Protein AF-A0A9P5STB6-F1 (afdb_monomer_lite)

Structure (mmCIF, N/CA/C/O backbone):
data_AF-A0A9P5STB6-F1
#
_entry.id   AF-A0A9P5STB6-F1
#
loop_
_atom_site.group_PDB
_atom_site.id
_atom_site.type_symbol
_atom_site.label_atom_id
_atom_site.label_alt_id
_atom_site.label_comp_id
_atom_site.label_asym_id
_atom_site.label_entity_id
_atom_site.label_seq_id
_atom_site.pdbx_PDB_ins_code
_atom_site.Cartn_x
_atom_site.Cartn_y
_atom_site.Cartn_z
_atom_site.occupancy
_atom_site.B_iso_or_equiv
_atom_site.auth_seq_id
_atom_site.auth_comp_id
_atom_site.auth_asym_id
_atom_site.auth_atom_id
_atom_site.pdbx_PDB_model_num
ATOM 1 N N . MET A 1 1 ? 23.611 -0.522 36.009 1.00 39.12 1 MET A N 1
ATOM 2 C CA . MET A 1 1 ? 24.496 -1.555 36.595 1.00 39.12 1 MET A CA 1
ATOM 3 C C . MET A 1 1 ? 25.796 -1.040 37.232 1.00 39.12 1 MET A C 1
ATOM 5 O O . MET A 1 1 ? 26.289 -1.733 38.102 1.00 39.12 1 MET A O 1
ATOM 9 N N . LEU A 1 2 ? 26.333 0.151 36.915 1.00 30.17 2 LEU A N 1
ATOM 10 C CA . LEU A 1 2 ? 27.429 0.777 37.704 1.00 30.17 2 LEU A CA 1
ATOM 11 C C . LEU A 1 2 ? 26.967 1.921 38.633 1.00 30.17 2 LEU A C 1
ATOM 13 O O . LEU A 1 2 ? 27.762 2.477 39.376 1.00 30.17 2 LEU A O 1
ATOM 17 N N . LEU A 1 3 ? 25.667 2.228 38.637 1.00 33.66 3 LEU A N 1
ATOM 18 C CA . LEU A 1 3 ? 25.031 3.217 39.521 1.00 33.66 3 LEU A CA 1
ATOM 19 C C . LEU A 1 3 ? 24.281 2.587 40.712 1.00 33.66 3 LEU A C 1
ATOM 21 O O . LEU A 1 3 ? 23.682 3.304 41.502 1.00 33.66 3 LEU A O 1
ATOM 25 N N . GLU A 1 4 ? 24.345 1.261 40.873 1.00 33.81 4 GLU A N 1
ATOM 26 C CA . GLU A 1 4 ? 23.683 0.526 41.969 1.00 33.81 4 GLU A CA 1
ATOM 27 C C . GLU A 1 4 ? 24.646 0.013 43.054 1.00 33.81 4 GLU A C 1
ATOM 29 O O . GLU A 1 4 ? 24.219 -0.661 43.981 1.00 33.81 4 GLU A O 1
ATOM 34 N N . ILE A 1 5 ? 25.937 0.365 42.989 1.00 38.69 5 ILE A N 1
ATOM 35 C CA . ILE A 1 5 ? 26.944 -0.024 44.001 1.00 38.69 5 ILE A CA 1
ATOM 36 C C . ILE A 1 5 ? 27.297 1.140 44.953 1.00 38.69 5 ILE A C 1
ATOM 38 O O . ILE A 1 5 ? 28.026 0.954 45.916 1.00 38.69 5 ILE A O 1
ATOM 42 N N . TYR A 1 6 ? 26.736 2.339 44.757 1.00 38.53 6 TYR A N 1
ATOM 43 C CA . TYR A 1 6 ? 27.095 3.531 45.547 1.00 38.53 6 TYR A CA 1
ATOM 44 C C . TYR A 1 6 ? 25.994 4.050 46.483 1.00 38.53 6 TYR A C 1
ATOM 46 O O . TYR A 1 6 ? 25.894 5.244 46.760 1.00 38.53 6 TYR A O 1
ATOM 54 N N . LYS A 1 7 ? 25.175 3.135 47.002 1.00 36.78 7 LYS A N 1
ATOM 55 C CA . LYS A 1 7 ? 24.320 3.386 48.164 1.00 36.78 7 LYS A CA 1
ATOM 56 C C . LYS A 1 7 ? 24.524 2.280 49.190 1.00 36.78 7 LYS A C 1
ATOM 58 O O . LYS A 1 7 ? 23.654 1.437 49.337 1.00 36.78 7 LYS A O 1
ATOM 63 N N . ASP A 1 8 ? 25.660 2.298 49.880 1.00 29.45 8 ASP A N 1
ATOM 64 C CA . ASP A 1 8 ? 25.625 2.044 51.318 1.00 29.45 8 ASP A CA 1
ATOM 65 C C . ASP A 1 8 ? 26.893 2.508 52.046 1.00 29.45 8 ASP A C 1
ATOM 67 O O . ASP A 1 8 ? 28.005 2.426 51.534 1.00 29.45 8 ASP A O 1
ATOM 71 N N . GLU A 1 9 ? 26.646 2.989 53.260 1.00 30.41 9 GLU A N 1
ATOM 72 C CA . GLU A 1 9 ? 27.562 3.200 54.384 1.00 30.41 9 GLU A CA 1
ATOM 73 C C . GLU A 1 9 ? 28.594 4.348 54.363 1.00 30.41 9 GLU A C 1
ATOM 75 O O . GLU A 1 9 ? 29.730 4.295 53.898 1.00 30.41 9 GLU A O 1
ATOM 80 N N . SER A 1 10 ? 28.176 5.386 55.084 1.00 34.69 10 SER A N 1
ATOM 81 C CA . SER A 1 10 ? 28.976 6.263 55.930 1.00 34.69 10 SER A CA 1
ATOM 82 C C . SER A 1 10 ? 30.011 5.537 56.806 1.00 34.69 10 SER A C 1
ATOM 84 O O . SER A 1 10 ? 29.635 4.719 57.640 1.00 34.69 10 SER A O 1
ATOM 86 N N . SER A 1 11 ? 31.277 5.960 56.769 1.00 33.12 11 SER A N 1
ATOM 87 C CA . SER A 1 11 ? 32.033 6.352 57.975 1.00 33.12 11 SER A CA 1
ATOM 88 C C . SER A 1 11 ? 33.456 6.835 57.655 1.00 33.12 11 SER A C 1
ATOM 90 O O . SER A 1 11 ? 34.130 6.375 56.743 1.00 33.12 11 SER A O 1
ATOM 92 N N . SER A 1 12 ? 33.866 7.831 58.437 1.00 38.50 12 SER A N 1
ATOM 93 C CA . SER A 1 12 ? 35.209 8.367 58.681 1.00 38.50 12 SER A CA 1
ATOM 94 C C . SER A 1 12 ? 36.436 7.555 58.222 1.00 38.50 12 SER A C 1
ATOM 96 O O . SER A 1 12 ? 36.705 6.499 58.784 1.00 38.50 12 SER A O 1
ATOM 98 N N . ALA A 1 13 ? 37.295 8.157 57.391 1.00 30.41 13 ALA A N 1
ATOM 99 C CA . ALA A 1 13 ? 38.749 8.208 57.609 1.00 30.41 13 ALA A CA 1
ATOM 100 C C . ALA A 1 13 ? 39.429 9.152 56.601 1.00 30.41 13 ALA A C 1
ATOM 102 O O . ALA A 1 13 ? 39.012 9.303 55.458 1.00 30.41 13 ALA A O 1
ATOM 103 N N . SER A 1 14 ? 40.472 9.824 57.078 1.00 36.38 14 SER A N 1
ATOM 104 C CA . SER A 1 14 ? 41.217 10.917 56.459 1.00 36.38 14 SER A CA 1
ATOM 105 C C . SER A 1 14 ? 41.945 10.556 55.162 1.00 36.38 14 SER A C 1
ATOM 107 O O . SER A 1 14 ? 42.652 9.553 55.093 1.00 36.38 14 SER A O 1
ATOM 109 N N . GLY A 1 15 ? 41.887 11.463 54.184 1.00 41.72 15 GLY A N 1
ATOM 110 C CA . GLY A 1 15 ? 42.725 11.430 52.992 1.00 41.72 15 GLY A CA 1
ATOM 111 C C . GLY A 1 15 ? 44.203 11.619 53.331 1.00 41.72 15 GLY A C 1
ATOM 112 O O . GLY A 1 15 ? 44.613 12.713 53.705 1.00 41.72 15 GLY A O 1
ATOM 113 N N . ARG A 1 16 ? 44.975 10.537 53.206 1.00 36.62 16 ARG A N 1
ATOM 114 C CA . ARG A 1 16 ? 46.431 10.466 52.988 1.00 36.62 16 ARG A CA 1
ATOM 115 C C . ARG A 1 16 ? 46.806 8.979 52.925 1.00 36.62 16 ARG A C 1
ATOM 117 O O . ARG A 1 16 ? 47.318 8.468 53.902 1.00 36.62 16 ARG A O 1
ATOM 124 N N . ASP A 1 17 ? 46.477 8.284 51.831 1.00 41.56 17 ASP A N 1
ATOM 125 C CA . ASP A 1 17 ? 47.143 7.005 51.480 1.00 41.56 17 ASP A CA 1
ATOM 126 C C . ASP A 1 17 ? 46.797 6.453 50.081 1.00 41.56 17 ASP A C 1
ATOM 128 O O . ASP A 1 17 ? 46.692 5.252 49.862 1.00 41.56 17 ASP A O 1
ATOM 132 N N . VAL A 1 18 ? 46.647 7.325 49.075 1.00 34.81 18 VAL A N 1
ATOM 133 C CA . VAL A 1 18 ? 46.426 6.882 47.675 1.00 34.81 18 VAL A CA 1
ATOM 134 C C . VAL A 1 18 ? 47.604 7.234 46.749 1.00 34.81 18 VAL A C 1
ATOM 136 O O . VAL A 1 18 ? 47.651 6.813 45.600 1.00 34.81 18 VAL A O 1
ATOM 139 N N . LEU A 1 19 ? 48.636 7.923 47.251 1.00 35.00 19 LEU A N 1
ATOM 140 C CA . LEU A 1 19 ? 49.822 8.291 46.457 1.00 35.00 19 LEU A CA 1
ATOM 141 C C . LEU A 1 19 ? 50.975 7.267 46.513 1.00 35.00 19 LEU A C 1
ATOM 143 O O . LEU A 1 19 ? 52.005 7.486 45.885 1.00 35.00 19 LEU A O 1
ATOM 147 N N . GLY A 1 20 ? 50.810 6.143 47.218 1.00 38.03 20 GLY A N 1
ATOM 148 C CA . GLY A 1 20 ? 51.846 5.109 47.361 1.00 38.03 20 GLY A CA 1
ATOM 149 C C . GLY A 1 20 ? 51.815 3.972 46.331 1.00 38.03 20 GLY A C 1
ATOM 150 O O . GLY A 1 20 ? 52.761 3.198 46.276 1.00 38.03 20 GLY A O 1
ATOM 151 N N . LEU A 1 21 ? 50.768 3.851 45.507 1.00 32.44 21 LEU A N 1
ATOM 152 C CA . LEU A 1 21 ? 50.550 2.662 44.658 1.00 32.44 21 LEU A CA 1
ATOM 153 C C . LEU A 1 21 ? 50.898 2.834 43.167 1.00 32.44 21 LEU A C 1
ATOM 155 O O . LEU A 1 21 ? 50.672 1.919 42.385 1.00 32.44 21 LEU A O 1
ATOM 159 N N . PHE A 1 22 ? 51.487 3.965 42.761 1.00 33.41 22 PHE A N 1
ATOM 160 C CA . PHE A 1 22 ? 51.877 4.216 41.359 1.00 33.41 22 PHE A CA 1
ATOM 161 C C . PHE A 1 22 ? 53.390 4.210 41.095 1.00 33.41 22 PHE A C 1
ATOM 163 O O . PHE A 1 22 ? 53.825 4.510 39.984 1.00 33.41 22 PHE A O 1
ATOM 170 N N . ALA A 1 23 ? 54.202 3.839 42.083 1.00 38.72 23 ALA A N 1
ATOM 171 C CA . ALA A 1 23 ? 55.653 3.785 41.952 1.00 38.72 23 ALA A CA 1
ATOM 172 C C . ALA A 1 23 ? 56.175 2.342 41.935 1.00 38.72 23 ALA A C 1
ATOM 174 O O . ALA A 1 23 ? 57.000 2.004 42.765 1.00 38.72 23 ALA A O 1
ATOM 175 N N . GLU A 1 24 ? 55.711 1.495 41.009 1.00 35.66 24 GLU A N 1
ATOM 176 C CA . GLU A 1 24 ? 56.410 0.245 40.661 1.00 35.66 24 GLU A CA 1
ATOM 177 C C . GLU A 1 24 ? 55.847 -0.362 39.363 1.00 35.66 24 GLU A C 1
ATOM 179 O O . GLU A 1 24 ? 54.918 -1.162 39.371 1.00 35.66 24 GLU A O 1
ATOM 184 N N . ASN A 1 25 ? 56.376 0.090 38.220 1.00 29.28 25 ASN A N 1
ATOM 185 C CA . ASN A 1 25 ? 56.763 -0.754 37.079 1.00 29.28 25 ASN A CA 1
ATOM 186 C C . ASN A 1 25 ? 57.227 0.127 35.913 1.00 29.28 25 ASN A C 1
ATOM 188 O O . ASN A 1 25 ? 56.446 0.646 35.117 1.00 29.28 25 ASN A O 1
ATOM 192 N N . GLN A 1 26 ? 58.546 0.298 35.834 1.00 38.34 26 GLN A N 1
ATOM 193 C CA . GLN A 1 26 ? 59.240 0.808 34.661 1.00 38.34 26 GLN A CA 1
ATOM 194 C C . GLN A 1 26 ? 59.383 -0.324 33.641 1.00 38.34 26 GLN A C 1
ATOM 196 O O . GLN A 1 26 ? 60.112 -1.270 33.907 1.00 38.34 26 GLN A O 1
ATOM 201 N N . HIS A 1 27 ? 58.723 -0.206 32.489 1.00 35.31 27 HIS A N 1
ATOM 202 C CA . HIS A 1 27 ? 59.239 -0.578 31.164 1.00 35.31 27 HIS A CA 1
ATOM 203 C C . HIS A 1 27 ? 58.126 -0.389 30.126 1.00 35.31 27 HIS A C 1
ATOM 205 O O . HIS A 1 27 ? 57.246 -1.229 30.013 1.00 35.31 27 HIS A O 1
ATOM 211 N N . ASP A 1 28 ? 58.133 0.746 29.423 1.00 29.19 28 ASP A N 1
ATOM 212 C CA . ASP A 1 28 ? 58.277 0.829 27.958 1.00 29.19 28 ASP A CA 1
ATOM 213 C C . ASP A 1 28 ? 57.955 2.270 27.501 1.00 29.19 28 ASP A C 1
ATOM 215 O O . ASP A 1 28 ? 56.824 2.752 27.573 1.00 29.19 28 ASP A O 1
ATOM 219 N N . HIS A 1 29 ? 58.984 3.015 27.094 1.00 37.06 29 HIS A N 1
ATOM 220 C CA . HIS A 1 29 ? 58.877 4.414 26.678 1.00 37.06 29 HIS A CA 1
ATOM 221 C C . HIS A 1 29 ? 58.815 4.480 25.153 1.00 37.06 29 HIS A C 1
ATOM 223 O O . HIS A 1 29 ? 59.875 4.543 24.529 1.00 37.06 29 HIS A O 1
ATOM 229 N N . ARG A 1 30 ? 57.611 4.526 24.551 1.00 35.69 30 ARG A N 1
ATOM 230 C CA . ARG A 1 30 ? 57.417 5.093 23.194 1.00 35.69 30 ARG A CA 1
ATOM 231 C C . ARG A 1 30 ? 55.983 5.292 22.687 1.00 35.69 30 ARG A C 1
ATOM 233 O O . ARG A 1 30 ? 55.795 5.309 21.481 1.00 35.69 30 ARG A O 1
ATOM 240 N N . THR A 1 31 ? 54.987 5.568 23.532 1.00 34.34 31 THR A N 1
ATOM 241 C CA . THR A 1 31 ? 53.672 5.993 23.000 1.00 34.34 31 THR A CA 1
ATOM 242 C C . THR A 1 31 ? 52.892 6.867 23.977 1.00 34.34 31 THR A C 1
ATOM 244 O O . THR A 1 31 ? 51.923 6.393 24.540 1.00 34.34 31 THR A O 1
ATOM 247 N N . LEU A 1 32 ? 53.296 8.122 24.224 1.00 32.22 32 LEU A N 1
ATOM 248 C CA . LEU A 1 32 ? 52.437 9.122 24.900 1.00 32.22 32 LEU A CA 1
ATOM 249 C C . LEU A 1 32 ? 53.017 10.546 24.780 1.00 32.22 32 LEU A C 1
ATOM 251 O O . LEU A 1 32 ? 53.361 11.201 25.756 1.00 32.22 32 LEU A O 1
ATOM 255 N N . HIS A 1 33 ? 53.126 11.041 23.547 1.00 35.44 33 HIS A N 1
ATOM 256 C CA . HIS A 1 33 ? 53.354 12.465 23.273 1.00 35.44 33 HIS A CA 1
ATOM 257 C C . HIS A 1 33 ? 52.423 12.929 22.140 1.00 35.44 33 HIS A C 1
ATOM 259 O O . HIS A 1 33 ? 52.875 13.309 21.068 1.00 35.44 33 HIS A O 1
ATOM 265 N N . SER A 1 34 ? 51.102 12.855 22.351 1.00 36.22 34 SER A N 1
ATOM 266 C CA . SER A 1 34 ? 50.122 13.581 21.511 1.00 36.22 34 SER A CA 1
ATOM 267 C C . SER A 1 34 ? 48.706 13.732 22.095 1.00 36.22 34 SER A C 1
ATOM 269 O O . SER A 1 34 ? 47.817 14.200 21.389 1.00 36.22 34 SER A O 1
ATOM 271 N N . LEU A 1 35 ? 48.463 13.426 23.376 1.00 29.84 35 LEU A N 1
ATOM 272 C CA . LEU A 1 35 ? 47.201 13.798 24.029 1.00 29.84 35 LEU A CA 1
ATOM 273 C C . LEU A 1 35 ? 47.418 15.062 24.857 1.00 29.84 35 LEU A C 1
ATOM 275 O O . LEU A 1 35 ? 48.139 15.078 25.851 1.00 29.84 35 LEU A O 1
ATOM 279 N N . SER A 1 36 ? 46.855 16.151 24.347 1.00 36.03 36 SER A N 1
ATOM 280 C CA . SER A 1 36 ? 47.077 17.519 24.779 1.00 36.03 36 SER A CA 1
ATOM 281 C C . SER A 1 36 ? 46.530 17.807 26.180 1.00 36.03 36 SER A C 1
ATOM 283 O O . SER A 1 36 ? 45.406 17.466 26.551 1.00 36.03 36 SER A O 1
ATOM 285 N N . ILE A 1 37 ? 47.343 18.567 26.910 1.00 35.53 37 ILE A N 1
ATOM 286 C CA . ILE A 1 37 ? 47.133 19.217 28.213 1.00 35.53 37 ILE A CA 1
ATOM 287 C C . ILE A 1 37 ? 45.813 20.029 28.307 1.00 35.53 37 ILE A C 1
ATOM 289 O O . ILE A 1 37 ? 45.370 20.367 29.401 1.00 35.53 37 ILE A O 1
ATOM 293 N N . GLN A 1 38 ? 45.109 20.266 27.195 1.00 38.22 38 GLN A N 1
ATOM 294 C CA . GLN A 1 38 ? 43.818 20.967 27.159 1.00 38.22 38 GLN A CA 1
ATOM 295 C C . GLN A 1 38 ? 42.654 20.195 27.801 1.00 38.22 38 GLN A C 1
ATOM 297 O O . GLN A 1 38 ? 41.769 20.820 28.380 1.00 38.22 38 GLN A O 1
ATOM 302 N N . ARG A 1 39 ? 42.641 18.855 27.763 1.00 35.78 39 ARG A N 1
ATOM 303 C CA . ARG A 1 39 ? 41.542 18.081 28.379 1.00 35.78 39 ARG A CA 1
ATOM 304 C C . ARG A 1 39 ? 41.665 17.938 29.897 1.00 35.78 39 ARG A C 1
ATOM 306 O O . ARG A 1 39 ? 40.652 17.782 30.568 1.00 35.78 39 ARG A O 1
ATOM 313 N N . ILE A 1 40 ? 42.874 18.059 30.444 1.00 38.44 40 ILE A N 1
ATOM 314 C CA . ILE A 1 40 ? 43.101 18.016 31.897 1.00 38.44 40 ILE A CA 1
ATOM 315 C C . ILE A 1 40 ? 42.731 19.363 32.543 1.00 38.44 40 ILE A C 1
ATOM 317 O O . ILE A 1 40 ? 42.197 19.378 33.648 1.00 38.44 40 ILE A O 1
ATOM 321 N N . GLY A 1 41 ? 42.893 20.484 31.828 1.00 38.88 41 GLY A N 1
ATOM 322 C CA . GLY A 1 41 ? 42.404 21.793 32.282 1.00 38.88 41 GLY A CA 1
ATOM 323 C C . GLY A 1 41 ? 40.875 21.878 32.391 1.00 38.88 41 GLY A C 1
ATOM 324 O O . GLY A 1 41 ? 40.363 22.462 33.341 1.00 38.88 41 GLY A O 1
ATOM 325 N N . ALA A 1 42 ? 40.140 21.237 31.475 1.00 39.72 42 ALA A N 1
ATOM 326 C CA . ALA A 1 42 ? 38.673 21.223 31.491 1.00 39.72 42 ALA A CA 1
ATOM 327 C C . ALA A 1 42 ? 38.086 20.341 32.610 1.00 39.72 42 ALA A C 1
ATOM 329 O O . ALA A 1 42 ? 37.036 20.658 33.161 1.00 39.72 42 ALA A O 1
ATOM 330 N N . LEU A 1 43 ? 38.778 19.261 32.987 1.00 37.16 43 LEU A N 1
ATOM 331 C CA . LEU A 1 43 ? 38.340 18.355 34.056 1.00 37.16 43 LEU A CA 1
ATOM 332 C C . LEU A 1 43 ? 38.660 18.871 35.469 1.00 37.16 43 LEU A C 1
ATOM 334 O O . LEU A 1 43 ? 38.019 18.443 36.421 1.00 37.16 43 LEU A O 1
ATOM 338 N N . LEU A 1 44 ? 39.598 19.814 35.615 1.00 38.12 44 LEU A N 1
ATOM 339 C CA . LEU A 1 44 ? 39.962 20.418 36.907 1.00 38.12 44 LEU A CA 1
ATOM 340 C C . LEU A 1 44 ? 39.220 21.734 37.219 1.00 38.12 44 LEU A C 1
ATOM 342 O O . LEU A 1 44 ? 39.405 22.294 38.299 1.00 38.12 44 LEU A O 1
ATOM 346 N N . CYS A 1 45 ? 38.378 22.237 36.308 1.00 44.12 45 CYS A N 1
ATOM 347 C CA . CYS A 1 45 ? 37.604 23.469 36.518 1.00 44.12 45 CYS A CA 1
ATOM 348 C C . CYS A 1 45 ? 36.170 23.237 37.024 1.00 44.12 45 CYS A C 1
ATOM 350 O O . CYS A 1 45 ? 35.555 24.178 37.514 1.00 44.12 45 CYS A O 1
ATOM 352 N N . TYR A 1 46 ? 35.647 22.008 36.965 1.00 45.16 46 TYR A N 1
ATOM 353 C CA . TYR A 1 46 ? 34.243 21.742 37.309 1.00 45.16 46 TYR A CA 1
ATOM 354 C C . TYR A 1 46 ? 33.905 21.886 38.805 1.00 45.16 46 TYR A C 1
ATOM 356 O O . TYR A 1 46 ? 32.737 22.077 39.128 1.00 45.16 46 TYR A O 1
ATOM 364 N N . ASP A 1 47 ? 34.906 21.895 39.696 1.00 42.62 47 ASP A N 1
ATOM 365 C CA . ASP A 1 47 ? 34.716 22.129 41.140 1.00 42.62 47 ASP A CA 1
ATOM 366 C C . ASP A 1 47 ? 35.063 23.556 41.607 1.00 42.62 47 ASP A C 1
ATOM 368 O O . ASP A 1 47 ? 34.893 23.883 42.783 1.00 42.62 47 ASP A O 1
ATOM 372 N N . HIS A 1 48 ? 35.467 24.459 40.705 1.00 47.09 48 HIS A N 1
ATOM 373 C CA . HIS A 1 48 ? 35.398 25.894 40.995 1.00 47.09 48 HIS A CA 1
ATOM 374 C C . HIS A 1 48 ? 34.010 26.395 40.602 1.00 47.09 48 HIS A C 1
ATOM 376 O O . HIS A 1 48 ? 33.838 27.080 39.596 1.00 47.09 48 HIS A O 1
ATOM 382 N N . ALA A 1 49 ? 33.004 26.039 41.405 1.00 50.91 49 ALA A N 1
ATOM 383 C CA . ALA A 1 49 ? 31.712 26.707 41.360 1.00 50.91 49 ALA A CA 1
ATOM 384 C C . ALA A 1 49 ? 31.965 28.222 41.352 1.00 50.91 49 ALA A C 1
ATOM 386 O O . ALA A 1 49 ? 32.656 28.724 42.245 1.00 50.91 49 ALA A O 1
ATOM 387 N N . PHE A 1 50 ? 31.452 28.938 40.342 1.00 60.78 50 PHE A N 1
ATOM 388 C CA . PHE A 1 50 ? 31.363 30.397 40.377 1.00 60.78 50 PHE A CA 1
ATOM 389 C C . PHE A 1 50 ? 30.815 30.756 41.753 1.00 60.78 50 PHE A C 1
ATOM 391 O O . PHE A 1 50 ? 29.649 30.464 42.032 1.00 60.78 50 PHE A O 1
ATOM 398 N N . GLN A 1 51 ? 31.655 31.295 42.644 1.00 68.88 51 GLN A N 1
ATOM 399 C CA . GLN A 1 51 ? 31.177 31.684 43.960 1.00 68.88 51 GLN A CA 1
ATOM 400 C C . GLN A 1 51 ? 30.044 32.662 43.696 1.00 68.88 51 GLN A C 1
ATOM 402 O O . GLN A 1 51 ? 30.239 33.678 43.031 1.00 68.88 51 GLN A O 1
ATOM 407 N N . GLU A 1 52 ? 28.836 32.314 44.130 1.00 71.44 52 GLU A N 1
ATOM 408 C CA . GLU A 1 52 ? 27.629 33.041 43.741 1.00 71.44 52 GLU A CA 1
ATOM 409 C C . GLU A 1 52 ? 27.719 34.524 44.140 1.00 71.44 52 GLU A C 1
ATOM 411 O O . GLU A 1 52 ? 27.177 35.405 43.474 1.00 71.44 52 GLU A O 1
ATOM 416 N N . THR A 1 53 ? 28.521 34.803 45.169 1.00 76.50 53 THR A N 1
ATOM 417 C CA . THR A 1 53 ? 28.927 36.132 45.621 1.00 76.50 53 THR A CA 1
ATOM 418 C C . THR A 1 53 ? 29.758 36.916 44.602 1.00 76.50 53 THR A C 1
ATOM 420 O O . THR A 1 53 ? 29.578 38.125 44.501 1.00 76.50 53 THR A O 1
ATOM 423 N N . SER A 1 54 ? 30.631 36.265 43.830 1.00 78.19 54 SER A N 1
ATOM 424 C CA . SER A 1 54 ? 31.537 36.906 42.865 1.00 78.19 54 SER A CA 1
ATOM 425 C C . SER A 1 54 ? 30.819 37.358 41.593 1.00 78.19 54 SER A C 1
ATOM 427 O O . SER A 1 54 ? 31.148 38.400 41.038 1.00 78.19 54 SER A O 1
ATOM 429 N N . ILE A 1 55 ? 29.776 36.644 41.154 1.00 89.06 55 ILE A N 1
ATOM 430 C CA . ILE A 1 55 ? 28.984 37.027 39.966 1.00 89.06 55 ILE A CA 1
ATOM 431 C C . ILE A 1 55 ? 27.690 37.775 40.299 1.00 89.06 55 ILE A C 1
ATOM 433 O O . ILE A 1 55 ? 26.932 38.120 39.392 1.00 89.06 55 ILE A O 1
ATOM 437 N N . LYS A 1 56 ? 27.430 38.058 41.582 1.00 90.38 56 LYS A N 1
ATOM 438 C CA . LYS A 1 56 ? 26.196 38.707 42.044 1.00 90.38 56 LYS A CA 1
ATOM 439 C C . LYS A 1 56 ? 25.935 40.039 41.336 1.00 90.38 56 LYS A C 1
ATOM 441 O O . LYS A 1 56 ? 24.851 40.235 40.797 1.00 90.38 56 LYS A O 1
ATOM 446 N N . HIS A 1 57 ? 26.940 40.912 41.254 1.00 87.75 57 HIS A N 1
ATOM 447 C CA . HIS A 1 57 ? 26.796 42.208 40.580 1.00 87.75 57 HIS A CA 1
ATOM 448 C C . HIS A 1 57 ? 26.573 42.068 39.068 1.00 87.75 57 HIS A C 1
ATOM 450 O O . HIS A 1 57 ? 25.858 42.875 38.482 1.00 87.75 57 HIS A O 1
ATOM 456 N N . LEU A 1 58 ? 27.137 41.035 38.430 1.00 92.69 58 LEU A N 1
ATOM 457 C CA . LEU A 1 58 ? 26.923 40.779 37.004 1.00 92.69 58 LEU A CA 1
ATOM 458 C C . LEU A 1 58 ? 25.511 40.224 36.740 1.00 92.69 58 LEU A C 1
ATOM 460 O O . LEU A 1 58 ? 24.869 40.639 35.777 1.00 92.69 58 LEU A O 1
ATOM 464 N N . LYS A 1 59 ? 24.985 39.361 37.622 1.00 91.19 59 LYS A N 1
ATOM 465 C CA . LYS A 1 59 ? 23.587 38.886 37.586 1.00 91.19 59 LYS A CA 1
ATOM 466 C C . LYS A 1 59 ? 22.584 40.025 37.803 1.00 91.19 59 LYS A C 1
ATOM 468 O O . LYS A 1 59 ? 21.602 40.126 37.074 1.00 91.19 59 LYS A O 1
ATOM 473 N N . GLU A 1 60 ? 22.834 40.899 38.776 1.00 91.94 60 GLU A N 1
ATOM 474 C CA . GLU A 1 60 ? 21.990 42.076 39.031 1.00 91.94 60 GLU A CA 1
ATOM 475 C C . GLU A 1 60 ? 22.018 43.042 37.840 1.00 91.94 60 GLU A C 1
ATOM 477 O O . GLU A 1 60 ? 20.969 43.498 37.381 1.00 91.94 60 GLU A O 1
ATOM 482 N N . PHE A 1 61 ? 23.204 43.288 37.275 1.00 92.94 61 PHE A N 1
ATOM 483 C CA . PHE A 1 61 ? 23.363 44.132 36.095 1.00 92.94 61 PHE A CA 1
ATOM 484 C C . PHE A 1 61 ? 22.617 43.570 34.873 1.00 92.94 61 PHE A C 1
ATOM 486 O O . PHE A 1 61 ? 21.832 44.293 34.264 1.00 92.94 61 PHE A O 1
ATOM 493 N N . THR A 1 62 ? 22.784 42.281 34.565 1.00 91.12 62 THR A N 1
ATOM 494 C CA . THR A 1 62 ? 22.116 41.599 33.434 1.00 91.12 62 THR A CA 1
ATOM 495 C C . THR A 1 62 ? 20.618 41.406 33.625 1.00 91.12 62 THR A C 1
ATOM 497 O O . THR A 1 62 ? 19.883 41.355 32.653 1.00 91.12 62 THR A O 1
ATOM 500 N N . SER A 1 63 ? 20.126 41.363 34.862 1.00 88.56 63 SER A N 1
ATOM 501 C CA . SER A 1 63 ? 18.678 41.383 35.107 1.00 88.56 63 SER A CA 1
ATOM 502 C C . SER A 1 63 ? 18.089 42.784 34.897 1.00 88.56 63 SER A C 1
ATOM 504 O O . SER A 1 63 ? 16.925 42.922 34.532 1.00 88.56 63 SER A O 1
ATOM 506 N N . SER A 1 64 ? 18.886 43.836 35.130 1.00 88.44 64 SER A N 1
ATOM 507 C CA . SER A 1 64 ? 18.463 45.236 34.971 1.00 88.44 64 SER A CA 1
ATOM 508 C C . SER A 1 64 ? 18.557 45.762 33.533 1.00 88.44 64 SER A C 1
ATOM 510 O O . SER A 1 64 ? 17.875 46.725 33.189 1.00 88.44 64 SER A O 1
ATOM 512 N N . GLN A 1 65 ? 19.414 45.160 32.707 1.00 85.81 65 GLN A N 1
ATOM 513 C CA . GLN A 1 65 ? 19.610 45.481 31.292 1.00 85.81 65 GLN A CA 1
ATOM 514 C C . GLN A 1 65 ? 19.219 44.243 30.504 1.00 85.81 65 GLN A C 1
ATOM 516 O O . GLN A 1 65 ? 19.847 43.229 30.743 1.00 85.81 65 GLN A O 1
ATOM 521 N N . ALA A 1 66 ? 18.221 44.299 29.617 1.00 80.69 66 ALA A N 1
ATOM 522 C CA . ALA A 1 66 ? 17.683 43.138 28.892 1.00 80.69 66 ALA A CA 1
ATOM 523 C C . ALA A 1 66 ? 18.783 42.234 28.280 1.00 80.69 66 ALA A C 1
ATOM 525 O O . ALA A 1 66 ? 19.209 42.425 27.143 1.00 80.69 66 ALA A O 1
ATOM 526 N N . GLY A 1 67 ? 19.265 41.262 29.055 1.00 89.44 67 GLY A N 1
ATOM 527 C CA . GLY A 1 67 ? 20.457 40.481 28.759 1.00 89.44 67 GLY A CA 1
ATOM 528 C C . GLY A 1 67 ? 20.395 39.111 29.422 1.00 89.44 67 GLY A C 1
ATOM 529 O O . GLY A 1 67 ? 19.662 38.892 30.386 1.00 89.44 67 GLY A O 1
ATOM 530 N N . VAL A 1 68 ? 21.152 38.169 28.871 1.00 90.94 68 VAL A N 1
ATOM 531 C CA . VAL A 1 68 ? 21.156 36.759 29.264 1.00 90.94 68 VAL A CA 1
ATOM 532 C C . VAL A 1 68 ? 22.571 36.376 29.683 1.00 90.94 68 VAL A C 1
ATOM 534 O O . VAL A 1 68 ? 23.512 36.460 28.893 1.00 90.94 68 VAL A O 1
ATOM 537 N N . LEU A 1 69 ? 22.725 35.959 30.941 1.00 92.38 69 LEU A N 1
ATOM 538 C CA . LEU A 1 69 ? 23.973 35.420 31.480 1.00 92.38 69 LEU A CA 1
ATOM 539 C C . LEU A 1 69 ? 23.857 33.901 31.617 1.00 92.38 69 LEU A C 1
ATOM 541 O O . LEU A 1 69 ? 23.153 33.410 32.500 1.00 92.38 69 LEU A O 1
ATOM 545 N N . ASP A 1 70 ? 24.600 33.166 30.794 1.00 87.88 70 ASP A N 1
ATOM 546 C CA . ASP A 1 70 ? 24.800 31.729 30.954 1.00 87.88 70 ASP A CA 1
ATOM 547 C C . ASP A 1 70 ? 26.112 31.481 31.709 1.00 87.88 70 ASP A C 1
ATOM 549 O O . ASP A 1 70 ? 27.212 31.461 31.148 1.00 87.88 70 ASP A O 1
ATOM 553 N N . ALA A 1 71 ? 25.985 31.288 33.021 1.00 82.75 71 ALA A N 1
ATOM 554 C CA . ALA A 1 71 ? 27.118 30.999 33.889 1.00 82.75 71 ALA A CA 1
ATOM 555 C C . ALA A 1 71 ? 27.728 29.606 33.645 1.00 82.75 71 ALA A C 1
ATOM 557 O O . ALA A 1 71 ? 28.874 29.389 34.024 1.00 82.75 71 ALA A O 1
ATOM 558 N N . HIS A 1 72 ? 27.003 28.658 33.037 1.00 77.62 72 HIS A N 1
ATOM 559 C CA . HIS A 1 72 ? 27.534 27.318 32.755 1.00 77.62 72 HIS A CA 1
ATOM 560 C C . HIS A 1 72 ? 28.499 27.337 31.571 1.00 77.62 72 HIS A C 1
ATOM 562 O O . HIS A 1 72 ? 29.497 26.618 31.584 1.00 77.62 72 HIS A O 1
ATOM 568 N N . CYS A 1 73 ? 28.242 28.204 30.591 1.00 82.19 73 CYS A N 1
ATOM 569 C CA . CYS A 1 73 ? 29.087 28.360 29.408 1.00 82.19 73 CYS A CA 1
ATOM 570 C C . CYS A 1 73 ? 30.011 29.587 29.465 1.00 82.19 73 CYS A C 1
ATOM 572 O O . CYS A 1 73 ? 30.694 29.867 28.485 1.00 82.19 73 CYS A O 1
ATOM 574 N N . ALA A 1 74 ? 30.013 30.332 30.579 1.00 87.19 74 ALA A N 1
ATOM 575 C CA . ALA A 1 74 ? 30.676 31.631 30.706 1.00 87.19 74 ALA A CA 1
ATOM 576 C C . ALA A 1 74 ? 30.327 32.587 29.547 1.00 87.19 74 ALA A C 1
ATOM 578 O O . ALA A 1 74 ? 31.185 33.314 29.049 1.00 87.19 74 ALA A O 1
ATOM 579 N N . ARG A 1 75 ? 29.056 32.597 29.127 1.00 90.06 75 ARG A N 1
ATOM 580 C CA . ARG A 1 75 ? 28.573 33.395 27.996 1.00 90.06 75 ARG A CA 1
ATOM 581 C C . ARG A 1 75 ? 27.636 34.499 28.468 1.00 90.06 75 ARG A C 1
ATOM 583 O O . ARG A 1 75 ? 26.752 34.267 29.290 1.00 90.06 75 ARG A O 1
ATOM 590 N N . LEU A 1 76 ? 27.830 35.698 27.931 1.00 92.88 76 LEU A N 1
ATOM 591 C CA . LEU A 1 76 ? 27.032 36.877 28.241 1.00 92.88 76 LEU A CA 1
ATOM 592 C C . LEU A 1 76 ? 26.514 37.523 26.956 1.00 92.88 76 LEU A C 1
ATOM 594 O O . LEU A 1 76 ? 27.300 37.960 26.121 1.00 92.88 76 LEU A O 1
ATOM 598 N N . GLU A 1 77 ? 25.198 37.636 26.826 1.00 93.75 77 GLU A N 1
ATOM 599 C CA . GLU A 1 77 ? 24.548 38.368 25.738 1.00 93.75 77 GLU A CA 1
ATOM 600 C C . GLU A 1 77 ? 23.823 39.581 26.311 1.00 93.75 77 GLU A C 1
ATOM 602 O O . GLU A 1 77 ? 23.027 39.443 27.239 1.00 93.75 77 GLU A O 1
ATOM 607 N N . ILE A 1 78 ? 24.124 40.783 25.816 1.00 94.00 78 ILE A N 1
ATOM 608 C CA . ILE A 1 78 ? 23.589 42.005 26.419 1.00 94.00 78 ILE A CA 1
ATOM 609 C C . ILE A 1 78 ? 23.339 43.128 25.417 1.00 94.00 78 ILE A C 1
ATOM 611 O O . ILE A 1 78 ? 24.174 43.430 24.561 1.00 94.00 78 ILE A O 1
ATOM 615 N N . GLU A 1 79 ? 22.195 43.792 25.576 1.00 93.69 79 GLU A N 1
ATOM 616 C CA . GLU A 1 79 ? 21.872 45.029 24.873 1.00 93.69 79 GLU A CA 1
ATOM 617 C C . GLU A 1 79 ? 22.281 46.240 25.720 1.00 93.69 79 GLU A C 1
ATOM 619 O O . GLU A 1 79 ? 21.833 46.423 26.854 1.00 93.69 79 GLU A O 1
ATOM 624 N N . LEU A 1 80 ? 23.146 47.089 25.173 1.00 94.25 80 LEU A N 1
ATOM 625 C CA . LEU A 1 80 ? 23.564 48.329 25.812 1.00 94.25 80 LEU A CA 1
ATOM 626 C C . LEU A 1 80 ? 22.763 49.483 25.200 1.00 94.25 80 LEU A C 1
ATOM 628 O O . LEU A 1 80 ? 22.747 49.669 23.983 1.00 94.25 80 LEU A O 1
ATOM 632 N N . THR A 1 81 ? 22.132 50.296 26.047 1.00 93.75 81 THR A N 1
ATOM 633 C CA . THR A 1 81 ? 21.279 51.423 25.619 1.00 93.75 81 THR A CA 1
ATOM 634 C C . THR A 1 81 ? 21.957 52.788 25.709 1.00 93.75 81 THR A C 1
ATOM 636 O O . THR A 1 81 ? 21.484 53.751 25.111 1.00 93.75 81 THR A O 1
ATOM 639 N N . SER A 1 82 ? 23.068 52.898 26.443 1.00 94.81 82 SER A N 1
ATOM 640 C CA . SER A 1 82 ? 23.863 54.125 26.539 1.00 94.81 82 SER A CA 1
ATOM 641 C C . SER A 1 82 ? 25.299 53.848 26.992 1.00 94.81 82 SER A C 1
ATOM 643 O O . SER A 1 82 ? 25.597 52.801 27.574 1.00 94.81 82 SER A O 1
ATOM 645 N N . MET A 1 83 ? 26.183 54.834 26.823 1.00 94.12 83 MET A N 1
ATOM 646 C CA . MET A 1 83 ? 27.578 54.749 27.269 1.00 94.12 83 MET A CA 1
ATOM 647 C C . MET A 1 83 ? 27.716 54.562 28.792 1.00 94.12 83 MET A C 1
ATOM 649 O O . MET A 1 83 ? 28.597 53.844 29.264 1.00 94.12 83 MET A O 1
ATOM 653 N N . SER A 1 84 ? 26.800 55.138 29.581 1.00 94.81 84 SER A N 1
ATOM 654 C CA . SER A 1 84 ? 26.768 54.917 31.033 1.00 94.81 84 SER A CA 1
ATOM 655 C C . SER A 1 84 ? 26.495 53.453 31.382 1.00 94.81 84 SER A C 1
ATOM 657 O O . SER A 1 84 ? 27.078 52.929 32.329 1.00 94.81 84 SER A O 1
ATOM 659 N N . VAL A 1 85 ? 25.627 52.782 30.619 1.00 94.56 85 VAL A N 1
ATOM 660 C CA . VAL A 1 85 ? 25.330 51.355 30.808 1.00 94.56 85 VAL A CA 1
ATOM 661 C C . VAL A 1 85 ? 26.546 50.510 30.428 1.00 94.56 85 VAL A C 1
ATOM 663 O O . VAL A 1 85 ? 26.892 49.582 31.154 1.00 94.56 85 VAL A O 1
ATOM 666 N N . ALA A 1 86 ? 27.268 50.875 29.366 1.00 94.75 86 ALA A N 1
ATOM 667 C CA . ALA A 1 86 ? 28.503 50.191 28.984 1.00 94.75 86 ALA A CA 1
ATOM 668 C C . ALA A 1 86 ? 29.612 50.303 30.050 1.00 94.75 86 ALA A C 1
ATOM 670 O O . ALA A 1 86 ? 30.294 49.320 30.343 1.00 94.75 86 ALA A O 1
ATOM 671 N N . HIS A 1 87 ? 29.766 51.465 30.692 1.00 93.88 87 HIS A N 1
ATOM 672 C CA . HIS A 1 87 ? 30.693 51.618 31.820 1.00 93.88 87 HIS A CA 1
ATOM 673 C C . HIS A 1 87 ? 30.297 50.753 33.025 1.00 93.88 87 HIS A C 1
ATOM 675 O O . HIS A 1 87 ? 31.162 50.130 33.643 1.00 93.88 87 HIS A O 1
ATOM 681 N N . ASN A 1 88 ? 28.999 50.662 33.326 1.00 94.44 88 ASN A N 1
ATOM 682 C CA . ASN A 1 88 ? 28.495 49.804 34.398 1.00 94.44 88 ASN A CA 1
ATOM 683 C C . ASN A 1 88 ? 28.741 48.316 34.102 1.00 94.44 88 ASN A C 1
ATOM 685 O O . ASN A 1 88 ? 29.161 47.589 35.002 1.00 94.44 88 ASN A O 1
ATOM 689 N N . LEU A 1 89 ? 28.582 47.882 32.843 1.00 95.06 89 LEU A N 1
ATOM 690 C CA . LEU A 1 89 ? 28.959 46.532 32.410 1.00 95.06 89 LEU A CA 1
ATOM 691 C C . LEU A 1 89 ? 30.441 46.265 32.693 1.00 95.06 89 LEU A C 1
ATOM 693 O O . LEU A 1 89 ? 30.784 45.251 33.294 1.00 95.06 89 LEU A O 1
ATOM 697 N N . CYS A 1 90 ? 31.324 47.187 32.306 1.00 93.56 90 CYS A N 1
ATOM 698 C CA . CYS A 1 90 ? 32.763 47.029 32.519 1.00 93.56 90 CYS A CA 1
ATOM 699 C C . CYS A 1 90 ? 33.119 46.942 34.013 1.00 93.56 90 CYS A C 1
ATOM 701 O O . CYS A 1 90 ? 33.960 46.135 34.406 1.00 93.56 90 CYS A O 1
ATOM 703 N N . ALA A 1 91 ? 32.467 47.738 34.865 1.00 93.62 91 ALA A N 1
ATOM 704 C CA . ALA A 1 91 ? 32.641 47.664 36.315 1.00 93.62 91 ALA A CA 1
ATOM 705 C C . ALA A 1 91 ? 32.161 46.318 36.890 1.00 93.62 91 ALA A C 1
ATOM 707 O O . ALA A 1 91 ? 32.843 45.738 37.741 1.00 93.62 91 ALA A O 1
ATOM 708 N N . ALA A 1 92 ? 31.031 45.798 36.401 1.00 93.56 92 ALA A N 1
ATOM 709 C CA . ALA A 1 92 ? 30.500 44.498 36.800 1.00 93.56 92 ALA A CA 1
ATOM 710 C C . ALA A 1 92 ? 31.412 43.339 36.358 1.00 93.56 92 ALA A C 1
ATOM 712 O O . ALA A 1 92 ? 31.716 42.465 37.170 1.00 93.56 92 ALA A O 1
ATOM 713 N N . LEU A 1 93 ? 31.916 43.367 35.118 1.00 93.25 93 LEU A N 1
ATOM 714 C CA . LEU A 1 93 ? 32.868 42.377 34.601 1.00 93.25 93 LEU A CA 1
ATOM 715 C C . LEU A 1 93 ? 34.163 42.370 35.421 1.00 93.25 93 LEU A C 1
ATOM 717 O O . LEU A 1 93 ? 34.574 41.317 35.905 1.00 93.25 93 LEU A O 1
ATOM 721 N N . ASN A 1 94 ? 34.752 43.543 35.676 1.00 91.00 94 ASN A N 1
ATOM 722 C CA . ASN A 1 94 ? 35.969 43.663 36.488 1.00 91.00 94 ASN A CA 1
ATOM 723 C C . ASN A 1 94 ? 35.771 43.179 37.931 1.00 91.00 94 ASN A C 1
ATOM 725 O O . ASN A 1 94 ? 36.667 42.560 38.499 1.00 91.00 94 ASN A O 1
ATOM 729 N N . SER A 1 95 ? 34.601 43.438 38.522 1.00 89.62 95 SER A N 1
ATOM 730 C CA . SER A 1 95 ? 34.281 42.986 39.882 1.00 89.62 95 SER A CA 1
ATOM 731 C C . SER A 1 95 ? 34.094 41.472 39.968 1.00 89.62 95 SER A C 1
ATOM 733 O O . SER A 1 95 ? 34.293 40.900 41.036 1.00 89.62 95 SER A O 1
ATOM 735 N N . SER A 1 96 ? 33.715 40.829 38.859 1.00 90.88 96 SER A N 1
ATOM 736 C CA . SER A 1 96 ? 33.474 39.388 38.831 1.00 90.88 96 SER A CA 1
ATOM 737 C C . SER A 1 96 ? 34.756 38.558 38.884 1.00 90.88 96 SER A C 1
ATOM 739 O O . SER A 1 96 ? 34.740 37.458 39.425 1.00 90.88 96 SER A O 1
ATOM 741 N N . GLY A 1 97 ? 35.865 39.070 38.337 1.00 87.06 97 GLY A N 1
ATOM 742 C CA . GLY A 1 97 ? 37.138 38.345 38.254 1.00 87.06 97 GLY A CA 1
ATOM 743 C C . GLY A 1 97 ? 37.121 37.119 37.329 1.00 87.06 97 GLY A C 1
ATOM 744 O O . GLY A 1 97 ? 38.080 36.348 37.336 1.00 87.06 97 GLY A O 1
ATOM 745 N N . HIS A 1 98 ? 36.058 36.930 36.542 1.00 85.75 98 HIS A N 1
ATOM 746 C CA . HIS A 1 98 ? 35.889 35.802 35.629 1.00 85.75 98 HIS A CA 1
ATOM 747 C C . HIS A 1 98 ? 35.968 36.248 34.162 1.00 85.75 98 HIS A C 1
ATOM 749 O O . HIS A 1 98 ? 35.585 37.363 33.811 1.00 85.75 98 HIS A O 1
ATOM 755 N N . ILE A 1 99 ? 36.454 35.351 33.301 1.00 87.19 99 ILE A N 1
ATOM 756 C CA . ILE A 1 99 ? 36.533 35.559 31.852 1.00 87.19 99 ILE A CA 1
ATOM 757 C C . ILE A 1 99 ? 35.222 35.083 31.229 1.00 87.19 99 ILE A C 1
ATOM 759 O O . ILE A 1 99 ? 34.844 33.928 31.418 1.00 87.19 99 ILE A O 1
ATOM 763 N N . PHE A 1 100 ? 34.556 35.967 30.487 1.00 87.56 100 PHE A N 1
ATOM 764 C CA . PHE A 1 100 ? 33.321 35.664 29.765 1.00 87.56 100 PHE A CA 1
ATOM 765 C C . PHE A 1 100 ? 33.499 35.851 28.263 1.00 87.56 100 PHE A C 1
ATOM 767 O O . PHE A 1 100 ? 34.207 36.762 27.832 1.00 87.56 100 PHE A O 1
ATOM 774 N N . ASP A 1 101 ? 32.793 35.033 27.495 1.00 89.44 101 ASP A N 1
ATOM 775 C CA . ASP A 1 101 ? 32.538 35.226 26.076 1.00 89.44 101 ASP A CA 1
ATOM 776 C C . ASP A 1 101 ? 31.311 36.139 25.914 1.00 89.44 101 ASP A C 1
ATOM 778 O O . ASP A 1 101 ? 30.198 35.782 26.308 1.00 89.44 101 ASP A O 1
ATOM 782 N N . ILE A 1 102 ? 31.503 37.343 25.371 1.00 90.94 102 ILE A N 1
ATOM 783 C CA . ILE A 1 102 ? 30.487 38.403 25.365 1.00 90.94 102 ILE A CA 1
ATOM 784 C C . ILE A 1 102 ? 29.999 38.699 23.947 1.00 90.94 102 ILE A C 1
ATOM 786 O O . ILE A 1 102 ? 30.801 38.963 23.051 1.00 90.94 102 ILE A O 1
ATOM 790 N N . SER A 1 103 ? 28.677 38.722 23.771 1.00 91.12 103 SER A N 1
ATOM 791 C CA . SER A 1 103 ? 28.001 39.267 22.589 1.00 91.12 103 SER A CA 1
ATOM 792 C C . SER A 1 103 ? 27.243 40.539 22.971 1.00 91.12 103 SER A C 1
ATOM 794 O O . SER A 1 103 ? 26.418 40.526 23.886 1.00 91.12 103 SER A O 1
ATOM 796 N N . ILE A 1 104 ? 27.545 41.652 22.305 1.00 92.12 104 ILE A N 1
ATOM 797 C CA . ILE A 1 104 ? 27.037 42.984 22.660 1.00 92.12 104 ILE A CA 1
ATOM 798 C C . ILE A 1 104 ? 26.202 43.539 21.518 1.00 92.12 104 ILE A C 1
ATOM 800 O O . ILE A 1 104 ? 26.689 43.626 20.396 1.00 92.12 104 ILE A O 1
ATOM 804 N N . ARG A 1 105 ? 24.989 44.013 21.806 1.00 90.94 105 ARG A N 1
ATOM 805 C CA . ARG A 1 105 ? 24.214 44.834 20.868 1.00 90.94 105 ARG A CA 1
ATOM 806 C C . ARG A 1 105 ? 24.168 46.281 21.348 1.00 90.94 105 ARG A C 1
ATOM 808 O O . ARG A 1 105 ? 23.717 46.554 22.457 1.00 90.94 105 ARG A O 1
ATOM 815 N N . LEU A 1 106 ? 24.637 47.215 20.523 1.00 91.44 106 LEU A N 1
ATOM 816 C CA . LEU A 1 106 ? 24.592 48.648 20.817 1.00 91.44 106 LEU A CA 1
ATOM 817 C C . LEU A 1 106 ? 23.306 49.255 20.250 1.00 91.44 106 LEU A C 1
ATOM 819 O O . LEU A 1 106 ? 23.139 49.345 19.036 1.00 91.44 106 LEU A O 1
ATOM 823 N N . MET A 1 107 ? 22.423 49.729 21.129 1.00 89.75 107 MET A N 1
ATOM 824 C CA . MET A 1 107 ? 21.140 50.338 20.750 1.00 89.75 107 MET A CA 1
ATOM 825 C C . MET A 1 107 ? 21.247 51.844 20.454 1.00 89.75 107 MET A C 1
ATOM 827 O O . MET A 1 107 ? 20.231 52.522 20.302 1.00 89.75 107 MET A O 1
ATOM 831 N N . TRP A 1 108 ? 22.467 52.388 20.377 1.00 89.50 108 TRP A N 1
ATOM 832 C CA . TRP A 1 108 ? 22.729 53.778 20.000 1.00 89.50 108 TRP A CA 1
ATOM 833 C C . TRP A 1 108 ? 23.904 53.875 19.012 1.00 89.50 108 TRP A C 1
ATOM 835 O O . TRP A 1 108 ? 24.767 52.989 18.971 1.00 89.50 108 TRP A O 1
ATOM 845 N N . PRO A 1 109 ? 23.977 54.955 18.213 1.00 82.75 109 PRO A N 1
ATOM 846 C CA . PRO A 1 109 ? 25.080 55.17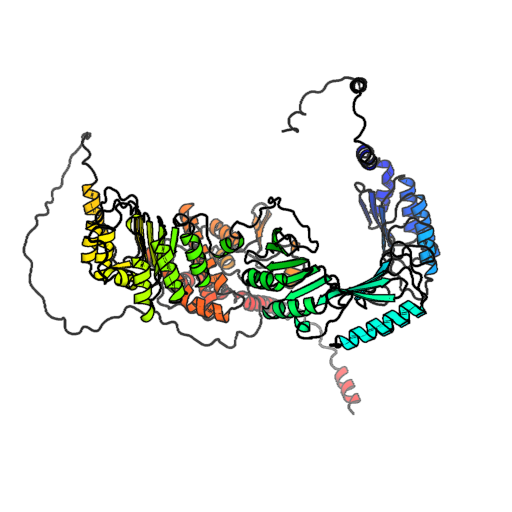8 17.287 1.00 82.75 109 PRO A CA 1
ATOM 847 C C . PRO A 1 109 ? 26.325 55.672 18.044 1.00 82.75 109 PRO A C 1
ATOM 849 O O . PRO A 1 109 ? 26.604 56.868 18.068 1.00 82.75 109 PRO A O 1
ATOM 852 N N . ALA A 1 110 ? 27.052 54.755 18.689 1.00 80.88 110 ALA A N 1
ATOM 853 C CA . ALA A 1 110 ? 28.277 55.074 19.423 1.00 80.88 110 ALA A CA 1
ATOM 854 C C . ALA A 1 110 ? 29.334 55.736 18.521 1.00 80.88 110 ALA A C 1
ATOM 856 O O . ALA A 1 110 ? 29.567 55.286 17.403 1.00 80.88 110 ALA A O 1
ATOM 857 N N . CYS A 1 111 ? 29.997 56.799 18.971 1.00 83.50 111 CYS A N 1
ATOM 858 C CA . CYS A 1 111 ? 31.091 57.380 18.188 1.00 83.50 111 CYS A CA 1
ATOM 859 C C . CYS A 1 111 ? 32.375 56.530 18.294 1.00 83.50 111 CYS A C 1
ATOM 861 O O . CYS A 1 111 ? 32.465 55.605 19.103 1.00 83.50 111 CYS A O 1
ATOM 863 N N . LYS A 1 112 ? 33.395 56.855 17.485 1.00 80.00 112 LYS A N 1
ATOM 864 C CA . LYS A 1 112 ? 34.717 56.202 17.521 1.00 80.00 112 LYS A CA 1
ATOM 865 C C . LYS A 1 112 ? 35.271 56.096 18.947 1.00 80.00 112 LYS A C 1
ATOM 867 O O . LYS A 1 112 ? 35.632 55.005 19.380 1.00 80.00 112 LYS A O 1
ATOM 872 N N . ASP A 1 113 ? 35.316 57.223 19.650 1.00 82.38 113 ASP A N 1
ATOM 873 C CA . ASP A 1 113 ? 35.949 57.317 20.967 1.00 82.38 113 ASP A CA 1
ATOM 874 C C . ASP A 1 113 ? 35.159 56.525 22.022 1.00 82.38 113 ASP A C 1
ATOM 876 O O . ASP A 1 113 ? 35.737 55.927 22.930 1.00 82.38 113 ASP A O 1
ATOM 880 N N . GLU A 1 114 ? 33.831 56.465 21.881 1.00 86.56 114 GLU A N 1
ATOM 881 C CA . GLU A 1 114 ? 32.973 55.647 22.737 1.00 86.56 114 GLU A CA 1
ATOM 882 C C . GLU A 1 114 ? 33.220 54.154 22.513 1.00 86.56 114 GLU A C 1
ATOM 884 O O . GLU A 1 114 ? 33.396 53.412 23.476 1.00 86.56 114 GLU A O 1
ATOM 889 N N . LEU A 1 115 ? 33.291 53.712 21.256 1.00 84.50 115 LEU A N 1
ATOM 890 C CA . LEU A 1 115 ? 33.497 52.305 20.912 1.00 84.50 115 LEU A CA 1
ATOM 891 C C . LEU A 1 115 ? 34.901 51.821 21.312 1.00 84.50 115 LEU A C 1
ATOM 893 O O . LEU A 1 115 ? 35.041 50.735 21.877 1.00 84.50 115 LEU A O 1
ATOM 897 N N . GLU A 1 116 ? 35.926 52.653 21.092 1.00 82.75 116 GLU A N 1
ATOM 898 C CA . GLU A 1 116 ? 37.289 52.419 21.583 1.00 82.75 116 GLU A CA 1
ATOM 899 C C . GLU A 1 116 ? 37.315 52.308 23.112 1.00 82.75 116 GLU A C 1
ATOM 901 O O . GLU A 1 116 ? 37.920 51.379 23.646 1.00 82.75 116 GLU A O 1
ATOM 906 N N . SER A 1 117 ? 36.608 53.192 23.822 1.00 86.44 117 SER A N 1
ATOM 907 C CA . SER A 1 117 ? 36.507 53.145 25.284 1.00 86.44 117 SER A CA 1
ATOM 908 C C . SER A 1 117 ? 35.801 51.877 25.787 1.00 86.44 117 SER A C 1
ATOM 910 O O . SER A 1 117 ? 36.283 51.240 26.725 1.00 86.44 117 SER A O 1
ATOM 912 N N . ILE A 1 118 ? 34.694 51.458 25.162 1.00 87.62 118 ILE A N 1
ATOM 913 C CA . ILE A 1 118 ? 33.970 50.226 25.527 1.00 87.62 118 ILE A CA 1
ATOM 914 C C . ILE A 1 118 ? 34.878 49.006 25.363 1.00 87.62 118 ILE A C 1
ATOM 916 O O . ILE A 1 118 ? 35.054 48.231 26.303 1.00 87.62 118 ILE A O 1
ATOM 920 N N . LEU A 1 119 ? 35.496 48.861 24.190 1.00 86.44 119 LEU A N 1
ATOM 921 C CA . LEU A 1 119 ? 36.362 47.726 23.877 1.00 86.44 119 LEU A CA 1
ATOM 922 C C . LEU A 1 119 ? 37.601 47.683 24.771 1.00 86.44 119 LEU A C 1
ATOM 924 O O . LEU A 1 119 ? 37.935 46.624 25.301 1.00 86.44 119 LEU A O 1
ATOM 928 N N . TRP A 1 120 ? 38.234 48.836 24.993 1.00 85.94 120 TRP A N 1
ATOM 929 C CA . TRP A 1 120 ? 39.372 48.969 25.896 1.00 85.94 120 TRP A CA 1
ATOM 930 C C . TRP A 1 120 ? 39.022 48.562 27.330 1.00 85.94 120 TRP A C 1
ATOM 932 O O . TRP A 1 120 ? 39.790 47.867 27.998 1.00 85.94 120 TRP A O 1
ATOM 942 N N . ASN A 1 121 ? 37.855 48.971 27.828 1.00 85.62 121 ASN A N 1
ATOM 943 C CA . ASN A 1 121 ? 37.438 48.639 29.187 1.00 85.62 121 ASN A CA 1
ATOM 944 C C . ASN A 1 121 ? 37.042 47.162 29.333 1.00 85.62 121 ASN A C 1
ATOM 946 O O . ASN A 1 121 ? 37.376 46.552 30.352 1.00 85.62 121 ASN A O 1
ATOM 950 N N . ILE A 1 122 ? 36.414 46.562 28.317 1.00 86.62 122 ILE A N 1
ATOM 951 C CA . ILE A 1 122 ? 36.103 45.125 28.306 1.00 86.62 122 ILE A CA 1
ATOM 952 C C . ILE A 1 122 ? 37.387 44.297 28.242 1.00 86.62 122 ILE A C 1
ATOM 954 O O . ILE A 1 122 ? 37.539 43.368 29.034 1.00 86.62 122 ILE A O 1
ATOM 958 N N . SER A 1 123 ? 38.356 44.656 27.394 1.00 83.00 123 SER A N 1
ATOM 959 C CA . SER A 1 123 ? 39.610 43.899 27.286 1.00 83.00 123 SER A CA 1
ATOM 960 C C . SER A 1 123 ? 40.405 43.887 28.595 1.00 83.00 123 SER A C 1
ATOM 962 O O . SER A 1 123 ? 41.100 42.917 28.888 1.00 83.00 123 SER A O 1
ATOM 964 N N . ARG A 1 124 ? 40.283 44.933 29.429 1.00 84.38 124 ARG A N 1
ATOM 965 C CA . ARG A 1 124 ? 40.909 44.969 30.765 1.00 84.38 124 ARG A CA 1
ATOM 966 C C . ARG A 1 124 ? 40.262 44.025 31.777 1.00 84.38 124 ARG A C 1
ATOM 968 O O . ARG A 1 124 ? 40.939 43.651 32.729 1.00 84.38 124 ARG A O 1
ATOM 975 N N . SER A 1 125 ? 39.012 43.618 31.555 1.00 83.19 125 SER A N 1
ATOM 976 C CA . SER A 1 125 ? 38.339 42.611 32.387 1.00 83.19 125 SER A CA 1
ATOM 977 C C . SER A 1 125 ? 38.767 41.175 32.072 1.00 83.19 125 SER A C 1
ATOM 979 O O . SER A 1 125 ? 38.430 40.258 32.813 1.00 83.19 125 SER A O 1
ATOM 981 N N . GLY A 1 126 ? 39.516 40.967 30.981 1.00 80.88 126 GLY A N 1
ATOM 982 C CA . GLY A 1 126 ? 39.896 39.642 30.490 1.00 80.88 126 GLY A CA 1
ATOM 983 C C . GLY A 1 126 ? 38.798 38.934 29.696 1.00 80.88 126 GLY A C 1
ATOM 984 O O . GLY A 1 126 ? 39.056 37.862 29.158 1.00 80.88 126 GLY A O 1
ATOM 985 N N . ALA A 1 127 ? 37.604 39.524 29.588 1.00 83.62 127 ALA A N 1
ATOM 986 C CA . ALA A 1 127 ? 36.523 39.001 28.768 1.00 83.62 127 ALA A CA 1
ATOM 987 C C . ALA A 1 127 ? 36.855 39.042 27.268 1.00 83.62 127 ALA A C 1
ATOM 989 O O . ALA A 1 127 ? 37.514 39.962 26.773 1.00 83.62 127 ALA A O 1
ATOM 990 N N . LYS A 1 128 ? 36.360 38.039 26.546 1.00 81.56 128 LYS A N 1
ATOM 991 C CA . LYS A 1 128 ? 36.531 37.873 25.110 1.00 81.56 128 LYS A CA 1
ATOM 992 C C . LYS A 1 128 ? 35.251 38.291 24.406 1.00 81.56 128 LYS A C 1
ATOM 994 O O . LYS A 1 128 ? 34.172 37.803 24.714 1.00 81.56 128 LYS A O 1
ATOM 999 N N . VAL A 1 129 ? 35.356 39.204 23.453 1.00 81.88 129 VAL A N 1
ATOM 1000 C CA . VAL A 1 129 ? 34.190 39.667 22.700 1.00 81.88 129 VAL A CA 1
ATOM 1001 C C . VAL A 1 129 ? 34.027 38.792 21.459 1.00 81.88 129 VAL A C 1
ATOM 1003 O O . VAL A 1 129 ? 34.923 38.740 20.615 1.00 81.88 129 VAL A O 1
ATOM 1006 N N . LEU A 1 130 ? 32.898 38.088 21.372 1.00 80.06 130 LEU A N 1
ATOM 1007 C CA . LEU A 1 130 ? 32.560 37.206 20.253 1.00 80.06 130 LEU A CA 1
ATOM 1008 C C . LEU A 1 130 ? 31.853 37.955 19.126 1.00 80.06 130 LEU A C 1
ATOM 1010 O O . LEU A 1 130 ? 32.128 37.713 17.953 1.00 80.06 130 LEU A O 1
ATOM 1014 N N . GLU A 1 131 ? 30.938 38.852 19.488 1.00 78.19 131 GLU A N 1
ATOM 1015 C CA . GLU A 1 131 ? 30.105 39.581 18.539 1.00 78.19 131 GLU A CA 1
ATOM 1016 C C . GLU A 1 131 ? 29.797 40.980 19.080 1.00 78.19 131 GLU A C 1
ATOM 1018 O O . GLU A 1 131 ? 29.471 41.151 20.256 1.00 78.19 131 GLU A O 1
ATOM 1023 N N . ILE A 1 132 ? 29.891 41.991 18.214 1.00 81.25 132 ILE A N 1
ATOM 1024 C CA . ILE A 1 132 ? 29.311 43.312 18.463 1.00 81.25 132 ILE A CA 1
ATOM 1025 C C . ILE A 1 132 ? 28.359 43.622 17.316 1.00 81.25 132 ILE A C 1
ATOM 1027 O O . ILE A 1 132 ? 28.801 43.835 16.188 1.00 81.25 132 ILE A O 1
ATOM 1031 N N . ASP A 1 133 ? 27.068 43.661 17.625 1.00 78.25 133 ASP A N 1
ATOM 1032 C CA . ASP A 1 133 ? 26.013 44.119 16.732 1.00 78.25 133 ASP A CA 1
ATOM 1033 C C . ASP A 1 133 ? 25.841 45.631 16.916 1.00 78.25 133 ASP A C 1
ATOM 1035 O O . ASP A 1 133 ? 25.431 46.120 17.974 1.00 78.25 133 ASP A O 1
ATOM 1039 N N . TRP A 1 134 ? 26.224 46.386 15.892 1.00 71.88 134 TRP A N 1
ATOM 1040 C CA . TRP A 1 134 ? 26.201 47.843 15.905 1.00 71.88 134 TRP A CA 1
ATOM 1041 C C . TRP A 1 134 ? 25.563 48.365 14.621 1.00 71.88 134 TRP A C 1
ATOM 1043 O O . TRP A 1 134 ? 26.073 48.146 13.521 1.00 71.88 134 TRP A O 1
ATOM 1053 N N . SER A 1 135 ? 24.442 49.078 14.756 1.00 56.81 135 SER A N 1
ATOM 1054 C CA . SER A 1 135 ? 23.731 49.675 13.626 1.00 56.81 135 SER A CA 1
ATOM 1055 C C . SER A 1 135 ? 24.079 51.160 13.477 1.00 56.81 135 SER A C 1
ATOM 1057 O O . SER A 1 135 ? 23.660 51.978 14.298 1.00 56.81 135 SER A O 1
ATOM 1059 N N . VAL A 1 136 ? 24.791 51.536 12.408 1.00 52.16 136 VAL A N 1
ATOM 1060 C CA . VAL A 1 136 ? 24.981 52.943 12.006 1.00 52.16 136 VAL A CA 1
ATOM 1061 C C . VAL A 1 136 ? 24.760 53.124 10.510 1.00 52.16 136 VAL A C 1
ATOM 1063 O O . VAL A 1 136 ? 25.284 52.379 9.687 1.00 52.16 136 VAL A O 1
ATOM 1066 N N . THR A 1 137 ? 24.049 54.191 10.147 1.00 48.88 137 THR A N 1
ATOM 1067 C CA . THR A 1 137 ? 24.102 54.803 8.813 1.00 48.88 137 THR A CA 1
ATOM 1068 C C . THR A 1 137 ? 25.465 55.466 8.609 1.00 48.88 137 THR A C 1
ATOM 1070 O O . THR A 1 137 ? 25.714 56.578 9.071 1.00 48.88 137 THR A O 1
ATOM 1073 N N . LEU A 1 138 ? 26.375 54.756 7.941 1.00 46.22 138 LEU A N 1
ATOM 1074 C CA . LEU A 1 138 ? 27.759 55.167 7.693 1.00 46.22 138 LEU A CA 1
ATOM 1075 C C . LEU A 1 138 ? 27.866 56.232 6.590 1.00 46.22 138 LEU A C 1
ATOM 1077 O O . LEU A 1 138 ? 28.350 55.970 5.492 1.00 46.22 138 LEU A O 1
ATOM 1081 N N . ALA A 1 139 ? 27.463 57.464 6.887 1.00 38.53 139 ALA A N 1
ATOM 1082 C CA . ALA A 1 139 ? 27.909 58.621 6.120 1.00 38.53 139 ALA A CA 1
ATOM 1083 C C . ALA A 1 139 ? 29.217 59.152 6.738 1.00 38.53 139 ALA A C 1
ATOM 1085 O O . ALA A 1 139 ? 29.197 60.079 7.541 1.00 38.53 139 ALA A O 1
ATOM 1086 N N . GLY A 1 140 ? 30.355 58.538 6.382 1.00 47.59 140 GLY A N 1
ATOM 1087 C CA . GLY A 1 140 ? 31.682 59.134 6.610 1.00 47.59 140 GLY A CA 1
ATOM 1088 C C . GLY A 1 140 ? 32.609 58.509 7.661 1.00 47.59 140 GLY A C 1
ATOM 1089 O O . GLY A 1 140 ? 33.546 59.192 8.069 1.00 47.59 140 GLY A O 1
ATOM 1090 N N . ALA A 1 141 ? 32.428 57.255 8.098 1.00 48.44 141 ALA A N 1
ATOM 1091 C CA . ALA A 1 141 ? 33.444 56.632 8.961 1.00 48.44 141 ALA A CA 1
ATOM 1092 C C . ALA A 1 141 ? 34.652 56.111 8.162 1.00 48.44 141 ALA A C 1
ATOM 1094 O O . ALA A 1 141 ? 34.510 55.506 7.098 1.00 48.44 141 ALA A O 1
ATOM 1095 N N . ASP A 1 142 ? 35.841 56.339 8.714 1.00 51.84 142 ASP A N 1
ATOM 1096 C CA . ASP A 1 142 ? 37.134 55.948 8.158 1.00 51.84 142 ASP A CA 1
ATOM 1097 C C . ASP A 1 142 ? 37.425 54.458 8.426 1.00 51.84 142 ASP A C 1
ATOM 1099 O O . ASP A 1 142 ? 37.448 54.015 9.573 1.00 51.84 142 ASP A O 1
ATOM 1103 N N . VAL A 1 143 ? 37.683 53.676 7.370 1.00 52.38 143 VAL A N 1
ATOM 1104 C CA . VAL A 1 143 ? 38.026 52.239 7.448 1.00 52.38 143 VAL A CA 1
ATOM 1105 C C . VAL A 1 143 ? 39.317 52.001 8.252 1.00 52.38 143 VAL A C 1
ATOM 1107 O O . VAL A 1 143 ? 39.507 50.920 8.814 1.00 52.38 143 VAL A O 1
ATOM 1110 N N . SER A 1 144 ? 40.177 53.018 8.393 1.00 50.19 144 SER A N 1
ATOM 1111 C CA . SER A 1 144 ? 41.367 52.964 9.250 1.00 50.19 144 SER A CA 1
ATOM 1112 C C . SER A 1 144 ? 41.032 52.695 10.728 1.00 50.19 144 SER A C 1
ATOM 1114 O O . SER A 1 144 ? 41.819 52.053 11.429 1.00 50.19 144 SER A O 1
ATOM 1116 N N . LEU A 1 145 ? 39.832 53.090 11.175 1.00 52.94 145 LEU A N 1
ATOM 1117 C CA . LEU A 1 145 ? 39.300 52.823 12.510 1.00 52.94 145 LEU A CA 1
ATOM 1118 C C . LEU A 1 145 ? 39.169 51.320 12.789 1.00 52.94 145 LEU A C 1
ATOM 1120 O O . LEU A 1 145 ? 39.601 50.838 13.834 1.00 52.94 145 LEU A O 1
ATOM 1124 N N . PHE A 1 146 ? 38.634 50.568 11.826 1.00 55.16 146 PHE A N 1
ATOM 1125 C CA . PHE A 1 146 ? 38.431 49.122 11.947 1.00 55.16 146 PHE A CA 1
ATOM 1126 C C . PHE A 1 146 ? 39.760 48.369 12.042 1.00 55.16 146 PHE A C 1
ATOM 1128 O O . PHE A 1 146 ? 39.904 47.437 12.830 1.00 55.16 146 PHE A O 1
ATOM 1135 N N . VAL A 1 147 ? 40.765 48.816 11.287 1.00 51.78 147 VAL A N 1
ATOM 1136 C CA . VAL A 1 147 ? 42.114 48.235 11.313 1.00 51.78 147 VAL A CA 1
ATOM 1137 C C . VAL A 1 147 ? 42.829 48.536 12.634 1.00 51.78 147 VAL A C 1
ATOM 1139 O O . VAL A 1 147 ? 43.625 47.715 13.093 1.00 51.78 147 VAL A O 1
ATOM 1142 N N . HIS A 1 148 ? 42.561 49.688 13.258 1.00 51.06 148 HIS A N 1
ATOM 1143 C CA . HIS A 1 148 ? 43.115 50.021 14.571 1.00 51.06 148 HIS A CA 1
ATOM 1144 C C . HIS A 1 148 ? 42.463 49.198 15.693 1.00 51.06 148 HIS A C 1
ATOM 1146 O O . HIS A 1 148 ? 43.181 48.635 16.513 1.00 51.06 148 HIS A O 1
ATOM 1152 N N . LEU A 1 149 ? 41.134 49.042 15.669 1.00 53.38 149 LEU A N 1
ATOM 1153 C CA . LEU A 1 149 ? 40.349 48.291 16.661 1.00 53.38 149 LEU A CA 1
ATOM 1154 C C . LEU A 1 149 ? 40.667 46.786 16.690 1.00 53.38 149 LEU A C 1
ATOM 1156 O O . LEU A 1 149 ? 40.832 46.213 17.763 1.00 53.38 149 LEU A O 1
ATOM 1160 N N . VAL A 1 150 ? 40.843 46.157 15.522 1.00 55.19 150 VAL A N 1
ATOM 1161 C CA . VAL A 1 150 ? 41.270 44.744 15.413 1.00 55.19 150 VAL A CA 1
ATOM 1162 C C . VAL A 1 150 ? 42.716 44.547 15.893 1.00 55.19 150 VAL A C 1
ATOM 1164 O O . VAL A 1 150 ? 43.100 43.457 16.309 1.00 55.19 150 VAL A O 1
ATOM 1167 N N . ARG A 1 151 ? 43.544 45.601 15.852 1.00 47.22 151 ARG A N 1
ATOM 1168 C CA . ARG A 1 151 ? 44.934 45.561 16.330 1.00 47.22 151 ARG A CA 1
ATOM 1169 C C . ARG A 1 151 ? 45.069 45.723 17.846 1.00 47.22 151 ARG A C 1
ATOM 1171 O O . ARG A 1 151 ? 46.087 45.286 18.377 1.00 47.22 151 ARG A O 1
ATOM 1178 N N . SER A 1 152 ? 44.120 46.372 18.525 1.00 50.84 152 SER A N 1
ATOM 1179 C CA . SER A 1 152 ? 44.257 46.778 19.934 1.00 50.84 152 SER A CA 1
ATOM 1180 C C . SER A 1 152 ? 43.439 45.953 20.936 1.00 50.84 152 SER A C 1
ATOM 1182 O O . SER A 1 152 ? 43.829 45.900 22.101 1.00 50.84 152 SER A O 1
ATOM 1184 N N . GLY A 1 153 ? 42.370 45.269 20.519 1.00 50.56 153 GLY A N 1
ATOM 1185 C CA . GLY A 1 153 ? 41.576 44.383 21.380 1.00 50.56 153 GLY A CA 1
ATOM 1186 C C . GLY A 1 153 ? 41.361 43.034 20.706 1.00 50.56 153 GLY A C 1
ATOM 1187 O O . GLY A 1 153 ? 40.928 43.007 19.561 1.00 50.56 153 GLY A O 1
ATOM 1188 N N . GLY A 1 154 ? 41.692 41.930 21.387 1.00 52.47 154 GLY A N 1
ATOM 1189 C CA . GLY A 1 154 ? 41.627 40.552 20.873 1.00 52.47 154 GLY A CA 1
ATOM 1190 C C . GLY A 1 154 ? 40.219 40.096 20.474 1.00 52.47 154 GLY A C 1
ATOM 1191 O O . GLY A 1 154 ? 39.590 39.319 21.185 1.00 52.47 154 GLY A O 1
ATOM 1192 N N . LEU A 1 155 ? 39.735 40.611 19.347 1.00 56.06 155 LEU A N 1
ATOM 1193 C CA . LEU A 1 155 ? 38.449 40.329 18.728 1.00 56.06 155 LEU A CA 1
ATOM 1194 C C . LEU A 1 155 ? 38.621 39.201 17.712 1.00 56.06 155 LEU A C 1
ATOM 1196 O O . LEU A 1 155 ? 39.409 39.328 16.775 1.00 56.06 155 LEU A O 1
ATOM 1200 N N . ASP A 1 156 ? 37.850 38.126 17.872 1.00 48.53 156 ASP A N 1
ATOM 1201 C CA . ASP A 1 156 ? 37.869 36.994 16.938 1.00 48.53 156 ASP A CA 1
ATOM 1202 C C . ASP A 1 156 ? 36.957 37.229 15.727 1.00 48.53 156 ASP A C 1
ATOM 1204 O O . ASP A 1 156 ? 37.219 36.713 14.641 1.00 48.53 156 ASP A O 1
ATOM 1208 N N . THR A 1 157 ? 35.860 37.980 15.880 1.00 47.59 157 THR A N 1
ATOM 1209 C CA . THR A 1 157 ? 34.890 38.228 14.800 1.00 47.59 157 THR A CA 1
ATOM 1210 C C . THR A 1 157 ? 34.128 39.538 15.031 1.00 47.59 157 THR A C 1
ATOM 1212 O O . THR A 1 157 ? 33.705 39.839 16.142 1.00 47.59 157 THR A O 1
ATOM 1215 N N . ILE A 1 158 ? 33.945 40.335 13.972 1.00 52.84 158 ILE A N 1
ATOM 1216 C CA . ILE A 1 158 ? 33.069 41.519 13.967 1.00 52.84 158 ILE A CA 1
ATOM 1217 C C . ILE A 1 158 ? 32.017 41.300 12.879 1.00 52.84 158 ILE A C 1
ATOM 1219 O O . ILE A 1 158 ? 32.373 41.074 11.721 1.00 52.84 158 ILE A O 1
ATOM 1223 N N . ILE A 1 159 ? 30.733 41.378 13.235 1.00 49.84 159 ILE A N 1
ATOM 1224 C CA . ILE A 1 159 ? 29.614 41.220 12.300 1.00 49.84 159 ILE A CA 1
ATOM 1225 C C . ILE A 1 159 ? 28.945 42.583 12.115 1.00 49.84 159 ILE A C 1
ATOM 1227 O O . ILE A 1 159 ? 28.279 43.086 13.010 1.00 49.84 159 ILE A O 1
ATOM 1231 N N . LEU A 1 160 ? 29.111 43.186 10.936 1.00 45.03 160 LEU A N 1
ATOM 1232 C CA . LEU A 1 160 ? 28.457 44.450 10.589 1.00 45.03 160 LEU A CA 1
ATOM 1233 C C . LEU A 1 160 ? 27.172 44.176 9.804 1.00 45.03 160 LEU A C 1
ATOM 1235 O O . LEU A 1 160 ? 27.207 43.514 8.764 1.00 45.03 160 LEU A O 1
ATOM 1239 N N . ARG A 1 161 ? 26.039 44.711 10.268 1.00 42.88 161 ARG A N 1
ATOM 1240 C CA . ARG A 1 161 ? 24.746 44.636 9.568 1.00 42.88 161 ARG A CA 1
ATOM 1241 C C . ARG A 1 161 ? 24.323 46.037 9.096 1.00 42.88 161 ARG A C 1
ATOM 1243 O O . ARG A 1 161 ? 24.573 47.019 9.783 1.00 42.88 161 ARG A O 1
ATOM 1250 N N . ASN A 1 162 ? 23.686 46.120 7.919 1.00 42.47 162 ASN A N 1
ATOM 1251 C CA . ASN A 1 162 ? 23.218 47.346 7.230 1.00 42.47 162 ASN A CA 1
ATOM 1252 C C . ASN A 1 162 ? 24.281 48.234 6.544 1.00 42.47 162 ASN A C 1
ATOM 1254 O O . ASN A 1 162 ? 24.308 49.450 6.723 1.00 42.47 162 ASN A O 1
ATOM 1258 N N . TYR A 1 163 ? 25.101 47.653 5.661 1.00 37.25 163 TYR A N 1
ATOM 1259 C CA . TYR A 1 163 ? 25.837 48.426 4.648 1.00 37.25 163 TYR A CA 1
ATOM 1260 C C . TYR A 1 163 ? 24.930 48.700 3.433 1.00 37.25 163 TYR A C 1
ATOM 1262 O O . TYR A 1 163 ? 24.190 47.816 3.010 1.00 37.25 163 TYR A O 1
ATOM 1270 N N . ALA A 1 164 ? 24.982 49.900 2.844 1.00 36.16 164 ALA A N 1
ATOM 1271 C CA . ALA A 1 164 ? 24.025 50.386 1.832 1.00 36.16 164 ALA A CA 1
ATOM 1272 C C . ALA A 1 164 ? 24.088 49.706 0.436 1.00 36.16 164 ALA A C 1
ATOM 1274 O O . ALA A 1 164 ? 23.665 50.283 -0.561 1.00 36.16 164 ALA A O 1
ATOM 1275 N N . THR A 1 165 ? 24.586 48.471 0.340 1.00 33.53 165 THR A N 1
ATOM 1276 C CA . THR A 1 165 ? 24.423 47.601 -0.837 1.00 33.53 165 THR A CA 1
ATOM 1277 C C . THR A 1 165 ? 23.983 46.212 -0.362 1.00 33.53 165 THR A C 1
ATOM 1279 O O . THR A 1 165 ? 24.711 45.565 0.394 1.00 33.53 165 THR A O 1
ATOM 1282 N N . PRO A 1 166 ? 22.787 45.730 -0.742 1.00 34.50 166 PRO A N 1
ATOM 1283 C CA . PRO A 1 166 ? 22.192 44.557 -0.115 1.00 34.50 166 PRO A CA 1
ATOM 1284 C C . PRO A 1 166 ? 22.706 43.270 -0.775 1.00 34.50 166 PRO A C 1
ATOM 1286 O O . PRO A 1 166 ? 21.945 42.624 -1.480 1.00 34.50 166 PRO A O 1
ATOM 1289 N N . ALA A 1 167 ? 23.995 42.928 -0.616 1.00 35.28 167 ALA A N 1
ATOM 1290 C CA . ALA A 1 167 ? 24.536 41.579 -0.893 1.00 35.28 167 ALA A CA 1
ATOM 1291 C C . ALA A 1 167 ? 26.038 41.394 -0.552 1.00 35.28 167 ALA A C 1
ATOM 1293 O O . ALA A 1 167 ? 26.716 40.619 -1.227 1.00 35.28 167 ALA A O 1
ATOM 1294 N N . VAL A 1 168 ? 26.602 42.069 0.459 1.00 34.28 168 VAL A N 1
ATOM 1295 C CA . VAL A 1 168 ? 28.010 41.825 0.843 1.00 34.28 168 VAL A CA 1
ATOM 1296 C C . VAL A 1 168 ? 28.169 41.692 2.358 1.00 34.28 168 VAL A C 1
ATOM 1298 O O . VAL A 1 168 ? 27.880 42.624 3.101 1.00 34.28 168 VAL A O 1
ATOM 1301 N N . GLN A 1 169 ? 28.665 40.535 2.806 1.00 30.48 169 GLN A N 1
ATOM 1302 C CA . GLN A 1 169 ? 29.303 40.368 4.114 1.00 30.48 169 GLN A CA 1
ATOM 1303 C C . GLN A 1 169 ? 30.808 40.579 3.929 1.00 30.48 169 GLN A C 1
ATOM 1305 O O . GLN A 1 169 ? 31.426 39.905 3.105 1.00 30.48 169 GLN A O 1
ATOM 1310 N N . TYR A 1 170 ? 31.403 41.503 4.681 1.00 35.31 170 TYR A N 1
ATOM 1311 C CA . TYR A 1 170 ? 32.856 41.645 4.755 1.00 35.31 170 TYR A CA 1
ATOM 1312 C C . TYR A 1 170 ? 33.361 40.937 6.014 1.00 35.31 170 TYR A C 1
ATOM 1314 O O . TYR A 1 170 ? 32.874 41.212 7.106 1.00 35.31 170 TYR A O 1
ATOM 1322 N N . VAL A 1 171 ? 34.359 40.065 5.867 1.00 30.78 171 VAL A N 1
ATOM 1323 C CA . VAL A 1 171 ? 35.177 39.561 6.980 1.00 30.78 171 VAL A CA 1
ATOM 1324 C C . VAL A 1 171 ? 36.573 40.145 6.788 1.00 30.78 171 VAL A C 1
ATOM 1326 O O . VAL A 1 171 ? 37.222 39.871 5.780 1.00 30.78 171 VAL A O 1
ATOM 1329 N N . ILE A 1 172 ? 37.010 41.000 7.714 1.00 36.12 172 ILE A N 1
ATOM 1330 C CA . ILE A 1 172 ? 38.322 41.662 7.683 1.00 36.12 172 ILE A CA 1
ATOM 1331 C C . ILE A 1 172 ? 39.165 41.096 8.832 1.00 36.12 172 ILE A C 1
ATOM 1333 O O . ILE A 1 172 ? 38.739 41.158 9.981 1.00 36.12 172 ILE A O 1
ATOM 1337 N N . ILE A 1 173 ? 40.363 40.580 8.535 1.00 30.39 173 ILE A N 1
ATOM 1338 C CA . ILE A 1 173 ? 41.366 40.137 9.525 1.00 30.39 173 ILE A CA 1
ATOM 1339 C C . ILE A 1 173 ? 42.702 40.854 9.200 1.00 30.39 173 ILE A C 1
ATOM 1341 O O . ILE A 1 173 ? 43.020 41.045 8.030 1.00 30.39 173 ILE A O 1
ATOM 1345 N N . GLY A 1 174 ? 43.421 41.360 10.215 1.00 29.50 174 GLY A N 1
ATOM 1346 C CA . GLY A 1 174 ? 44.277 42.569 10.141 1.00 29.50 174 GLY A CA 1
ATOM 1347 C C . GLY A 1 174 ? 45.687 42.549 9.485 1.00 29.50 174 GLY A C 1
ATOM 1348 O O . GLY A 1 174 ? 46.293 41.506 9.272 1.00 29.50 174 GLY A O 1
ATOM 1349 N N . ALA A 1 175 ? 46.228 43.783 9.320 1.00 30.72 175 ALA A N 1
ATOM 1350 C CA . ALA A 1 175 ? 47.558 44.264 8.833 1.00 30.72 175 ALA A CA 1
ATOM 1351 C C . ALA A 1 175 ? 47.729 44.485 7.292 1.00 30.72 175 ALA A C 1
ATOM 1353 O O . ALA A 1 175 ? 46.920 43.979 6.531 1.00 30.72 175 ALA A O 1
ATOM 1354 N N . PRO A 1 176 ? 48.680 45.333 6.796 1.00 35.22 176 PRO A N 1
ATOM 1355 C CA . PRO A 1 176 ? 48.475 46.245 5.646 1.00 35.22 176 PRO A CA 1
ATOM 1356 C C . PRO A 1 176 ? 48.594 45.604 4.249 1.00 35.22 176 PRO A C 1
ATOM 1358 O O . PRO A 1 176 ? 48.712 46.307 3.249 1.00 35.22 176 PRO A O 1
ATOM 1361 N N . TYR A 1 177 ? 48.559 44.280 4.180 1.00 34.19 177 TYR A N 1
ATOM 1362 C CA . TYR A 1 177 ? 48.594 43.494 2.955 1.00 34.19 177 TYR A CA 1
ATOM 1363 C C . TYR A 1 177 ? 47.390 42.554 2.977 1.00 34.19 177 TYR A C 1
ATOM 1365 O O . TYR A 1 177 ? 47.014 42.063 4.038 1.00 34.19 177 TYR A O 1
ATOM 1373 N N . ILE A 1 178 ? 46.787 42.281 1.822 1.00 35.78 178 ILE A N 1
ATOM 1374 C CA . ILE A 1 178 ? 45.741 41.258 1.732 1.00 35.78 178 ILE A CA 1
ATOM 1375 C C . ILE A 1 178 ? 46.446 39.899 1.788 1.00 35.78 178 ILE A C 1
ATOM 1377 O O . ILE A 1 178 ? 47.094 39.487 0.830 1.00 35.78 178 ILE A O 1
ATOM 1381 N N . TRP A 1 179 ? 46.369 39.231 2.937 1.00 32.75 179 TRP A N 1
ATOM 1382 C CA . TRP A 1 179 ? 46.891 37.880 3.131 1.00 32.75 179 TRP A CA 1
ATOM 1383 C C . TRP A 1 179 ? 45.791 36.869 2.830 1.00 32.75 179 TRP A C 1
ATOM 1385 O O . TRP A 1 179 ? 44.795 36.811 3.549 1.00 32.75 179 TRP A O 1
ATOM 1395 N N . GLN A 1 180 ? 45.962 36.048 1.791 1.00 37.06 180 GLN A N 1
ATOM 1396 C CA . GLN A 1 180 ? 45.061 34.920 1.566 1.00 37.06 180 GLN A CA 1
ATOM 1397 C C . GLN A 1 180 ? 45.727 33.803 0.755 1.00 37.06 180 GLN A C 1
ATOM 1399 O O . GLN A 1 180 ? 46.079 33.982 -0.408 1.00 37.06 180 GLN A O 1
ATOM 1404 N N . GLN A 1 181 ? 45.857 32.620 1.359 1.00 32.50 181 GLN A N 1
ATOM 1405 C CA . GLN A 1 181 ? 46.003 31.376 0.602 1.00 32.50 181 GLN A CA 1
ATOM 1406 C C . GLN A 1 181 ? 44.684 31.107 -0.135 1.00 32.50 181 GLN A C 1
ATOM 1408 O O . GLN A 1 181 ? 43.632 31.082 0.500 1.00 32.50 181 GLN A O 1
ATOM 1413 N N . ASN A 1 182 ? 44.756 30.832 -1.441 1.00 37.94 182 ASN A N 1
ATOM 1414 C CA . ASN A 1 182 ? 43.620 30.603 -2.346 1.00 37.94 182 ASN A CA 1
ATOM 1415 C C . ASN A 1 182 ? 42.745 31.843 -2.591 1.00 37.94 182 ASN A C 1
ATOM 1417 O O . ASN A 1 182 ? 41.718 32.044 -1.942 1.00 37.94 182 ASN A O 1
ATOM 1421 N N . THR A 1 183 ? 43.096 32.628 -3.607 1.00 42.81 183 THR A N 1
ATOM 1422 C CA . THR A 1 183 ? 42.202 33.641 -4.177 1.00 42.81 183 THR A CA 1
ATOM 1423 C C . THR A 1 183 ? 41.018 32.957 -4.861 1.00 42.81 183 THR A C 1
ATOM 1425 O O . THR A 1 183 ? 41.193 32.169 -5.790 1.00 42.81 183 THR A O 1
ATOM 1428 N N . ASN A 1 184 ? 39.805 33.258 -4.393 1.00 41.81 184 ASN A N 1
ATOM 1429 C CA . ASN A 1 184 ? 38.546 32.847 -5.011 1.00 41.81 184 ASN A CA 1
ATOM 1430 C C . ASN A 1 184 ? 37.907 34.084 -5.651 1.00 41.81 184 ASN A C 1
ATOM 1432 O O . ASN A 1 184 ? 37.637 35.060 -4.952 1.00 41.81 184 ASN A O 1
ATOM 1436 N N . PHE A 1 185 ? 37.628 34.037 -6.956 1.00 46.47 185 PHE A N 1
ATOM 1437 C CA . PHE A 1 185 ? 36.921 35.100 -7.681 1.00 46.47 185 PHE A CA 1
ATOM 1438 C C . PHE A 1 185 ? 35.492 34.637 -8.020 1.00 46.47 185 PHE A C 1
ATOM 1440 O O . PHE A 1 185 ? 35.225 34.220 -9.152 1.00 46.47 185 PHE A O 1
ATOM 1447 N N . PRO A 1 186 ? 34.545 34.669 -7.060 1.00 40.47 186 PRO A N 1
ATOM 1448 C CA . PRO A 1 186 ? 33.247 34.000 -7.188 1.00 40.47 186 PRO A CA 1
ATOM 1449 C C . PRO A 1 186 ? 32.351 34.549 -8.310 1.00 40.47 186 PRO A C 1
ATOM 1451 O O . PRO A 1 186 ? 31.495 33.823 -8.802 1.00 40.47 186 PRO A O 1
ATOM 1454 N N . VAL A 1 187 ? 32.557 35.790 -8.765 1.00 40.53 187 VAL A N 1
ATOM 1455 C CA . VAL A 1 187 ? 31.792 36.396 -9.879 1.00 40.53 187 VAL A CA 1
ATOM 1456 C C . VAL A 1 187 ? 32.258 35.896 -11.261 1.00 40.53 187 VAL A C 1
ATOM 1458 O O . VAL A 1 187 ? 31.513 35.992 -12.245 1.00 40.53 187 VAL A O 1
ATOM 1461 N N . HIS A 1 188 ? 33.471 35.333 -11.334 1.00 43.31 188 HIS A N 1
ATOM 1462 C CA . HIS A 1 188 ? 34.148 34.942 -12.579 1.00 43.31 188 HIS A CA 1
ATOM 1463 C C . HIS A 1 188 ? 34.532 33.456 -12.642 1.00 43.31 188 HIS A C 1
ATOM 1465 O O . HIS A 1 188 ? 35.015 33.007 -13.675 1.00 43.31 188 HIS A O 1
ATOM 1471 N N . GLY A 1 189 ? 34.293 32.686 -11.574 1.00 49.41 189 GLY A N 1
ATOM 1472 C CA . GLY A 1 189 ? 34.470 31.234 -11.579 1.00 49.41 189 GLY A CA 1
ATOM 1473 C C . GLY A 1 189 ? 35.928 30.773 -11.632 1.00 49.41 189 GLY A C 1
ATOM 1474 O O . GLY A 1 189 ? 36.201 29.765 -12.261 1.00 49.41 189 GLY A O 1
ATOM 1475 N N . LEU A 1 190 ? 36.880 31.468 -10.999 1.00 43.75 190 LEU A N 1
ATOM 1476 C CA . LEU A 1 190 ? 38.285 31.029 -10.963 1.00 43.75 190 LEU A CA 1
ATOM 1477 C C . LEU A 1 190 ? 38.846 30.910 -9.546 1.00 43.75 190 LEU A C 1
ATOM 1479 O O . LEU A 1 190 ? 38.494 31.700 -8.662 1.00 43.75 190 LEU A O 1
ATOM 1483 N N . ARG A 1 191 ? 39.788 29.972 -9.382 1.00 48.97 191 ARG A N 1
ATOM 1484 C CA . ARG A 1 191 ? 40.628 29.822 -8.186 1.00 48.97 191 ARG A CA 1
ATOM 1485 C C . ARG A 1 191 ? 42.098 29.646 -8.575 1.00 48.97 191 ARG A C 1
ATOM 1487 O O . ARG A 1 191 ? 42.428 28.770 -9.373 1.00 48.97 191 ARG A O 1
ATOM 1494 N N . CYS A 1 192 ? 42.981 30.454 -7.994 1.00 53.53 192 CYS A N 1
ATOM 1495 C CA . CYS A 1 192 ? 44.428 30.380 -8.225 1.00 53.53 192 CYS A CA 1
ATOM 1496 C C . CYS A 1 192 ? 45.127 29.694 -7.042 1.00 53.53 192 CYS A C 1
ATOM 1498 O O . CYS A 1 192 ? 44.767 29.936 -5.887 1.00 53.53 192 CYS A O 1
ATOM 1500 N N . SER A 1 193 ? 46.138 28.865 -7.315 1.00 49.84 193 SER A N 1
ATOM 1501 C CA . SER A 1 193 ? 46.961 28.225 -6.277 1.00 49.84 193 SER A CA 1
ATOM 1502 C C . SER A 1 193 ? 48.453 28.389 -6.573 1.00 49.84 193 SER A C 1
ATOM 1504 O O . SER A 1 193 ? 48.876 28.133 -7.703 1.00 49.84 193 SER A O 1
ATOM 1506 N N . ASP A 1 194 ? 49.237 28.775 -5.563 1.00 49.78 194 ASP A N 1
ATOM 1507 C CA . ASP A 1 194 ? 50.705 28.809 -5.617 1.00 49.78 194 ASP A CA 1
ATOM 1508 C C . ASP A 1 194 ? 51.332 27.551 -4.980 1.00 49.78 194 ASP A C 1
ATOM 1510 O O . ASP A 1 194 ? 50.674 26.804 -4.251 1.00 49.78 194 ASP A O 1
ATOM 1514 N N . ASN A 1 195 ? 52.617 27.309 -5.262 1.00 43.16 195 ASN A N 1
ATOM 1515 C CA . ASN A 1 195 ? 53.411 26.230 -4.655 1.00 43.16 195 ASN A CA 1
ATOM 1516 C C . ASN A 1 195 ? 54.104 26.673 -3.344 1.00 43.16 195 ASN A C 1
ATOM 1518 O O . ASN A 1 195 ? 55.291 26.421 -3.146 1.00 43.16 195 ASN A O 1
ATOM 1522 N N . GLY A 1 196 ? 53.379 27.327 -2.435 1.00 44.19 196 GLY A N 1
ATOM 1523 C CA . GLY A 1 196 ? 53.865 27.686 -1.098 1.00 44.19 196 GLY A CA 1
ATOM 1524 C C . GLY A 1 196 ? 54.615 29.019 -1.009 1.00 44.19 196 GLY A C 1
ATOM 1525 O O . GLY A 1 196 ? 55.450 29.180 -0.121 1.00 44.19 196 GLY A O 1
ATOM 1526 N N . GLY A 1 197 ? 54.325 29.976 -1.893 1.00 40.03 197 GLY A N 1
ATOM 1527 C CA . GLY A 1 197 ? 54.950 31.302 -1.898 1.00 40.03 197 GLY A CA 1
ATOM 1528 C C . GLY A 1 197 ? 54.063 32.357 -2.558 1.00 40.03 197 GLY A C 1
ATOM 1529 O O . GLY A 1 197 ? 53.832 32.297 -3.766 1.00 40.03 197 GLY A O 1
ATOM 1530 N N . ALA A 1 198 ? 53.611 33.329 -1.758 1.00 37.78 198 ALA A N 1
ATOM 1531 C CA . ALA A 1 198 ? 52.612 34.328 -2.134 1.00 37.78 198 ALA A CA 1
ATOM 1532 C C . ALA A 1 198 ? 53.023 35.148 -3.371 1.00 37.78 198 ALA A C 1
ATOM 1534 O O . ALA A 1 198 ? 54.056 35.819 -3.373 1.00 37.78 198 ALA A O 1
ATOM 1535 N N . ALA A 1 199 ? 52.186 35.128 -4.411 1.00 39.12 199 ALA A N 1
ATOM 1536 C CA . ALA A 1 199 ? 52.286 36.052 -5.539 1.00 39.12 199 ALA A CA 1
ATOM 1537 C C . ALA A 1 199 ? 51.660 37.411 -5.179 1.00 39.12 199 ALA A C 1
ATOM 1539 O O . ALA A 1 199 ? 50.545 37.468 -4.657 1.00 39.12 199 ALA A O 1
ATOM 1540 N N . VAL A 1 200 ? 52.361 38.505 -5.482 1.00 39.28 200 VAL A N 1
ATOM 1541 C CA . VAL A 1 200 ? 51.865 39.883 -5.343 1.00 39.28 200 VAL A CA 1
ATOM 1542 C C . VAL A 1 200 ? 51.380 40.347 -6.717 1.00 39.28 200 VAL A C 1
ATOM 1544 O O . VAL A 1 200 ? 52.142 40.265 -7.674 1.00 39.28 200 VAL A O 1
ATOM 1547 N N . PHE A 1 201 ? 50.139 40.827 -6.819 1.00 40.94 201 PHE A N 1
ATOM 1548 C CA . PHE A 1 201 ? 49.590 41.416 -8.048 1.00 40.94 201 PHE A CA 1
ATOM 1549 C C . PHE A 1 201 ? 49.366 42.916 -7.850 1.00 40.94 201 PHE A C 1
ATOM 1551 O O . PHE A 1 201 ? 48.839 43.322 -6.809 1.00 40.94 201 PHE A O 1
ATOM 1558 N N . GLU A 1 202 ? 49.716 43.743 -8.836 1.00 43.34 202 GLU A N 1
ATOM 1559 C CA . GLU A 1 202 ? 49.314 45.146 -8.832 1.00 43.34 202 GLU A CA 1
ATOM 1560 C C . GLU A 1 202 ? 47.857 45.286 -9.306 1.00 43.34 202 GLU A C 1
ATOM 1562 O O . GLU A 1 202 ? 47.310 44.446 -10.023 1.00 43.34 202 GLU A O 1
ATOM 1567 N N . ARG A 1 203 ? 47.189 46.379 -8.908 1.00 37.19 203 ARG A N 1
ATOM 1568 C CA . ARG A 1 203 ? 45.773 46.652 -9.234 1.00 37.19 203 ARG A CA 1
ATOM 1569 C C . ARG A 1 203 ? 45.472 46.562 -10.740 1.00 37.19 203 ARG A C 1
ATOM 1571 O O . ARG A 1 203 ? 44.356 46.205 -11.105 1.00 37.19 203 ARG A O 1
ATOM 1578 N N . MET A 1 204 ? 46.445 46.893 -11.591 1.00 41.34 204 MET A N 1
ATOM 1579 C CA . MET A 1 204 ? 46.312 46.861 -13.052 1.00 41.34 204 MET A CA 1
ATOM 1580 C C . MET A 1 204 ? 46.325 45.433 -13.622 1.00 41.34 204 MET A C 1
ATOM 1582 O O . MET A 1 204 ? 45.621 45.168 -14.594 1.00 41.34 204 MET A O 1
ATOM 1586 N N . ASP A 1 205 ? 47.032 44.499 -12.982 1.00 54.41 205 ASP A N 1
ATOM 1587 C CA . ASP A 1 205 ? 47.167 43.112 -13.451 1.00 54.41 205 ASP A CA 1
ATOM 1588 C C . ASP A 1 205 ? 45.863 42.334 -13.280 1.00 54.41 205 ASP A C 1
ATOM 1590 O O . ASP A 1 205 ? 45.458 41.552 -14.139 1.00 54.41 205 ASP A O 1
ATOM 1594 N N . ILE A 1 206 ? 45.158 42.606 -12.180 1.00 50.50 206 ILE A N 1
ATOM 1595 C CA . ILE A 1 206 ? 43.855 42.006 -11.891 1.00 50.50 206 ILE A CA 1
ATOM 1596 C C . ILE A 1 206 ? 42.815 42.475 -12.916 1.00 50.50 206 ILE A C 1
ATOM 1598 O O . ILE A 1 206 ? 41.992 41.677 -13.348 1.00 50.50 206 ILE A O 1
ATOM 1602 N N . ILE A 1 207 ? 42.865 43.737 -13.352 1.00 50.22 207 ILE A N 1
ATOM 1603 C CA . ILE A 1 207 ? 41.911 44.283 -14.329 1.00 50.22 207 ILE A CA 1
ATOM 1604 C C . ILE A 1 207 ? 42.113 43.639 -15.707 1.00 50.22 207 ILE A C 1
ATOM 1606 O O . ILE A 1 207 ? 41.143 43.143 -16.273 1.00 50.22 207 ILE A O 1
ATOM 1610 N N . ALA A 1 208 ? 43.352 43.546 -16.202 1.00 58.34 208 ALA A N 1
ATOM 1611 C CA . ALA A 1 208 ? 43.643 42.925 -17.500 1.00 58.34 208 ALA A CA 1
ATOM 1612 C C . ALA A 1 208 ? 43.269 41.430 -17.538 1.00 58.34 208 ALA A C 1
ATOM 1614 O O . ALA A 1 208 ? 42.713 40.937 -18.519 1.00 58.34 208 ALA A O 1
ATOM 1615 N N . ILE A 1 209 ? 43.517 40.708 -16.438 1.00 58.06 209 ILE A N 1
ATOM 1616 C CA . ILE A 1 209 ? 43.089 39.312 -16.286 1.00 58.06 209 ILE A CA 1
ATOM 1617 C C . ILE A 1 209 ? 41.553 39.224 -16.287 1.00 58.06 209 ILE A C 1
ATOM 1619 O O . ILE A 1 209 ? 40.986 38.386 -16.985 1.00 58.06 209 ILE A O 1
ATOM 1623 N N . LEU A 1 210 ? 40.858 40.097 -15.551 1.00 49.97 210 LEU A N 1
ATOM 1624 C CA . LEU A 1 210 ? 39.393 40.104 -15.485 1.00 49.97 210 LEU A CA 1
ATOM 1625 C C . LEU A 1 210 ? 38.719 40.502 -16.809 1.00 49.97 210 LEU A C 1
ATOM 1627 O O . LEU A 1 210 ? 37.611 40.031 -17.063 1.00 49.97 210 LEU A O 1
ATOM 1631 N N . GLU A 1 211 ? 39.359 41.309 -17.657 1.00 60.47 211 GLU A N 1
ATOM 1632 C CA . GLU A 1 211 ? 38.849 41.684 -18.986 1.00 60.47 211 GLU A CA 1
ATOM 1633 C C . GLU A 1 211 ? 38.838 40.488 -19.951 1.00 60.47 211 GLU A C 1
ATOM 1635 O O . GLU A 1 211 ? 37.777 40.137 -20.471 1.00 60.47 211 GLU A O 1
ATOM 1640 N N . VAL A 1 212 ? 39.964 39.775 -20.091 1.00 61.47 212 VAL A N 1
ATOM 1641 C CA . VAL A 1 212 ? 40.055 38.552 -20.922 1.00 61.47 212 VAL A CA 1
ATOM 1642 C C . VAL A 1 212 ? 39.069 37.477 -20.446 1.00 61.47 212 VAL A C 1
ATOM 1644 O O . VAL A 1 212 ? 38.432 36.781 -21.240 1.00 61.47 212 VAL A O 1
ATOM 1647 N N . LEU A 1 213 ? 38.884 37.361 -19.129 1.00 55.16 213 LEU A N 1
ATOM 1648 C CA . LEU A 1 213 ? 37.957 36.401 -18.525 1.00 55.16 213 LEU A CA 1
ATOM 1649 C C . LEU A 1 213 ? 36.488 36.835 -18.606 1.00 55.16 213 LEU A C 1
ATOM 1651 O O . LEU A 1 213 ? 35.595 35.990 -18.688 1.00 55.16 213 LEU A O 1
ATOM 1655 N N . GLY A 1 214 ? 36.216 38.139 -18.594 1.00 52.53 214 GLY A N 1
ATOM 1656 C CA . GLY A 1 214 ? 34.886 38.702 -18.806 1.00 52.53 214 GLY A CA 1
ATOM 1657 C C . GLY A 1 214 ? 34.350 38.374 -20.197 1.00 52.53 214 GLY A C 1
ATOM 1658 O O . GLY A 1 214 ? 33.171 38.047 -20.341 1.00 52.53 214 GLY A O 1
ATOM 1659 N N . GLU A 1 215 ? 35.221 38.351 -21.207 1.00 57.25 215 GLU A N 1
ATOM 1660 C CA . GLU A 1 215 ? 34.843 37.979 -22.568 1.00 57.25 215 GLU A CA 1
ATOM 1661 C C . GLU A 1 215 ? 34.533 36.484 -22.734 1.00 57.25 215 GLU A C 1
ATOM 1663 O O . GLU A 1 215 ? 33.696 36.123 -23.567 1.00 57.25 215 GLU A O 1
ATOM 1668 N N . LEU A 1 216 ? 35.125 35.597 -21.929 1.00 54.00 216 LEU A N 1
ATOM 1669 C CA . LEU A 1 216 ? 34.798 34.162 -21.920 1.00 54.00 216 LEU A CA 1
ATOM 1670 C C . LEU A 1 216 ? 33.354 33.872 -21.456 1.00 54.00 216 LEU A C 1
ATOM 1672 O O . LEU A 1 216 ? 32.834 32.791 -21.722 1.00 54.00 216 LEU A O 1
ATOM 1676 N N . LYS A 1 217 ? 32.684 34.840 -20.814 1.00 46.22 217 LYS A N 1
ATOM 1677 C CA . LYS A 1 217 ? 31.329 34.719 -20.242 1.00 46.22 217 LYS A CA 1
ATOM 1678 C C . LYS A 1 217 ? 30.195 34.752 -21.284 1.00 46.22 217 LYS A C 1
ATOM 1680 O O . LYS A 1 217 ? 29.058 34.427 -20.945 1.00 46.22 217 LYS A O 1
ATOM 1685 N N . ALA A 1 218 ? 30.470 35.148 -22.530 1.00 45.97 218 ALA A N 1
ATOM 1686 C CA . ALA A 1 218 ? 29.462 35.204 -23.594 1.00 45.97 218 ALA A CA 1
ATOM 1687 C C . ALA A 1 218 ? 29.129 33.794 -24.138 1.00 45.97 218 ALA A C 1
ATOM 1689 O O . ALA A 1 218 ? 30.028 33.014 -24.448 1.00 45.97 218 ALA A O 1
ATOM 1690 N N . GLU A 1 219 ? 27.836 33.458 -24.227 1.00 45.75 219 GLU A N 1
ATOM 1691 C CA . GLU A 1 219 ? 27.352 32.088 -24.469 1.00 45.75 219 GLU A CA 1
ATOM 1692 C C . GLU A 1 219 ? 27.824 31.458 -25.799 1.00 45.75 219 GLU A C 1
ATOM 1694 O O . GLU A 1 219 ? 27.874 32.106 -26.843 1.00 45.75 219 GLU A O 1
ATOM 1699 N N . ARG A 1 220 ? 28.123 30.146 -25.731 1.00 46.66 220 ARG A N 1
ATOM 1700 C CA . ARG A 1 220 ? 28.522 29.225 -26.821 1.00 46.66 220 ARG A CA 1
ATOM 1701 C C . ARG A 1 220 ? 29.680 29.714 -27.700 1.00 46.66 220 ARG A C 1
ATOM 1703 O O . ARG A 1 220 ? 29.565 29.810 -28.921 1.00 46.66 220 ARG A O 1
ATOM 1710 N N . LYS A 1 221 ? 30.843 29.922 -27.085 1.00 52.28 221 LYS A N 1
ATOM 1711 C CA . LYS A 1 221 ? 32.106 30.093 -27.816 1.00 52.28 221 LYS A CA 1
ATOM 1712 C C . LYS A 1 221 ? 32.693 28.732 -28.210 1.00 52.28 221 LYS A C 1
ATOM 1714 O O . LYS A 1 221 ? 32.669 27.785 -27.428 1.00 52.28 221 LYS A O 1
ATOM 1719 N N . SER A 1 222 ? 33.187 28.621 -29.445 1.00 51.34 222 SER A N 1
ATOM 1720 C CA . SER A 1 222 ? 33.835 27.397 -29.929 1.00 51.34 222 SER A CA 1
ATOM 1721 C C . SER A 1 222 ? 35.147 27.138 -29.176 1.00 51.34 222 SER A C 1
ATOM 1723 O O . SER A 1 222 ? 35.768 28.058 -28.647 1.00 51.34 222 SER A O 1
ATOM 1725 N N . ILE A 1 223 ? 35.609 25.887 -29.158 1.00 51.06 223 ILE A N 1
ATOM 1726 C CA . ILE A 1 223 ? 36.887 25.501 -28.532 1.00 51.06 223 ILE A CA 1
ATOM 1727 C C . ILE A 1 223 ? 38.070 26.306 -29.095 1.00 51.06 223 ILE A C 1
ATOM 1729 O O . ILE A 1 223 ? 38.976 26.659 -28.347 1.00 51.06 223 ILE A O 1
ATOM 1733 N N . ALA A 1 224 ? 38.036 26.671 -30.381 1.00 49.47 224 ALA A N 1
ATOM 1734 C CA . ALA A 1 224 ? 39.053 27.526 -30.997 1.00 49.47 224 ALA A CA 1
ATOM 1735 C C . ALA A 1 224 ? 39.108 28.922 -30.351 1.00 49.47 224 ALA A C 1
ATOM 1737 O O . ALA A 1 224 ? 40.185 29.478 -30.152 1.00 49.47 224 ALA A O 1
ATOM 1738 N N . VAL A 1 225 ? 37.949 29.461 -29.968 1.00 57.00 225 VAL A N 1
ATOM 1739 C CA . VAL A 1 225 ? 37.844 30.749 -29.277 1.00 57.00 225 VAL A CA 1
ATOM 1740 C C . VAL A 1 225 ? 38.353 30.629 -27.839 1.00 57.00 225 VAL A C 1
ATOM 1742 O O . VAL A 1 225 ? 39.113 31.482 -27.395 1.00 57.00 225 VAL A O 1
ATOM 1745 N N . VAL A 1 226 ? 38.023 29.543 -27.130 1.00 58.97 226 VAL A N 1
ATOM 1746 C CA . VAL A 1 226 ? 38.583 29.274 -25.791 1.00 58.97 226 VAL A CA 1
ATOM 1747 C C . VAL A 1 226 ? 40.107 29.142 -25.859 1.00 58.97 226 VAL A C 1
ATOM 1749 O O . VAL A 1 226 ? 40.806 29.739 -25.048 1.00 58.97 226 VAL A O 1
ATOM 1752 N N . SER A 1 227 ? 40.636 28.431 -26.858 1.00 56.00 227 SER A N 1
ATOM 1753 C CA . SER A 1 227 ? 42.080 28.300 -27.071 1.00 56.00 227 SER A CA 1
ATOM 1754 C C . SER A 1 227 ? 42.756 29.653 -27.304 1.00 56.00 227 SER A C 1
ATOM 1756 O O . SER A 1 227 ? 43.807 29.896 -26.719 1.00 56.00 227 SER A O 1
ATOM 1758 N N . ALA A 1 228 ? 42.159 30.540 -28.108 1.00 63.53 228 ALA A N 1
ATOM 1759 C CA . ALA A 1 228 ? 42.700 31.876 -28.360 1.00 63.53 228 ALA A CA 1
ATOM 1760 C C . ALA A 1 228 ? 42.782 32.721 -27.075 1.00 63.53 228 ALA A C 1
ATOM 1762 O O . ALA A 1 228 ? 43.824 33.313 -26.799 1.00 63.53 228 ALA A O 1
ATOM 1763 N N . TYR A 1 229 ? 41.739 32.695 -26.238 1.00 64.06 229 TYR A N 1
ATOM 1764 C CA . TYR A 1 229 ? 41.740 33.398 -24.950 1.00 64.06 229 TYR A CA 1
ATOM 1765 C C . TYR A 1 229 ? 42.717 32.797 -23.936 1.00 64.06 229 TYR A C 1
ATOM 1767 O O . TYR A 1 229 ? 43.329 33.527 -23.161 1.00 64.06 229 TYR A O 1
ATOM 1775 N N . LEU A 1 230 ? 42.914 31.476 -23.947 1.00 62.53 230 LEU A N 1
ATOM 1776 C CA . LEU A 1 230 ? 43.940 30.831 -23.124 1.00 62.53 230 LEU A CA 1
ATOM 1777 C C . LEU A 1 230 ? 45.355 31.221 -23.568 1.00 62.53 230 LEU A C 1
ATOM 1779 O O . LEU A 1 230 ? 46.230 31.410 -22.723 1.00 62.53 230 LEU A O 1
ATOM 1783 N N . THR A 1 231 ? 45.582 31.382 -24.874 1.00 64.19 231 THR A N 1
ATOM 1784 C CA . THR A 1 231 ? 46.841 31.916 -25.410 1.00 64.19 231 THR A CA 1
ATOM 1785 C C . THR A 1 231 ? 47.053 33.372 -24.992 1.00 64.19 231 THR A C 1
ATOM 1787 O O . THR A 1 231 ? 48.153 33.733 -24.581 1.00 64.19 231 THR A O 1
ATOM 1790 N N . GLU A 1 232 ? 46.013 34.202 -25.029 1.00 72.44 232 GLU A N 1
ATOM 1791 C CA . GLU A 1 232 ? 46.084 35.597 -24.587 1.00 72.44 232 GLU A CA 1
ATOM 1792 C C . GLU A 1 232 ? 46.347 35.720 -23.080 1.00 72.44 232 GLU A C 1
ATOM 1794 O O . GLU A 1 232 ? 47.260 36.438 -22.671 1.00 72.44 232 GLU A O 1
ATOM 1799 N N . LEU A 1 233 ? 45.653 34.929 -22.258 1.00 68.44 233 LEU A N 1
ATOM 1800 C CA . LEU A 1 233 ? 45.919 34.821 -20.824 1.00 68.44 233 LEU A CA 1
ATOM 1801 C C . LEU A 1 233 ? 47.358 34.359 -20.555 1.00 68.44 233 LEU A C 1
ATOM 1803 O O . LEU A 1 233 ? 48.024 34.908 -19.680 1.00 68.44 233 LEU A O 1
ATOM 1807 N N . SER A 1 234 ? 47.871 33.398 -21.333 1.00 64.50 234 SER A N 1
ATOM 1808 C CA . SER A 1 234 ? 49.274 32.984 -21.242 1.00 64.50 234 SER A CA 1
ATOM 1809 C C . SER A 1 234 ? 50.227 34.132 -21.539 1.00 64.50 234 SER A C 1
ATOM 1811 O O . SER A 1 234 ? 51.201 34.309 -20.816 1.00 64.50 234 SER A O 1
ATOM 1813 N N . ASN A 1 235 ? 49.952 34.925 -22.575 1.00 67.81 235 ASN A N 1
ATOM 1814 C CA . ASN A 1 235 ? 50.794 36.060 -22.941 1.00 67.81 235 ASN A CA 1
ATOM 1815 C C . ASN A 1 235 ? 50.818 37.120 -21.834 1.00 67.81 235 ASN A C 1
ATOM 1817 O O . ASN A 1 235 ? 51.893 37.620 -21.505 1.00 67.81 235 ASN A O 1
ATOM 1821 N N . ILE A 1 236 ? 49.668 37.409 -21.217 1.00 71.12 236 ILE A N 1
ATOM 1822 C CA . ILE A 1 236 ? 49.567 38.325 -20.072 1.00 71.12 236 ILE A CA 1
ATOM 1823 C C . ILE A 1 236 ? 50.396 37.794 -18.896 1.00 71.12 236 ILE A C 1
ATOM 1825 O O . ILE A 1 236 ? 51.246 38.505 -18.366 1.00 71.12 236 ILE A O 1
ATOM 1829 N N . LEU A 1 237 ? 50.223 36.524 -18.525 1.00 66.00 237 LEU A N 1
ATOM 1830 C CA . LEU A 1 237 ? 50.946 35.916 -17.402 1.00 66.00 237 LEU A CA 1
ATOM 1831 C C . LEU A 1 237 ? 52.464 35.840 -17.643 1.00 66.00 237 LEU A C 1
ATOM 1833 O O . LEU A 1 237 ? 53.250 36.073 -16.722 1.00 66.00 237 LEU A O 1
ATOM 1837 N N . SER A 1 238 ? 52.880 35.586 -18.887 1.00 64.44 238 SER A N 1
ATOM 1838 C CA . SER A 1 238 ? 54.290 35.556 -19.289 1.00 64.44 238 SER A CA 1
ATOM 1839 C C . SER A 1 238 ? 54.930 36.946 -19.267 1.00 64.44 238 SER A C 1
ATOM 1841 O O . SER A 1 238 ? 56.085 37.082 -18.860 1.00 64.44 238 SER A O 1
ATOM 1843 N N . GLN A 1 239 ? 54.192 37.990 -19.656 1.00 70.88 239 GLN A N 1
ATOM 1844 C CA . GLN A 1 239 ? 54.668 39.376 -19.587 1.00 70.88 239 GLN A CA 1
ATOM 1845 C C . GLN A 1 239 ? 54.837 39.855 -18.143 1.00 70.88 239 GLN A C 1
ATOM 1847 O O . GLN A 1 239 ? 55.821 40.530 -17.841 1.00 70.88 239 GLN A O 1
ATOM 1852 N N . GLN A 1 240 ? 53.931 39.452 -17.249 1.00 68.50 240 GLN A N 1
ATOM 1853 C CA . GLN A 1 240 ? 53.947 39.872 -15.846 1.00 68.50 240 GLN A CA 1
ATOM 1854 C C . GLN A 1 240 ? 54.945 39.105 -14.969 1.00 68.50 240 GLN A C 1
ATOM 1856 O O . GLN A 1 240 ? 55.138 39.470 -13.814 1.00 68.50 240 GLN A O 1
ATOM 1861 N N . LYS A 1 241 ? 55.610 38.066 -15.505 1.00 59.53 241 LYS A N 1
ATOM 1862 C CA . LYS A 1 241 ? 56.596 37.236 -14.790 1.00 59.53 241 LYS A CA 1
ATOM 1863 C C . LYS A 1 241 ? 56.110 36.869 -13.387 1.00 59.53 241 LYS A C 1
ATOM 1865 O O . LYS A 1 241 ? 56.708 37.276 -12.393 1.00 59.53 241 LYS A O 1
ATOM 1870 N N . VAL A 1 242 ? 55.039 36.080 -13.316 1.00 64.56 242 VAL A N 1
ATOM 1871 C CA . VAL A 1 242 ? 54.512 35.545 -12.050 1.00 64.56 242 VAL A CA 1
ATOM 1872 C C . VAL A 1 242 ? 55.013 34.101 -11.869 1.00 64.56 242 VAL A C 1
ATOM 1874 O O . VAL A 1 242 ? 54.260 33.160 -12.117 1.00 64.56 242 VAL A O 1
ATOM 1877 N N . PRO A 1 243 ? 56.290 33.873 -11.488 1.00 58.62 243 PRO A N 1
ATOM 1878 C CA . PRO A 1 243 ? 56.911 32.544 -11.501 1.00 58.62 243 PRO A CA 1
ATOM 1879 C C . PRO A 1 243 ? 56.315 31.580 -10.469 1.00 58.62 243 PRO A C 1
ATOM 1881 O O . PRO A 1 243 ? 56.540 30.378 -10.550 1.00 58.62 243 PRO A O 1
ATOM 1884 N N . THR A 1 244 ? 55.572 32.088 -9.485 1.00 67.06 244 THR A N 1
ATOM 1885 C CA . THR A 1 244 ? 55.008 31.282 -8.394 1.00 67.06 244 THR A CA 1
ATOM 1886 C C . THR A 1 244 ? 53.632 30.700 -8.712 1.00 67.06 244 THR A C 1
ATOM 1888 O O . THR A 1 244 ? 53.193 29.777 -8.020 1.00 67.06 244 THR A O 1
ATOM 1891 N N . LEU A 1 245 ? 52.951 31.195 -9.752 1.00 67.94 245 LEU A N 1
ATOM 1892 C CA . LEU A 1 245 ? 51.643 30.686 -10.149 1.00 67.94 245 LEU A CA 1
ATOM 1893 C C . LEU A 1 245 ? 51.821 29.404 -10.960 1.00 67.94 245 LEU A C 1
ATOM 1895 O O . LEU A 1 245 ? 52.361 29.432 -12.061 1.00 67.94 245 LEU A O 1
ATOM 1899 N N . THR A 1 246 ? 51.345 28.283 -10.423 1.00 73.06 246 THR A N 1
ATOM 1900 C CA . THR A 1 246 ? 51.544 26.973 -11.057 1.00 73.06 246 THR A CA 1
ATOM 1901 C C . THR A 1 246 ? 50.275 26.397 -11.665 1.00 73.06 246 THR A C 1
ATOM 1903 O O . THR A 1 246 ? 50.347 25.552 -12.562 1.00 73.06 246 THR A O 1
ATOM 1906 N N . LYS A 1 247 ? 49.097 26.834 -11.198 1.00 79.56 247 LYS A N 1
ATOM 1907 C CA . LYS A 1 247 ? 47.795 26.313 -11.634 1.00 79.56 247 LYS A CA 1
ATOM 1908 C C . LYS A 1 247 ? 46.693 27.369 -11.566 1.00 79.56 247 LYS A C 1
ATOM 1910 O O . LYS A 1 247 ? 46.668 28.190 -10.649 1.00 79.56 247 LYS A O 1
ATOM 1915 N N . ILE A 1 248 ? 45.744 27.276 -12.497 1.00 78.38 248 ILE A N 1
ATOM 1916 C CA . ILE A 1 248 ? 44.472 28.015 -12.467 1.00 78.38 248 ILE A CA 1
ATOM 1917 C C . ILE A 1 248 ? 43.332 27.006 -12.595 1.00 78.38 248 ILE A C 1
ATOM 1919 O O . ILE A 1 248 ? 43.253 26.295 -13.597 1.00 78.38 248 ILE A O 1
ATOM 1923 N N . ASP A 1 249 ? 42.458 26.950 -11.590 1.00 75.06 249 ASP A N 1
ATOM 1924 C CA . ASP A 1 249 ? 41.221 26.171 -11.618 1.00 75.06 249 ASP A CA 1
ATOM 1925 C C . ASP A 1 249 ? 40.066 27.010 -12.177 1.00 75.06 249 ASP A C 1
ATOM 1927 O O . ASP A 1 249 ? 39.853 28.152 -11.765 1.00 75.06 249 ASP A O 1
ATOM 1931 N N . ILE A 1 250 ? 39.307 26.409 -13.089 1.00 74.69 250 ILE A N 1
ATOM 1932 C CA . ILE A 1 250 ? 38.160 26.991 -13.785 1.00 74.69 250 ILE A CA 1
ATOM 1933 C C . ILE A 1 250 ? 36.881 26.377 -13.217 1.00 74.69 250 ILE A C 1
ATOM 1935 O O . ILE A 1 250 ? 36.800 25.161 -13.061 1.00 74.69 250 ILE A O 1
ATOM 1939 N N . PHE A 1 251 ? 35.873 27.195 -12.935 1.00 65.94 251 PHE A N 1
ATOM 1940 C CA . PHE A 1 251 ? 34.565 26.826 -12.399 1.00 65.94 251 PHE A CA 1
ATOM 1941 C C . PHE A 1 251 ? 33.446 27.463 -13.227 1.00 65.94 251 PHE A C 1
ATOM 1943 O O . PHE A 1 251 ? 33.574 28.575 -13.738 1.00 65.94 251 PHE A O 1
ATOM 1950 N N . ASP A 1 252 ? 32.311 26.778 -13.314 1.00 64.12 252 ASP A N 1
ATOM 1951 C CA . ASP A 1 252 ? 31.086 27.328 -13.878 1.00 64.12 252 ASP A CA 1
ATOM 1952 C C . ASP A 1 252 ? 30.504 28.374 -12.906 1.00 64.12 252 ASP A C 1
ATOM 1954 O O . ASP A 1 252 ? 30.270 28.062 -11.736 1.00 64.12 252 ASP A O 1
ATOM 1958 N N . PRO A 1 253 ? 30.250 29.617 -13.345 1.00 48.84 253 PRO A N 1
ATOM 1959 C CA . PRO A 1 253 ? 29.835 30.692 -12.448 1.00 48.84 253 PRO A CA 1
ATOM 1960 C C . PRO A 1 253 ? 28.393 30.556 -11.930 1.00 48.84 253 PRO A C 1
ATOM 1962 O O . PRO A 1 253 ? 28.080 31.127 -10.887 1.00 48.84 253 PRO A O 1
ATOM 1965 N N . LYS A 1 254 ? 27.506 29.825 -12.625 1.00 57.81 254 LYS A N 1
ATOM 1966 C CA . LYS A 1 254 ? 26.103 29.629 -12.213 1.00 57.81 254 LYS A CA 1
ATOM 1967 C C . LYS A 1 254 ? 25.973 28.466 -11.230 1.00 57.81 254 LYS A C 1
ATOM 1969 O O . LYS A 1 254 ? 25.302 28.598 -10.213 1.00 57.81 254 LYS A O 1
ATOM 1974 N N . SER A 1 255 ? 26.620 27.343 -11.529 1.00 63.28 255 SER A N 1
ATOM 1975 C CA . SER A 1 255 ? 26.546 26.117 -10.722 1.00 63.28 255 SER A CA 1
ATOM 1976 C C . SER A 1 255 ? 27.655 25.999 -9.675 1.00 63.28 255 SER A C 1
ATOM 1978 O O . SER A 1 255 ? 27.569 25.145 -8.799 1.00 63.28 255 SER A O 1
ATOM 1980 N N . ARG A 1 256 ? 28.702 26.833 -9.758 1.00 63.59 256 ARG A N 1
ATOM 1981 C CA . ARG A 1 256 ? 29.928 26.756 -8.939 1.00 63.59 256 ARG A CA 1
ATOM 1982 C C . ARG A 1 256 ? 30.665 25.416 -9.049 1.00 63.59 256 ARG A C 1
ATOM 1984 O O . ARG A 1 256 ? 31.459 25.067 -8.179 1.00 63.59 256 ARG A O 1
ATOM 1991 N N . THR A 1 257 ? 30.434 24.661 -10.122 1.00 65.19 257 THR A N 1
ATOM 1992 C CA . THR A 1 257 ? 31.075 23.358 -10.342 1.00 65.19 257 THR A CA 1
ATOM 1993 C C . THR A 1 257 ? 32.427 23.519 -11.033 1.00 65.19 257 THR A C 1
ATOM 1995 O O . THR A 1 257 ? 32.566 24.335 -11.938 1.00 65.19 257 THR A O 1
ATOM 1998 N N . TRP A 1 258 ? 33.442 22.758 -10.615 1.00 72.94 258 TRP A N 1
ATOM 1999 C CA . TRP A 1 258 ? 34.779 22.773 -11.231 1.00 72.94 258 TRP A CA 1
ATOM 2000 C C . TRP A 1 258 ? 34.721 22.232 -12.668 1.00 72.94 258 TRP A C 1
ATOM 2002 O O . TRP A 1 258 ? 34.140 21.178 -12.898 1.00 72.94 258 TRP A O 1
ATOM 2012 N N . GLN A 1 259 ? 35.322 22.942 -13.620 1.00 73.62 259 GLN A N 1
ATOM 2013 C CA . GLN A 1 259 ? 35.269 22.680 -15.064 1.00 73.62 259 GLN A CA 1
ATOM 2014 C C . GLN A 1 259 ? 36.632 22.304 -15.660 1.00 73.62 259 GLN A C 1
ATOM 2016 O O . GLN A 1 259 ? 36.685 21.661 -16.704 1.00 73.62 259 GLN A O 1
ATOM 2021 N N . GLY A 1 260 ? 37.747 22.661 -15.024 1.00 75.19 260 GLY A N 1
ATOM 2022 C CA . GLY A 1 260 ? 39.069 22.285 -15.518 1.00 75.19 260 GLY A CA 1
ATOM 2023 C C . GLY A 1 260 ? 40.212 23.003 -14.819 1.00 75.19 260 GLY A C 1
ATOM 2024 O O . GLY A 1 260 ? 39.994 23.843 -13.951 1.00 75.19 260 GLY A O 1
ATOM 2025 N N . ARG A 1 261 ? 41.443 22.662 -15.196 1.00 80.94 261 ARG A N 1
ATOM 2026 C CA . ARG A 1 261 ? 42.675 23.189 -14.609 1.00 80.94 261 ARG A CA 1
ATOM 2027 C C . ARG A 1 261 ? 43.731 23.430 -15.675 1.00 80.94 261 ARG A C 1
ATOM 2029 O O . ARG A 1 261 ? 44.091 22.509 -16.407 1.00 80.94 261 ARG A O 1
ATOM 2036 N N . LEU A 1 262 ? 44.273 24.640 -15.711 1.00 77.88 262 LEU A N 1
ATOM 2037 C CA . LEU A 1 262 ? 45.431 24.999 -16.527 1.00 77.88 262 LEU A CA 1
ATOM 2038 C C . LEU A 1 262 ? 46.712 24.792 -15.723 1.00 77.88 262 LEU A C 1
ATOM 2040 O O . LEU A 1 262 ? 46.755 25.149 -14.543 1.00 77.88 262 LEU A O 1
ATOM 2044 N N . ARG A 1 263 ? 47.757 24.266 -16.364 1.00 79.50 263 ARG A N 1
ATOM 2045 C CA . ARG A 1 263 ? 49.104 24.200 -15.784 1.00 79.50 263 ARG A CA 1
ATOM 2046 C C . ARG A 1 263 ? 49.936 25.374 -16.267 1.00 79.50 263 ARG A C 1
ATOM 2048 O O . ARG A 1 263 ? 49.941 25.684 -17.456 1.00 79.50 263 ARG A O 1
ATOM 2055 N N . ILE A 1 264 ? 50.660 25.979 -15.340 1.00 77.19 264 ILE A N 1
ATOM 2056 C CA . ILE A 1 264 ? 51.565 27.094 -15.581 1.00 77.19 264 ILE A CA 1
ATOM 2057 C C . ILE A 1 264 ? 52.937 26.693 -15.049 1.00 77.19 264 ILE A C 1
ATOM 2059 O O . ILE A 1 264 ? 53.049 26.180 -13.937 1.00 77.19 264 ILE A O 1
ATOM 2063 N N . GLU A 1 265 ? 53.976 26.894 -15.850 1.00 76.81 265 GLU A N 1
ATOM 2064 C CA . GLU A 1 265 ? 55.365 26.756 -15.412 1.00 76.81 265 GLU A CA 1
ATOM 2065 C C . GLU A 1 265 ? 56.133 27.999 -15.828 1.00 76.81 265 GLU A C 1
ATOM 2067 O O . GLU A 1 265 ? 56.034 28.437 -16.972 1.00 76.81 265 GLU A O 1
ATOM 2072 N N . ASP A 1 266 ? 56.844 28.595 -14.871 1.00 73.50 266 ASP A N 1
ATOM 2073 C CA . ASP A 1 266 ? 57.672 29.785 -15.081 1.00 73.50 266 ASP A CA 1
ATOM 2074 C C . ASP A 1 266 ? 56.927 30.950 -15.770 1.00 73.50 266 ASP A C 1
ATOM 2076 O O . ASP A 1 266 ? 57.486 31.689 -16.578 1.00 73.50 266 ASP A O 1
ATOM 2080 N N . GLY A 1 267 ? 55.637 31.120 -15.450 1.00 65.44 267 GLY A N 1
ATOM 2081 C CA . GLY A 1 267 ? 54.776 32.159 -16.029 1.00 65.44 267 GLY A CA 1
ATOM 2082 C C . GLY A 1 267 ? 54.215 31.839 -17.422 1.00 65.44 267 GLY A C 1
ATOM 2083 O O . GLY A 1 267 ? 53.545 32.684 -18.015 1.00 65.44 267 GLY A O 1
ATOM 2084 N N . VAL A 1 268 ? 54.442 30.633 -17.951 1.00 67.25 268 VAL A N 1
ATOM 2085 C CA . VAL A 1 268 ? 53.921 30.174 -19.247 1.00 67.25 268 VAL A CA 1
ATOM 2086 C C . VAL A 1 268 ? 52.812 29.148 -19.031 1.00 67.25 268 VAL A C 1
ATOM 2088 O O . VAL A 1 268 ? 53.009 28.146 -18.342 1.00 67.25 268 VAL A O 1
ATOM 2091 N N . VAL A 1 269 ? 51.639 29.361 -19.633 1.00 72.19 269 VAL A N 1
ATOM 2092 C CA . VAL A 1 269 ? 50.549 28.377 -19.597 1.00 72.19 269 VAL A CA 1
ATOM 2093 C C . VAL A 1 269 ? 50.919 27.222 -20.527 1.00 72.19 269 VAL A C 1
ATOM 2095 O O . VAL A 1 269 ? 50.929 27.358 -21.746 1.00 72.19 269 VAL A O 1
ATOM 2098 N N . LEU A 1 270 ? 51.193 26.054 -19.950 1.00 70.69 270 LEU A N 1
ATOM 2099 C CA . LEU A 1 270 ? 51.519 24.831 -20.692 1.00 70.69 270 LEU A CA 1
ATOM 2100 C C . LEU A 1 270 ? 50.279 24.151 -21.297 1.00 70.69 270 LEU A C 1
ATOM 2102 O O . LEU A 1 270 ? 50.394 23.158 -22.018 1.00 70.69 270 LEU A O 1
ATOM 2106 N N . GLY A 1 271 ? 49.088 24.668 -20.992 1.00 74.00 271 GLY A N 1
ATOM 2107 C CA . GLY A 1 271 ? 47.794 24.212 -21.493 1.00 74.00 271 GLY A CA 1
ATOM 2108 C C . GLY A 1 271 ? 46.916 23.564 -20.421 1.00 74.00 271 GLY A C 1
ATOM 2109 O O . GLY A 1 271 ? 47.157 23.692 -19.217 1.00 74.00 271 GLY A O 1
ATOM 2110 N N . LEU A 1 272 ? 45.848 22.909 -20.876 1.00 75.19 272 LEU A N 1
ATOM 2111 C CA . LEU A 1 272 ? 44.812 22.324 -20.028 1.00 75.19 272 LEU A CA 1
ATOM 2112 C C . LEU A 1 272 ? 45.289 20.980 -19.475 1.00 75.19 272 LEU A C 1
ATOM 2114 O O . LEU A 1 272 ? 45.419 20.018 -20.218 1.00 75.19 272 LEU A O 1
ATOM 2118 N N . GLU A 1 273 ? 45.562 20.913 -18.174 1.00 80.56 273 GLU A N 1
ATOM 2119 C CA . GLU A 1 273 ? 46.016 19.693 -17.502 1.00 80.56 273 GLU A CA 1
ATOM 2120 C C . GLU A 1 273 ? 44.843 18.762 -17.175 1.00 80.56 273 GLU A C 1
ATOM 2122 O O . GLU A 1 273 ? 44.966 17.536 -17.297 1.00 80.56 273 GLU A O 1
ATOM 2127 N N . GLU A 1 274 ? 43.707 19.344 -16.774 1.00 80.00 274 GLU A N 1
ATOM 2128 C CA . GLU A 1 274 ? 42.484 18.613 -16.454 1.00 80.00 274 GLU A CA 1
ATOM 2129 C C . GLU A 1 274 ? 41.226 19.311 -16.980 1.00 80.00 274 GLU A C 1
ATOM 2131 O O . GLU A 1 274 ? 41.167 20.538 -16.973 1.00 80.00 274 GLU A O 1
ATOM 2136 N N . ALA A 1 275 ? 40.199 18.556 -17.378 1.00 80.56 275 ALA A N 1
ATOM 2137 C CA . ALA A 1 275 ? 38.933 19.133 -17.847 1.00 80.56 275 ALA A CA 1
ATOM 2138 C C . ALA A 1 275 ? 37.704 18.287 -17.484 1.00 80.56 275 ALA A C 1
ATOM 2140 O O . ALA A 1 275 ? 37.786 17.054 -17.448 1.00 80.56 275 ALA A O 1
ATOM 2141 N N . ILE A 1 276 ? 36.560 18.949 -17.279 1.00 77.00 276 ILE A N 1
ATOM 2142 C CA . ILE A 1 276 ? 35.223 18.356 -17.371 1.00 77.00 276 ILE A CA 1
ATOM 2143 C C . ILE A 1 276 ? 34.620 18.756 -18.717 1.00 77.00 276 ILE A C 1
ATOM 2145 O O . ILE A 1 276 ? 34.443 19.940 -18.987 1.00 77.00 276 ILE A O 1
ATOM 2149 N N . ILE A 1 277 ? 34.295 17.782 -19.565 1.00 73.06 277 ILE A N 1
ATOM 2150 C CA . ILE A 1 277 ? 33.605 18.049 -20.834 1.00 73.06 277 ILE A CA 1
ATOM 2151 C C . ILE A 1 277 ? 32.098 17.885 -20.602 1.00 73.06 277 ILE A C 1
ATOM 2153 O O . ILE A 1 277 ? 31.692 16.810 -20.168 1.00 73.06 277 ILE A O 1
ATOM 2157 N N . PRO A 1 278 ? 31.252 18.891 -20.885 1.00 62.81 278 PRO A N 1
ATOM 2158 C CA . PRO A 1 278 ? 29.801 18.719 -20.897 1.00 62.81 278 PRO A CA 1
ATOM 2159 C C . PRO A 1 278 ? 29.386 17.671 -21.938 1.00 62.81 278 PRO A C 1
ATOM 2161 O O . PRO A 1 278 ? 29.970 17.624 -23.020 1.00 62.81 278 PRO A O 1
ATOM 2164 N N . SER A 1 279 ? 28.336 16.891 -21.675 1.00 55.25 279 SER A N 1
ATOM 2165 C CA . SER A 1 279 ? 27.841 15.843 -22.593 1.00 55.25 279 SER A CA 1
ATOM 2166 C C . SER A 1 279 ? 27.582 16.342 -24.029 1.00 55.25 279 SER A C 1
ATOM 2168 O O . SER A 1 279 ? 27.708 15.583 -24.988 1.00 55.25 279 SER A O 1
ATOM 2170 N N . THR A 1 280 ? 27.312 17.642 -24.190 1.00 49.28 280 THR A N 1
ATOM 2171 C CA . THR A 1 280 ? 27.027 18.334 -25.458 1.00 49.28 280 THR A CA 1
ATOM 2172 C C . THR A 1 280 ? 28.254 18.738 -26.288 1.00 49.28 280 THR A C 1
ATOM 2174 O O . THR A 1 280 ? 28.101 19.099 -27.452 1.00 49.28 280 THR A O 1
ATOM 2177 N N . VAL A 1 281 ? 29.473 18.693 -25.734 1.00 51.78 281 VAL A N 1
ATOM 2178 C CA . VAL A 1 281 ? 30.721 19.102 -26.430 1.00 51.78 281 VAL A CA 1
ATOM 2179 C C . VAL A 1 281 ? 31.387 17.922 -27.165 1.00 51.78 281 VAL A C 1
ATOM 2181 O O . VAL A 1 281 ? 32.358 18.084 -27.904 1.00 51.78 281 VAL A O 1
ATOM 2184 N N . SER A 1 282 ? 30.805 16.732 -27.033 1.00 50.12 282 SER A N 1
ATOM 2185 C CA . SER A 1 282 ? 31.266 15.449 -27.576 1.00 50.12 282 SER A CA 1
ATOM 2186 C C . SER A 1 282 ? 31.297 15.361 -29.115 1.00 50.12 282 SER A C 1
ATOM 2188 O O . SER A 1 282 ? 31.920 14.463 -29.674 1.00 50.12 282 SER A O 1
ATOM 2190 N N . HIS A 1 283 ? 30.704 16.327 -29.825 1.00 47.88 283 HIS A N 1
ATOM 2191 C CA . HIS A 1 283 ? 30.677 16.370 -31.294 1.00 47.88 283 HIS A CA 1
ATOM 2192 C C . HIS A 1 283 ? 31.811 17.178 -31.943 1.00 47.88 283 HIS A C 1
ATOM 2194 O O . HIS A 1 283 ? 31.830 17.306 -33.165 1.00 47.88 283 HIS A O 1
ATOM 2200 N N . SER A 1 284 ? 32.749 17.743 -31.173 1.00 51.62 284 SER A N 1
ATOM 2201 C CA . SER A 1 284 ? 33.867 18.501 -31.750 1.00 51.62 284 SER A CA 1
ATOM 2202 C C . SER A 1 284 ? 35.057 17.578 -32.065 1.00 51.62 284 SER A C 1
ATOM 2204 O O . SER A 1 284 ? 35.689 17.083 -31.133 1.00 51.62 284 SER A O 1
ATOM 2206 N N . PRO A 1 285 ? 35.422 17.365 -33.345 1.00 45.78 285 PRO A N 1
ATOM 2207 C CA . PRO A 1 285 ? 36.465 16.412 -33.741 1.00 45.78 285 PRO A CA 1
ATOM 2208 C C . PRO A 1 285 ? 37.904 16.852 -33.412 1.00 45.78 285 PRO A C 1
ATOM 2210 O O . PRO A 1 285 ? 38.845 16.152 -33.770 1.00 45.78 285 PRO A O 1
ATOM 2213 N N . ILE A 1 286 ? 38.109 18.001 -32.760 1.00 51.47 286 ILE A N 1
ATOM 2214 C CA . ILE A 1 286 ? 39.441 18.579 -32.539 1.00 51.47 286 ILE A CA 1
ATOM 2215 C C . ILE A 1 286 ? 39.522 19.128 -31.113 1.00 51.47 286 ILE A C 1
ATOM 2217 O O . ILE A 1 286 ? 39.232 20.293 -30.847 1.00 51.47 286 ILE A O 1
ATOM 2221 N N . LEU A 1 287 ? 39.899 18.261 -30.180 1.00 56.25 287 LEU A N 1
ATOM 2222 C CA . LEU A 1 287 ? 40.442 18.652 -28.882 1.00 56.25 287 LEU A CA 1
ATOM 2223 C C . LEU A 1 287 ? 41.868 18.103 -28.837 1.00 56.25 287 LEU A C 1
ATOM 2225 O O . LEU A 1 287 ? 42.106 17.031 -28.293 1.00 56.25 287 LEU A O 1
ATOM 2229 N N . GLU A 1 288 ? 42.796 18.801 -29.491 1.00 60.78 288 GLU A N 1
ATOM 2230 C CA . GLU A 1 288 ? 44.233 18.531 -29.408 1.00 60.78 288 GLU A CA 1
ATOM 2231 C C . GLU A 1 288 ? 44.814 19.336 -28.250 1.00 60.78 288 GLU A C 1
ATOM 2233 O O . GLU A 1 288 ? 45.261 20.471 -28.405 1.00 60.78 288 GLU A O 1
ATOM 2238 N N . PHE A 1 289 ? 44.798 18.751 -27.059 1.00 67.88 289 PHE A N 1
ATOM 2239 C CA . PHE A 1 289 ? 45.501 19.306 -25.917 1.00 67.88 289 PHE A CA 1
ATOM 2240 C C . PHE A 1 289 ? 46.686 18.400 -25.616 1.00 67.88 289 PHE A C 1
ATOM 2242 O O . PHE A 1 289 ? 46.599 17.470 -24.817 1.00 67.88 289 PHE A O 1
ATOM 2249 N N . GLY A 1 290 ? 47.831 18.696 -26.237 1.00 67.56 290 GLY A N 1
ATOM 2250 C CA . GLY A 1 290 ? 49.068 17.929 -26.038 1.00 67.56 290 GLY A CA 1
ATOM 2251 C C . GLY A 1 290 ? 49.513 17.808 -24.571 1.00 67.56 290 GLY A C 1
ATOM 2252 O O . GLY A 1 290 ? 50.325 16.943 -24.246 1.00 67.56 290 GLY A O 1
ATOM 2253 N N . SER A 1 291 ? 48.966 18.632 -23.672 1.00 74.31 291 SER A N 1
ATOM 2254 C CA . SER A 1 291 ? 49.224 18.628 -22.231 1.00 74.31 291 SER A CA 1
ATOM 2255 C C . SER A 1 291 ? 48.085 18.073 -21.359 1.00 74.31 291 SER A C 1
ATOM 2257 O O . SER A 1 291 ? 48.268 17.985 -20.141 1.00 74.31 291 SER A O 1
ATOM 2259 N N . LEU A 1 292 ? 46.961 17.627 -21.940 1.00 79.25 292 LEU A N 1
ATOM 2260 C CA . LEU A 1 292 ? 45.827 17.074 -21.193 1.00 79.25 292 LEU A CA 1
ATOM 2261 C C . LEU A 1 292 ? 46.173 15.719 -20.590 1.00 79.25 292 LEU A C 1
ATOM 2263 O O . LEU A 1 292 ? 46.448 14.747 -21.291 1.00 79.25 292 LEU A O 1
ATOM 2267 N N . ARG A 1 293 ? 46.149 15.655 -19.257 1.00 81.25 293 ARG A N 1
ATOM 2268 C CA . ARG A 1 293 ? 46.507 14.453 -18.492 1.00 81.25 293 ARG A CA 1
ATOM 2269 C C . ARG A 1 293 ? 45.294 13.760 -17.902 1.00 81.25 293 ARG A C 1
ATOM 2271 O O . ARG A 1 293 ? 45.327 12.534 -17.763 1.00 81.25 293 ARG A O 1
ATOM 2278 N N . ARG A 1 294 ? 44.258 14.520 -17.532 1.00 80.75 294 ARG A N 1
ATOM 2279 C CA . ARG A 1 294 ? 43.062 13.997 -16.862 1.00 80.75 294 ARG A CA 1
ATOM 2280 C C . ARG A 1 294 ? 41.796 14.555 -17.495 1.00 80.75 294 ARG A C 1
ATOM 2282 O O . ARG A 1 294 ? 41.687 15.752 -17.723 1.00 80.75 294 ARG A O 1
ATOM 2289 N N . LEU A 1 295 ? 40.826 13.694 -17.759 1.00 83.06 295 LEU A N 1
ATOM 2290 C CA . LEU A 1 295 ? 39.582 14.108 -18.399 1.00 83.06 295 LEU A CA 1
ATOM 2291 C C . LEU A 1 295 ? 38.389 13.435 -17.729 1.00 83.06 295 LEU A C 1
ATOM 2293 O O . LEU A 1 295 ? 38.409 12.225 -17.505 1.00 83.06 295 LEU A O 1
ATOM 2297 N N . LYS A 1 296 ? 37.367 14.223 -17.387 1.00 81.06 296 LYS A N 1
ATOM 2298 C CA . LYS A 1 296 ? 36.123 13.756 -16.773 1.00 81.06 296 LYS A CA 1
ATOM 2299 C C . LYS A 1 296 ? 34.945 14.078 -17.692 1.00 81.06 296 LYS A C 1
ATOM 2301 O O . LYS A 1 296 ? 34.796 15.219 -18.111 1.00 81.06 296 LYS A O 1
ATOM 2306 N N . ALA A 1 297 ? 34.105 13.096 -17.999 1.00 80.12 297 ALA A N 1
ATOM 2307 C CA . ALA A 1 297 ? 32.949 13.288 -18.874 1.00 80.12 297 ALA A CA 1
ATOM 2308 C C . ALA A 1 297 ? 31.698 12.637 -18.256 1.00 80.12 297 ALA A C 1
ATOM 2310 O O . ALA A 1 297 ? 31.754 11.454 -17.916 1.00 80.12 297 ALA A O 1
ATOM 2311 N N . PRO A 1 298 ? 30.588 13.372 -18.071 1.00 73.31 298 PRO A N 1
ATOM 2312 C CA . PRO A 1 298 ? 29.267 12.780 -17.941 1.00 73.31 298 PRO A CA 1
ATOM 2313 C C . PRO A 1 298 ? 28.783 12.333 -19.331 1.00 73.31 298 PRO A C 1
ATOM 2315 O O . PRO A 1 298 ? 28.879 13.097 -20.292 1.00 73.31 298 PRO A O 1
ATOM 2318 N N . SER A 1 299 ? 28.299 11.103 -19.459 1.00 71.56 299 SER A N 1
ATOM 2319 C CA . SER A 1 299 ? 27.829 10.553 -20.732 1.00 71.56 299 SER A CA 1
ATOM 2320 C C . SER A 1 299 ? 26.623 9.654 -20.527 1.00 71.56 299 SER A C 1
ATOM 2322 O O . SER A 1 299 ? 26.627 8.817 -19.633 1.00 71.56 299 SER A O 1
ATOM 2324 N N . ASP A 1 300 ? 25.638 9.790 -21.406 1.00 61.59 300 ASP A N 1
ATOM 2325 C CA . ASP A 1 300 ? 24.399 9.019 -21.350 1.00 61.59 300 ASP A CA 1
ATOM 2326 C C . ASP A 1 300 ? 24.269 8.048 -22.548 1.00 61.59 300 ASP A C 1
ATOM 2328 O O . ASP A 1 300 ? 23.246 7.392 -22.682 1.00 61.59 300 ASP A O 1
ATOM 2332 N N . LEU A 1 301 ? 25.276 7.930 -23.444 1.00 60.00 301 LEU A N 1
ATOM 2333 C CA . LEU A 1 301 ? 25.125 7.215 -24.730 1.00 60.00 301 LEU A CA 1
ATOM 2334 C C . LEU A 1 301 ? 26.361 6.400 -25.198 1.00 60.00 301 LEU A C 1
ATOM 2336 O O . LEU A 1 301 ? 27.499 6.857 -25.051 1.00 60.00 301 LEU A O 1
ATOM 2340 N N . PRO A 1 302 ? 26.162 5.250 -25.890 1.00 60.88 302 PRO A N 1
ATOM 2341 C CA . PRO A 1 302 ? 27.226 4.438 -26.509 1.00 60.88 302 PRO A CA 1
ATOM 2342 C C . PRO A 1 302 ? 28.133 5.191 -27.499 1.00 60.88 302 PRO A C 1
ATOM 2344 O O . PRO A 1 302 ? 29.321 4.889 -27.615 1.00 60.88 302 PRO A O 1
ATOM 2347 N N . GLU A 1 303 ? 27.609 6.208 -28.190 1.00 64.56 303 GLU A N 1
ATOM 2348 C CA . GLU A 1 303 ? 28.364 7.022 -29.157 1.00 64.56 303 GLU A CA 1
ATOM 2349 C C . GLU A 1 303 ? 29.537 7.778 -28.511 1.00 64.56 303 GLU A C 1
ATOM 2351 O O . GLU A 1 303 ? 30.585 7.972 -29.136 1.00 64.56 303 GLU A O 1
ATOM 2356 N N . THR A 1 304 ? 29.413 8.132 -27.227 1.00 68.50 304 THR A N 1
ATOM 2357 C CA . THR A 1 304 ? 30.482 8.803 -26.478 1.00 68.50 304 THR A CA 1
ATOM 2358 C C . THR A 1 304 ? 31.690 7.892 -26.253 1.00 68.50 304 THR A C 1
ATOM 2360 O O . THR A 1 304 ? 32.812 8.384 -26.151 1.00 68.50 304 THR A O 1
ATOM 2363 N N . ILE A 1 305 ? 31.500 6.567 -26.231 1.00 70.81 305 ILE A N 1
ATOM 2364 C CA . ILE A 1 305 ? 32.602 5.606 -26.090 1.00 70.81 305 ILE A CA 1
ATOM 2365 C C . ILE A 1 305 ? 33.468 5.602 -27.358 1.00 70.81 305 ILE A C 1
ATOM 2367 O O . ILE A 1 305 ? 34.693 5.636 -27.269 1.00 70.81 305 ILE A O 1
ATOM 2371 N N . SER A 1 306 ? 32.858 5.635 -28.547 1.00 70.38 306 SER A N 1
ATOM 2372 C CA . SER A 1 306 ? 33.614 5.724 -29.806 1.00 70.38 306 SER A CA 1
ATOM 2373 C C . SER A 1 306 ? 34.369 7.052 -29.919 1.00 70.38 306 SER A C 1
ATOM 2375 O O . SER A 1 306 ? 35.535 7.075 -30.309 1.00 70.38 306 SER A O 1
ATOM 2377 N N . GLN A 1 307 ? 33.726 8.161 -29.543 1.00 72.88 307 GLN A N 1
ATOM 2378 C CA . GLN A 1 307 ? 34.354 9.488 -29.530 1.00 72.88 307 GLN A CA 1
ATOM 2379 C C . GLN A 1 307 ? 35.489 9.571 -28.501 1.00 72.88 307 GLN A C 1
ATOM 2381 O O . GLN A 1 307 ? 36.513 10.207 -28.751 1.00 72.88 307 GLN A O 1
ATOM 2386 N N . PHE A 1 308 ? 35.355 8.876 -27.369 1.00 75.75 308 PHE A N 1
ATOM 2387 C CA . PHE A 1 308 ? 36.418 8.732 -26.382 1.00 75.75 308 PHE A CA 1
ATOM 2388 C C . PHE A 1 308 ? 37.675 8.096 -26.986 1.00 75.75 308 PHE A C 1
ATOM 2390 O O . PHE A 1 308 ? 38.772 8.625 -26.803 1.00 75.75 308 PHE A O 1
ATOM 2397 N N . PHE A 1 309 ? 37.540 7.016 -27.756 1.00 76.38 309 PHE A N 1
ATOM 2398 C CA . PHE A 1 309 ? 38.695 6.391 -28.401 1.00 76.38 309 PHE A CA 1
ATOM 2399 C C . PHE A 1 309 ? 39.342 7.292 -29.457 1.00 76.38 309 PHE A C 1
ATOM 2401 O O . PHE A 1 309 ? 40.569 7.328 -29.564 1.00 76.38 309 PHE A O 1
ATOM 2408 N N . SER A 1 310 ? 38.552 8.100 -30.169 1.00 76.81 310 SER A N 1
ATOM 2409 C CA . SER A 1 310 ? 39.095 9.153 -31.033 1.00 76.81 310 SER A CA 1
ATOM 2410 C C . SER A 1 310 ? 39.899 10.189 -30.235 1.00 76.81 310 SER A C 1
ATOM 2412 O O . SER A 1 310 ? 41.010 10.531 -30.636 1.00 76.81 310 SER A O 1
ATOM 2414 N N . LEU A 1 311 ? 39.405 10.626 -29.071 1.00 75.25 311 LEU A N 1
ATOM 2415 C CA . LEU A 1 311 ? 40.119 11.563 -28.194 1.00 75.25 311 LEU A CA 1
ATOM 2416 C C . LEU A 1 311 ? 41.423 10.982 -27.637 1.00 75.25 311 LEU A C 1
ATOM 2418 O O . LEU A 1 311 ? 42.407 11.716 -27.534 1.00 75.25 311 LEU A O 1
ATOM 2422 N N . LEU A 1 312 ? 41.464 9.685 -27.314 1.00 74.56 312 LEU A N 1
ATOM 2423 C CA . LEU A 1 312 ? 42.689 9.013 -26.865 1.00 74.56 312 LEU A CA 1
ATOM 2424 C C . LEU A 1 312 ? 43.775 8.991 -27.936 1.00 74.56 312 LEU A C 1
ATOM 2426 O O . LEU A 1 312 ? 44.944 9.218 -27.626 1.00 74.56 312 LEU A O 1
ATOM 2430 N N . ASN A 1 313 ? 43.390 8.746 -29.187 1.00 75.81 313 ASN A N 1
ATOM 2431 C CA . ASN A 1 313 ? 44.334 8.713 -30.301 1.00 75.81 313 ASN A CA 1
ATOM 2432 C C . ASN A 1 313 ? 44.956 10.087 -30.568 1.00 75.81 313 ASN A C 1
ATOM 2434 O O . ASN A 1 313 ? 46.113 10.174 -30.974 1.00 75.81 313 ASN A O 1
ATOM 2438 N N . VAL A 1 314 ? 44.197 11.152 -30.312 1.00 77.56 314 VAL A N 1
ATOM 2439 C CA . VAL A 1 314 ? 44.615 12.536 -30.560 1.00 77.56 314 VAL A CA 1
ATOM 2440 C C . VAL A 1 314 ? 45.355 13.143 -29.350 1.00 77.56 314 VAL A C 1
ATOM 2442 O O . VAL A 1 314 ? 46.140 14.074 -29.509 1.00 77.56 314 VAL A O 1
ATOM 2445 N N . ASN A 1 315 ? 45.189 12.585 -28.141 1.00 79.88 315 ASN A N 1
ATOM 2446 C CA . ASN A 1 315 ? 45.814 13.077 -26.904 1.00 79.88 315 ASN A CA 1
ATOM 2447 C C . ASN A 1 315 ? 46.694 12.004 -26.229 1.00 79.88 315 ASN A C 1
ATOM 2449 O O . ASN A 1 315 ? 46.330 11.469 -25.177 1.00 79.88 315 ASN A O 1
ATOM 2453 N N . PRO A 1 316 ? 47.901 11.719 -26.759 1.00 79.12 316 PRO A N 1
ATOM 2454 C CA . PRO A 1 316 ? 48.781 10.665 -26.237 1.00 79.12 316 PRO A CA 1
ATOM 2455 C C . PRO A 1 316 ? 49.314 10.937 -24.817 1.00 79.12 316 PRO A C 1
ATOM 2457 O O . PRO A 1 316 ? 49.882 10.048 -24.178 1.00 79.12 316 PRO A O 1
ATOM 2460 N N . ALA A 1 317 ? 49.160 12.165 -24.311 1.00 80.38 317 ALA A N 1
ATOM 2461 C CA . ALA A 1 317 ? 49.529 12.545 -22.951 1.00 80.38 317 ALA A CA 1
ATOM 2462 C C . ALA A 1 317 ? 48.463 12.187 -21.900 1.00 80.38 317 ALA A C 1
ATOM 2464 O O . ALA A 1 317 ? 48.768 12.261 -20.703 1.00 80.38 317 ALA A O 1
ATOM 2465 N N . LEU A 1 318 ? 47.256 11.774 -22.312 1.00 82.44 318 LEU A N 1
ATOM 2466 C CA . LEU A 1 318 ? 46.172 11.458 -21.390 1.00 82.44 318 LEU A CA 1
ATOM 2467 C C . LEU A 1 318 ? 46.541 10.231 -20.549 1.00 82.44 318 LEU A C 1
ATOM 2469 O O . LEU A 1 318 ? 46.818 9.152 -21.066 1.00 82.44 318 LEU A O 1
ATOM 2473 N N . ARG A 1 319 ? 46.570 10.398 -19.224 1.00 80.50 319 ARG A N 1
ATOM 2474 C CA . ARG A 1 319 ? 46.945 9.341 -18.270 1.00 80.50 319 ARG A CA 1
ATOM 2475 C C . ARG A 1 319 ? 45.759 8.795 -17.499 1.00 80.50 319 ARG A C 1
ATOM 2477 O O . ARG A 1 319 ? 45.816 7.653 -17.052 1.00 80.50 319 ARG A O 1
ATOM 2484 N N . GLN A 1 320 ? 44.705 9.587 -17.336 1.00 79.62 320 GLN A N 1
ATOM 2485 C CA . GLN A 1 320 ? 43.526 9.200 -16.574 1.00 79.62 320 GLN A CA 1
ATOM 2486 C C . GLN A 1 320 ? 42.256 9.722 -17.240 1.00 79.62 320 GLN A C 1
ATOM 2488 O O . GLN A 1 320 ? 42.168 10.891 -17.612 1.00 79.62 320 GLN A O 1
ATOM 2493 N N . PHE A 1 321 ? 41.250 8.862 -17.333 1.00 80.25 321 PHE A N 1
ATOM 2494 C CA . PHE A 1 321 ? 39.940 9.205 -17.861 1.00 80.25 321 PHE A CA 1
ATOM 2495 C C . PHE A 1 321 ? 38.856 8.746 -16.892 1.00 80.25 321 PHE A C 1
ATOM 2497 O O . PHE A 1 321 ? 38.877 7.607 -16.433 1.00 80.25 321 PHE A O 1
ATOM 2504 N N . LYS A 1 322 ? 37.921 9.632 -16.558 1.00 80.56 322 LYS A N 1
ATOM 2505 C CA . LYS A 1 322 ? 36.830 9.367 -15.623 1.00 80.56 322 LYS A CA 1
ATOM 2506 C C . LYS A 1 322 ? 35.490 9.545 -16.336 1.00 80.56 322 LYS A C 1
ATOM 2508 O O . LYS A 1 322 ? 35.074 10.677 -16.569 1.00 80.56 322 LYS A O 1
ATOM 2513 N N . LEU A 1 323 ? 34.812 8.446 -16.651 1.00 79.62 323 LEU A N 1
ATOM 2514 C CA . LEU A 1 323 ? 33.508 8.461 -17.313 1.00 79.62 323 LEU A CA 1
ATOM 2515 C C . LEU A 1 323 ? 32.402 8.249 -16.280 1.00 79.62 323 LEU A C 1
ATOM 2517 O O . LEU A 1 323 ? 32.430 7.262 -15.549 1.00 79.62 323 LEU A O 1
ATOM 2521 N N . MET A 1 324 ? 31.452 9.175 -16.205 1.00 75.62 324 MET A N 1
ATOM 2522 C CA . MET A 1 324 ? 30.266 9.045 -15.358 1.00 75.62 324 MET A CA 1
ATOM 2523 C C . MET A 1 324 ? 29.058 8.775 -16.240 1.00 75.62 324 MET A C 1
ATOM 2525 O O . MET A 1 324 ? 28.720 9.629 -17.053 1.00 75.62 324 MET A O 1
ATOM 2529 N N . VAL A 1 325 ? 28.421 7.620 -16.074 1.00 71.75 325 VAL A N 1
ATOM 2530 C CA . VAL A 1 325 ? 27.271 7.212 -16.881 1.00 71.75 325 VAL A CA 1
ATOM 2531 C C . VAL A 1 325 ? 26.021 7.166 -16.026 1.00 71.75 325 VAL A C 1
ATOM 2533 O O . VAL A 1 325 ? 26.023 6.594 -14.934 1.00 71.75 325 VAL A O 1
ATOM 2536 N N . GLN A 1 326 ? 24.971 7.836 -16.500 1.00 62.38 326 GLN A N 1
ATOM 2537 C CA . GLN A 1 326 ? 23.726 7.971 -15.746 1.00 62.38 326 GLN A CA 1
ATOM 2538 C C . GLN A 1 326 ? 22.773 6.786 -15.929 1.00 62.38 326 GLN A C 1
ATOM 2540 O O . GLN A 1 326 ? 21.933 6.570 -15.055 1.00 62.38 326 GLN A O 1
ATOM 2545 N N . GLU A 1 327 ? 22.912 6.018 -17.012 1.00 63.25 327 GLU A N 1
ATOM 2546 C CA . GLU A 1 327 ? 22.016 4.909 -17.357 1.00 63.25 327 GLU A CA 1
ATOM 2547 C C . GLU A 1 327 ? 22.672 3.528 -17.223 1.00 63.25 327 GLU A C 1
ATOM 2549 O O . GLU A 1 327 ? 23.883 3.367 -17.381 1.00 63.25 327 GLU A O 1
ATOM 2554 N N . ASN A 1 328 ? 21.836 2.522 -16.944 1.00 59.84 328 ASN A N 1
ATOM 2555 C CA . ASN A 1 328 ? 22.252 1.127 -16.840 1.00 59.84 328 ASN A CA 1
ATOM 2556 C C . ASN A 1 328 ? 22.619 0.566 -18.220 1.00 59.84 328 ASN A C 1
ATOM 2558 O O . ASN A 1 328 ? 21.801 0.622 -19.138 1.00 59.84 328 ASN A O 1
ATOM 2562 N N . GLY A 1 329 ? 23.797 -0.042 -18.354 1.00 61.66 329 GLY A N 1
ATOM 2563 C CA . GLY A 1 329 ? 24.200 -0.736 -19.585 1.00 61.66 329 GLY A CA 1
ATOM 2564 C C . GLY A 1 329 ? 25.644 -0.514 -20.026 1.00 61.66 329 GLY A C 1
ATOM 2565 O O . GLY A 1 329 ? 26.041 -1.001 -21.091 1.00 61.66 329 GLY A O 1
ATOM 2566 N N . MET A 1 330 ? 26.464 0.186 -19.237 1.00 67.75 330 MET A N 1
ATOM 2567 C CA . MET A 1 330 ? 27.865 0.393 -19.600 1.00 67.75 330 MET A CA 1
ATOM 2568 C C . MET A 1 330 ? 28.668 -0.909 -19.503 1.00 67.75 330 MET A C 1
ATOM 2570 O O . MET A 1 330 ? 29.547 -1.154 -20.332 1.00 67.75 330 MET A O 1
ATOM 2574 N N . PHE A 1 331 ? 28.310 -1.787 -18.559 1.00 68.62 331 PHE A N 1
ATOM 2575 C CA . PHE A 1 331 ? 28.920 -3.115 -18.420 1.00 68.62 331 PHE A CA 1
ATOM 2576 C C . PHE A 1 331 ? 28.783 -3.981 -19.676 1.00 68.62 331 PHE A C 1
ATOM 2578 O O . PHE A 1 331 ? 29.719 -4.703 -20.021 1.00 68.62 331 PHE A O 1
ATOM 2585 N N . ASN A 1 332 ? 27.695 -3.822 -20.438 1.00 66.56 332 ASN A N 1
ATOM 2586 C CA . ASN A 1 332 ? 27.490 -4.529 -21.709 1.00 66.56 332 ASN A CA 1
ATOM 2587 C C . ASN A 1 332 ? 28.532 -4.145 -22.775 1.00 66.56 332 ASN A C 1
ATOM 2589 O O . ASN A 1 332 ? 28.739 -4.875 -23.740 1.00 66.56 332 ASN A O 1
ATOM 2593 N N . HIS A 1 333 ? 29.221 -3.016 -22.591 1.00 71.62 333 HIS A N 1
ATOM 2594 C CA . HIS A 1 333 ? 30.218 -2.483 -23.515 1.00 71.62 333 HIS A CA 1
ATOM 2595 C C . HIS A 1 333 ? 31.662 -2.692 -23.033 1.00 71.62 333 HIS A C 1
ATOM 2597 O O . HIS A 1 333 ? 32.598 -2.272 -23.716 1.00 71.62 333 HIS A O 1
ATOM 2603 N N . ILE A 1 334 ? 31.887 -3.355 -21.891 1.00 75.12 334 ILE A N 1
ATOM 2604 C CA . ILE A 1 334 ? 33.235 -3.543 -21.327 1.00 75.12 334 ILE A CA 1
ATOM 2605 C C . ILE A 1 334 ? 34.157 -4.291 -22.276 1.00 75.12 334 ILE A C 1
ATOM 2607 O O . ILE A 1 334 ? 35.310 -3.892 -22.432 1.00 75.12 334 ILE A O 1
ATOM 2611 N N . GLU A 1 335 ? 33.675 -5.343 -22.937 1.00 70.75 335 GLU A N 1
ATOM 2612 C CA . GLU A 1 335 ? 34.535 -6.107 -23.843 1.00 70.75 335 GLU A CA 1
ATOM 2613 C C . GLU A 1 335 ? 34.890 -5.289 -25.093 1.00 70.75 335 GLU A C 1
ATOM 2615 O O . GLU A 1 335 ? 36.027 -5.342 -25.558 1.00 70.75 335 GLU A O 1
ATOM 2620 N N . MET A 1 336 ? 33.979 -4.435 -25.573 1.00 77.12 336 MET A N 1
ATOM 2621 C CA . MET A 1 336 ? 34.270 -3.475 -26.641 1.00 77.12 336 MET A CA 1
ATOM 2622 C C . MET A 1 336 ? 35.343 -2.466 -26.200 1.00 77.12 336 MET A C 1
ATOM 2624 O O . MET A 1 336 ? 36.321 -2.255 -26.920 1.00 77.12 336 MET A O 1
ATOM 2628 N N . ILE A 1 337 ? 35.207 -1.885 -25.000 1.00 75.75 337 ILE A N 1
ATOM 2629 C CA . ILE A 1 337 ? 36.199 -0.958 -24.429 1.00 75.75 337 ILE A CA 1
ATOM 2630 C C . ILE A 1 337 ? 37.556 -1.661 -24.289 1.00 75.75 337 ILE A C 1
ATOM 2632 O O . ILE A 1 337 ? 38.588 -1.122 -24.690 1.00 75.75 337 ILE A O 1
ATOM 2636 N N . ARG A 1 338 ? 37.560 -2.898 -23.782 1.00 75.25 338 ARG A N 1
ATOM 2637 C CA . ARG A 1 338 ? 38.761 -3.722 -23.626 1.00 75.25 338 ARG A CA 1
ATOM 2638 C C . ARG A 1 338 ? 39.440 -3.969 -24.967 1.00 75.25 338 ARG A C 1
ATOM 2640 O O . ARG A 1 338 ? 40.653 -3.801 -25.056 1.00 75.25 338 ARG A O 1
ATOM 2647 N N . GLN A 1 339 ? 38.689 -4.357 -25.997 1.00 76.75 339 GLN A N 1
ATOM 2648 C CA . GLN A 1 339 ? 39.223 -4.612 -27.337 1.00 76.75 339 GLN A CA 1
ATOM 2649 C C . GLN A 1 339 ? 39.851 -3.359 -27.947 1.00 76.75 339 GLN A C 1
ATOM 2651 O O . GLN A 1 339 ? 40.971 -3.431 -28.449 1.00 76.75 339 GLN A O 1
ATOM 2656 N N . GLN A 1 340 ? 39.197 -2.202 -27.837 1.00 76.44 340 GLN A N 1
ATOM 2657 C CA . GLN A 1 340 ? 39.741 -0.954 -28.377 1.00 76.44 340 GLN A CA 1
ATOM 2658 C C . GLN A 1 340 ? 40.972 -0.451 -27.602 1.00 76.44 340 GLN A C 1
ATOM 2660 O O . GLN A 1 340 ? 41.911 0.065 -28.208 1.00 76.44 340 GLN A O 1
ATOM 2665 N N . CYS A 1 341 ? 41.050 -0.686 -26.287 1.00 75.75 341 CYS A N 1
ATOM 2666 C CA . CYS A 1 341 ? 42.236 -0.356 -25.490 1.00 75.75 341 CYS A CA 1
ATOM 2667 C C . CYS A 1 341 ? 43.475 -1.216 -25.813 1.00 75.75 341 CYS A C 1
ATOM 2669 O O . CYS A 1 341 ? 44.588 -0.762 -25.547 1.00 75.75 341 CYS A O 1
ATOM 2671 N N . ARG A 1 342 ? 43.331 -2.424 -26.390 1.00 76.25 342 ARG A N 1
ATOM 2672 C CA . ARG A 1 342 ? 44.469 -3.339 -26.666 1.00 76.25 342 ARG A CA 1
ATOM 2673 C C . ARG A 1 342 ? 45.501 -2.765 -27.640 1.00 76.25 342 ARG A C 1
ATOM 2675 O O . ARG A 1 342 ? 46.652 -3.187 -27.612 1.00 76.25 342 ARG A O 1
ATOM 2682 N N . HIS A 1 343 ? 45.102 -1.826 -28.495 1.00 74.81 343 HIS A N 1
ATOM 2683 C CA . HIS A 1 343 ? 45.976 -1.239 -29.515 1.00 74.81 343 HIS A CA 1
ATOM 2684 C C . HIS A 1 343 ? 46.710 0.025 -29.045 1.00 74.81 343 HIS A C 1
ATOM 2686 O O . HIS A 1 343 ? 47.550 0.556 -29.771 1.00 74.81 343 HIS A O 1
ATOM 2692 N N . ILE A 1 344 ? 46.427 0.506 -27.831 1.00 76.50 344 ILE A N 1
ATOM 2693 C CA . ILE A 1 344 ? 47.035 1.716 -27.281 1.00 76.50 344 ILE A CA 1
ATOM 2694 C C . ILE A 1 344 ? 48.301 1.316 -26.524 1.00 76.50 344 ILE A C 1
ATOM 2696 O O . ILE A 1 344 ? 48.242 0.604 -25.527 1.00 76.50 344 ILE A O 1
ATOM 2700 N N . SER A 1 345 ? 49.462 1.798 -26.973 1.00 72.62 345 SER A N 1
ATOM 2701 C CA . SER A 1 345 ? 50.774 1.438 -26.405 1.00 72.62 345 SER A CA 1
ATOM 2702 C C . SER A 1 345 ? 50.934 1.800 -24.922 1.00 72.62 345 SER A C 1
ATOM 2704 O O . SER A 1 345 ? 51.758 1.215 -24.220 1.00 72.62 345 SER A O 1
ATOM 2706 N N . ARG A 1 346 ? 50.151 2.769 -24.433 1.00 76.12 346 ARG A N 1
ATOM 2707 C CA . ARG A 1 346 ? 50.055 3.170 -23.024 1.00 76.12 346 ARG A CA 1
ATOM 2708 C C . ARG A 1 346 ? 48.595 3.493 -22.689 1.00 76.12 346 ARG A C 1
ATOM 2710 O O . ARG A 1 346 ? 48.218 4.661 -22.787 1.00 76.12 346 ARG A O 1
ATOM 2717 N N . PRO A 1 347 ? 47.763 2.496 -22.342 1.00 72.44 347 PRO A N 1
ATOM 2718 C CA . PRO A 1 347 ? 46.353 2.743 -22.085 1.00 72.44 347 PRO A CA 1
ATOM 2719 C C . PRO A 1 347 ? 46.202 3.664 -20.860 1.00 72.44 347 PRO A C 1
ATOM 2721 O O . PRO A 1 347 ? 46.876 3.452 -19.845 1.00 72.44 347 PRO A O 1
ATOM 2724 N N . PRO A 1 348 ? 45.363 4.708 -20.937 1.00 75.94 348 PRO A N 1
ATOM 2725 C CA . PRO A 1 348 ? 45.081 5.556 -19.790 1.00 75.94 348 PRO A CA 1
ATOM 2726 C C . PRO A 1 348 ? 44.299 4.775 -18.739 1.00 75.94 348 PRO A C 1
ATOM 2728 O O . PRO A 1 348 ? 43.524 3.876 -19.060 1.00 75.94 348 PRO A O 1
ATOM 2731 N N . ARG A 1 349 ? 44.439 5.183 -17.476 1.00 77.88 349 ARG A N 1
ATOM 2732 C CA . ARG A 1 349 ? 43.606 4.678 -16.388 1.00 77.88 349 ARG A CA 1
ATOM 2733 C C . ARG A 1 349 ? 42.166 5.135 -16.609 1.00 77.88 349 ARG A C 1
ATOM 2735 O O . ARG A 1 349 ? 41.822 6.266 -16.263 1.00 77.88 349 ARG A O 1
ATOM 2742 N N . VAL A 1 350 ? 41.336 4.268 -17.175 1.00 79.00 350 VAL A N 1
ATOM 2743 C CA . VAL A 1 350 ? 39.892 4.502 -17.312 1.00 79.00 350 VAL A CA 1
ATOM 2744 C C . VAL A 1 350 ? 39.229 4.179 -15.982 1.00 79.00 350 VAL A C 1
ATOM 2746 O O . VAL A 1 350 ? 39.557 3.167 -15.379 1.00 79.00 350 VAL A O 1
ATOM 2749 N N . THR A 1 351 ? 38.361 5.059 -15.490 1.00 78.44 351 THR A N 1
ATOM 2750 C CA . THR A 1 351 ? 37.498 4.815 -14.331 1.00 78.44 351 THR A CA 1
ATOM 2751 C C . THR A 1 351 ? 36.057 5.070 -14.727 1.00 78.44 351 THR A C 1
ATOM 2753 O O . THR A 1 351 ? 35.702 6.201 -15.061 1.00 78.44 351 THR A O 1
ATOM 2756 N N . LEU A 1 352 ? 35.254 4.016 -14.686 1.00 77.12 352 LEU A N 1
ATOM 2757 C CA . LEU A 1 352 ? 33.836 4.043 -15.023 1.00 77.12 352 LEU A CA 1
ATOM 2758 C C . LEU A 1 352 ? 32.998 4.217 -13.751 1.00 77.12 352 LEU A C 1
ATOM 2760 O O . LEU A 1 352 ? 33.412 3.778 -12.683 1.00 77.12 352 LEU A O 1
ATOM 2764 N N . PHE A 1 353 ? 31.864 4.902 -13.862 1.00 73.44 353 PHE A N 1
ATOM 2765 C CA . PHE A 1 353 ? 30.871 5.066 -12.800 1.00 73.44 353 PHE A CA 1
ATOM 2766 C C . PHE A 1 353 ? 29.499 4.819 -13.422 1.00 73.44 353 PHE A C 1
ATOM 2768 O O . PHE A 1 353 ? 29.178 5.474 -14.409 1.00 73.44 353 PHE A O 1
ATOM 2775 N N . GLU A 1 354 ? 28.713 3.904 -12.861 1.00 72.38 354 GLU A N 1
ATOM 2776 C CA . GLU A 1 354 ? 27.354 3.579 -13.317 1.00 72.38 354 GLU A CA 1
ATOM 2777 C C . GLU A 1 354 ? 26.374 3.722 -12.152 1.00 72.38 354 GLU A C 1
ATOM 2779 O O . GLU A 1 354 ? 26.738 3.496 -10.997 1.00 72.38 354 GLU A O 1
ATOM 2784 N N . ARG A 1 355 ? 25.138 4.134 -12.440 1.00 64.12 355 ARG A N 1
ATOM 2785 C CA . ARG A 1 355 ? 24.099 4.351 -11.432 1.00 64.12 355 ARG A CA 1
ATOM 2786 C C . ARG A 1 355 ? 23.168 3.138 -11.343 1.00 64.12 355 ARG A C 1
ATOM 2788 O O . ARG A 1 355 ? 22.236 3.039 -12.125 1.00 64.12 355 ARG A O 1
ATOM 2795 N N . GLY A 1 356 ? 23.374 2.262 -10.358 1.00 55.44 356 GLY A N 1
ATOM 2796 C CA . GLY A 1 356 ? 22.526 1.077 -10.150 1.00 55.44 356 GLY A CA 1
ATOM 2797 C C . GLY A 1 356 ? 21.053 1.378 -9.806 1.00 55.44 356 GLY A C 1
ATOM 2798 O O . GLY A 1 356 ? 20.719 2.425 -9.244 1.00 55.44 356 GLY A O 1
ATOM 2799 N N . ARG A 1 357 ? 20.152 0.430 -10.116 1.00 45.03 357 ARG A N 1
ATOM 2800 C CA . ARG A 1 357 ? 18.726 0.466 -9.728 1.00 45.03 357 ARG A CA 1
ATOM 2801 C C . ARG A 1 357 ? 18.548 -0.066 -8.300 1.00 45.03 357 ARG A C 1
ATOM 2803 O O . ARG A 1 357 ? 18.489 -1.269 -8.092 1.00 45.03 357 ARG A O 1
ATOM 2810 N N . GLY A 1 358 ? 18.399 0.828 -7.325 1.00 42.69 358 GLY A N 1
ATOM 2811 C CA . GLY A 1 358 ? 18.006 0.467 -5.959 1.00 42.69 358 GLY A CA 1
ATOM 2812 C C . GLY A 1 358 ? 17.870 1.689 -5.051 1.00 42.69 358 GLY A C 1
ATOM 2813 O O . GLY A 1 358 ? 18.793 2.489 -4.972 1.00 42.69 358 GLY A O 1
ATOM 2814 N N . LYS A 1 359 ? 16.689 1.865 -4.435 1.00 37.19 359 LYS A N 1
ATOM 2815 C CA . LYS A 1 359 ? 16.325 2.766 -3.308 1.00 37.19 359 LYS A CA 1
ATOM 2816 C C . LYS A 1 359 ? 17.082 4.106 -3.125 1.00 37.19 359 LYS A C 1
ATOM 2818 O O . LYS A 1 359 ? 17.186 4.614 -2.016 1.00 37.19 359 LYS A O 1
ATOM 2823 N N . GLY A 1 360 ? 17.534 4.747 -4.202 1.00 45.84 360 GLY A N 1
ATOM 2824 C CA . GLY A 1 360 ? 18.133 6.082 -4.151 1.00 45.84 360 GLY A CA 1
ATOM 2825 C C . GLY A 1 360 ? 19.590 6.151 -3.672 1.00 45.84 360 GLY A C 1
ATOM 2826 O O . GLY A 1 360 ? 20.018 7.254 -3.320 1.00 45.84 360 GLY A O 1
ATOM 2827 N N . GLU A 1 361 ? 20.341 5.045 -3.697 1.00 49.06 361 GLU A N 1
ATOM 2828 C CA . GLU A 1 361 ? 21.778 4.997 -3.372 1.00 49.06 361 GLU A CA 1
ATOM 2829 C C . GLU A 1 361 ? 22.634 4.727 -4.623 1.00 49.06 361 GLU A C 1
ATOM 2831 O O . GLU A 1 361 ? 22.218 4.027 -5.546 1.00 49.06 361 GLU A O 1
ATOM 2836 N N . TRP A 1 362 ? 23.831 5.320 -4.687 1.00 51.16 362 TRP A N 1
ATOM 2837 C CA . TRP A 1 362 ? 24.769 5.112 -5.794 1.00 51.16 362 TRP A CA 1
ATOM 2838 C C . TRP A 1 362 ? 25.641 3.890 -5.495 1.00 51.16 362 TRP A C 1
ATOM 2840 O O . TRP A 1 362 ? 26.523 3.953 -4.638 1.00 51.16 362 TRP A O 1
ATOM 2850 N N . VAL A 1 363 ? 25.442 2.794 -6.228 1.00 50.62 363 VAL A N 1
ATOM 2851 C CA . VAL A 1 363 ? 26.407 1.686 -6.236 1.00 50.62 363 VAL A CA 1
ATOM 2852 C C . VAL A 1 363 ? 27.549 2.066 -7.169 1.00 50.62 363 VAL A C 1
ATOM 2854 O O . VAL A 1 363 ? 27.385 2.115 -8.385 1.00 50.62 363 VAL A O 1
ATOM 2857 N N . LEU A 1 364 ? 28.712 2.377 -6.602 1.00 56.34 364 LEU A N 1
ATOM 2858 C CA . LEU A 1 364 ? 29.904 2.723 -7.361 1.00 56.34 364 LEU A CA 1
ATOM 2859 C C . LEU A 1 364 ? 30.607 1.429 -7.772 1.00 56.34 364 LEU A C 1
ATOM 2861 O O . LEU A 1 364 ? 30.963 0.611 -6.928 1.00 56.34 364 LEU A O 1
ATOM 2865 N N . THR A 1 365 ? 30.893 1.265 -9.054 1.00 59.03 365 THR A N 1
ATOM 2866 C CA . THR A 1 365 ? 31.843 0.241 -9.493 1.00 59.03 365 THR A CA 1
ATOM 2867 C C . THR A 1 365 ? 32.978 0.921 -10.218 1.00 59.03 365 THR A C 1
ATOM 2869 O O . THR A 1 365 ? 32.808 1.401 -11.332 1.00 59.03 365 THR A O 1
ATOM 2872 N N . GLN A 1 366 ? 34.146 0.959 -9.588 1.00 64.81 366 GLN A N 1
ATOM 2873 C CA . GLN A 1 366 ? 35.374 1.411 -10.213 1.00 64.81 366 GLN A CA 1
ATOM 2874 C C . GLN A 1 366 ? 35.989 0.255 -11.007 1.00 64.81 366 GLN A C 1
ATOM 2876 O O . GLN A 1 366 ? 36.633 -0.634 -10.457 1.00 64.81 366 GLN A O 1
ATOM 2881 N N . LEU A 1 367 ? 35.852 0.320 -12.327 1.00 63.41 367 LEU A N 1
ATOM 2882 C CA . LEU A 1 367 ? 36.695 -0.441 -13.246 1.00 63.41 367 LEU A CA 1
ATOM 2883 C C . LEU A 1 367 ? 37.958 0.349 -13.542 1.00 63.41 367 LEU A C 1
ATOM 2885 O O . LEU A 1 367 ? 37.863 1.492 -13.976 1.00 63.41 367 LEU A O 1
ATOM 2889 N N . VAL A 1 368 ? 39.122 -0.252 -13.310 1.00 69.38 368 VAL A N 1
ATOM 2890 C CA . VAL A 1 368 ? 40.426 0.298 -13.677 1.00 69.38 368 VAL A CA 1
ATOM 2891 C C . VAL A 1 368 ? 41.027 -0.562 -14.777 1.00 69.38 368 VAL A C 1
ATOM 2893 O O . VAL A 1 368 ? 41.420 -1.703 -14.544 1.00 69.38 368 VAL A O 1
ATOM 2896 N N . LEU A 1 369 ? 41.115 0.012 -15.977 1.00 66.12 369 LEU A N 1
ATOM 2897 C CA . LEU A 1 369 ? 41.847 -0.565 -17.103 1.00 66.12 369 LEU A CA 1
ATOM 2898 C C . LEU A 1 369 ? 43.279 -0.021 -17.076 1.00 66.12 369 LEU A C 1
ATOM 2900 O O . LEU A 1 369 ? 43.485 1.182 -17.243 1.00 66.12 369 LEU A O 1
ATOM 2904 N N . GLY A 1 370 ? 44.253 -0.890 -16.810 1.00 68.12 370 GLY A N 1
ATOM 2905 C CA . GLY A 1 370 ? 45.677 -0.555 -16.785 1.00 68.12 370 GLY A CA 1
ATOM 2906 C C . GLY A 1 370 ? 46.513 -1.524 -17.621 1.00 68.12 370 GLY A C 1
ATOM 2907 O O . GLY A 1 370 ? 46.011 -2.516 -18.142 1.00 68.12 370 GLY A O 1
ATOM 2908 N N . HIS A 1 371 ? 47.815 -1.247 -17.733 1.00 62.12 371 HIS A N 1
ATOM 2909 C CA . HIS A 1 371 ? 48.761 -2.122 -18.445 1.00 62.12 371 HIS A CA 1
ATOM 2910 C C . HIS A 1 371 ? 48.879 -3.520 -17.798 1.00 62.12 371 HIS A C 1
ATOM 2912 O O . HIS A 1 371 ? 49.263 -4.478 -18.460 1.00 62.12 371 HIS A O 1
ATOM 2918 N N . GLU A 1 372 ? 48.530 -3.645 -16.516 1.00 62.81 372 GLU A N 1
ATOM 2919 C CA . GLU A 1 372 ? 48.587 -4.893 -15.740 1.00 62.81 372 GLU A CA 1
ATOM 2920 C C . GLU A 1 372 ? 47.284 -5.710 -15.797 1.00 62.81 372 GLU A C 1
ATOM 2922 O O . GLU A 1 372 ? 47.205 -6.786 -15.216 1.00 62.81 372 GLU A O 1
ATOM 2927 N N . GLY A 1 373 ? 46.265 -5.229 -16.518 1.00 66.94 373 GLY A N 1
ATOM 2928 C CA . GLY A 1 373 ? 44.966 -5.888 -16.632 1.00 66.94 373 GLY A CA 1
ATOM 2929 C C . GLY A 1 373 ? 43.802 -5.017 -16.165 1.00 66.94 373 GLY A C 1
ATOM 2930 O O . GLY A 1 373 ? 43.922 -3.801 -15.991 1.00 66.94 373 GLY A O 1
ATOM 2931 N N . MET A 1 374 ? 42.641 -5.651 -16.018 1.00 67.81 374 MET A N 1
ATOM 2932 C CA . MET A 1 374 ? 41.408 -5.016 -15.560 1.00 67.81 374 MET A CA 1
ATOM 2933 C C . MET A 1 374 ? 41.199 -5.353 -14.086 1.00 67.81 374 MET A C 1
ATOM 2935 O O . MET A 1 374 ? 41.173 -6.526 -13.733 1.00 67.81 374 MET A O 1
ATOM 2939 N N . THR A 1 375 ? 41.026 -4.341 -13.238 1.00 71.12 375 THR A N 1
ATOM 2940 C CA . THR A 1 375 ? 40.616 -4.541 -11.840 1.00 71.12 375 THR A CA 1
ATOM 2941 C C . THR A 1 375 ? 39.247 -3.912 -11.618 1.00 71.12 375 THR A C 1
ATOM 2943 O O . THR A 1 375 ? 38.983 -2.802 -12.085 1.00 71.12 375 THR A O 1
ATOM 2946 N N . CYS A 1 376 ? 38.356 -4.637 -10.945 1.00 60.62 376 CYS A N 1
ATOM 2947 C CA . CYS A 1 376 ? 37.017 -4.178 -10.593 1.00 60.62 376 CYS A CA 1
ATOM 2948 C C . CYS A 1 376 ? 36.953 -3.987 -9.077 1.00 60.62 376 CYS A C 1
ATOM 2950 O O . CYS A 1 376 ? 37.270 -4.910 -8.333 1.00 60.62 376 CYS A O 1
ATOM 2952 N N . LYS A 1 377 ? 36.574 -2.792 -8.620 1.00 67.94 377 LYS A N 1
ATOM 2953 C CA . LYS A 1 377 ? 36.388 -2.471 -7.201 1.00 67.94 377 LYS A CA 1
ATOM 2954 C C . LYS A 1 377 ? 34.978 -1.940 -6.982 1.00 67.94 377 LYS A C 1
ATOM 2956 O O . LYS A 1 377 ? 34.588 -0.963 -7.619 1.00 67.94 377 LYS A O 1
ATOM 2961 N N . GLN A 1 378 ? 34.228 -2.564 -6.082 1.00 53.34 378 GLN A N 1
ATOM 2962 C CA . GLN A 1 378 ? 32.924 -2.063 -5.656 1.00 53.34 378 GLN A CA 1
ATOM 2963 C C . GLN A 1 378 ? 33.125 -1.032 -4.541 1.00 53.34 378 GLN A C 1
ATOM 2965 O O . GLN A 1 378 ? 33.933 -1.237 -3.636 1.00 53.34 378 GLN A O 1
ATOM 2970 N N . CYS A 1 379 ? 32.427 0.099 -4.606 1.00 53.16 379 CYS A N 1
ATOM 2971 C CA . CYS A 1 379 ? 32.421 1.094 -3.539 1.00 53.16 379 CYS A CA 1
ATOM 2972 C C . CYS A 1 379 ? 30.986 1.569 -3.276 1.00 53.16 379 CYS A C 1
ATOM 2974 O O . CYS A 1 379 ? 30.166 1.655 -4.189 1.00 53.16 379 CYS A O 1
ATOM 2976 N N . MET A 1 380 ? 30.682 1.914 -2.028 1.00 43.59 380 MET A N 1
ATOM 2977 C CA . MET A 1 380 ? 29.419 2.565 -1.666 1.00 43.59 380 MET A CA 1
ATOM 2978 C C . MET A 1 380 ? 29.624 4.076 -1.544 1.00 43.59 380 MET A C 1
ATOM 2980 O O . MET A 1 380 ? 30.706 4.522 -1.156 1.00 43.59 380 MET A O 1
ATOM 2984 N N . VAL A 1 381 ? 28.601 4.861 -1.884 1.00 48.09 381 VAL A N 1
ATOM 2985 C CA . VAL A 1 381 ? 28.607 6.323 -1.719 1.00 48.09 381 VAL A CA 1
ATOM 2986 C C . VAL A 1 381 ? 27.518 6.722 -0.732 1.00 48.09 381 VAL A C 1
ATOM 2988 O O . VAL A 1 381 ? 26.340 6.503 -1.006 1.00 48.09 381 VAL A O 1
ATOM 2991 N N . GLU A 1 382 ? 27.901 7.359 0.374 1.00 40.16 382 GLU A N 1
ATOM 2992 C CA . GLU A 1 382 ? 26.958 8.083 1.235 1.00 40.16 382 GLU A CA 1
ATOM 2993 C C . GLU A 1 382 ? 26.569 9.423 0.592 1.00 40.16 382 GLU A C 1
ATOM 2995 O O . GLU A 1 382 ? 27.392 10.109 -0.024 1.00 40.16 382 GLU A O 1
ATOM 3000 N N . LYS A 1 383 ? 25.293 9.799 0.723 1.00 42.16 383 LYS A N 1
ATOM 3001 C CA . LYS A 1 383 ? 24.791 11.115 0.315 1.00 42.16 383 LYS A CA 1
ATOM 3002 C C . LYS A 1 383 ? 25.347 12.185 1.259 1.00 42.16 383 LYS A C 1
ATOM 3004 O O . LYS A 1 383 ? 24.885 12.266 2.386 1.00 42.16 383 LYS A O 1
ATOM 3009 N N . ASP A 1 384 ? 26.354 12.925 0.795 1.00 33.38 384 ASP A N 1
ATOM 3010 C CA . ASP A 1 384 ? 26.522 14.389 0.923 1.00 33.38 384 ASP A CA 1
ATOM 3011 C C . ASP A 1 384 ? 27.971 14.787 0.584 1.00 33.38 384 ASP A C 1
ATOM 3013 O O . ASP A 1 384 ? 28.900 14.325 1.238 1.00 33.38 384 ASP A O 1
ATOM 3017 N N . ASP A 1 385 ? 28.145 15.603 -0.469 1.00 34.84 385 ASP A N 1
ATOM 3018 C CA . ASP A 1 385 ? 29.272 16.461 -0.926 1.00 34.84 385 ASP A CA 1
ATOM 3019 C C . ASP A 1 385 ? 30.757 16.152 -0.589 1.00 34.84 385 ASP A C 1
ATOM 3021 O O . ASP A 1 385 ? 31.652 16.953 -0.870 1.00 34.84 385 ASP A O 1
ATOM 3025 N N . GLY A 1 386 ? 31.087 14.956 -0.112 1.00 38.34 386 GLY A N 1
ATOM 3026 C CA . GLY A 1 386 ? 32.438 14.501 0.181 1.00 38.34 386 GLY A CA 1
ATOM 3027 C C . GLY A 1 386 ? 32.569 13.014 -0.112 1.00 38.34 386 GLY A C 1
ATOM 3028 O O . GLY A 1 386 ? 32.060 12.173 0.619 1.00 38.34 386 GLY A O 1
ATOM 3029 N N . VAL A 1 387 ? 33.280 12.665 -1.188 1.00 38.28 387 VAL A N 1
ATOM 3030 C CA . VAL A 1 387 ? 33.551 11.263 -1.535 1.00 38.28 387 VAL A CA 1
ATOM 3031 C C . VAL A 1 387 ? 34.437 10.643 -0.452 1.00 38.28 387 VAL A C 1
ATOM 3033 O O . VAL A 1 387 ? 35.655 10.821 -0.469 1.00 38.28 387 VAL A O 1
ATOM 3036 N N . LYS A 1 388 ? 33.843 9.886 0.473 1.00 37.78 388 LYS A N 1
ATOM 3037 C CA . LYS A 1 388 ? 34.579 9.011 1.387 1.00 37.78 388 LYS A CA 1
ATOM 3038 C C . LYS A 1 388 ? 34.569 7.599 0.805 1.00 37.78 388 LYS A C 1
ATOM 3040 O O . LYS A 1 388 ? 33.552 6.918 0.806 1.00 37.78 388 LYS A O 1
ATOM 3045 N N . ILE A 1 389 ? 35.702 7.185 0.240 1.00 41.69 389 ILE A N 1
ATOM 3046 C CA . ILE A 1 389 ? 35.883 5.831 -0.293 1.00 41.69 389 ILE A CA 1
ATOM 3047 C C . ILE A 1 389 ? 36.051 4.896 0.905 1.00 41.69 389 ILE A C 1
ATOM 3049 O O . ILE A 1 389 ? 37.097 4.916 1.553 1.00 41.69 389 ILE A O 1
ATOM 3053 N N . MET A 1 390 ? 35.039 4.088 1.212 1.00 34.38 390 MET A N 1
ATOM 3054 C CA . MET A 1 390 ? 35.236 2.921 2.067 1.00 34.38 390 MET A CA 1
ATOM 3055 C C . MET A 1 390 ? 35.793 1.796 1.193 1.00 34.38 390 MET A C 1
ATOM 3057 O O . MET A 1 390 ? 35.106 1.309 0.296 1.00 34.38 390 MET A O 1
ATOM 3061 N N . ASN A 1 391 ? 37.059 1.429 1.413 1.00 40.44 391 ASN A N 1
ATOM 3062 C CA . ASN A 1 391 ? 37.606 0.194 0.858 1.00 40.44 391 ASN A CA 1
ATOM 3063 C C . ASN A 1 391 ? 36.864 -0.963 1.523 1.00 40.44 391 ASN A C 1
ATOM 3065 O O . ASN A 1 391 ? 36.958 -1.145 2.734 1.00 40.44 391 ASN A O 1
ATOM 3069 N N . ILE A 1 392 ? 36.125 -1.728 0.730 1.00 38.22 392 ILE A N 1
ATOM 3070 C CA . ILE A 1 392 ? 35.745 -3.079 1.117 1.00 38.22 392 ILE A CA 1
ATOM 3071 C C . ILE A 1 392 ? 36.953 -3.930 0.728 1.00 38.22 392 ILE A C 1
ATOM 3073 O O . ILE A 1 392 ? 37.307 -3.976 -0.452 1.00 38.22 392 ILE A O 1
ATOM 3077 N N . ASP A 1 393 ? 37.636 -4.520 1.707 1.00 32.75 393 ASP A N 1
ATOM 3078 C CA . ASP A 1 393 ? 38.752 -5.433 1.456 1.00 32.75 393 ASP A CA 1
ATOM 3079 C C . ASP A 1 393 ? 38.215 -6.703 0.780 1.00 32.75 393 ASP A C 1
ATOM 3081 O O . ASP A 1 393 ? 37.847 -7.677 1.430 1.00 32.75 393 ASP A O 1
ATOM 3085 N N . SER A 1 394 ? 38.128 -6.681 -0.549 1.00 36.69 394 SER A N 1
ATOM 3086 C CA . SER A 1 394 ? 38.048 -7.885 -1.369 1.00 36.69 394 SER A CA 1
ATOM 3087 C C . SER A 1 394 ? 39.435 -8.142 -1.947 1.00 36.69 394 SER A C 1
ATOM 3089 O O . SER A 1 394 ? 39.966 -7.287 -2.663 1.00 36.69 394 SER A O 1
ATOM 3091 N N . GLU A 1 395 ? 40.021 -9.291 -1.611 1.00 35.91 395 GLU A N 1
ATOM 3092 C CA . GLU A 1 395 ? 41.323 -9.740 -2.108 1.00 35.91 395 GLU A CA 1
ATOM 3093 C C . GLU A 1 395 ? 41.424 -9.615 -3.639 1.00 35.91 395 GLU A C 1
ATOM 3095 O O . GLU A 1 395 ? 40.460 -9.839 -4.374 1.00 35.91 395 GLU A O 1
ATOM 3100 N N . GLU A 1 396 ? 42.608 -9.233 -4.125 1.00 36.88 396 GLU A N 1
ATOM 3101 C CA . GLU A 1 396 ? 42.930 -9.145 -5.550 1.00 36.88 396 GLU A CA 1
ATOM 3102 C C . GLU A 1 396 ? 42.815 -10.532 -6.206 1.00 36.88 396 GLU A C 1
ATOM 3104 O O . GLU A 1 396 ? 43.743 -11.336 -6.163 1.00 36.88 396 GLU A O 1
ATOM 3109 N N . ALA A 1 397 ? 41.669 -10.834 -6.819 1.00 34.69 397 ALA A N 1
ATOM 3110 C CA . ALA A 1 397 ? 41.478 -12.074 -7.565 1.00 34.69 397 ALA A CA 1
ATOM 3111 C C . ALA A 1 397 ? 41.931 -11.911 -9.037 1.00 34.69 397 ALA A C 1
ATOM 3113 O O . ALA A 1 397 ? 41.435 -11.017 -9.733 1.00 34.69 397 ALA A O 1
ATOM 3114 N N . PRO A 1 398 ? 42.826 -12.775 -9.562 1.00 37.34 398 PRO A N 1
ATOM 3115 C CA . PRO A 1 398 ? 43.093 -12.854 -10.994 1.00 37.34 398 PRO A CA 1
ATOM 3116 C C . PRO A 1 398 ? 41.833 -13.312 -11.746 1.00 37.34 398 PRO A C 1
ATOM 3118 O O . PRO A 1 398 ? 41.190 -14.295 -11.381 1.00 37.34 398 PRO A O 1
ATOM 3121 N N . CYS A 1 399 ? 41.468 -12.582 -12.802 1.00 42.22 399 CYS A N 1
ATOM 3122 C CA . CYS A 1 399 ? 40.230 -12.776 -13.565 1.00 42.22 399 CYS A CA 1
ATOM 3123 C C . CYS A 1 399 ? 40.286 -13.958 -14.554 1.00 42.22 399 CYS A C 1
ATOM 3125 O O . CYS A 1 399 ? 40.160 -13.750 -15.760 1.00 42.22 399 CYS A O 1
ATOM 3127 N N . ASP A 1 400 ? 40.402 -15.181 -14.033 1.00 38.66 400 ASP A N 1
ATOM 3128 C CA . ASP A 1 400 ? 39.911 -16.391 -14.718 1.00 38.66 400 ASP A CA 1
ATOM 3129 C C . ASP A 1 400 ? 38.492 -16.791 -14.239 1.00 38.66 400 ASP A C 1
ATOM 3131 O O . ASP A 1 400 ? 37.899 -17.738 -14.753 1.00 38.66 400 ASP A O 1
ATOM 3135 N N . CYS A 1 401 ? 37.903 -16.046 -13.293 1.00 36.53 401 CYS A N 1
ATOM 3136 C CA . CYS A 1 401 ? 36.507 -16.203 -12.871 1.00 36.53 401 CYS A CA 1
ATOM 3137 C C . CYS A 1 401 ? 35.532 -15.413 -13.769 1.00 36.53 401 CYS A C 1
ATOM 3139 O O . CYS A 1 401 ? 35.822 -14.264 -14.122 1.00 36.53 401 CYS A O 1
ATOM 3141 N N . PRO A 1 402 ? 34.341 -15.962 -14.086 1.00 43.56 402 PRO A N 1
ATOM 3142 C CA . PRO A 1 402 ? 33.276 -15.202 -14.729 1.00 43.56 402 PRO A CA 1
ATOM 3143 C C . PRO A 1 402 ? 32.809 -14.073 -13.792 1.00 43.56 402 PRO A C 1
ATOM 3145 O O . PRO A 1 402 ? 32.578 -14.279 -12.603 1.00 43.56 402 PRO A O 1
ATOM 3148 N N . LEU A 1 403 ? 32.749 -12.857 -14.338 1.00 42.16 403 LEU A N 1
ATOM 3149 C CA . LEU A 1 403 ? 32.507 -11.594 -13.634 1.00 42.16 403 LEU A CA 1
ATOM 3150 C C . LEU A 1 403 ? 31.271 -11.634 -12.700 1.00 42.16 403 LEU A C 1
ATOM 3152 O O . LEU A 1 403 ? 30.179 -11.951 -13.174 1.00 42.16 403 LEU A O 1
ATOM 3156 N N . PRO A 1 404 ? 31.386 -11.193 -11.429 1.00 42.16 404 PRO A N 1
ATOM 3157 C CA . PRO A 1 404 ? 30.273 -11.176 -10.470 1.00 42.16 404 PRO A CA 1
ATOM 3158 C C . PRO A 1 404 ? 29.091 -10.260 -10.830 1.00 42.16 404 PRO A C 1
ATOM 3160 O O . PRO A 1 404 ? 28.007 -10.420 -10.285 1.00 42.16 404 PRO A O 1
ATOM 3163 N N . GLN A 1 405 ? 29.259 -9.306 -11.750 1.00 44.47 405 GLN A N 1
ATOM 3164 C CA . GLN A 1 405 ? 28.251 -8.266 -12.009 1.00 44.47 405 GLN A CA 1
ATOM 3165 C C . GLN A 1 405 ? 27.167 -8.614 -13.031 1.00 44.47 405 GLN A C 1
ATOM 3167 O O . GLN A 1 405 ? 26.167 -7.906 -13.099 1.00 44.47 405 GLN A O 1
ATOM 3172 N N . ALA A 1 406 ? 27.299 -9.711 -13.779 1.00 42.78 406 ALA A N 1
ATOM 3173 C CA . ALA A 1 406 ? 26.181 -10.219 -14.579 1.00 42.78 406 ALA A CA 1
ATOM 3174 C C . ALA A 1 406 ? 25.122 -10.939 -13.716 1.00 42.78 406 ALA A C 1
ATOM 3176 O O . ALA A 1 406 ? 24.012 -11.176 -14.181 1.00 42.78 406 ALA A O 1
ATOM 3177 N N . MET A 1 407 ? 25.452 -11.285 -12.463 1.00 45.41 407 MET A N 1
ATOM 3178 C CA . MET A 1 407 ? 24.614 -12.156 -11.631 1.00 45.41 407 MET A CA 1
ATOM 3179 C C . MET A 1 407 ? 23.476 -11.423 -10.901 1.00 45.41 407 MET A C 1
ATOM 3181 O O . MET A 1 407 ? 22.395 -11.990 -10.775 1.00 45.41 407 MET A O 1
ATOM 3185 N N . ASP A 1 408 ? 23.646 -10.149 -10.521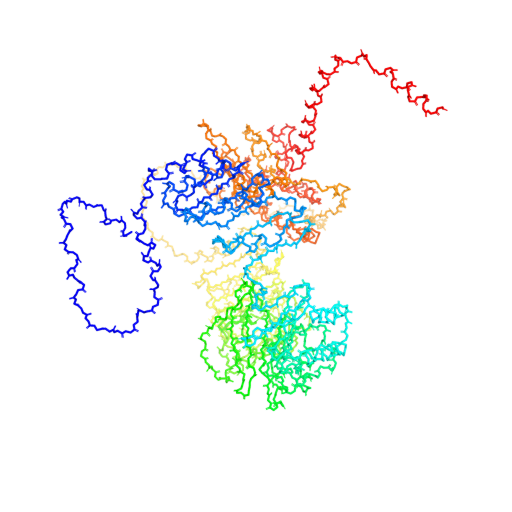 1.00 47.94 408 ASP A N 1
ATOM 3186 C CA . ASP A 1 408 ? 22.574 -9.365 -9.868 1.00 47.94 408 ASP A CA 1
ATOM 3187 C C . ASP A 1 408 ? 21.441 -8.953 -10.834 1.00 47.94 408 ASP A C 1
ATOM 3189 O O . ASP A 1 408 ? 20.326 -8.662 -10.402 1.00 47.94 408 ASP A O 1
ATOM 3193 N N . VAL A 1 409 ? 21.692 -8.942 -12.151 1.00 52.66 409 VAL A N 1
ATOM 3194 C CA . VAL A 1 409 ? 20.692 -8.551 -13.169 1.00 52.66 409 VAL A CA 1
ATOM 3195 C C . VAL A 1 409 ? 19.597 -9.614 -13.329 1.00 52.66 409 VAL A C 1
ATOM 3197 O O . VAL A 1 409 ? 18.452 -9.280 -13.623 1.00 52.66 409 VAL A O 1
ATOM 3200 N N . LEU A 1 410 ? 19.925 -10.883 -13.078 1.00 58.59 410 LEU A N 1
ATOM 3201 C CA . LEU A 1 410 ? 19.064 -12.035 -13.364 1.00 58.59 410 LEU A CA 1
ATOM 3202 C C . LEU A 1 410 ? 18.150 -12.445 -12.200 1.00 58.59 410 LEU A C 1
ATOM 3204 O O . LEU A 1 410 ? 17.539 -13.506 -12.268 1.00 58.59 410 LEU A O 1
ATOM 3208 N N . GLN A 1 411 ? 18.111 -11.661 -11.110 1.00 73.50 411 GLN A N 1
ATOM 3209 C CA . GLN A 1 411 ? 17.615 -12.116 -9.798 1.00 73.50 411 GLN A CA 1
ATOM 3210 C C . GLN A 1 411 ? 18.101 -13.546 -9.486 1.00 73.50 411 GLN A C 1
ATOM 3212 O O . GLN A 1 411 ? 17.336 -14.410 -9.049 1.00 73.50 411 GLN A O 1
ATOM 3217 N N . TRP A 1 412 ? 19.371 -13.821 -9.798 1.00 83.38 412 TRP A N 1
ATOM 3218 C CA . TRP A 1 412 ? 19.955 -15.134 -9.595 1.00 83.38 412 TRP A CA 1
ATOM 3219 C C . TRP A 1 412 ? 20.372 -15.255 -8.129 1.00 83.38 412 TRP A C 1
ATOM 3221 O O . TRP A 1 412 ? 21.476 -14.875 -7.746 1.00 83.38 412 TRP A O 1
ATOM 3231 N N . ASP A 1 413 ? 19.477 -15.782 -7.298 1.00 77.81 413 ASP A N 1
ATOM 3232 C CA . ASP A 1 413 ? 19.758 -16.074 -5.895 1.00 77.81 413 ASP A CA 1
ATOM 3233 C C . ASP A 1 413 ? 20.244 -17.522 -5.756 1.00 77.81 413 ASP A C 1
ATOM 3235 O O . ASP A 1 413 ? 19.471 -18.476 -5.882 1.00 77.81 413 ASP A O 1
ATOM 3239 N N . ARG A 1 414 ? 21.552 -17.680 -5.512 1.00 83.19 414 ARG A N 1
ATOM 3240 C CA . ARG A 1 414 ? 22.269 -18.961 -5.370 1.00 83.19 414 ARG A CA 1
ATOM 3241 C C . ARG A 1 414 ? 22.155 -19.852 -6.607 1.00 83.19 414 ARG A C 1
ATOM 3243 O O . ARG A 1 414 ? 22.962 -19.763 -7.523 1.00 83.19 414 ARG A O 1
ATOM 3250 N N . ASP A 1 415 ? 21.175 -20.736 -6.612 1.00 84.94 415 ASP A N 1
ATOM 3251 C CA . ASP A 1 415 ? 20.901 -21.751 -7.619 1.00 84.94 415 ASP A CA 1
ATOM 3252 C C . ASP A 1 415 ? 19.506 -21.569 -8.237 1.00 84.94 415 ASP A C 1
ATOM 3254 O O . ASP A 1 415 ? 19.004 -22.461 -8.925 1.00 84.94 415 ASP A O 1
ATOM 3258 N N . ARG A 1 416 ? 18.873 -20.410 -8.005 1.00 89.38 416 ARG A N 1
ATOM 3259 C CA . ARG A 1 416 ? 17.546 -20.068 -8.516 1.00 89.38 416 ARG A CA 1
ATOM 3260 C C . ARG A 1 416 ? 17.580 -18.792 -9.338 1.00 89.38 416 ARG A C 1
ATOM 3262 O O . ARG A 1 416 ? 18.134 -17.792 -8.902 1.00 89.38 416 ARG A O 1
ATOM 3269 N N . VAL A 1 417 ? 16.927 -18.816 -10.494 1.00 92.25 417 VAL A N 1
ATOM 3270 C CA . VAL A 1 417 ? 16.687 -17.627 -11.320 1.00 92.25 417 VAL A CA 1
ATOM 3271 C C . VAL A 1 417 ? 15.201 -17.304 -11.267 1.00 92.25 417 VAL A C 1
ATOM 3273 O O . VAL A 1 417 ? 14.378 -18.112 -11.709 1.00 92.25 417 VAL A O 1
ATOM 3276 N N . SER A 1 418 ? 14.862 -16.142 -10.707 1.00 87.31 418 SER A N 1
ATOM 3277 C CA . SER A 1 418 ? 13.489 -15.642 -10.645 1.00 87.31 418 SER A CA 1
ATOM 3278 C C . SER A 1 418 ? 13.281 -14.439 -11.569 1.00 87.31 418 SER A C 1
ATOM 3280 O O . SER A 1 418 ? 14.168 -13.624 -11.773 1.00 87.31 418 SER A O 1
ATOM 3282 N N . GLY A 1 419 ? 12.079 -14.301 -12.121 1.00 86.62 419 GLY A N 1
ATOM 3283 C CA . GLY A 1 419 ? 11.700 -13.134 -12.922 1.00 86.62 419 GLY A CA 1
ATOM 3284 C C . GLY A 1 419 ? 11.831 -13.316 -14.441 1.00 86.62 419 GLY A C 1
ATOM 3285 O O . GLY A 1 419 ? 12.290 -14.355 -14.915 1.00 86.62 419 GLY A O 1
ATOM 3286 N N . PRO A 1 420 ? 11.346 -12.325 -15.209 1.00 86.00 420 PRO A N 1
ATOM 3287 C CA . PRO A 1 420 ? 11.317 -12.386 -16.663 1.00 86.00 420 PRO A CA 1
ATOM 3288 C C . PRO A 1 420 ? 12.725 -12.235 -17.248 1.00 86.00 420 PRO A C 1
ATOM 3290 O O . PRO A 1 420 ? 13.486 -11.363 -16.829 1.00 86.00 420 PRO A O 1
ATOM 3293 N N . LEU A 1 421 ? 13.048 -13.060 -18.244 1.00 90.81 421 LEU A N 1
ATOM 3294 C CA . LEU A 1 421 ? 14.348 -13.059 -18.916 1.00 90.81 421 LEU A CA 1
ATOM 3295 C C . LEU A 1 421 ? 14.263 -12.364 -20.276 1.00 90.81 421 LEU A C 1
ATOM 3297 O O . LEU A 1 421 ? 13.265 -12.478 -20.988 1.00 90.81 421 LEU A O 1
ATOM 3301 N N . THR A 1 422 ? 15.338 -11.683 -20.661 1.00 92.50 422 THR A N 1
ATOM 3302 C CA . THR A 1 422 ? 15.567 -11.214 -22.034 1.00 92.50 422 THR A CA 1
ATOM 3303 C C . THR A 1 422 ? 16.374 -12.236 -22.850 1.00 92.50 422 THR A C 1
ATOM 3305 O O . THR A 1 422 ? 16.962 -13.179 -22.317 1.00 92.50 422 THR A O 1
ATOM 3308 N N . ASP A 1 423 ? 16.474 -12.047 -24.167 1.00 91.25 423 ASP A N 1
ATOM 3309 C CA . ASP A 1 423 ? 17.317 -12.898 -25.024 1.00 91.25 423 ASP A CA 1
ATOM 3310 C C . ASP A 1 423 ? 18.794 -12.918 -24.582 1.00 91.25 423 ASP A C 1
ATOM 3312 O O . ASP A 1 423 ? 19.454 -13.956 -24.637 1.00 91.25 423 ASP A O 1
ATOM 3316 N N . ASN A 1 424 ? 19.318 -11.789 -24.096 1.00 88.06 424 ASN A N 1
ATOM 3317 C CA . ASN A 1 424 ? 20.698 -11.714 -23.608 1.00 88.06 424 ASN A CA 1
ATOM 3318 C C . ASN A 1 424 ? 20.878 -12.510 -22.310 1.00 88.06 424 ASN A C 1
ATOM 3320 O O . ASN A 1 424 ? 21.871 -13.225 -22.155 1.00 88.06 424 ASN A O 1
ATOM 3324 N N . ASP A 1 425 ? 19.894 -12.420 -21.417 1.00 92.00 425 ASP A N 1
ATOM 3325 C CA . ASP A 1 425 ? 19.857 -13.151 -20.152 1.00 92.00 425 ASP A CA 1
ATOM 3326 C C . ASP A 1 425 ? 19.857 -14.664 -20.393 1.00 92.00 425 ASP A C 1
ATOM 3328 O O . ASP A 1 425 ? 20.654 -15.406 -19.816 1.00 92.00 425 ASP A O 1
ATOM 3332 N N . THR A 1 426 ? 19.015 -15.123 -21.322 1.00 93.31 426 THR A N 1
ATOM 3333 C CA . THR A 1 426 ? 18.934 -16.543 -21.693 1.00 93.31 426 THR A CA 1
ATOM 3334 C C . THR A 1 426 ? 20.205 -17.038 -22.384 1.00 93.31 426 THR A C 1
ATOM 3336 O O . THR A 1 426 ? 20.651 -18.148 -22.103 1.00 93.31 426 THR A O 1
ATOM 3339 N N . HIS A 1 427 ? 20.861 -16.231 -23.222 1.00 92.31 427 HIS A N 1
ATOM 3340 C CA . HIS A 1 427 ? 22.142 -16.612 -23.827 1.00 92.31 427 HIS A CA 1
ATOM 3341 C C . HIS A 1 427 ? 23.269 -16.732 -22.784 1.00 92.31 427 HIS A C 1
ATOM 3343 O O . HIS A 1 427 ? 24.103 -17.648 -22.840 1.00 92.31 427 HIS A O 1
ATOM 3349 N N . PHE A 1 428 ? 23.305 -15.816 -21.812 1.00 91.50 428 PHE A N 1
ATOM 3350 C CA . PHE A 1 428 ? 24.246 -15.885 -20.697 1.00 91.50 428 PHE A CA 1
ATOM 3351 C C . PHE A 1 428 ? 24.015 -17.148 -19.855 1.00 91.50 428 PHE A C 1
ATOM 3353 O O . PHE A 1 428 ? 24.957 -17.909 -19.620 1.00 91.50 428 PHE A O 1
ATOM 3360 N N . LEU A 1 429 ? 22.762 -17.423 -19.482 1.00 92.44 429 LEU A N 1
ATOM 3361 C CA . LEU A 1 429 ? 22.385 -18.618 -18.725 1.00 92.44 429 LEU A CA 1
ATOM 3362 C C . LEU A 1 429 ? 22.660 -19.918 -19.493 1.00 92.44 429 LEU A C 1
ATOM 3364 O O . LEU A 1 429 ? 23.137 -20.883 -18.895 1.00 92.44 429 LEU A O 1
ATOM 3368 N N . ASP A 1 430 ? 22.445 -19.960 -20.811 1.00 95.62 430 ASP A N 1
ATOM 3369 C CA . ASP A 1 430 ? 22.811 -21.120 -21.638 1.00 95.62 430 ASP A CA 1
ATOM 3370 C C . ASP A 1 430 ? 24.324 -21.366 -21.595 1.00 95.62 430 ASP A C 1
ATOM 3372 O O . ASP A 1 430 ? 24.780 -22.502 -21.455 1.00 95.62 430 ASP A O 1
ATOM 3376 N N . THR A 1 431 ? 25.126 -20.302 -21.645 1.00 92.12 431 THR A N 1
ATOM 3377 C CA . THR A 1 431 ? 26.587 -20.411 -21.536 1.00 92.12 431 THR A CA 1
ATOM 3378 C C . THR A 1 431 ? 27.009 -20.917 -20.153 1.00 92.12 431 THR A C 1
ATOM 3380 O O . THR A 1 431 ? 27.833 -21.830 -20.064 1.00 92.12 431 THR A O 1
ATOM 3383 N N . ALA A 1 432 ? 26.413 -20.385 -19.083 1.00 89.44 432 ALA A N 1
ATOM 3384 C CA . ALA A 1 432 ? 26.707 -20.792 -17.711 1.00 89.44 432 ALA A CA 1
ATOM 3385 C C . ALA A 1 432 ? 26.316 -22.257 -17.447 1.00 89.44 432 ALA A C 1
ATOM 3387 O O . ALA A 1 432 ? 27.132 -23.044 -16.968 1.00 89.44 432 ALA A O 1
ATOM 3388 N N . THR A 1 433 ? 25.106 -22.663 -17.837 1.00 92.38 433 THR A N 1
ATOM 3389 C CA . THR A 1 433 ? 24.619 -24.046 -17.675 1.00 92.38 433 THR A CA 1
ATOM 3390 C C . THR A 1 433 ? 25.341 -25.042 -18.580 1.00 92.38 433 THR A C 1
ATOM 3392 O O . THR A 1 433 ? 25.449 -26.219 -18.239 1.00 92.38 433 THR A O 1
ATOM 3395 N N . ARG A 1 434 ? 25.915 -24.599 -19.708 1.00 93.06 434 ARG A N 1
ATOM 3396 C CA . ARG A 1 434 ? 26.822 -25.425 -20.523 1.00 93.06 434 ARG A CA 1
ATOM 3397 C C . ARG A 1 434 ? 28.093 -25.804 -19.770 1.00 93.06 434 ARG A C 1
ATOM 3399 O O . ARG A 1 434 ? 28.570 -26.923 -19.925 1.00 93.06 434 ARG A O 1
ATOM 3406 N N . GLN A 1 435 ? 28.649 -24.872 -19.000 1.00 91.44 435 GLN A N 1
ATOM 3407 C CA . GLN A 1 435 ? 29.866 -25.096 -18.218 1.00 91.44 435 GLN A CA 1
ATOM 3408 C C . GLN A 1 435 ? 29.562 -25.819 -16.901 1.00 91.44 435 GLN A C 1
ATOM 3410 O O . GLN A 1 435 ? 30.316 -26.701 -16.493 1.00 91.44 435 GLN A O 1
ATOM 3415 N N . HIS A 1 436 ? 28.428 -25.496 -16.275 1.00 89.81 436 HIS A N 1
ATOM 3416 C CA . HIS A 1 436 ? 28.012 -26.032 -14.982 1.00 89.81 436 HIS A CA 1
ATOM 3417 C C . HIS A 1 436 ? 26.531 -26.460 -15.005 1.00 89.81 436 HIS A C 1
ATOM 3419 O O . HIS A 1 436 ? 25.671 -25.730 -14.519 1.00 89.81 436 HIS A O 1
ATOM 3425 N N . PRO A 1 437 ? 26.198 -27.660 -15.520 1.00 87.88 437 PRO A N 1
ATOM 3426 C CA . PRO A 1 437 ? 24.803 -28.101 -15.663 1.00 87.88 437 PRO A CA 1
ATOM 3427 C C . PRO A 1 437 ? 24.011 -28.170 -14.346 1.00 87.88 437 PRO A C 1
ATOM 3429 O O . PRO A 1 437 ? 22.795 -28.020 -14.340 1.00 87.88 437 PRO A O 1
ATOM 3432 N N . SER A 1 438 ? 24.687 -28.376 -13.213 1.00 85.62 438 SER A N 1
ATOM 3433 C CA . SER A 1 438 ? 24.071 -28.458 -11.881 1.00 85.62 438 SER A CA 1
ATOM 3434 C C . SER A 1 438 ? 23.929 -27.113 -11.165 1.00 85.62 438 SER A C 1
ATOM 3436 O O . SER A 1 438 ? 23.546 -27.103 -10.002 1.00 85.62 438 SER A O 1
ATOM 3438 N N . ILE A 1 439 ? 24.285 -25.995 -11.807 1.00 89.19 439 ILE A N 1
ATOM 3439 C CA . ILE A 1 439 ? 24.279 -24.673 -11.159 1.00 89.19 439 ILE A CA 1
ATOM 3440 C C . ILE A 1 439 ? 22.864 -24.149 -10.877 1.00 89.19 439 ILE A C 1
ATOM 3442 O O . ILE A 1 439 ? 22.695 -23.249 -10.064 1.00 89.19 439 ILE A O 1
ATOM 3446 N N . LEU A 1 440 ? 21.855 -24.707 -11.550 1.00 92.44 440 LEU A N 1
ATOM 3447 C CA . LEU A 1 440 ? 20.479 -24.239 -11.498 1.00 92.44 440 LEU A CA 1
ATOM 3448 C C . LEU A 1 440 ? 19.575 -25.350 -10.954 1.00 92.44 440 LEU A C 1
ATOM 3450 O O . LEU A 1 440 ? 19.422 -26.393 -11.594 1.00 92.44 440 LEU A O 1
ATOM 3454 N N . THR A 1 441 ? 18.982 -25.118 -9.784 1.00 94.38 441 THR A N 1
ATOM 3455 C CA . THR A 1 441 ? 17.960 -25.981 -9.172 1.00 94.38 441 THR A CA 1
ATOM 3456 C C . THR A 1 441 ? 16.571 -25.347 -9.229 1.00 94.38 441 THR A C 1
ATOM 3458 O O . THR A 1 441 ? 15.586 -26.078 -9.161 1.00 94.38 441 THR A O 1
ATOM 3461 N N . GLY A 1 442 ? 16.466 -24.020 -9.387 1.00 94.62 442 GLY A N 1
ATOM 3462 C CA . GLY A 1 442 ? 15.195 -23.306 -9.522 1.00 94.62 442 GLY A CA 1
ATOM 3463 C C . GLY A 1 442 ? 15.137 -22.395 -10.744 1.00 94.62 442 GLY A C 1
ATOM 3464 O O . GLY A 1 442 ? 16.081 -21.655 -11.010 1.00 94.62 442 GLY A O 1
ATOM 3465 N N . PHE A 1 443 ? 14.026 -22.413 -11.478 1.00 95.88 443 PHE A N 1
ATOM 3466 C CA . PHE A 1 443 ? 13.871 -21.585 -12.675 1.00 95.88 443 PHE A CA 1
ATOM 3467 C C . PHE A 1 443 ? 12.441 -21.074 -12.846 1.00 95.88 443 PHE A C 1
ATOM 3469 O O . PHE A 1 443 ? 11.496 -21.862 -12.791 1.00 95.88 443 PHE A O 1
ATOM 3476 N N . THR A 1 444 ? 12.290 -19.772 -13.096 1.00 94.94 444 THR A N 1
ATOM 3477 C CA . THR A 1 444 ? 11.028 -19.181 -13.557 1.00 94.94 444 THR A CA 1
ATOM 3478 C C . THR A 1 444 ? 11.052 -19.015 -15.074 1.00 94.94 444 THR A C 1
ATOM 3480 O O . THR A 1 444 ? 11.769 -18.177 -15.611 1.00 94.94 444 THR A O 1
ATOM 3483 N N . LEU A 1 445 ? 10.250 -19.816 -15.769 1.00 93.31 445 LEU A N 1
ATOM 3484 C CA . LEU A 1 445 ? 10.038 -19.756 -17.205 1.00 93.31 445 LEU A CA 1
ATOM 3485 C C . LEU A 1 445 ? 8.975 -18.702 -17.540 1.00 93.31 445 LEU A C 1
ATOM 3487 O O . LEU A 1 445 ? 7.787 -18.921 -17.315 1.00 93.31 445 LEU A O 1
ATOM 3491 N N . ASP A 1 446 ? 9.408 -17.593 -18.134 1.00 92.38 446 ASP A N 1
ATOM 3492 C CA . ASP A 1 446 ? 8.546 -16.613 -18.797 1.00 92.38 446 ASP A CA 1
ATOM 3493 C C . ASP A 1 446 ? 9.088 -16.364 -20.209 1.00 92.38 446 ASP A C 1
ATOM 3495 O O . ASP A 1 446 ? 10.170 -15.800 -20.380 1.00 92.38 446 ASP A O 1
ATOM 3499 N N . ILE A 1 447 ? 8.360 -16.829 -21.227 1.00 90.44 447 ILE A N 1
ATOM 3500 C CA . ILE A 1 447 ? 8.784 -16.701 -22.631 1.00 90.44 447 ILE A CA 1
ATOM 3501 C C . ILE A 1 447 ? 8.157 -15.501 -23.342 1.00 90.44 447 ILE A C 1
ATOM 3503 O O . ILE A 1 447 ? 8.404 -15.303 -24.529 1.00 90.44 447 ILE A O 1
ATOM 3507 N N . THR A 1 448 ? 7.334 -14.704 -22.656 1.00 86.19 448 THR A N 1
ATOM 3508 C CA . THR A 1 448 ? 6.562 -13.621 -23.292 1.00 86.19 448 THR A CA 1
ATOM 3509 C C . THR A 1 448 ? 7.439 -12.553 -23.938 1.00 86.19 448 THR A C 1
ATOM 3511 O O . THR A 1 448 ? 7.043 -11.945 -24.937 1.00 86.19 448 THR A O 1
ATOM 3514 N N . LEU A 1 449 ? 8.631 -12.343 -23.376 1.00 88.31 449 LEU A N 1
ATOM 3515 C CA . LEU A 1 449 ? 9.606 -11.346 -23.810 1.00 88.31 449 LEU A CA 1
ATOM 3516 C C . LEU A 1 449 ? 10.729 -11.928 -24.681 1.00 88.31 449 LEU A C 1
ATOM 3518 O O . LEU A 1 449 ? 11.608 -11.177 -25.101 1.00 88.31 449 LEU A O 1
ATOM 3522 N N . LEU A 1 450 ? 10.711 -13.236 -24.956 1.00 91.62 450 LEU A N 1
ATOM 3523 C CA . LEU A 1 450 ? 11.775 -13.914 -25.694 1.00 91.62 450 LEU A CA 1
ATOM 3524 C C . LEU A 1 450 ? 11.479 -13.971 -27.193 1.00 91.62 450 LEU A C 1
ATOM 3526 O O . LEU A 1 450 ? 10.337 -14.150 -27.620 1.00 91.62 450 LEU A O 1
ATOM 3530 N N . THR A 1 451 ? 12.531 -13.868 -28.001 1.00 93.44 451 THR A N 1
ATOM 3531 C CA . THR A 1 451 ? 12.473 -14.244 -29.420 1.00 93.44 451 THR A CA 1
ATOM 3532 C C . THR A 1 451 ? 12.686 -15.752 -29.585 1.00 93.44 451 THR A C 1
ATOM 3534 O O . THR A 1 451 ? 13.015 -16.459 -28.630 1.00 93.44 451 THR A O 1
ATOM 3537 N N . ASP A 1 452 ? 12.573 -16.273 -30.812 1.00 91.25 452 ASP A N 1
ATOM 3538 C CA . ASP A 1 452 ? 12.898 -17.678 -31.111 1.00 91.25 452 ASP A CA 1
ATOM 3539 C C . ASP A 1 452 ? 14.328 -18.064 -30.683 1.00 91.25 452 ASP A C 1
ATOM 3541 O O . ASP A 1 452 ? 14.577 -19.205 -30.289 1.00 91.25 452 ASP A O 1
ATOM 3545 N N . GLN A 1 453 ? 15.275 -17.117 -30.716 1.00 93.25 453 GLN A N 1
ATOM 3546 C CA . GLN A 1 453 ? 16.647 -17.347 -30.259 1.00 93.25 453 GLN A CA 1
ATOM 3547 C C . GLN A 1 453 ? 16.729 -17.445 -28.729 1.00 93.25 453 GLN A C 1
ATOM 3549 O O . GLN A 1 453 ? 17.433 -18.317 -28.205 1.00 93.25 453 GLN A O 1
ATOM 3554 N N . GLY A 1 454 ? 15.998 -16.584 -28.015 1.00 94.62 454 GLY A N 1
ATOM 3555 C CA . GLY A 1 454 ? 15.869 -16.666 -26.562 1.00 94.62 454 GLY A CA 1
ATOM 3556 C C . GLY A 1 454 ? 15.245 -17.994 -26.137 1.00 94.62 454 GLY A C 1
ATOM 3557 O O . GLY A 1 454 ? 15.780 -18.688 -25.273 1.00 94.62 454 GLY A O 1
ATOM 3558 N N . ILE A 1 455 ? 14.190 -18.432 -26.830 1.00 94.19 455 ILE A N 1
ATOM 3559 C CA . ILE A 1 455 ? 13.547 -19.724 -26.561 1.00 94.19 455 ILE A CA 1
ATOM 3560 C C . ILE A 1 455 ? 14.479 -20.903 -26.852 1.00 94.19 455 ILE A C 1
ATOM 3562 O O . ILE A 1 455 ? 14.547 -21.831 -26.049 1.00 94.19 455 ILE A O 1
ATOM 3566 N N . ALA A 1 456 ? 15.248 -20.873 -27.943 1.00 94.62 456 ALA A N 1
ATOM 3567 C CA . ALA A 1 456 ? 16.244 -21.912 -28.216 1.00 94.62 456 ALA A CA 1
ATOM 3568 C C . ALA A 1 456 ? 17.307 -22.000 -27.103 1.00 94.62 456 ALA A C 1
ATOM 3570 O O . ALA A 1 456 ? 17.775 -23.088 -26.760 1.00 94.62 456 ALA A O 1
ATOM 3571 N N . SER A 1 457 ? 17.663 -20.861 -26.503 1.00 96.12 457 SER A N 1
ATOM 3572 C CA . SER A 1 457 ? 18.582 -20.802 -25.361 1.00 96.12 457 SER A CA 1
ATOM 3573 C C . SER A 1 457 ? 17.940 -21.393 -24.103 1.00 96.12 457 SER A C 1
ATOM 3575 O O . SER A 1 457 ? 18.549 -22.237 -23.448 1.00 96.12 457 SER A O 1
ATOM 3577 N N . VAL A 1 458 ? 16.677 -21.055 -23.820 1.00 96.00 458 VAL A N 1
ATOM 3578 C CA . VAL A 1 458 ? 15.883 -21.669 -22.740 1.00 96.00 458 VAL A CA 1
ATOM 3579 C C . VAL A 1 458 ? 15.759 -23.180 -22.914 1.00 96.00 458 VAL A C 1
ATOM 3581 O O . VAL A 1 458 ? 15.954 -23.919 -21.955 1.00 96.00 458 VAL A O 1
ATOM 3584 N N . GLN A 1 459 ? 15.516 -23.662 -24.132 1.00 96.06 459 GLN A N 1
ATOM 3585 C CA . GLN A 1 459 ? 15.466 -25.092 -24.426 1.00 96.06 459 GLN A CA 1
ATOM 3586 C C . GLN A 1 459 ? 16.779 -25.792 -24.031 1.00 96.06 459 GLN A C 1
ATOM 3588 O O . GLN A 1 459 ? 16.760 -26.850 -23.403 1.00 96.06 459 GLN A O 1
ATOM 3593 N N . ASN A 1 460 ? 17.929 -25.191 -24.347 1.00 96.19 460 ASN A N 1
ATOM 3594 C CA . ASN A 1 460 ? 19.230 -25.739 -23.961 1.00 96.19 460 ASN A CA 1
ATOM 3595 C C . ASN A 1 460 ? 19.467 -25.703 -22.444 1.00 96.19 460 ASN A C 1
ATOM 3597 O O . ASN A 1 460 ? 20.030 -26.659 -21.907 1.00 96.19 460 ASN A O 1
ATOM 3601 N N . ILE A 1 461 ? 19.040 -24.630 -21.768 1.00 96.06 461 ILE A N 1
ATOM 3602 C CA . ILE A 1 461 ? 19.103 -24.493 -20.305 1.00 96.06 461 ILE A CA 1
ATOM 3603 C C . ILE A 1 461 ? 18.305 -25.626 -19.655 1.00 96.06 461 ILE A C 1
ATOM 3605 O O . ILE A 1 461 ? 18.872 -26.433 -18.920 1.00 96.06 461 ILE A O 1
ATOM 3609 N N . LEU A 1 462 ? 17.019 -25.749 -19.996 1.00 95.25 462 LEU A N 1
ATOM 3610 C CA . LEU A 1 462 ? 16.112 -26.755 -19.432 1.00 95.25 462 LEU A CA 1
ATOM 3611 C C . LEU A 1 462 ? 16.604 -28.187 -19.694 1.00 95.25 462 LEU A C 1
ATOM 3613 O O . LEU A 1 462 ? 16.545 -29.026 -18.798 1.00 95.25 462 LEU A O 1
ATOM 3617 N N . GLY A 1 463 ? 17.166 -28.444 -20.881 1.00 95.38 463 GLY A N 1
ATOM 3618 C CA . GLY A 1 463 ? 17.716 -29.749 -21.257 1.00 95.38 463 GLY A CA 1
ATOM 3619 C C . GLY A 1 463 ? 18.991 -30.153 -20.517 1.00 95.38 463 GLY A C 1
ATOM 3620 O O . GLY A 1 463 ? 19.289 -31.346 -20.430 1.00 95.38 463 GLY A O 1
ATOM 3621 N N . ARG A 1 464 ? 19.758 -29.194 -19.984 1.00 95.12 464 ARG A N 1
ATOM 3622 C CA . ARG A 1 464 ? 21.016 -29.452 -19.257 1.00 95.12 464 ARG A CA 1
ATOM 3623 C C . ARG A 1 464 ? 20.847 -29.382 -17.743 1.00 95.12 464 ARG A C 1
ATOM 3625 O O . ARG A 1 464 ? 21.573 -30.077 -17.032 1.00 95.12 464 ARG A O 1
ATOM 3632 N N . SER A 1 465 ? 19.925 -28.556 -17.262 1.00 94.62 465 SER A N 1
ATOM 3633 C CA . SER A 1 465 ? 19.706 -28.326 -15.839 1.00 94.62 465 SER A CA 1
ATOM 3634 C C . SER A 1 465 ? 18.964 -29.478 -15.162 1.00 94.62 465 SER A C 1
ATOM 3636 O O . SER A 1 465 ? 18.044 -30.069 -15.719 1.00 94.62 465 SER A O 1
ATOM 3638 N N . LYS A 1 466 ? 19.349 -29.770 -13.916 1.00 94.00 466 LYS A N 1
ATOM 3639 C CA . LYS A 1 466 ? 18.647 -30.710 -13.026 1.00 94.00 466 LYS A CA 1
ATOM 3640 C C . LYS A 1 466 ? 17.729 -29.937 -12.085 1.00 94.00 466 LYS A C 1
ATOM 3642 O O . LYS A 1 466 ? 17.980 -29.871 -10.884 1.00 94.00 466 LYS A O 1
ATOM 3647 N N . LEU A 1 467 ? 16.720 -29.288 -12.656 1.00 95.56 467 LEU A N 1
ATOM 3648 C CA . LEU A 1 467 ? 15.811 -28.434 -11.897 1.00 95.56 467 LEU A CA 1
ATOM 3649 C C . LEU A 1 467 ? 15.033 -29.257 -10.870 1.00 95.56 467 LEU A C 1
ATOM 3651 O O . LEU A 1 467 ? 14.476 -30.300 -11.203 1.00 95.56 467 LEU A O 1
ATOM 3655 N N . GLU A 1 468 ? 14.973 -28.762 -9.640 1.00 96.38 468 GLU A N 1
ATOM 3656 C CA . GLU A 1 468 ? 14.093 -29.269 -8.587 1.00 96.38 468 GLU A CA 1
ATOM 3657 C C . GLU A 1 468 ? 12.824 -28.410 -8.460 1.00 96.38 468 GLU A C 1
ATOM 3659 O O . GLU A 1 468 ? 11.771 -28.922 -8.080 1.00 96.38 468 GLU A O 1
ATOM 3664 N N . TYR A 1 469 ? 12.907 -27.122 -8.813 1.00 96.88 469 TYR A N 1
ATOM 3665 C CA . TYR A 1 469 ? 11.821 -26.147 -8.719 1.00 96.88 469 TYR A CA 1
ATOM 3666 C C . TYR A 1 469 ? 11.608 -25.478 -10.081 1.00 96.88 469 TYR A C 1
ATOM 3668 O O . TYR A 1 469 ? 12.516 -24.841 -10.615 1.00 96.88 469 TYR A O 1
ATOM 3676 N N . LEU A 1 470 ? 10.408 -25.596 -10.645 1.00 96.44 470 LEU A N 1
ATOM 3677 C CA . LEU A 1 470 ? 10.058 -24.956 -11.913 1.00 96.44 470 LEU A CA 1
ATOM 3678 C C . LEU A 1 470 ? 8.790 -24.127 -11.745 1.00 96.44 470 LEU A C 1
ATOM 3680 O O . LEU A 1 470 ? 7.746 -24.636 -11.343 1.00 96.44 470 LEU A O 1
ATOM 3684 N N . HIS A 1 471 ? 8.892 -22.838 -12.042 1.00 96.38 471 HIS A N 1
ATOM 3685 C CA . HIS A 1 471 ? 7.771 -21.909 -12.067 1.00 96.38 471 HIS A CA 1
ATOM 3686 C C . HIS A 1 471 ? 7.513 -21.521 -13.525 1.00 96.38 471 HIS A C 1
ATOM 3688 O O . HIS A 1 471 ? 8.449 -21.152 -14.219 1.00 96.38 471 HIS A O 1
ATOM 3694 N N . ILE A 1 472 ? 6.278 -21.595 -14.010 1.00 95.38 472 ILE A N 1
ATOM 3695 C CA . ILE A 1 472 ? 5.915 -21.274 -15.395 1.00 95.38 472 ILE A CA 1
ATOM 3696 C C . ILE A 1 472 ? 4.891 -20.144 -15.376 1.00 95.38 472 ILE A C 1
ATOM 3698 O O . ILE A 1 472 ? 3.787 -20.319 -14.854 1.00 95.38 472 ILE A O 1
ATOM 3702 N N . HIS A 1 473 ? 5.261 -19.004 -15.958 1.00 95.44 473 HIS A N 1
ATOM 3703 C CA . HIS A 1 473 ? 4.388 -17.848 -16.110 1.00 95.44 473 HIS A CA 1
ATOM 3704 C C . HIS A 1 473 ? 3.585 -17.955 -17.418 1.00 95.44 473 HIS A C 1
ATOM 3706 O O . HIS A 1 473 ? 4.129 -17.865 -18.518 1.00 95.44 473 HIS A O 1
ATOM 3712 N N . CYS A 1 474 ? 2.283 -18.194 -17.289 1.00 93.88 474 CYS A N 1
ATOM 3713 C CA . CYS A 1 474 ? 1.373 -18.574 -18.365 1.00 93.88 474 CYS A CA 1
ATOM 3714 C C . CYS A 1 474 ? 0.568 -17.381 -18.886 1.00 93.88 474 CYS A C 1
ATOM 3716 O O . CYS A 1 474 ? -0.633 -17.273 -18.636 1.00 93.88 474 CYS A O 1
ATOM 3718 N N . GLU A 1 475 ? 1.221 -16.476 -19.602 1.00 94.19 475 GLU A N 1
ATOM 3719 C CA . GLU A 1 475 ? 0.542 -15.405 -20.342 1.00 94.19 475 GLU A CA 1
ATOM 3720 C C . GLU A 1 475 ? 0.105 -15.875 -21.743 1.00 94.19 475 GLU A C 1
ATOM 3722 O O . GLU A 1 475 ? 0.650 -16.865 -22.249 1.00 94.19 475 GLU A O 1
ATOM 3727 N N . PRO A 1 476 ? -0.844 -15.176 -22.401 1.00 93.38 476 PRO A N 1
ATOM 3728 C CA . PRO A 1 476 ? -1.363 -15.572 -23.700 1.00 93.38 476 PRO A CA 1
ATOM 3729 C C . PRO A 1 476 ? -0.262 -15.762 -24.741 1.00 93.38 476 PRO A C 1
ATOM 3731 O O . PRO A 1 476 ? 0.469 -14.828 -25.094 1.00 93.38 476 PRO A O 1
ATOM 3734 N N . LEU A 1 477 ? -0.164 -16.982 -25.269 1.00 86.75 477 LEU A N 1
ATOM 3735 C CA . LEU A 1 477 ? 0.795 -17.305 -26.318 1.00 86.75 477 LEU A CA 1
ATOM 3736 C C . LEU A 1 477 ? 0.346 -16.688 -27.640 1.00 86.75 477 LEU A C 1
ATOM 3738 O O . LEU A 1 477 ? -0.795 -16.829 -28.081 1.00 86.75 477 LEU A O 1
ATOM 3742 N N . LYS A 1 478 ? 1.276 -16.024 -28.328 1.00 89.06 478 LYS A N 1
ATOM 3743 C CA . LYS A 1 478 ? 1.070 -15.696 -29.741 1.00 89.06 478 LYS A CA 1
ATOM 3744 C C . LYS A 1 478 ? 1.104 -17.010 -30.523 1.00 89.06 478 LYS A C 1
ATOM 3746 O O . LYS A 1 478 ? 1.990 -17.822 -30.291 1.00 89.06 478 LYS A O 1
ATOM 3751 N N . SER A 1 479 ? 0.218 -17.186 -31.498 1.00 88.44 479 SER A N 1
ATOM 3752 C CA . SER A 1 479 ? 0.084 -18.445 -32.254 1.00 88.44 479 SER A CA 1
ATOM 3753 C C . SER A 1 479 ? 1.383 -18.963 -32.893 1.00 88.44 479 SER A C 1
ATOM 3755 O O . SER A 1 479 ? 1.575 -20.165 -33.017 1.00 88.44 479 SER A O 1
ATOM 3757 N N . HIS A 1 480 ? 2.311 -18.080 -33.280 1.00 89.06 480 HIS A N 1
ATOM 3758 C CA . HIS A 1 480 ? 3.617 -18.490 -33.819 1.00 89.06 480 HIS A CA 1
ATOM 3759 C C . HIS A 1 480 ? 4.597 -19.009 -32.752 1.00 89.06 480 HIS A C 1
ATOM 3761 O O . HIS A 1 480 ? 5.562 -19.678 -33.102 1.00 89.06 480 HIS A O 1
ATOM 3767 N N . MET A 1 481 ? 4.356 -18.711 -31.473 1.00 87.75 481 MET A N 1
ATOM 3768 C CA . MET A 1 481 ? 5.214 -19.090 -30.347 1.00 87.75 481 MET A CA 1
ATOM 3769 C C . MET A 1 481 ? 4.845 -20.449 -29.754 1.00 87.75 481 MET A C 1
ATOM 3771 O O . MET A 1 481 ? 5.666 -21.020 -29.047 1.00 87.75 481 MET A O 1
ATOM 3775 N N . GLU A 1 482 ? 3.654 -20.986 -30.040 1.00 90.50 482 GLU A N 1
ATOM 3776 C CA . GLU A 1 482 ? 3.176 -22.264 -29.483 1.00 90.50 482 GLU A CA 1
ATOM 3777 C C . GLU A 1 482 ? 4.164 -23.412 -29.747 1.00 90.50 482 GLU A C 1
ATOM 3779 O O . GLU A 1 482 ? 4.507 -24.161 -28.836 1.00 90.50 482 GLU A O 1
ATOM 3784 N N . HIS A 1 483 ? 4.711 -23.490 -30.965 1.00 90.25 483 HIS A N 1
ATOM 3785 C CA . HIS A 1 483 ? 5.710 -24.500 -31.342 1.00 90.25 483 HIS A CA 1
ATOM 3786 C C . HIS A 1 483 ? 7.054 -24.325 -30.621 1.00 90.25 483 HIS A C 1
ATOM 3788 O O . HIS A 1 483 ? 7.734 -25.298 -30.296 1.00 90.25 483 HIS A O 1
ATOM 3794 N N . SER A 1 484 ? 7.467 -23.081 -30.382 1.00 89.12 484 SER A N 1
ATOM 3795 C CA . SER A 1 484 ? 8.712 -22.776 -29.671 1.00 89.12 484 SER A CA 1
ATOM 3796 C C . SER A 1 484 ? 8.555 -23.049 -28.166 1.00 89.12 484 SER A C 1
ATOM 3798 O O . SER A 1 484 ? 9.448 -23.637 -27.554 1.00 89.12 484 SER A O 1
ATOM 3800 N N . ALA A 1 485 ? 7.401 -22.703 -27.586 1.00 88.75 485 ALA A N 1
ATOM 3801 C CA . ALA A 1 485 ? 7.037 -23.007 -26.203 1.00 88.75 485 ALA A CA 1
ATOM 3802 C C . ALA A 1 485 ? 7.019 -24.521 -25.945 1.00 88.75 485 ALA A C 1
ATOM 3804 O O . ALA A 1 485 ? 7.634 -24.990 -24.989 1.00 88.75 485 ALA A O 1
ATOM 3805 N N . ASP A 1 486 ? 6.393 -25.282 -26.844 1.00 90.25 486 ASP A N 1
ATOM 3806 C CA . ASP A 1 486 ? 6.373 -26.746 -26.813 1.00 90.25 486 ASP A CA 1
ATOM 3807 C C . ASP A 1 486 ? 7.793 -27.331 -26.776 1.00 90.25 486 ASP A C 1
ATOM 3809 O O . ASP A 1 486 ? 8.148 -28.074 -25.861 1.00 90.25 486 ASP A O 1
ATOM 3813 N N . LYS A 1 487 ? 8.667 -26.913 -27.700 1.00 89.38 487 LYS A N 1
ATOM 3814 C CA . LYS A 1 487 ? 10.069 -27.362 -27.721 1.00 89.38 487 LYS A CA 1
ATOM 3815 C C . LYS A 1 487 ? 10.821 -27.072 -26.425 1.00 89.38 487 LYS A C 1
ATOM 3817 O O . LYS A 1 487 ? 11.636 -27.895 -26.006 1.00 89.38 487 LYS A O 1
ATOM 3822 N N . ALA A 1 488 ? 10.585 -25.913 -25.810 1.00 91.56 488 ALA A N 1
ATOM 3823 C CA . ALA A 1 488 ? 11.202 -25.568 -24.535 1.00 91.56 488 ALA A CA 1
ATOM 3824 C C . ALA A 1 488 ? 10.706 -26.489 -23.408 1.00 91.56 488 ALA A C 1
ATOM 3826 O O . ALA A 1 488 ? 11.521 -27.026 -22.660 1.00 91.56 488 ALA A O 1
ATOM 3827 N N . LEU A 1 489 ? 9.396 -26.741 -23.330 1.00 90.44 489 LEU A N 1
ATOM 3828 C CA . LEU A 1 489 ? 8.799 -27.631 -22.326 1.00 90.44 489 LEU A CA 1
ATOM 3829 C C . LEU A 1 489 ? 9.224 -29.097 -22.505 1.00 90.44 489 LEU A C 1
ATOM 3831 O O . LEU A 1 489 ? 9.449 -29.798 -21.518 1.00 90.44 489 LEU A O 1
ATOM 3835 N N . GLN A 1 490 ? 9.412 -29.555 -23.746 1.00 90.06 490 GLN A N 1
ATOM 3836 C CA . GLN A 1 490 ? 9.936 -30.894 -24.046 1.00 90.06 490 GLN A CA 1
ATOM 3837 C C . GLN A 1 490 ? 11.380 -31.100 -23.574 1.00 90.06 490 GLN A C 1
ATOM 3839 O O . GLN A 1 490 ? 11.797 -32.237 -23.358 1.00 90.06 490 GLN A O 1
ATOM 3844 N N . ALA A 1 491 ? 12.153 -30.024 -23.404 1.00 93.25 491 ALA A N 1
ATOM 3845 C CA . ALA A 1 491 ? 13.515 -30.114 -22.894 1.00 93.25 491 ALA A CA 1
ATOM 3846 C C . ALA A 1 491 ? 13.589 -30.238 -21.364 1.00 93.25 491 ALA A C 1
ATOM 3848 O O . ALA A 1 491 ? 14.655 -30.555 -20.845 1.00 93.25 491 ALA A O 1
ATOM 3849 N N . VAL A 1 492 ? 12.493 -30.023 -20.628 1.00 92.56 492 VAL A N 1
ATOM 3850 C CA . VAL A 1 492 ? 12.490 -30.147 -19.163 1.00 92.56 492 VAL A CA 1
ATOM 3851 C C . VAL A 1 492 ? 12.762 -31.597 -18.748 1.00 92.56 492 VAL A C 1
ATOM 3853 O O . VAL A 1 492 ? 12.061 -32.528 -19.150 1.00 92.56 492 VAL A O 1
ATOM 3856 N N . GLN A 1 493 ? 13.752 -31.796 -17.875 1.00 91.88 493 GLN A N 1
ATOM 3857 C CA . GLN A 1 493 ? 14.022 -33.093 -17.250 1.00 91.88 493 GLN A CA 1
ATOM 3858 C C . GLN A 1 493 ? 13.011 -33.386 -16.131 1.00 91.88 493 GLN A C 1
ATOM 3860 O O . GLN A 1 493 ? 13.324 -33.295 -14.947 1.00 91.88 493 GLN A O 1
ATOM 3865 N N . TRP A 1 494 ? 11.783 -33.766 -16.497 1.00 89.88 494 TRP A N 1
ATOM 3866 C CA . TRP A 1 494 ? 10.670 -33.947 -15.553 1.00 89.88 494 TRP A CA 1
ATOM 3867 C C . TRP A 1 494 ? 10.985 -34.850 -14.361 1.00 89.88 494 TRP A C 1
ATOM 3869 O O . TRP A 1 494 ? 10.480 -34.586 -13.277 1.00 89.88 494 TRP A O 1
ATOM 3879 N N . SER A 1 495 ? 11.863 -35.847 -14.527 1.00 90.44 495 SER A N 1
ATOM 3880 C CA . SER A 1 495 ? 12.309 -36.762 -13.468 1.00 90.44 495 SER A CA 1
ATOM 3881 C C . SER A 1 495 ? 12.981 -36.078 -12.266 1.00 90.44 495 SER A C 1
ATOM 3883 O O . SER A 1 495 ? 13.085 -36.707 -11.217 1.00 90.44 495 SER A O 1
ATOM 3885 N N . THR A 1 496 ? 13.458 -34.835 -12.387 1.00 93.12 496 THR A N 1
ATOM 3886 C CA . THR A 1 496 ? 14.131 -34.116 -11.286 1.00 93.12 496 THR A CA 1
ATOM 3887 C C . THR A 1 496 ? 13.229 -33.120 -10.556 1.00 93.12 496 THR A C 1
ATOM 3889 O O . THR A 1 496 ? 13.602 -32.636 -9.490 1.00 93.12 496 THR A O 1
ATOM 3892 N N . ILE A 1 497 ? 12.051 -32.813 -11.106 1.00 95.06 497 ILE A N 1
ATOM 3893 C CA . ILE A 1 497 ? 11.171 -31.760 -10.594 1.00 95.06 497 ILE A CA 1
ATOM 3894 C C . ILE A 1 497 ? 10.471 -32.237 -9.316 1.00 95.06 497 ILE A C 1
ATOM 3896 O O . ILE A 1 497 ? 9.737 -33.224 -9.336 1.00 95.06 497 ILE A O 1
ATOM 3900 N N . LYS A 1 498 ? 10.672 -31.501 -8.218 1.00 96.06 498 LYS A N 1
ATOM 3901 C CA . LYS A 1 498 ? 10.010 -31.715 -6.921 1.00 96.06 498 LYS A CA 1
ATOM 3902 C C . LYS A 1 498 ? 8.850 -30.754 -6.692 1.00 96.06 498 LYS A C 1
ATOM 3904 O O . LYS A 1 498 ? 7.874 -31.119 -6.044 1.00 96.06 498 LYS A O 1
ATOM 3909 N N . SER A 1 499 ? 8.941 -29.536 -7.222 1.00 96.56 499 SER A N 1
ATOM 3910 C CA . SER A 1 499 ? 7.882 -28.531 -7.127 1.00 96.56 499 SER A CA 1
ATOM 3911 C C . SER A 1 499 ? 7.635 -27.873 -8.480 1.00 96.56 499 SER A C 1
ATOM 3913 O O . SER A 1 499 ? 8.569 -27.374 -9.115 1.00 96.56 499 SER A O 1
ATOM 3915 N N . LEU A 1 500 ? 6.372 -27.876 -8.907 1.00 96.38 500 LEU A N 1
ATOM 3916 C CA . LEU A 1 500 ? 5.905 -27.250 -10.138 1.00 96.38 500 LEU A CA 1
ATOM 3917 C C . LEU A 1 500 ? 4.837 -26.204 -9.810 1.00 96.38 500 LEU A C 1
ATOM 3919 O O . LEU A 1 500 ? 3.797 -26.523 -9.232 1.00 96.38 500 LEU A O 1
ATOM 3923 N N . VAL A 1 501 ? 5.079 -24.959 -10.216 1.00 96.88 501 VAL A N 1
ATOM 3924 C CA . VAL A 1 501 ? 4.117 -23.858 -10.092 1.00 96.88 501 VAL A CA 1
ATOM 3925 C C . VAL A 1 501 ? 3.764 -23.356 -11.483 1.00 96.88 501 VAL A C 1
ATOM 3927 O O . VAL A 1 501 ? 4.621 -22.861 -12.203 1.00 96.88 501 VAL A O 1
ATOM 3930 N N . ILE A 1 502 ? 2.497 -23.453 -11.858 1.00 96.25 502 ILE A N 1
ATOM 3931 C CA . ILE A 1 502 ? 1.939 -22.947 -13.110 1.00 96.25 502 ILE A CA 1
ATOM 3932 C C . ILE A 1 502 ? 1.028 -21.784 -12.735 1.00 96.25 502 ILE A C 1
ATOM 3934 O O . ILE A 1 502 ? 0.028 -21.985 -12.047 1.00 96.25 502 ILE A O 1
ATOM 3938 N N . PHE A 1 503 ? 1.365 -20.564 -13.140 1.00 97.00 503 PHE A N 1
ATOM 3939 C CA . PHE A 1 503 ? 0.560 -19.394 -12.796 1.00 97.00 503 PHE A CA 1
ATOM 3940 C C . PHE A 1 503 ? 0.472 -18.420 -13.962 1.00 97.00 503 PHE A C 1
ATOM 3942 O O . PHE A 1 503 ? 1.450 -18.247 -14.674 1.00 97.00 503 PHE A O 1
ATOM 3949 N N . GLY A 1 504 ? -0.676 -17.790 -14.190 1.00 96.25 504 GLY A N 1
ATOM 3950 C CA . GLY A 1 504 ? -0.822 -16.850 -15.304 1.00 96.25 504 GLY A CA 1
ATOM 3951 C C . GLY A 1 504 ? -2.266 -16.585 -15.718 1.00 96.25 504 GLY A C 1
ATOM 3952 O O . GLY A 1 504 ? -3.207 -17.180 -15.183 1.00 96.25 504 GLY A O 1
ATOM 3953 N N . SER A 1 505 ? -2.442 -15.686 -16.684 1.00 94.75 505 SER A N 1
ATOM 3954 C CA . SER A 1 505 ? -3.754 -15.299 -17.207 1.00 94.75 505 SER A CA 1
ATOM 3955 C C . SER A 1 505 ? -4.286 -16.229 -18.317 1.00 94.75 505 SER A C 1
ATOM 3957 O O . SER A 1 505 ? -5.446 -16.097 -18.707 1.00 94.75 505 SER A O 1
ATOM 3959 N N . ASP A 1 506 ? -3.486 -17.195 -18.791 1.00 95.44 506 ASP A N 1
ATOM 3960 C CA . ASP A 1 506 ? -3.837 -18.162 -19.847 1.00 95.44 506 ASP A CA 1
ATOM 3961 C C . ASP A 1 506 ? -3.317 -19.589 -19.556 1.00 95.44 506 ASP A C 1
ATOM 3963 O O . ASP A 1 506 ? -2.717 -20.270 -20.392 1.00 95.44 506 ASP A O 1
ATOM 3967 N N . VAL A 1 507 ? -3.542 -20.059 -18.326 1.00 95.75 507 VAL A N 1
ATOM 3968 C CA . VAL A 1 507 ? -3.088 -21.380 -17.844 1.00 95.75 507 VAL A CA 1
ATOM 3969 C C . VAL A 1 507 ? -3.581 -22.537 -18.729 1.00 95.75 507 VAL A C 1
ATOM 3971 O O . VAL A 1 507 ? -2.821 -23.462 -19.009 1.00 95.75 507 VAL A O 1
ATOM 3974 N N . ASP A 1 508 ? -4.831 -22.499 -19.207 1.00 95.19 508 ASP A N 1
ATOM 3975 C CA . ASP A 1 508 ? -5.404 -23.584 -20.024 1.00 95.19 508 ASP A CA 1
ATOM 3976 C C . ASP A 1 508 ? -4.669 -23.767 -21.359 1.00 95.19 508 ASP A C 1
ATOM 3978 O O . ASP A 1 508 ? -4.495 -24.892 -21.818 1.00 95.19 508 ASP A O 1
ATOM 3982 N N . SER A 1 509 ? -4.231 -22.688 -22.012 1.00 93.06 509 SER A N 1
ATOM 3983 C CA . SER A 1 509 ? -3.515 -22.791 -23.290 1.00 93.06 509 SER A CA 1
ATOM 3984 C C . SER A 1 509 ? -2.133 -23.409 -23.113 1.00 93.06 509 SER A C 1
ATOM 3986 O O . SER A 1 509 ? -1.754 -24.280 -23.891 1.00 93.06 509 SER A O 1
ATOM 3988 N N . TRP A 1 510 ? -1.426 -23.047 -22.045 1.00 93.31 510 TRP A N 1
ATOM 3989 C CA . TRP A 1 510 ? -0.128 -23.633 -21.715 1.00 93.31 510 TRP A CA 1
ATOM 3990 C C . TRP A 1 510 ? -0.220 -25.120 -21.370 1.00 93.31 510 TRP A C 1
ATOM 3992 O O . TRP A 1 510 ? 0.559 -25.921 -21.888 1.00 93.31 510 TRP A O 1
ATOM 4002 N N . ILE A 1 511 ? -1.206 -25.517 -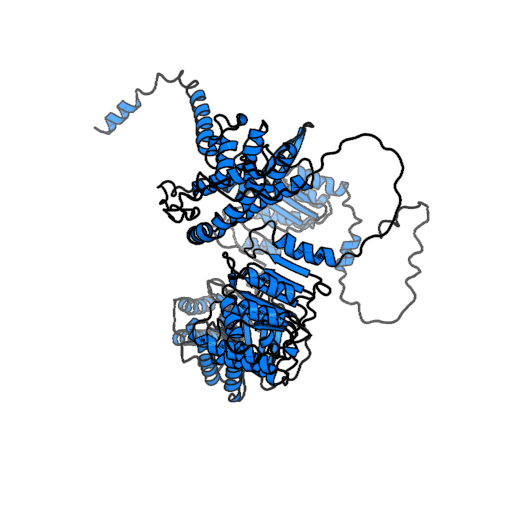20.557 1.00 92.94 511 ILE A N 1
ATOM 4003 C CA . ILE A 1 511 ? -1.416 -26.937 -20.244 1.00 92.94 511 ILE A CA 1
ATOM 4004 C C . ILE A 1 511 ? -1.848 -27.711 -21.505 1.00 92.94 511 ILE A C 1
ATOM 4006 O O . ILE A 1 511 ? -1.418 -28.846 -21.693 1.00 92.94 511 ILE A O 1
ATOM 4010 N N . ARG A 1 512 ? -2.628 -27.116 -22.419 1.00 91.00 512 ARG A N 1
ATOM 4011 C CA . ARG A 1 512 ? -2.991 -27.758 -23.699 1.00 91.00 512 ARG A CA 1
ATOM 4012 C C . ARG A 1 512 ? -1.815 -27.958 -24.641 1.00 91.00 512 ARG A C 1
ATOM 4014 O O . ARG A 1 512 ? -1.679 -29.057 -25.169 1.00 91.00 512 ARG A O 1
ATOM 4021 N N . VAL A 1 513 ? -0.956 -26.947 -24.812 1.00 88.81 513 VAL A N 1
ATOM 4022 C CA . VAL A 1 513 ? 0.289 -27.080 -25.596 1.00 88.81 513 VAL A CA 1
ATOM 4023 C C . VAL A 1 513 ? 1.091 -28.283 -25.098 1.00 88.81 513 VAL A C 1
ATOM 4025 O O . VAL A 1 513 ? 1.635 -29.047 -25.890 1.00 88.81 513 VAL A O 1
ATOM 4028 N N . TRP A 1 514 ? 1.072 -28.514 -23.787 1.00 84.62 514 TRP A N 1
ATOM 4029 C CA . TRP A 1 514 ? 1.712 -29.665 -23.171 1.00 84.62 514 TRP A CA 1
ATOM 4030 C C . TRP A 1 514 ? 0.951 -30.992 -23.358 1.00 84.62 514 TRP A C 1
ATOM 4032 O O . TRP A 1 514 ? 1.569 -32.046 -23.520 1.00 84.62 514 TRP A O 1
ATOM 4042 N N . ALA A 1 515 ? -0.383 -30.963 -23.332 1.00 84.12 515 ALA A N 1
ATOM 4043 C CA . ALA A 1 515 ? -1.236 -32.141 -23.481 1.00 84.12 515 ALA A CA 1
ATOM 4044 C C . ALA A 1 515 ? -1.230 -32.706 -24.915 1.00 84.12 515 ALA A C 1
ATOM 4046 O O . ALA A 1 515 ? -1.173 -33.925 -25.100 1.00 84.12 515 ALA A O 1
ATOM 4047 N N . ASP A 1 516 ? -1.273 -31.831 -25.924 1.00 81.12 516 ASP A N 1
ATOM 4048 C CA . ASP A 1 516 ? -1.553 -32.195 -27.319 1.00 81.12 516 ASP A CA 1
ATOM 4049 C C . ASP A 1 516 ? -0.416 -32.969 -28.008 1.00 81.12 516 ASP A C 1
ATOM 4051 O O . ASP A 1 516 ? -0.664 -33.702 -28.965 1.00 81.12 516 ASP A O 1
ATOM 4055 N N . GLN A 1 517 ? 0.824 -32.877 -27.520 1.00 67.88 517 GLN A N 1
ATOM 4056 C CA . GLN A 1 517 ? 1.981 -33.545 -28.139 1.00 67.88 517 GLN A CA 1
ATOM 4057 C C . GLN A 1 517 ? 2.273 -34.943 -27.579 1.00 67.88 517 GLN A C 1
ATOM 4059 O O . GLN A 1 517 ? 3.325 -35.522 -27.846 1.00 67.88 517 GLN A O 1
ATOM 4064 N N . GLY A 1 518 ? 1.327 -35.522 -26.833 1.00 59.56 518 GLY A N 1
ATOM 4065 C CA . GLY A 1 518 ? 1.532 -36.804 -26.173 1.00 59.56 518 GLY A CA 1
ATOM 4066 C C . GLY A 1 518 ? 2.434 -36.591 -24.974 1.00 59.56 518 GLY A C 1
ATOM 4067 O O . GLY A 1 518 ? 3.634 -36.856 -25.014 1.00 59.56 518 GLY A O 1
ATOM 4068 N N . CYS A 1 519 ? 1.841 -36.064 -23.909 1.00 55.59 519 CYS A N 1
ATOM 4069 C CA . CYS A 1 519 ? 2.543 -35.853 -22.661 1.00 55.59 519 CYS A CA 1
ATOM 4070 C C . CYS A 1 519 ? 3.350 -37.123 -22.303 1.00 55.59 519 CYS A C 1
ATOM 4072 O O . CYS A 1 519 ? 2.782 -38.221 -22.324 1.00 55.59 519 CYS A O 1
ATOM 4074 N N . PRO A 1 520 ? 4.647 -37.029 -21.959 1.00 52.06 520 PRO A N 1
ATOM 4075 C CA . PRO A 1 520 ? 5.483 -38.201 -21.667 1.00 52.06 520 PRO A CA 1
ATOM 4076 C C . PRO A 1 520 ? 5.046 -38.971 -20.389 1.00 52.06 520 PRO A C 1
ATOM 4078 O O . PRO A 1 520 ? 5.688 -39.932 -19.962 1.00 52.06 520 PRO A O 1
ATOM 4081 N N . LEU A 1 521 ? 3.888 -38.607 -19.821 1.00 53.12 521 LEU A N 1
ATOM 4082 C CA . LEU A 1 521 ? 3.156 -39.200 -18.694 1.00 53.12 521 LEU A CA 1
ATOM 4083 C C . LEU A 1 521 ? 2.914 -40.712 -18.813 1.00 53.12 521 LEU A C 1
ATOM 4085 O O . LEU A 1 521 ? 2.588 -41.342 -17.816 1.00 53.12 521 LEU A O 1
ATOM 4089 N N . GLY A 1 522 ? 3.104 -41.318 -19.990 1.00 51.41 522 GLY A N 1
ATOM 4090 C CA . GLY A 1 522 ? 3.039 -42.772 -20.149 1.00 51.41 522 GLY A CA 1
ATOM 4091 C C . GLY A 1 522 ? 4.039 -43.550 -19.279 1.00 51.41 522 GLY A C 1
ATOM 4092 O O . GLY A 1 522 ? 3.801 -44.728 -19.024 1.00 51.41 522 GLY A O 1
ATOM 4093 N N . SER A 1 523 ? 5.125 -42.924 -18.795 1.00 52.19 523 SER A N 1
ATOM 4094 C CA . SER A 1 523 ? 6.023 -43.555 -17.807 1.00 52.19 523 SER A CA 1
ATOM 4095 C C . SER A 1 523 ? 7.031 -42.636 -17.091 1.00 52.19 523 SER A C 1
ATOM 4097 O O . SER A 1 523 ? 7.852 -43.160 -16.342 1.00 52.19 523 SER A O 1
ATOM 4099 N N . THR A 1 524 ? 7.076 -41.317 -17.340 1.00 55.69 524 THR A N 1
ATOM 4100 C CA . THR A 1 524 ? 8.246 -40.503 -16.922 1.00 55.69 524 THR A CA 1
ATOM 4101 C C . THR A 1 524 ? 7.964 -39.257 -16.090 1.00 55.69 524 THR A C 1
ATOM 4103 O O . THR A 1 524 ? 8.901 -38.485 -15.867 1.00 55.69 524 THR A O 1
ATOM 4106 N N . VAL A 1 525 ? 6.738 -39.017 -15.612 1.00 64.56 525 VAL A N 1
ATOM 4107 C CA . VAL A 1 525 ? 6.605 -38.001 -14.557 1.00 64.56 525 VAL A CA 1
ATOM 4108 C C . VAL A 1 525 ? 7.279 -38.502 -13.303 1.00 64.56 525 VAL A C 1
ATOM 4110 O O . VAL A 1 525 ? 7.173 -39.671 -12.935 1.00 64.56 525 VAL A O 1
ATOM 4113 N N . SER A 1 526 ? 8.062 -37.611 -12.702 1.00 65.12 526 SER A N 1
ATOM 4114 C CA . SER A 1 526 ? 8.844 -37.968 -11.544 1.00 65.12 526 SER A CA 1
ATOM 4115 C C . SER A 1 526 ? 7.939 -38.379 -10.402 1.00 65.12 526 SER A C 1
ATOM 4117 O O . SER A 1 526 ? 7.182 -37.559 -9.895 1.00 65.12 526 SER A O 1
ATOM 4119 N N . HIS A 1 527 ? 8.157 -39.583 -9.880 1.00 82.56 527 HIS A N 1
ATOM 4120 C CA . HIS A 1 527 ? 7.728 -39.936 -8.528 1.00 82.56 527 HIS A CA 1
ATOM 4121 C C . HIS A 1 527 ? 8.265 -38.957 -7.457 1.00 82.56 527 HIS A C 1
ATOM 4123 O O . HIS A 1 527 ? 7.875 -39.057 -6.298 1.00 82.56 527 HIS A O 1
ATOM 4129 N N . GLN A 1 528 ? 9.171 -38.033 -7.814 1.00 89.56 528 GLN A N 1
ATOM 4130 C CA . GLN A 1 528 ? 9.678 -36.977 -6.940 1.00 89.56 528 GLN A CA 1
ATOM 4131 C C . GLN A 1 528 ? 8.802 -35.721 -6.888 1.00 89.56 528 GLN A C 1
ATOM 4133 O O . GLN A 1 528 ? 9.101 -34.866 -6.056 1.00 89.56 528 GLN A O 1
ATOM 4138 N N . LEU A 1 529 ? 7.762 -35.571 -7.724 1.00 94.44 529 LEU A N 1
ATOM 4139 C CA . LEU A 1 529 ? 6.892 -34.395 -7.644 1.00 94.44 529 LEU A CA 1
ATOM 4140 C C . LEU A 1 529 ? 6.121 -34.416 -6.314 1.00 94.44 529 LEU A C 1
ATOM 4142 O O . LEU A 1 529 ? 5.271 -35.273 -6.088 1.00 94.44 529 LEU A O 1
ATOM 4146 N N . GLN A 1 530 ? 6.441 -33.463 -5.441 1.00 95.88 530 GLN A N 1
ATOM 4147 C CA . GLN A 1 530 ? 5.886 -33.315 -4.093 1.00 95.88 530 GLN A CA 1
ATOM 4148 C C . GLN A 1 530 ? 4.916 -32.136 -3.993 1.00 95.88 530 GLN A C 1
ATOM 4150 O O . GLN A 1 530 ? 3.993 -32.176 -3.189 1.00 95.88 530 GLN A O 1
ATOM 4155 N N . SER A 1 531 ? 5.087 -31.096 -4.815 1.00 96.88 531 SER A N 1
ATOM 4156 C CA . SER A 1 531 ? 4.233 -29.904 -4.791 1.00 96.88 531 SER A CA 1
ATOM 4157 C C . SER A 1 531 ? 3.789 -29.507 -6.198 1.00 96.88 531 SER A C 1
ATOM 4159 O O . SER A 1 531 ? 4.623 -29.332 -7.089 1.00 96.88 531 SER A O 1
ATOM 4161 N N . LEU A 1 532 ? 2.478 -29.343 -6.388 1.00 96.56 532 LEU A N 1
ATOM 4162 C CA . LEU A 1 532 ? 1.865 -28.875 -7.629 1.00 96.56 532 LEU A CA 1
ATOM 4163 C C . LEU A 1 532 ? 0.927 -27.707 -7.330 1.00 96.56 532 LEU A C 1
ATOM 4165 O O . LEU A 1 532 ? -0.040 -27.845 -6.579 1.00 96.56 532 LEU A O 1
ATOM 4169 N N . LYS A 1 533 ? 1.184 -26.559 -7.960 1.00 97.44 533 LYS A N 1
ATOM 4170 C CA . LYS A 1 533 ? 0.338 -25.367 -7.844 1.00 97.44 533 LYS A CA 1
ATOM 4171 C C . LYS A 1 533 ? -0.098 -24.891 -9.216 1.00 97.44 533 LYS A C 1
ATOM 4173 O O . LYS A 1 533 ? 0.743 -24.666 -10.077 1.00 97.44 533 LYS A O 1
ATOM 4178 N N . VAL A 1 534 ? -1.398 -24.701 -9.396 1.00 96.81 534 VAL A N 1
ATOM 4179 C CA . VAL A 1 534 ? -2.004 -24.151 -10.609 1.00 96.81 534 VAL A CA 1
ATOM 4180 C C . VAL A 1 534 ? -2.840 -22.941 -10.204 1.00 96.81 534 VAL A C 1
ATOM 4182 O O . VAL A 1 534 ? -3.822 -23.087 -9.478 1.00 96.81 534 VAL A O 1
ATOM 4185 N N . ILE A 1 535 ? -2.420 -21.746 -10.622 1.00 97.38 535 ILE A N 1
ATOM 4186 C CA . ILE A 1 535 ? -2.951 -20.470 -10.123 1.00 97.38 535 ILE A CA 1
ATOM 4187 C C . ILE A 1 535 ? -3.353 -19.569 -11.297 1.00 97.38 535 ILE A C 1
ATOM 4189 O O . ILE A 1 535 ? -2.507 -19.053 -12.025 1.00 97.38 535 ILE A O 1
ATOM 4193 N N . GLY A 1 536 ? -4.650 -19.328 -11.474 1.00 95.88 536 GLY A N 1
ATOM 4194 C CA . GLY A 1 536 ? -5.133 -18.353 -12.452 1.00 95.88 536 GLY A CA 1
ATOM 4195 C C . GLY A 1 536 ? -4.907 -16.915 -11.974 1.00 95.88 536 GLY A C 1
ATOM 4196 O O . GLY A 1 536 ? -5.507 -16.495 -10.985 1.00 95.88 536 GLY A O 1
ATOM 4197 N N . THR A 1 537 ? -4.104 -16.118 -12.682 1.00 91.19 537 THR A N 1
ATOM 4198 C CA . THR A 1 537 ? -3.921 -14.685 -12.393 1.00 91.19 537 THR A CA 1
ATOM 4199 C C . THR A 1 537 ? -4.864 -13.865 -13.275 1.00 91.19 537 THR A C 1
ATOM 4201 O O . THR A 1 537 ? -4.577 -13.509 -14.412 1.00 91.19 537 THR A O 1
ATOM 4204 N N . GLY A 1 538 ? -6.065 -13.601 -12.770 1.00 87.44 538 GLY A N 1
ATOM 4205 C CA . GLY A 1 538 ? -7.071 -12.825 -13.488 1.00 87.44 538 GLY A CA 1
ATOM 4206 C C . GLY A 1 538 ? -8.321 -12.610 -12.649 1.00 87.44 538 GLY A C 1
ATOM 4207 O O . GLY A 1 538 ? -8.595 -13.368 -11.723 1.00 87.44 538 GLY A O 1
ATOM 4208 N N . SER A 1 539 ? -9.100 -11.581 -12.982 1.00 84.94 539 SER A N 1
ATOM 4209 C CA . SER A 1 539 ? -10.389 -11.320 -12.324 1.00 84.94 539 SER A CA 1
ATOM 4210 C C . SER A 1 539 ? -11.447 -12.383 -12.638 1.00 84.94 539 SER A C 1
ATOM 4212 O O . SER A 1 539 ? -12.449 -12.481 -11.934 1.00 84.94 539 SER A O 1
ATOM 4214 N N . VAL A 1 540 ? -11.226 -13.180 -13.688 1.00 89.00 540 VAL A N 1
ATOM 4215 C CA . VAL A 1 540 ? -12.101 -14.272 -14.113 1.00 89.00 540 VAL A CA 1
ATOM 4216 C C . VAL A 1 540 ? -11.406 -15.605 -13.858 1.00 89.00 540 VAL A C 1
ATOM 4218 O O . VAL A 1 540 ? -10.247 -15.788 -14.229 1.00 89.00 540 VAL A O 1
ATOM 4221 N N . CYS A 1 541 ? -12.151 -16.536 -13.264 1.00 92.50 541 CYS A N 1
ATOM 4222 C CA . CYS A 1 541 ? -11.720 -17.911 -13.048 1.00 92.50 541 CYS A CA 1
ATOM 4223 C C . CYS A 1 541 ? -11.343 -18.590 -14.375 1.00 92.50 541 CYS A C 1
ATOM 4225 O O . CYS A 1 541 ? -12.118 -18.586 -15.338 1.00 92.50 541 CYS A O 1
ATOM 4227 N N . GLN A 1 542 ? -10.147 -19.175 -14.423 1.00 94.00 542 GLN A N 1
ATOM 4228 C CA . GLN A 1 542 ? -9.571 -19.777 -15.622 1.00 94.00 542 GLN A CA 1
ATOM 4229 C C . GLN A 1 542 ? -10.205 -21.138 -15.906 1.00 94.00 542 GLN A C 1
ATOM 4231 O O . GLN A 1 542 ? -10.104 -22.062 -15.102 1.00 94.00 542 GLN A O 1
ATOM 4236 N N . ARG A 1 543 ? -10.861 -21.283 -17.062 1.00 94.69 543 ARG A N 1
ATOM 4237 C CA . ARG A 1 543 ? -11.583 -22.514 -17.412 1.00 94.69 543 ARG A CA 1
ATOM 4238 C C . ARG A 1 543 ? -10.693 -23.552 -18.088 1.00 94.69 543 ARG A C 1
ATOM 4240 O O . ARG A 1 543 ? -10.534 -23.509 -19.310 1.00 94.69 543 ARG A O 1
ATOM 4247 N N . LEU A 1 544 ? -10.217 -24.526 -17.319 1.00 95.50 544 LEU A N 1
ATOM 4248 C CA . LEU A 1 544 ? -9.417 -25.645 -17.808 1.00 95.50 544 LEU A CA 1
ATOM 4249 C C . LEU A 1 544 ? -10.261 -26.597 -18.662 1.00 95.50 544 LEU A C 1
ATOM 4251 O O . LEU A 1 544 ? -11.333 -27.058 -18.266 1.00 95.50 544 LEU A O 1
ATOM 4255 N N . SER A 1 545 ? -9.776 -26.876 -19.864 1.00 95.19 545 SER A N 1
ATOM 4256 C CA . SER A 1 545 ? -10.336 -27.858 -20.783 1.00 95.19 545 SER A CA 1
ATOM 4257 C C . SER A 1 545 ? -10.163 -29.289 -20.269 1.00 95.19 545 SER A C 1
ATOM 4259 O O . SER A 1 545 ? -9.339 -29.558 -19.397 1.00 95.19 545 SER A O 1
ATOM 4261 N N . HIS A 1 546 ? -10.912 -30.225 -20.855 1.00 93.56 546 HIS A N 1
ATOM 4262 C CA . HIS A 1 546 ? -10.768 -31.647 -20.544 1.00 93.56 546 HIS A CA 1
ATOM 4263 C C . HIS A 1 546 ? -9.340 -32.153 -20.813 1.00 93.56 546 HIS A C 1
ATOM 4265 O O . HIS A 1 546 ? -8.773 -32.859 -19.988 1.00 93.56 546 HIS A O 1
ATOM 4271 N N . SER A 1 547 ? -8.706 -31.719 -21.911 1.00 92.00 547 SER A N 1
ATOM 4272 C CA . SER A 1 547 ? -7.301 -32.044 -22.201 1.00 92.00 547 SER A CA 1
ATOM 4273 C C . SER A 1 547 ? -6.359 -31.566 -21.093 1.00 92.00 547 SER A C 1
ATOM 4275 O O . SER A 1 547 ? -5.468 -32.305 -20.681 1.00 92.00 547 SER A O 1
ATOM 4277 N N . SER A 1 548 ? -6.593 -30.363 -20.560 1.00 94.06 548 SER A N 1
ATOM 4278 C CA . SER A 1 548 ? -5.820 -29.835 -19.433 1.00 94.06 548 SER A CA 1
ATOM 4279 C C . SER A 1 548 ? -6.049 -30.629 -18.149 1.00 94.06 548 SER A C 1
ATOM 4281 O O . SER A 1 548 ? -5.099 -30.891 -17.415 1.00 94.06 548 SER A O 1
ATOM 4283 N N . ALA A 1 549 ? -7.282 -31.069 -17.892 1.00 93.69 549 ALA A N 1
ATOM 4284 C CA . ALA A 1 549 ? -7.584 -31.928 -16.753 1.00 93.69 549 ALA A CA 1
ATOM 4285 C C . ALA A 1 549 ? -6.909 -33.307 -16.859 1.00 93.69 549 ALA A C 1
ATOM 4287 O O . ALA A 1 549 ? -6.363 -33.794 -15.871 1.00 93.69 549 ALA A O 1
ATOM 4288 N N . LEU A 1 550 ? -6.880 -33.909 -18.054 1.00 91.19 550 LEU A N 1
ATOM 4289 C CA . LEU A 1 550 ? -6.163 -35.164 -18.304 1.00 91.19 550 LEU A CA 1
ATOM 4290 C C . LEU A 1 550 ? -4.648 -35.013 -18.091 1.00 91.19 550 LEU A C 1
ATOM 4292 O O . LEU A 1 550 ? -4.017 -35.900 -17.515 1.00 91.19 550 LEU A O 1
ATOM 4296 N N . ALA A 1 551 ? -4.068 -33.889 -18.521 1.00 90.81 551 ALA A N 1
ATOM 4297 C CA . ALA A 1 551 ? -2.659 -33.590 -18.283 1.00 90.81 551 ALA A CA 1
ATOM 4298 C C . ALA A 1 551 ? -2.362 -33.431 -16.783 1.00 90.81 551 ALA A C 1
ATOM 4300 O O . ALA A 1 551 ? -1.433 -34.057 -16.276 1.00 90.81 551 ALA A O 1
ATOM 4301 N N . LEU A 1 552 ? -3.194 -32.672 -16.055 1.00 92.38 552 LEU A N 1
ATOM 4302 C CA . LEU A 1 552 ? -3.086 -32.538 -14.599 1.00 92.38 552 LEU A CA 1
ATOM 4303 C C . LEU A 1 552 ? -3.199 -33.882 -13.885 1.00 92.38 552 LEU A C 1
ATOM 4305 O O . LEU A 1 552 ? -2.375 -34.181 -13.027 1.00 92.38 552 LEU A O 1
ATOM 4309 N N . HIS A 1 553 ? -4.155 -34.723 -14.276 1.00 92.12 553 HIS A N 1
ATOM 4310 C CA . HIS A 1 553 ? -4.277 -36.068 -13.726 1.00 92.12 553 HIS A CA 1
ATOM 4311 C C . HIS A 1 553 ? -2.982 -36.865 -13.877 1.00 92.12 553 HIS A C 1
ATOM 4313 O O . HIS A 1 553 ? -2.566 -37.514 -12.925 1.00 92.12 553 HIS A O 1
ATOM 4319 N N . GLY A 1 554 ? -2.312 -36.828 -15.031 1.00 88.38 554 GLY A N 1
ATOM 4320 C CA . GLY A 1 554 ? -1.062 -37.575 -15.166 1.00 88.38 554 GLY A CA 1
ATOM 4321 C C . GLY A 1 554 ? 0.117 -36.986 -14.380 1.00 88.38 554 GLY A C 1
ATOM 4322 O O . GLY A 1 554 ? 1.050 -37.733 -14.110 1.00 88.38 554 GLY A O 1
ATOM 4323 N N . PHE A 1 555 ? 0.084 -35.710 -13.959 1.00 87.44 555 PHE A N 1
ATOM 4324 C CA . PHE A 1 555 ? 1.042 -35.206 -12.955 1.00 87.44 555 PHE A CA 1
ATOM 4325 C C . PHE A 1 555 ? 0.772 -35.756 -11.566 1.00 87.44 555 PHE A C 1
ATOM 4327 O O . PHE A 1 555 ? 1.701 -35.904 -10.782 1.00 87.44 555 PHE A O 1
ATOM 4334 N N . LEU A 1 556 ? -0.492 -36.006 -11.248 1.00 90.69 556 LEU A N 1
ATOM 4335 C CA . LEU A 1 556 ? -0.911 -36.469 -9.931 1.00 90.69 556 LEU A CA 1
ATOM 4336 C C . LEU A 1 556 ? -0.761 -37.985 -9.802 1.00 90.69 556 LEU A C 1
ATOM 4338 O O . LEU A 1 556 ? -0.348 -38.487 -8.760 1.00 90.69 556 LEU A O 1
ATOM 4342 N N . TYR A 1 557 ? -1.046 -38.710 -10.881 1.00 89.62 557 TYR A N 1
ATOM 4343 C CA . TYR A 1 557 ? -1.085 -40.161 -10.883 1.00 89.62 557 TYR A CA 1
ATOM 4344 C C . TYR A 1 557 ? 0.291 -40.768 -10.574 1.00 89.62 557 TYR A C 1
ATOM 4346 O O . TYR A 1 557 ? 1.218 -40.709 -11.381 1.00 89.62 557 TYR A O 1
ATOM 4354 N N . GLY A 1 558 ? 0.407 -41.406 -9.407 1.00 82.81 558 GLY A N 1
ATOM 4355 C CA . GLY A 1 558 ? 1.628 -42.088 -8.966 1.00 82.81 558 GLY A CA 1
ATOM 4356 C C . GLY A 1 558 ? 2.690 -41.180 -8.334 1.00 82.81 558 GLY A C 1
ATOM 4357 O O . GLY A 1 558 ? 3.801 -41.654 -8.072 1.00 82.81 558 GLY A O 1
ATOM 4358 N N . CYS A 1 559 ? 2.369 -39.911 -8.073 1.00 89.56 559 CYS A N 1
ATOM 4359 C CA . CYS A 1 559 ? 3.238 -38.977 -7.360 1.00 89.56 559 CYS A CA 1
ATOM 4360 C C . CYS A 1 559 ? 2.924 -38.957 -5.860 1.00 89.56 559 CYS A C 1
ATOM 4362 O O . CYS A 1 559 ? 1.764 -38.970 -5.453 1.00 89.56 559 CYS A O 1
ATOM 4364 N N . ALA A 1 560 ? 3.967 -38.889 -5.029 1.00 90.88 560 ALA A N 1
ATOM 4365 C CA . ALA A 1 560 ? 3.850 -38.738 -3.578 1.00 90.88 560 ALA A CA 1
ATOM 4366 C C . ALA A 1 560 ? 3.641 -37.259 -3.209 1.00 90.88 560 ALA A C 1
ATOM 4368 O O . ALA A 1 560 ? 4.501 -36.627 -2.591 1.00 90.88 560 ALA A O 1
ATOM 4369 N N . LEU A 1 561 ? 2.528 -36.691 -3.673 1.00 94.56 561 LEU A N 1
ATOM 4370 C CA . LEU A 1 561 ? 2.250 -35.267 -3.553 1.00 94.56 561 LEU A CA 1
ATOM 4371 C C . LEU A 1 561 ? 1.891 -34.898 -2.106 1.00 94.56 561 LEU A C 1
ATOM 4373 O O . LEU A 1 561 ? 0.929 -35.425 -1.553 1.00 94.56 561 LEU A O 1
ATOM 4377 N N . THR A 1 562 ? 2.634 -33.962 -1.519 1.00 94.88 562 THR A N 1
ATOM 4378 C CA . THR A 1 562 ? 2.362 -33.405 -0.187 1.00 94.88 562 THR A CA 1
ATOM 4379 C C . THR A 1 562 ? 1.597 -32.084 -0.253 1.00 94.88 562 THR A C 1
ATOM 4381 O O . THR A 1 562 ? 0.885 -31.750 0.691 1.00 94.88 562 THR A O 1
ATOM 4384 N N . ASP A 1 563 ? 1.688 -31.347 -1.364 1.00 95.62 563 ASP A N 1
ATOM 4385 C CA . ASP A 1 563 ? 1.057 -30.033 -1.527 1.00 95.62 563 ASP A CA 1
ATOM 4386 C C . ASP A 1 563 ? 0.359 -29.895 -2.890 1.00 95.62 563 ASP A C 1
ATOM 4388 O O . ASP A 1 563 ? 1.003 -29.937 -3.942 1.00 95.62 563 ASP A O 1
ATOM 4392 N N . LEU A 1 564 ? -0.962 -29.689 -2.870 1.00 96.00 564 LEU A N 1
ATOM 4393 C CA . LEU A 1 564 ? -1.783 -29.429 -4.054 1.00 96.00 564 LEU A CA 1
ATOM 4394 C C . LEU A 1 564 ? -2.524 -28.100 -3.915 1.00 96.00 564 LEU A C 1
ATOM 4396 O O . LEU A 1 564 ? -3.376 -27.933 -3.042 1.00 96.00 564 LEU A O 1
ATOM 4400 N N . THR A 1 565 ? -2.264 -27.160 -4.821 1.00 96.31 565 THR A N 1
ATOM 4401 C CA . THR A 1 565 ? -3.012 -25.897 -4.895 1.00 96.31 565 THR A CA 1
ATOM 4402 C C . THR A 1 565 ? -3.639 -25.724 -6.272 1.00 96.31 565 THR A C 1
ATOM 4404 O O . THR A 1 565 ? -2.936 -25.704 -7.277 1.00 96.31 565 THR A O 1
ATOM 4407 N N . LEU A 1 566 ? -4.957 -25.554 -6.310 1.00 95.56 566 LEU A N 1
ATOM 4408 C CA . LEU A 1 566 ? -5.737 -25.190 -7.490 1.00 95.56 566 LEU A CA 1
ATOM 4409 C C . LEU A 1 566 ? -6.511 -23.916 -7.142 1.00 95.56 566 LEU A C 1
ATOM 4411 O O . LEU A 1 566 ? -7.548 -23.971 -6.481 1.00 95.56 566 LEU A O 1
ATOM 4415 N N . ASP A 1 567 ? -5.975 -22.763 -7.533 1.00 95.31 567 ASP A N 1
ATOM 4416 C CA . ASP A 1 567 ? -6.540 -21.454 -7.197 1.00 95.31 567 ASP A CA 1
ATOM 4417 C C . ASP A 1 567 ? -7.003 -20.721 -8.456 1.00 95.31 567 ASP A C 1
ATOM 4419 O O . ASP A 1 567 ? -6.281 -20.624 -9.449 1.00 95.31 567 ASP A O 1
ATOM 4423 N N . ASN A 1 568 ? -8.230 -20.205 -8.411 1.00 94.94 568 ASN A N 1
ATOM 4424 C CA . ASN A 1 568 ? -8.860 -19.453 -9.491 1.00 94.94 568 ASN A CA 1
ATOM 4425 C C . ASN A 1 568 ? -8.908 -20.221 -10.831 1.00 94.94 568 ASN A C 1
ATOM 4427 O O . ASN A 1 568 ? -8.777 -19.635 -11.909 1.00 94.94 568 ASN A O 1
ATOM 4431 N N . VAL A 1 569 ? -9.104 -21.543 -10.758 1.00 94.31 569 VAL A N 1
ATOM 4432 C CA . VAL A 1 569 ? -9.245 -22.451 -11.909 1.00 94.31 569 VAL A CA 1
ATOM 4433 C C . VAL A 1 569 ? -10.535 -23.271 -11.827 1.00 94.31 569 VAL A C 1
ATOM 4435 O O . VAL A 1 569 ? -10.826 -23.885 -10.807 1.00 94.31 569 VAL A O 1
ATOM 4438 N N . GLN A 1 570 ? -11.302 -23.328 -12.913 1.00 93.56 570 GLN A N 1
ATOM 4439 C CA . GLN A 1 570 ? -12.551 -24.085 -13.025 1.00 93.56 570 GLN A CA 1
ATOM 4440 C C . GLN A 1 570 ? -12.416 -25.141 -14.121 1.00 93.56 570 GLN A C 1
ATOM 4442 O O . GLN A 1 570 ? -12.053 -24.820 -15.248 1.00 93.56 570 GLN A O 1
ATOM 4447 N N . LEU A 1 571 ? -12.751 -26.399 -13.843 1.00 92.50 571 LEU A N 1
ATOM 4448 C CA . LEU A 1 571 ? -12.811 -27.422 -14.893 1.00 92.50 571 LEU A CA 1
ATOM 4449 C C . LEU A 1 571 ? -14.056 -27.213 -15.762 1.00 92.50 571 LEU A C 1
ATOM 4451 O O . LEU A 1 571 ? -15.147 -26.956 -15.250 1.00 92.50 571 LEU A O 1
ATOM 4455 N N . ARG A 1 572 ? -13.911 -27.322 -17.087 1.00 91.31 572 ARG A N 1
ATOM 4456 C CA . ARG A 1 572 ? -15.042 -27.199 -18.024 1.00 91.31 572 ARG A CA 1
ATOM 4457 C C . ARG A 1 572 ? -16.038 -28.347 -17.899 1.00 91.31 572 ARG A C 1
ATOM 4459 O O . ARG A 1 572 ? -17.226 -28.127 -18.125 1.00 91.31 572 ARG A O 1
ATOM 4466 N N . VAL A 1 573 ? -15.562 -29.552 -17.594 1.00 91.81 573 VAL A N 1
ATOM 4467 C CA . VAL A 1 573 ? -16.396 -30.736 -17.368 1.00 91.81 573 VAL A CA 1
ATOM 4468 C C . VAL A 1 573 ? -16.352 -31.049 -15.880 1.00 91.81 573 VAL A C 1
ATOM 4470 O O . VAL A 1 573 ? -15.287 -31.271 -15.320 1.00 91.81 573 VAL A O 1
ATOM 4473 N N . GLU A 1 574 ? -17.511 -31.061 -15.226 1.00 85.88 574 GLU A N 1
ATOM 4474 C CA . GLU A 1 574 ? -17.585 -31.222 -13.768 1.00 85.88 574 GLU A CA 1
ATOM 4475 C C . GLU A 1 574 ? -16.994 -32.561 -13.292 1.00 85.88 574 GLU A C 1
ATOM 4477 O O . GLU A 1 574 ? -16.315 -32.606 -12.271 1.00 85.88 574 GLU A O 1
ATOM 4482 N N . ASN A 1 575 ? -17.171 -33.629 -14.076 1.00 89.69 575 ASN A N 1
ATOM 4483 C CA . ASN A 1 575 ? -16.643 -34.962 -13.768 1.00 89.69 575 ASN A CA 1
ATOM 4484 C C . ASN A 1 575 ? -15.108 -35.043 -13.833 1.00 89.69 575 ASN A C 1
ATOM 4486 O O . ASN A 1 575 ? -14.529 -35.986 -13.299 1.00 89.69 575 ASN A O 1
ATOM 4490 N N . ASP A 1 576 ? -14.430 -34.062 -14.436 1.00 92.94 576 ASP A N 1
ATOM 4491 C CA . ASP A 1 576 ? -12.965 -34.029 -14.443 1.00 92.94 576 ASP A CA 1
ATOM 4492 C C . ASP A 1 576 ? -12.403 -33.812 -13.028 1.00 92.94 576 ASP A C 1
ATOM 4494 O O . ASP A 1 576 ? -11.257 -34.168 -12.755 1.00 92.94 576 ASP A O 1
ATOM 4498 N N . TRP A 1 577 ? -13.210 -33.279 -12.099 1.00 90.19 577 TRP A N 1
ATOM 4499 C CA . TRP A 1 577 ? -12.812 -33.151 -10.699 1.00 90.19 577 TRP A CA 1
ATOM 4500 C C . TRP A 1 577 ? -12.639 -34.511 -10.042 1.00 90.19 577 TRP A C 1
ATOM 4502 O O . TRP A 1 577 ? -11.647 -34.716 -9.355 1.00 90.19 577 TRP A O 1
ATOM 4512 N N . GLU A 1 578 ? -13.565 -35.441 -10.282 1.00 89.19 578 GLU A N 1
ATOM 4513 C CA . GLU A 1 578 ? -13.475 -36.812 -9.768 1.00 89.19 578 GLU A CA 1
ATOM 4514 C C . GLU A 1 578 ? -12.228 -37.512 -10.317 1.00 89.19 578 GLU A C 1
ATOM 4516 O O . GLU A 1 578 ? -11.572 -38.262 -9.599 1.00 89.19 578 GLU A O 1
ATOM 4521 N N . PHE A 1 579 ? -11.848 -37.199 -11.559 1.00 88.44 579 PHE A N 1
ATOM 4522 C CA . PHE A 1 579 ? -10.626 -37.705 -12.171 1.00 88.44 579 PHE A CA 1
ATOM 4523 C C . PHE A 1 579 ? -9.373 -37.158 -11.471 1.00 88.44 579 PHE A C 1
ATOM 4525 O O . PHE A 1 579 ? -8.554 -37.932 -10.985 1.00 88.44 579 PHE A O 1
ATOM 4532 N N . ILE A 1 580 ? -9.243 -35.833 -11.349 1.00 91.06 580 ILE A N 1
ATOM 4533 C CA . ILE A 1 580 ? -8.096 -35.184 -10.689 1.00 91.06 580 ILE A CA 1
ATOM 4534 C C . ILE A 1 580 ? -7.980 -35.622 -9.223 1.00 91.06 580 ILE A C 1
ATOM 4536 O O . ILE A 1 580 ? -6.897 -35.992 -8.783 1.00 91.06 580 ILE A O 1
ATOM 4540 N N . ILE A 1 581 ? -9.090 -35.616 -8.483 1.00 90.38 581 ILE A N 1
ATOM 4541 C CA . ILE A 1 581 ? -9.151 -36.023 -7.072 1.00 90.38 581 ILE A CA 1
ATOM 4542 C C . ILE A 1 581 ? -8.812 -37.510 -6.927 1.00 90.38 581 ILE A C 1
ATOM 4544 O O . ILE A 1 581 ? -8.049 -37.872 -6.039 1.00 90.38 581 ILE A O 1
ATOM 4548 N N . GLY A 1 582 ? -9.312 -38.369 -7.818 1.00 90.69 582 GLY A N 1
ATOM 4549 C CA . GLY A 1 582 ? -9.036 -39.806 -7.784 1.00 90.69 582 GLY A CA 1
ATOM 4550 C C . GLY A 1 582 ? -7.568 -40.178 -8.030 1.00 90.69 582 GLY A C 1
ATOM 4551 O O . GLY A 1 582 ? -7.155 -41.271 -7.651 1.00 90.69 582 GLY A O 1
ATOM 4552 N N . ALA A 1 583 ? -6.773 -39.288 -8.633 1.00 90.56 583 ALA A N 1
ATOM 4553 C CA . ALA A 1 583 ? -5.338 -39.491 -8.844 1.00 90.56 583 ALA A CA 1
ATOM 4554 C C . ALA A 1 583 ? -4.473 -39.130 -7.630 1.00 90.56 583 ALA A C 1
ATOM 4556 O O . ALA A 1 583 ? -3.285 -39.450 -7.610 1.00 90.56 583 ALA A O 1
ATOM 4557 N N . VAL A 1 584 ? -5.047 -38.444 -6.643 1.00 91.81 584 VAL A N 1
ATOM 4558 C CA . VAL A 1 584 ? -4.336 -37.939 -5.473 1.00 91.81 584 VAL A CA 1
ATOM 4559 C C . VAL A 1 584 ? -4.352 -38.977 -4.357 1.00 91.81 584 VAL A C 1
ATOM 4561 O O . VAL A 1 584 ? -5.412 -39.393 -3.889 1.00 91.81 584 VAL A O 1
ATOM 4564 N N . ASP A 1 585 ? -3.169 -39.349 -3.870 1.00 91.25 585 ASP A N 1
ATOM 4565 C CA . ASP A 1 585 ? -3.053 -40.117 -2.633 1.00 91.25 585 ASP A CA 1
ATOM 4566 C C . ASP A 1 585 ? -3.237 -39.194 -1.419 1.00 91.25 585 ASP A C 1
ATOM 4568 O O . ASP A 1 585 ? -2.300 -38.570 -0.917 1.00 91.25 585 ASP A O 1
ATOM 4572 N N . PHE A 1 586 ? -4.475 -39.111 -0.930 1.00 90.06 586 PHE A N 1
ATOM 4573 C CA . PHE A 1 586 ? -4.832 -38.293 0.232 1.00 90.06 586 PHE A CA 1
ATOM 4574 C C . PHE A 1 586 ? -4.133 -38.708 1.533 1.00 90.06 586 PHE A C 1
ATOM 4576 O O . PHE A 1 586 ? -4.173 -37.946 2.495 1.00 90.06 586 PHE A O 1
ATOM 4583 N N . THR A 1 587 ? -3.484 -39.877 1.589 1.00 89.12 587 THR A N 1
ATOM 4584 C CA . THR A 1 587 ? -2.695 -40.268 2.768 1.00 89.12 587 THR A CA 1
ATOM 4585 C C . THR A 1 587 ? -1.365 -39.519 2.867 1.00 89.12 587 THR A C 1
ATOM 4587 O O . THR A 1 587 ? -0.786 -39.459 3.951 1.00 89.12 587 THR A O 1
ATOM 4590 N N . LEU A 1 588 ? -0.897 -38.933 1.758 1.00 89.62 588 LEU A N 1
ATOM 4591 C CA . LEU A 1 588 ? 0.377 -38.217 1.666 1.00 89.62 588 LEU A CA 1
ATOM 4592 C C . LEU A 1 588 ? 0.214 -36.692 1.628 1.00 89.62 588 LEU A C 1
ATOM 4594 O O . LEU A 1 588 ? 1.183 -35.979 1.883 1.00 89.62 588 LEU A O 1
ATOM 4598 N N . ILE A 1 589 ? -0.989 -36.187 1.336 1.00 91.31 589 ILE A N 1
ATOM 4599 C CA . ILE A 1 589 ? -1.255 -34.747 1.283 1.00 91.31 589 ILE A CA 1
ATOM 4600 C C . ILE A 1 589 ? -1.189 -34.122 2.680 1.00 91.31 589 ILE A C 1
ATOM 4602 O O . ILE A 1 589 ? -1.954 -34.467 3.579 1.00 91.31 589 ILE A O 1
ATOM 4606 N N . GLU A 1 590 ? -0.319 -33.123 2.823 1.00 89.00 590 GLU A N 1
ATOM 4607 C CA . GLU A 1 590 ? -0.250 -32.231 3.981 1.00 89.00 590 GLU A CA 1
ATOM 4608 C C . GLU A 1 590 ? -1.129 -30.993 3.768 1.00 89.00 590 GLU A C 1
ATOM 4610 O O . GLU A 1 590 ? -1.823 -30.549 4.686 1.00 89.00 590 GLU A O 1
ATOM 4615 N N . THR A 1 591 ? -1.133 -30.442 2.548 1.00 86.12 591 THR A N 1
ATOM 4616 C CA . THR A 1 591 ? -1.890 -29.235 2.198 1.00 86.12 591 THR A CA 1
ATOM 4617 C C . THR A 1 591 ? -2.673 -29.406 0.900 1.00 86.12 591 THR A C 1
ATOM 4619 O O . THR A 1 591 ? -2.118 -29.697 -0.158 1.00 86.12 591 THR A O 1
ATOM 4622 N N . ILE A 1 592 ? -3.988 -29.169 0.970 1.00 88.44 592 ILE A N 1
ATOM 4623 C CA . ILE A 1 592 ? -4.854 -29.033 -0.204 1.00 88.44 592 ILE A CA 1
ATOM 4624 C C . ILE A 1 592 ? -5.581 -27.691 -0.155 1.00 88.44 592 ILE A C 1
ATOM 4626 O O . ILE A 1 592 ? -6.278 -27.373 0.808 1.00 88.44 592 ILE A O 1
ATOM 4630 N N . SER A 1 593 ? -5.404 -26.888 -1.199 1.00 88.00 593 SER A N 1
ATOM 4631 C CA . SER A 1 593 ? -6.055 -25.587 -1.344 1.00 88.00 593 SER A CA 1
ATOM 4632 C C . SER A 1 593 ? -6.799 -25.536 -2.671 1.00 88.00 593 SER A C 1
ATOM 4634 O O . SER A 1 593 ? -6.200 -25.655 -3.738 1.00 88.00 593 SER A O 1
ATOM 4636 N N . MET A 1 594 ? -8.119 -25.380 -2.600 1.00 85.56 594 MET A N 1
ATOM 4637 C CA . MET A 1 594 ? -9.005 -25.269 -3.758 1.00 85.56 594 MET A CA 1
ATOM 4638 C C . MET A 1 594 ? -9.830 -23.991 -3.619 1.00 85.56 594 MET A C 1
ATOM 4640 O O . MET A 1 594 ? -10.937 -24.010 -3.075 1.00 85.56 594 MET A O 1
ATOM 4644 N N . CYS A 1 595 ? -9.266 -22.871 -4.063 1.00 77.81 595 CYS A N 1
ATOM 4645 C CA . CYS A 1 595 ? -9.858 -21.544 -3.912 1.00 77.81 595 CYS A CA 1
ATOM 4646 C C . CYS A 1 595 ? -10.445 -21.064 -5.243 1.00 77.81 595 CYS A C 1
ATOM 4648 O O . CYS A 1 595 ? -9.859 -21.266 -6.302 1.00 77.81 595 CYS A O 1
ATOM 4650 N N . ASN A 1 596 ? -11.616 -20.420 -5.201 1.00 75.06 596 ASN A N 1
ATOM 4651 C CA . ASN A 1 596 ? -12.245 -19.785 -6.368 1.00 75.06 596 ASN A CA 1
ATOM 4652 C C . ASN A 1 596 ? -12.393 -20.698 -7.603 1.00 75.06 596 ASN A C 1
ATOM 4654 O O . ASN A 1 596 ? -12.337 -20.223 -8.735 1.00 75.06 596 ASN A O 1
ATOM 4658 N N . THR A 1 597 ? -12.609 -22.002 -7.412 1.00 71.00 597 THR A N 1
ATOM 4659 C CA . THR A 1 597 ? -12.634 -22.980 -8.513 1.00 71.00 597 THR A CA 1
ATOM 4660 C C . THR A 1 597 ? -13.944 -23.014 -9.311 1.00 71.00 597 THR A C 1
ATOM 4662 O O . THR A 1 597 ? -14.164 -23.893 -10.144 1.00 71.00 597 THR A O 1
ATOM 4665 N N . GLY A 1 598 ? -14.860 -22.076 -9.049 1.00 62.09 598 GLY A N 1
ATOM 4666 C CA . GLY A 1 598 ? -16.164 -22.002 -9.713 1.00 62.09 598 GLY A CA 1
ATOM 4667 C C . GLY A 1 598 ? -17.076 -23.210 -9.459 1.00 62.09 598 GLY A C 1
ATOM 4668 O O . GLY A 1 598 ? -18.067 -23.373 -10.166 1.00 62.09 598 GLY A O 1
ATOM 4669 N N . ILE A 1 599 ? -16.750 -24.067 -8.486 1.00 58.28 599 ILE A N 1
ATOM 4670 C CA . ILE A 1 599 ? -17.684 -25.053 -7.940 1.00 58.28 599 ILE A CA 1
ATOM 4671 C C . ILE A 1 599 ? -18.671 -24.254 -7.090 1.00 58.28 599 ILE A C 1
ATOM 4673 O O . ILE A 1 599 ? -18.249 -23.628 -6.117 1.00 58.28 599 ILE A O 1
ATOM 4677 N N . ASP A 1 600 ? -19.955 -24.229 -7.461 1.00 48.81 600 ASP A N 1
ATOM 4678 C CA . ASP A 1 600 ? -20.990 -23.566 -6.663 1.00 48.81 600 ASP A CA 1
ATOM 4679 C C . ASP A 1 600 ? -20.918 -24.090 -5.223 1.00 48.81 600 ASP A C 1
ATOM 4681 O O . ASP A 1 600 ? -21.195 -25.257 -4.918 1.00 48.81 600 ASP A O 1
ATOM 4685 N N . GLY A 1 601 ? -20.448 -23.219 -4.332 1.00 46.72 601 GLY A N 1
ATOM 4686 C CA . GLY A 1 601 ? -20.206 -23.549 -2.945 1.00 46.72 601 GLY A CA 1
ATOM 4687 C C . GLY A 1 601 ? -21.522 -23.905 -2.275 1.00 46.72 601 GLY A C 1
ATOM 4688 O O . GLY A 1 601 ? -22.368 -23.041 -2.075 1.00 46.72 601 GLY A O 1
ATOM 4689 N N . THR A 1 602 ? -21.693 -25.176 -1.908 1.00 45.31 602 THR A N 1
ATOM 4690 C CA . THR A 1 602 ? -21.965 -25.549 -0.504 1.00 45.31 602 THR A CA 1
ATOM 4691 C C . THR A 1 602 ? -22.071 -27.053 -0.263 1.00 45.31 602 THR A C 1
ATOM 4693 O O . THR A 1 602 ? -21.740 -27.459 0.847 1.00 45.31 602 THR A O 1
ATOM 4696 N N . ASN A 1 603 ? -22.414 -27.891 -1.251 1.00 47.22 603 ASN A N 1
ATOM 4697 C CA . ASN A 1 603 ? -22.601 -29.330 -0.995 1.00 47.22 603 ASN A CA 1
ATOM 4698 C C . ASN A 1 603 ? -21.549 -30.234 -1.649 1.00 47.22 603 ASN A C 1
ATOM 4700 O O . ASN A 1 603 ? -20.865 -30.950 -0.933 1.00 47.22 603 ASN A O 1
ATOM 4704 N N . ARG A 1 604 ? -21.320 -30.172 -2.965 1.00 53.19 604 ARG A N 1
ATOM 4705 C CA . ARG A 1 604 ? -20.540 -31.218 -3.659 1.00 53.19 604 ARG A CA 1
ATOM 4706 C C . ARG A 1 604 ? -19.043 -31.250 -3.311 1.00 53.19 604 ARG A C 1
ATOM 4708 O O . ARG A 1 604 ? -18.494 -32.330 -3.150 1.00 53.19 604 ARG A O 1
ATOM 4715 N N . GLN A 1 605 ? -18.401 -30.095 -3.103 1.00 54.50 605 GLN A N 1
ATOM 4716 C CA . GLN A 1 605 ? -16.999 -30.028 -2.649 1.00 54.50 605 GLN A CA 1
ATOM 4717 C C . GLN A 1 605 ? -16.834 -30.569 -1.218 1.00 54.50 605 GLN A C 1
ATOM 4719 O O . GLN A 1 605 ? -15.881 -31.289 -0.937 1.00 54.50 605 GLN A O 1
ATOM 4724 N N . LYS A 1 606 ? -17.791 -30.269 -0.324 1.00 54.72 606 LYS A N 1
ATOM 4725 C CA . LYS A 1 606 ? -17.829 -30.832 1.035 1.00 54.72 606 LYS A CA 1
ATOM 4726 C C . LYS A 1 606 ? -18.170 -32.318 1.028 1.00 54.72 606 LYS A C 1
ATOM 4728 O O . LYS A 1 606 ? -17.667 -33.026 1.885 1.00 54.72 606 LYS A O 1
ATOM 4733 N N . THR A 1 607 ? -18.992 -32.784 0.090 1.00 61.03 607 THR A N 1
ATOM 4734 C CA . THR A 1 607 ? -19.311 -34.205 -0.083 1.00 61.03 607 THR A CA 1
ATOM 4735 C C . THR A 1 607 ? -18.097 -34.972 -0.592 1.00 61.03 607 THR A C 1
ATOM 4737 O O . THR A 1 607 ? -17.702 -35.921 0.059 1.00 61.03 607 THR A O 1
ATOM 4740 N N . LEU A 1 608 ? -17.433 -34.521 -1.661 1.00 59.16 608 LEU A N 1
ATOM 4741 C CA . LEU A 1 608 ? -16.247 -35.195 -2.206 1.00 59.16 608 LEU A CA 1
ATOM 4742 C C . LEU A 1 608 ? -15.083 -35.213 -1.205 1.00 59.16 608 LEU A C 1
ATOM 4744 O O . LEU A 1 608 ? -14.507 -36.266 -0.948 1.00 59.16 608 LEU A O 1
ATOM 4748 N N . LEU A 1 609 ? -14.763 -34.072 -0.581 1.00 61.38 609 LEU A N 1
ATOM 4749 C CA . LEU A 1 609 ? -13.724 -34.036 0.453 1.00 61.38 609 LEU A CA 1
ATOM 4750 C C . LEU A 1 609 ? -14.176 -34.773 1.721 1.00 61.38 609 LEU A C 1
ATOM 4752 O O . LEU A 1 609 ? -13.391 -35.498 2.315 1.00 61.38 609 LEU A O 1
ATOM 4756 N N . GLY A 1 610 ? -15.437 -34.633 2.131 1.00 61.47 610 GLY A N 1
ATOM 4757 C CA . GLY A 1 610 ? -15.983 -35.254 3.339 1.00 61.47 610 GLY A CA 1
ATOM 4758 C C . GLY A 1 610 ? -16.096 -36.777 3.259 1.00 61.47 610 GLY A C 1
ATOM 4759 O O . GLY A 1 610 ? -15.788 -37.443 4.241 1.00 61.47 610 GLY A O 1
ATOM 4760 N N . GLU A 1 611 ? -16.473 -37.336 2.106 1.00 63.28 611 GLU A N 1
ATOM 4761 C CA . GLU A 1 611 ? -16.505 -38.785 1.858 1.00 63.28 611 GLU A CA 1
ATOM 4762 C C . GLU A 1 611 ? -15.095 -39.386 1.913 1.00 63.28 611 GLU A C 1
ATOM 4764 O O . GLU A 1 611 ? -14.899 -40.436 2.525 1.00 63.28 611 GLU A O 1
ATOM 4769 N N . HIS A 1 612 ? -14.092 -38.691 1.368 1.00 60.22 612 HIS A N 1
ATOM 4770 C CA . HIS A 1 612 ? -12.698 -39.130 1.446 1.00 60.22 612 HIS A CA 1
ATOM 4771 C C . HIS A 1 612 ? -12.079 -38.942 2.842 1.00 60.22 612 HIS A C 1
ATOM 4773 O O . HIS A 1 612 ? -11.387 -39.840 3.319 1.00 60.22 612 HIS A O 1
ATOM 4779 N N . TYR A 1 613 ? -12.368 -37.840 3.546 1.00 56.75 613 TYR A N 1
ATOM 4780 C CA . TYR A 1 613 ? -11.915 -37.634 4.930 1.00 56.75 613 TYR A CA 1
ATOM 4781 C C . TYR A 1 613 ? -12.555 -38.632 5.909 1.00 56.75 613 TYR A C 1
ATOM 4783 O O . TYR A 1 613 ? -11.882 -39.098 6.827 1.00 56.75 613 TYR A O 1
ATOM 4791 N N . ALA A 1 614 ? -13.822 -39.013 5.704 1.00 52.16 614 ALA A N 1
ATOM 4792 C CA . ALA A 1 614 ? -14.515 -39.991 6.546 1.00 52.16 614 ALA A CA 1
ATOM 4793 C C . ALA A 1 614 ? -13.912 -41.408 6.459 1.00 52.16 614 ALA A C 1
ATOM 4795 O O . ALA A 1 614 ? -14.027 -42.175 7.413 1.00 52.16 614 ALA A O 1
ATOM 4796 N N . LEU A 1 615 ? -13.227 -41.745 5.359 1.00 51.34 615 LEU A N 1
ATOM 4797 C CA . LEU A 1 615 ? -12.503 -43.014 5.194 1.00 51.34 615 LEU A CA 1
ATOM 4798 C C . LEU A 1 615 ? -11.156 -43.049 5.942 1.00 51.34 615 LEU A C 1
ATOM 4800 O O . LEU A 1 615 ? -10.595 -44.128 6.122 1.00 51.34 615 LEU A O 1
ATOM 4804 N N . LEU A 1 616 ? -10.641 -41.896 6.388 1.00 41.75 616 LEU A N 1
ATOM 4805 C CA . LEU A 1 616 ? -9.325 -41.763 7.028 1.00 41.75 616 LEU A CA 1
ATOM 4806 C C . LEU A 1 616 ? -9.385 -41.715 8.565 1.00 41.75 616 LEU A C 1
ATOM 4808 O O . LEU A 1 616 ? -8.354 -41.872 9.219 1.00 41.75 616 LEU A O 1
ATOM 4812 N N . THR A 1 617 ? -10.563 -41.538 9.170 1.00 37.97 617 THR A N 1
ATOM 4813 C CA . THR A 1 617 ? -10.723 -41.597 10.635 1.00 37.97 617 THR A CA 1
ATOM 4814 C C . THR A 1 617 ? -11.038 -43.018 11.113 1.00 37.97 617 THR A C 1
ATOM 4816 O O . THR A 1 617 ? -12.120 -43.522 10.805 1.00 37.97 617 THR A O 1
ATOM 4819 N N . PRO A 1 618 ? -10.158 -43.678 11.892 1.00 35.91 618 PRO A N 1
ATOM 4820 C CA . PRO A 1 618 ? -10.490 -44.959 12.508 1.00 35.91 618 PRO A CA 1
ATOM 4821 C C . PRO A 1 618 ? -11.615 -44.781 13.546 1.00 35.91 618 PRO A C 1
ATOM 4823 O O . PRO A 1 618 ? -11.648 -43.758 14.237 1.00 35.91 618 PRO A O 1
ATOM 4826 N N . PRO A 1 619 ? -12.535 -45.755 13.690 1.00 35.94 619 PRO A N 1
ATOM 4827 C CA . PRO A 1 619 ? -13.606 -45.672 14.675 1.00 35.94 619 PRO A CA 1
ATOM 4828 C C . PRO A 1 619 ? -13.016 -45.682 16.089 1.00 35.94 619 PRO A C 1
ATOM 4830 O O . PRO A 1 619 ? -12.263 -46.581 16.461 1.00 35.94 619 PRO A O 1
ATOM 4833 N N . THR A 1 620 ? -13.354 -44.671 16.884 1.00 38.81 620 THR A N 1
ATOM 4834 C CA . THR A 1 620 ? -12.979 -44.585 18.296 1.00 38.81 620 THR A CA 1
ATOM 4835 C C . THR A 1 620 ? -13.823 -45.554 19.128 1.00 38.81 620 THR A C 1
ATOM 4837 O O . THR A 1 620 ? -15.020 -45.355 19.330 1.00 38.81 620 THR A O 1
ATOM 4840 N N . GLU A 1 621 ? -13.192 -46.620 19.624 1.00 41.44 621 GLU A N 1
ATOM 4841 C CA . GLU A 1 621 ? -13.780 -47.566 20.578 1.00 41.44 621 GLU A CA 1
ATOM 4842 C C . GLU A 1 621 ? -13.738 -47.034 22.030 1.00 41.44 621 GLU A C 1
ATOM 4844 O O . GLU A 1 621 ? -12.665 -46.802 22.581 1.00 41.44 621 GLU A O 1
ATOM 4849 N N . GLY A 1 622 ? -14.922 -46.931 22.654 1.00 41.62 622 GLY A N 1
ATOM 4850 C CA . GLY A 1 622 ? -15.217 -47.264 24.066 1.00 41.62 622 GLY A CA 1
ATOM 4851 C C . GLY A 1 622 ? -15.013 -46.201 25.172 1.00 41.62 622 GLY A C 1
ATOM 4852 O O . GLY A 1 622 ? -13.886 -45.813 25.441 1.00 41.62 622 GLY A O 1
ATOM 4853 N N . VAL A 1 623 ? -16.064 -45.664 25.834 1.00 39.66 623 VAL A N 1
ATOM 4854 C CA . VAL A 1 623 ? -16.864 -46.167 27.012 1.00 39.66 623 VAL A CA 1
ATOM 4855 C C . VAL A 1 623 ? -16.596 -45.257 28.257 1.00 39.66 623 VAL A C 1
ATOM 4857 O O . VAL A 1 623 ? -15.479 -44.749 28.330 1.00 39.66 623 VAL A O 1
ATOM 4860 N N . PRO A 1 624 ? -17.479 -45.057 29.286 1.00 48.72 624 PRO A N 1
ATOM 4861 C CA . PRO A 1 624 ? -18.915 -45.360 29.467 1.00 48.72 624 PRO A CA 1
ATOM 4862 C C . PRO A 1 624 ? -19.821 -44.153 29.830 1.00 48.72 624 PRO A C 1
ATOM 4864 O O . PRO A 1 624 ? -19.400 -43.137 30.381 1.00 48.72 624 PRO A O 1
ATOM 4867 N N . GLU A 1 625 ? -21.120 -44.373 29.629 1.00 39.00 625 GLU A N 1
ATOM 4868 C CA . GLU A 1 625 ? -22.259 -43.558 30.059 1.00 39.00 625 GLU A CA 1
ATOM 4869 C C . GLU A 1 625 ? -22.543 -43.649 31.574 1.00 39.00 625 GLU A C 1
ATOM 4871 O O . GLU A 1 625 ? -22.401 -44.704 32.196 1.00 39.00 625 GLU A O 1
ATOM 4876 N N . GLY A 1 626 ? -23.015 -42.539 32.153 1.00 29.70 626 GLY A N 1
ATOM 4877 C CA . GLY A 1 626 ? -23.651 -42.481 33.472 1.00 29.70 626 GLY A CA 1
ATOM 4878 C C . GLY A 1 626 ? -25.185 -42.471 33.353 1.00 29.70 626 GLY A C 1
ATOM 4879 O O . GLY A 1 626 ? -25.714 -41.957 32.367 1.00 29.70 626 GLY A O 1
ATOM 4880 N N . PRO A 1 627 ? -25.920 -43.029 34.333 1.00 51.44 627 PRO A N 1
ATOM 4881 C CA . PRO A 1 627 ? -27.342 -43.314 34.202 1.00 51.44 627 PRO A CA 1
ATOM 4882 C C . PRO A 1 627 ? -28.184 -42.094 34.585 1.00 51.44 627 PRO A C 1
ATOM 4884 O O . PRO A 1 627 ? -27.908 -41.472 35.607 1.00 51.44 627 PRO A O 1
ATOM 4887 N N . ASN A 1 628 ? -29.205 -41.771 33.781 1.00 34.09 628 ASN A N 1
ATOM 4888 C CA . ASN A 1 628 ? -30.555 -41.350 34.207 1.00 34.09 628 ASN A CA 1
ATOM 4889 C C . ASN A 1 628 ? -31.363 -40.821 33.000 1.00 34.09 628 ASN A C 1
ATOM 4891 O O . ASN A 1 628 ? -31.339 -39.633 32.691 1.00 34.09 628 ASN A O 1
ATOM 4895 N N . GLY A 1 629 ? -32.120 -41.710 32.345 1.00 30.39 629 GLY A N 1
ATOM 4896 C CA . GLY A 1 629 ? -33.419 -41.369 31.732 1.00 30.39 629 GLY A CA 1
ATOM 4897 C C . GLY A 1 629 ? -34.552 -41.638 32.743 1.00 30.39 629 GLY A C 1
ATOM 4898 O O . GLY A 1 629 ? -34.253 -42.242 33.778 1.00 30.39 629 GLY A O 1
ATOM 4899 N N . PRO A 1 630 ? -35.832 -41.256 32.509 1.00 47.62 630 PRO A N 1
ATOM 4900 C CA . PRO A 1 630 ? -36.550 -41.215 31.216 1.00 47.62 630 PRO A CA 1
ATOM 4901 C C . PRO A 1 630 ? -37.258 -39.850 30.948 1.00 47.62 630 PRO A C 1
ATOM 4903 O O . PRO A 1 630 ? -37.347 -39.011 31.836 1.00 47.62 630 PRO A O 1
ATOM 4906 N N . THR A 1 631 ? -37.759 -39.494 29.750 1.00 30.81 631 THR A N 1
ATOM 4907 C CA . THR A 1 631 ? -39.059 -39.929 29.178 1.00 30.81 631 THR A CA 1
ATOM 4908 C C . THR A 1 631 ? -39.253 -39.419 27.724 1.00 30.81 631 THR A C 1
ATOM 4910 O O . THR A 1 631 ? -39.043 -38.243 27.460 1.00 30.81 631 THR A O 1
ATOM 4913 N N . SER A 1 632 ? -39.693 -40.326 26.833 1.00 30.33 632 SER A N 1
ATOM 4914 C CA . SER A 1 632 ? -40.505 -40.202 25.591 1.00 30.33 632 SER A CA 1
ATOM 4915 C C . SER A 1 632 ? -40.323 -39.046 24.582 1.00 30.33 632 SER A C 1
ATOM 4917 O O . SER A 1 632 ? -40.681 -37.912 24.880 1.00 30.33 632 SER A O 1
ATOM 4919 N N . LEU A 1 633 ? -40.069 -39.380 23.306 1.00 26.94 633 LEU A N 1
ATOM 4920 C CA . LEU A 1 633 ? -41.115 -39.478 22.262 1.00 26.94 633 LEU A CA 1
ATOM 4921 C C . LEU A 1 633 ? -40.542 -40.027 20.942 1.00 26.94 633 LEU A C 1
ATOM 4923 O O . LEU A 1 633 ? -39.512 -39.582 20.452 1.00 26.94 633 LEU A O 1
ATOM 4927 N N . VAL A 1 634 ? -41.245 -41.023 20.405 1.00 29.08 634 VAL A N 1
ATOM 4928 C CA . VAL A 1 634 ? -41.000 -41.719 19.137 1.00 29.08 634 VAL A CA 1
ATOM 4929 C C . VAL A 1 634 ? -41.644 -40.927 17.998 1.00 29.08 634 VAL A C 1
ATOM 4931 O O . VAL A 1 634 ? -42.820 -40.579 18.101 1.00 29.08 634 VAL A O 1
ATOM 4934 N N . ALA A 1 635 ? -40.912 -40.707 16.907 1.00 28.00 635 ALA A N 1
ATOM 4935 C CA . ALA A 1 635 ? -41.482 -40.490 15.580 1.00 28.00 635 ALA A CA 1
ATOM 4936 C C . ALA A 1 635 ? -40.482 -40.977 14.520 1.00 28.00 635 ALA A C 1
ATOM 4938 O O . ALA A 1 635 ? -39.480 -40.321 14.236 1.00 28.00 635 ALA A O 1
ATOM 4939 N N . ASP A 1 636 ? -40.773 -42.158 13.979 1.00 27.78 636 ASP A N 1
ATOM 4940 C CA . ASP A 1 636 ? -40.110 -42.772 12.835 1.00 27.78 636 ASP A CA 1
ATOM 4941 C C . ASP A 1 636 ? -40.387 -41.979 11.550 1.00 27.78 636 ASP A C 1
ATOM 4943 O O . ASP A 1 636 ? -41.537 -41.643 11.256 1.00 27.78 636 ASP A O 1
ATOM 4947 N N . PHE A 1 637 ? -39.352 -41.749 10.738 1.00 26.56 637 PHE A N 1
ATOM 4948 C CA . PHE A 1 637 ? -39.513 -41.416 9.323 1.00 26.56 637 PHE A CA 1
ATOM 4949 C C . PHE A 1 637 ? -39.232 -42.659 8.485 1.00 26.56 637 PHE A C 1
ATOM 4951 O O . PHE A 1 637 ? -38.095 -43.101 8.333 1.00 26.56 637 PHE A O 1
ATOM 4958 N N . ASN A 1 638 ? -40.318 -43.208 7.953 1.00 28.28 638 ASN A N 1
ATOM 4959 C CA . ASN A 1 638 ? -40.331 -44.262 6.957 1.00 28.28 638 ASN A CA 1
ATOM 4960 C C . ASN A 1 638 ? -40.236 -43.612 5.567 1.00 28.28 638 ASN A C 1
ATOM 4962 O O . ASN A 1 638 ? -40.955 -42.656 5.273 1.00 28.28 638 ASN A O 1
ATOM 4966 N N . VAL A 1 639 ? -39.334 -44.115 4.728 1.00 30.70 639 VAL A N 1
ATOM 4967 C CA . VAL A 1 639 ? -39.166 -43.679 3.338 1.00 30.70 639 VAL A CA 1
ATOM 4968 C C . VAL A 1 639 ? -40.223 -44.378 2.497 1.00 30.70 639 VAL A C 1
ATOM 4970 O O . VAL A 1 639 ? -40.150 -45.594 2.327 1.00 30.70 639 VAL A O 1
ATOM 4973 N N . ASP A 1 640 ? -41.174 -43.614 1.959 1.00 26.89 640 ASP A N 1
ATOM 4974 C CA . ASP A 1 640 ? -42.121 -44.120 0.969 1.00 26.89 640 ASP A CA 1
ATOM 4975 C C . ASP A 1 640 ? -41.812 -43.575 -0.429 1.00 26.89 640 ASP A C 1
ATOM 4977 O O . ASP A 1 640 ? -41.575 -42.382 -0.643 1.00 26.89 640 ASP A O 1
ATOM 4981 N N . LYS A 1 641 ? -41.779 -44.515 -1.370 1.00 35.94 641 LYS A N 1
ATOM 4982 C CA . LYS A 1 641 ? -41.655 -44.317 -2.809 1.00 35.94 641 LYS A CA 1
ATOM 4983 C C . LYS A 1 641 ? -43.069 -44.117 -3.337 1.00 35.94 641 LYS A C 1
ATOM 4985 O O . LYS A 1 641 ? -43.827 -45.070 -3.293 1.00 35.94 641 LYS A O 1
ATOM 4990 N N . ASP A 1 642 ? -43.391 -42.918 -3.820 1.00 31.12 642 ASP A N 1
ATOM 4991 C CA . ASP A 1 642 ? -44.295 -42.652 -4.957 1.00 31.12 642 ASP A CA 1
ATOM 4992 C C . ASP A 1 642 ? -44.780 -41.194 -4.926 1.00 31.12 642 ASP A C 1
ATOM 4994 O O . ASP A 1 642 ? -45.691 -40.844 -4.185 1.00 31.12 642 ASP A O 1
ATOM 4998 N N . ALA A 1 643 ? -44.188 -40.340 -5.768 1.00 28.22 643 ALA A N 1
ATOM 4999 C CA . ALA A 1 643 ? -44.844 -39.144 -6.319 1.00 28.22 643 ALA A CA 1
ATOM 5000 C C . ALA A 1 643 ? -44.023 -38.567 -7.492 1.00 28.22 643 ALA A C 1
ATOM 5002 O O . ALA A 1 643 ? -43.591 -37.417 -7.491 1.00 28.22 643 ALA A O 1
ATOM 5003 N N . LEU A 1 644 ? -43.794 -39.396 -8.512 1.00 32.91 644 LEU A N 1
ATOM 5004 C CA . LEU A 1 644 ? -43.488 -38.952 -9.871 1.00 32.91 644 LEU A CA 1
ATOM 5005 C C . LEU A 1 644 ? -44.820 -38.817 -10.620 1.00 32.91 644 LEU A C 1
ATOM 5007 O O . LEU A 1 644 ? -45.388 -39.841 -10.985 1.00 32.91 644 LEU A O 1
ATOM 5011 N N . ALA A 1 645 ? -45.313 -37.592 -10.835 1.00 31.27 645 ALA A N 1
ATOM 5012 C CA . ALA A 1 645 ? -46.050 -37.146 -12.032 1.00 31.27 645 ALA A CA 1
ATOM 5013 C C . ALA A 1 645 ? -46.808 -35.829 -11.781 1.00 31.27 645 ALA A C 1
ATOM 5015 O O . ALA A 1 645 ? -47.381 -35.633 -10.716 1.00 31.27 645 ALA A O 1
ATOM 5016 N N . VAL A 1 646 ? -46.916 -35.028 -12.852 1.00 30.08 646 VAL A N 1
ATOM 5017 C CA . VAL A 1 646 ? -47.690 -33.777 -13.006 1.00 30.08 646 VAL A CA 1
ATOM 5018 C C . VAL A 1 646 ? -46.948 -32.556 -12.419 1.00 30.08 646 VAL A C 1
ATOM 5020 O O . VAL A 1 646 ? -46.767 -32.455 -11.222 1.00 30.08 646 VAL A O 1
ATOM 5023 N N . ASP A 1 647 ? -46.423 -31.587 -13.172 1.00 28.97 647 ASP A N 1
ATOM 5024 C CA . ASP A 1 647 ? -46.919 -31.033 -14.426 1.00 28.97 647 ASP A CA 1
ATOM 5025 C C . ASP A 1 647 ? -45.772 -30.452 -15.274 1.00 28.97 647 ASP A C 1
ATOM 5027 O O . ASP A 1 647 ? -45.094 -29.489 -14.912 1.00 28.97 647 ASP A O 1
ATOM 5031 N N . ALA A 1 648 ? -45.569 -31.051 -16.445 1.00 34.06 648 ALA A N 1
ATOM 5032 C CA . ALA A 1 648 ? -44.741 -30.521 -17.512 1.00 34.06 648 ALA A CA 1
ATOM 5033 C C . ALA A 1 648 ? -45.649 -29.750 -18.475 1.00 34.06 648 ALA A C 1
ATOM 5035 O O . ALA A 1 648 ? -46.191 -30.342 -19.405 1.00 34.06 648 ALA A O 1
ATOM 5036 N N . LYS A 1 649 ? -45.820 -28.438 -18.265 1.00 32.03 649 LYS A N 1
ATOM 5037 C CA . LYS A 1 649 ? -46.391 -27.510 -19.262 1.00 32.03 649 LYS A CA 1
ATOM 5038 C C . LYS A 1 649 ? -46.114 -26.050 -18.884 1.00 32.03 649 LYS A C 1
ATOM 5040 O O . LYS A 1 649 ? -46.932 -25.404 -18.246 1.00 32.03 649 LYS A O 1
ATOM 5045 N N . ASN A 1 650 ? -44.941 -25.549 -19.289 1.00 31.53 650 ASN A N 1
ATOM 5046 C CA . ASN A 1 650 ? -44.717 -24.216 -19.890 1.00 31.53 650 ASN A CA 1
ATOM 5047 C C . ASN A 1 650 ? -43.224 -23.827 -19.866 1.00 31.53 650 ASN A C 1
ATOM 5049 O O . ASN A 1 650 ? -42.822 -22.871 -19.215 1.00 31.53 650 ASN A O 1
ATOM 5053 N N . SER A 1 651 ? -42.395 -24.528 -20.645 1.00 28.48 651 SER A N 1
ATOM 5054 C CA . SER A 1 651 ? -41.058 -24.056 -21.035 1.00 28.48 651 SER A CA 1
ATOM 5055 C C . SER A 1 651 ? -41.027 -23.748 -22.537 1.00 28.48 651 SER A C 1
ATOM 5057 O O . SER A 1 651 ? -40.479 -24.470 -23.364 1.00 28.48 651 SER A O 1
ATOM 5059 N N . LYS A 1 652 ? -41.654 -22.633 -22.923 1.00 33.34 652 LYS A N 1
ATOM 5060 C CA . LYS A 1 652 ? -41.416 -21.981 -24.221 1.00 33.34 652 LYS A CA 1
ATOM 5061 C C . LYS A 1 652 ? -41.319 -20.472 -24.026 1.00 33.34 652 LYS A C 1
ATOM 5063 O O . LYS A 1 652 ? -42.307 -19.766 -24.185 1.00 33.34 652 LYS A O 1
ATOM 5068 N N . LYS A 1 653 ? -40.112 -20.021 -23.672 1.00 29.92 653 LYS A N 1
ATOM 5069 C CA . LYS A 1 653 ? -39.437 -18.771 -24.085 1.00 29.92 653 LYS A CA 1
ATOM 5070 C C . LYS A 1 653 ? -38.185 -18.603 -23.217 1.00 29.92 653 LYS A C 1
ATOM 5072 O O . LYS A 1 653 ? -38.198 -17.903 -22.213 1.00 29.92 653 LYS A O 1
ATOM 5077 N N . GLY A 1 654 ? -37.110 -19.287 -23.606 1.00 27.14 654 GLY A N 1
ATOM 5078 C CA . GLY A 1 654 ? -35.769 -19.012 -23.097 1.00 27.14 654 GLY A CA 1
ATOM 5079 C C . GLY A 1 654 ? -35.264 -17.704 -23.697 1.00 27.14 654 GLY A C 1
ATOM 5080 O O . GLY A 1 654 ? -34.702 -17.698 -24.787 1.00 27.14 654 GLY A O 1
ATOM 5081 N N . GLY A 1 655 ? -35.536 -16.596 -23.011 1.00 25.81 655 GLY A N 1
ATOM 5082 C CA . GLY A 1 655 ? -34.748 -15.376 -23.119 1.00 25.81 655 GLY A CA 1
ATOM 5083 C C . GLY A 1 655 ? -33.718 -15.405 -21.998 1.00 25.81 655 GLY A C 1
ATOM 5084 O O . GLY A 1 655 ? -34.088 -15.544 -20.835 1.00 25.81 655 GLY A O 1
ATOM 5085 N N . TRP A 1 656 ? -32.440 -15.341 -22.351 1.00 27.59 656 TRP A N 1
ATOM 5086 C CA . TRP A 1 656 ? -31.340 -15.279 -21.397 1.00 27.59 656 TRP A CA 1
ATOM 5087 C C . TRP A 1 656 ? -31.478 -14.021 -20.531 1.00 27.59 656 TRP A C 1
ATOM 5089 O O . TRP A 1 656 ? -31.463 -12.908 -21.056 1.00 27.59 656 TRP A O 1
ATOM 5099 N N . VAL A 1 657 ? -31.614 -14.198 -19.216 1.00 26.97 657 VAL A N 1
ATOM 5100 C CA . VAL A 1 657 ? -31.418 -13.128 -18.232 1.00 26.97 657 VAL A CA 1
ATOM 5101 C C . VAL A 1 657 ? -29.927 -13.105 -17.916 1.00 26.97 657 VAL A C 1
ATOM 5103 O O . VAL A 1 657 ? -29.410 -13.978 -17.226 1.00 26.97 657 VAL A O 1
ATOM 5106 N N . THR A 1 658 ? -29.218 -12.135 -18.480 1.00 29.23 658 THR A N 1
ATOM 5107 C CA . THR A 1 658 ? -27.870 -11.759 -18.049 1.00 29.23 658 THR A CA 1
ATOM 5108 C C . THR A 1 658 ? -27.959 -11.130 -16.657 1.00 29.23 658 THR A C 1
ATOM 5110 O O . THR A 1 658 ? -28.786 -10.238 -16.457 1.00 29.23 658 THR A O 1
ATOM 5113 N N . 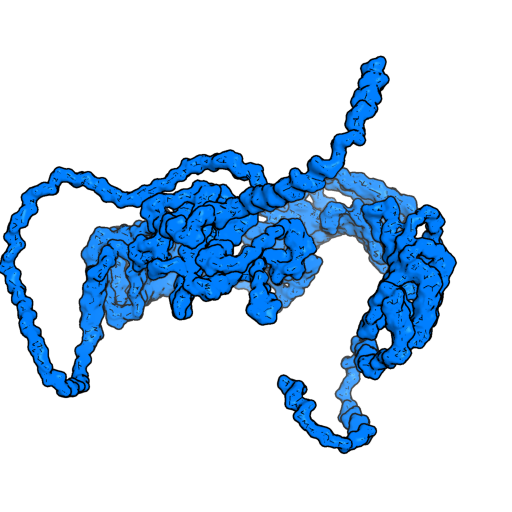GLY A 1 659 ? -27.118 -11.565 -15.713 1.00 30.08 659 GLY A N 1
ATOM 5114 C CA . GLY A 1 659 ? -26.923 -10.872 -14.431 1.00 30.08 659 GLY A CA 1
ATOM 5115 C C . GLY A 1 659 ? -26.516 -9.401 -14.635 1.00 30.08 659 GLY A C 1
ATOM 5116 O O . GLY A 1 659 ? -26.047 -9.048 -15.724 1.00 30.08 659 GLY A O 1
ATOM 5117 N N . PRO A 1 660 ? -26.737 -8.520 -13.643 1.00 29.14 660 PRO A N 1
ATOM 5118 C CA . PRO A 1 660 ? -26.587 -7.083 -13.830 1.00 29.14 660 PRO A CA 1
ATOM 5119 C C . PRO A 1 660 ? -25.123 -6.724 -14.115 1.00 29.14 660 PRO A C 1
ATOM 5121 O O . PRO A 1 660 ? -24.249 -6.865 -13.269 1.00 29.14 660 PRO A O 1
ATOM 5124 N N . GLN A 1 661 ? -24.857 -6.256 -15.334 1.00 29.83 661 GLN A N 1
ATOM 5125 C CA . GLN A 1 661 ? -23.636 -5.527 -15.654 1.00 29.83 661 GLN A CA 1
ATOM 5126 C C . GLN A 1 661 ? -23.761 -4.127 -15.047 1.00 29.83 661 GLN A C 1
ATOM 5128 O O . GLN A 1 661 ? -24.618 -3.355 -15.488 1.00 29.83 661 GLN A O 1
ATOM 5133 N N . HIS A 1 662 ? -22.923 -3.809 -14.059 1.00 36.47 662 HIS A N 1
ATOM 5134 C CA . HIS A 1 662 ? -22.823 -2.459 -13.509 1.00 36.47 662 HIS A CA 1
ATOM 5135 C C . HIS A 1 662 ? -22.478 -1.468 -14.628 1.00 36.47 662 HIS A C 1
ATOM 5137 O O . HIS A 1 662 ? -21.497 -1.639 -15.358 1.00 36.47 662 HIS A O 1
ATOM 5143 N N . LYS A 1 663 ? -23.319 -0.449 -14.811 1.00 33.62 663 LYS A N 1
ATOM 5144 C CA . LYS A 1 663 ? -23.150 0.576 -15.848 1.00 33.62 663 LYS A CA 1
ATOM 5145 C C . LYS A 1 663 ? -22.606 1.839 -15.200 1.00 33.62 663 LYS A C 1
ATOM 5147 O O . LYS A 1 663 ? -23.364 2.671 -14.709 1.00 33.62 663 LYS A O 1
ATOM 5152 N N . ILE A 1 664 ? -21.293 2.026 -15.294 1.00 41.72 664 ILE A N 1
ATOM 5153 C CA . ILE A 1 664 ? -20.634 3.284 -14.934 1.00 41.72 664 ILE A CA 1
ATOM 5154 C C . ILE A 1 664 ? -21.038 4.349 -15.967 1.00 41.72 664 ILE A C 1
ATOM 5156 O O . ILE A 1 664 ? -20.799 4.200 -17.168 1.00 41.72 664 ILE A O 1
ATOM 5160 N N . ARG A 1 665 ? -21.717 5.412 -15.519 1.00 36.69 665 ARG A N 1
ATOM 5161 C CA . ARG A 1 665 ? -22.088 6.565 -16.354 1.00 36.69 665 ARG A CA 1
ATOM 5162 C C . ARG A 1 665 ? -21.053 7.674 -16.185 1.00 36.69 665 ARG A C 1
ATOM 5164 O O . ARG A 1 665 ? -20.993 8.304 -15.136 1.00 36.69 665 ARG A O 1
ATOM 5171 N N . ASN A 1 666 ? -20.325 7.977 -17.255 1.00 31.94 666 ASN A N 1
ATOM 5172 C CA . ASN A 1 666 ? -19.440 9.138 -17.312 1.00 31.94 666 ASN A CA 1
ATOM 5173 C C . ASN A 1 666 ? -20.267 10.410 -17.539 1.00 31.94 666 ASN A C 1
ATOM 5175 O O . ASN A 1 666 ? -20.761 10.638 -18.644 1.00 31.94 666 ASN A O 1
ATOM 5179 N N . ASN A 1 667 ? -20.406 11.245 -16.508 1.00 34.53 667 ASN A N 1
ATOM 5180 C CA . ASN A 1 667 ? -20.912 12.610 -16.652 1.00 34.53 667 ASN A CA 1
ATOM 5181 C C . ASN A 1 667 ? -19.738 13.606 -16.681 1.00 34.53 667 ASN A C 1
ATOM 5183 O O . ASN A 1 667 ? -18.811 13.474 -15.883 1.00 34.53 667 ASN A O 1
ATOM 5187 N N . PRO A 1 668 ? -19.758 14.620 -17.567 1.00 30.42 668 PRO A N 1
ATOM 5188 C CA . PRO A 1 668 ? -18.721 15.646 -17.599 1.00 30.42 668 PRO A CA 1
ATOM 5189 C C . PRO A 1 668 ? -18.757 16.526 -16.332 1.00 30.42 668 PRO A C 1
ATOM 5191 O O . PRO A 1 668 ? -19.837 16.765 -15.782 1.00 30.42 668 PRO A O 1
ATOM 5194 N N . PRO A 1 669 ? -17.602 17.043 -15.872 1.00 32.94 669 PRO A N 1
ATOM 5195 C CA . PRO A 1 669 ? -17.523 17.836 -14.651 1.00 32.94 669 PRO A CA 1
ATOM 5196 C C . PRO A 1 669 ? -18.277 19.165 -14.781 1.00 32.94 669 PRO A C 1
ATOM 5198 O O . PRO A 1 669 ? -18.190 19.871 -15.788 1.00 32.94 669 PRO A O 1
ATOM 5201 N N . SER A 1 670 ? -19.021 19.525 -13.732 1.00 35.91 670 SER A N 1
ATOM 5202 C CA . SER A 1 670 ? -19.682 20.829 -13.640 1.00 35.91 670 SER A CA 1
ATOM 5203 C C . SER A 1 670 ? -18.655 21.960 -13.460 1.00 35.91 670 SER A C 1
ATOM 5205 O O . SER A 1 670 ? -17.599 21.773 -12.858 1.00 35.91 670 SER A O 1
ATOM 5207 N N . LYS A 1 671 ? -18.988 23.168 -13.939 1.00 31.69 671 LYS A N 1
ATOM 5208 C CA . LYS A 1 671 ? -18.160 24.398 -13.920 1.00 31.69 671 LYS A CA 1
ATOM 5209 C C . LYS A 1 671 ? -17.682 24.885 -12.530 1.00 31.69 671 LYS A C 1
ATOM 5211 O O . LYS A 1 671 ? -17.082 25.951 -12.451 1.00 31.69 671 LYS A O 1
ATOM 5216 N N . ARG A 1 672 ? -17.916 24.147 -11.438 1.00 36.44 672 ARG A N 1
ATOM 5217 C CA . ARG A 1 672 ? -17.496 24.504 -10.067 1.00 36.44 672 ARG A CA 1
ATOM 5218 C C . ARG A 1 672 ? -16.016 24.217 -9.744 1.00 36.44 672 ARG A C 1
ATOM 5220 O O . ARG A 1 672 ? -15.570 24.586 -8.669 1.00 36.44 672 ARG A O 1
ATOM 5227 N N . GLN A 1 673 ? -15.245 23.604 -10.646 1.00 38.56 673 GLN A N 1
ATOM 5228 C CA . GLN A 1 673 ? -13.884 23.105 -10.365 1.00 38.56 673 GLN A CA 1
ATOM 5229 C C . GLN A 1 673 ? -12.733 24.139 -10.409 1.00 38.56 673 GLN A C 1
ATOM 5231 O O . GLN A 1 673 ? -11.587 23.754 -10.205 1.00 38.56 673 GLN A O 1
ATOM 5236 N N . ALA A 1 674 ? -12.986 25.426 -10.677 1.00 26.34 674 ALA A N 1
ATOM 5237 C CA . ALA A 1 674 ? -11.914 26.378 -11.011 1.00 26.34 674 ALA A CA 1
ATOM 5238 C C . ALA A 1 674 ? -11.448 27.319 -9.881 1.00 26.34 674 ALA A C 1
ATOM 5240 O O . ALA A 1 674 ? -10.522 28.091 -10.115 1.00 26.34 674 ALA A O 1
ATOM 5241 N N . ASP A 1 675 ? -12.044 27.288 -8.684 1.00 28.38 675 ASP A N 1
ATOM 5242 C CA . ASP A 1 675 ? -11.669 28.216 -7.607 1.00 28.38 675 ASP A CA 1
ATOM 5243 C C . ASP A 1 675 ? -10.995 27.448 -6.461 1.00 28.38 675 ASP A C 1
ATOM 5245 O O . ASP A 1 675 ? -11.618 26.610 -5.813 1.00 28.38 675 ASP A O 1
ATOM 5249 N N . GLY A 1 676 ? -9.693 27.671 -6.260 1.00 34.53 676 GLY A N 1
ATOM 5250 C CA . GLY A 1 676 ? -8.823 26.910 -5.355 1.00 34.53 676 GLY A CA 1
ATOM 5251 C C . GLY A 1 676 ? -9.139 27.094 -3.867 1.00 34.53 676 GLY A C 1
ATOM 5252 O O . GLY A 1 676 ? -8.336 27.668 -3.133 1.00 34.53 676 GLY A O 1
ATOM 5253 N N . ARG A 1 677 ? -10.296 26.610 -3.400 1.00 39.50 677 ARG A N 1
ATOM 5254 C CA . ARG A 1 677 ? -10.774 26.804 -2.023 1.00 39.50 677 ARG A CA 1
ATOM 5255 C C . ARG A 1 677 ? -10.693 25.535 -1.158 1.00 39.50 677 ARG A C 1
ATOM 5257 O O . ARG A 1 677 ? -11.108 24.452 -1.551 1.00 39.50 677 ARG A O 1
ATOM 5264 N N . ARG A 1 678 ? -10.099 25.764 0.023 1.00 47.25 678 ARG A N 1
ATOM 5265 C CA . ARG A 1 678 ? -9.950 25.004 1.285 1.00 47.25 678 ARG A CA 1
ATOM 5266 C C . ARG A 1 678 ? -10.501 23.564 1.324 1.00 47.25 678 ARG A C 1
ATOM 5268 O O . ARG A 1 678 ? -11.702 23.343 1.412 1.00 47.25 678 ARG A O 1
ATOM 5275 N N . GLN A 1 679 ? -9.581 22.595 1.370 1.00 46.28 679 GLN A N 1
ATOM 5276 C CA . GLN A 1 679 ? -9.859 21.193 1.697 1.00 46.28 679 GLN A CA 1
ATOM 5277 C C . GLN A 1 679 ? -9.883 20.974 3.213 1.00 46.28 679 GLN A C 1
ATOM 5279 O O . GLN A 1 679 ? -8.895 21.277 3.881 1.00 46.28 679 GLN A O 1
ATOM 5284 N N . THR A 1 680 ? -10.958 20.389 3.740 1.00 50.78 680 THR A N 1
ATOM 5285 C CA . THR A 1 680 ? -11.024 19.893 5.122 1.00 50.78 680 THR A CA 1
ATOM 5286 C C . THR A 1 680 ? -11.306 18.394 5.125 1.00 50.78 680 THR A C 1
ATOM 5288 O O . THR A 1 680 ? -12.377 17.950 4.729 1.00 50.78 680 THR A O 1
ATOM 5291 N N . TYR A 1 681 ? -10.332 17.609 5.588 1.00 56.22 681 TYR A N 1
ATOM 5292 C CA . TYR A 1 681 ? -10.371 16.141 5.662 1.00 56.22 681 TYR A CA 1
ATOM 5293 C C . TYR A 1 681 ? -11.036 15.612 6.952 1.00 56.22 681 TYR A C 1
ATOM 5295 O O . TYR A 1 681 ? -10.857 14.456 7.311 1.00 56.22 681 TYR A O 1
ATOM 5303 N N . PHE A 1 682 ? -11.810 16.433 7.669 1.00 61.00 682 PHE A N 1
ATOM 5304 C CA . PHE A 1 682 ? -12.262 16.135 9.043 1.00 61.00 682 PHE A CA 1
ATOM 5305 C C . PHE A 1 682 ? -13.717 15.655 9.139 1.00 61.00 682 PHE A C 1
ATOM 5307 O O . PHE A 1 682 ? -14.336 15.745 10.199 1.00 61.00 682 PHE A O 1
ATOM 5314 N N . GLY A 1 683 ? -14.285 15.166 8.031 1.00 79.81 683 GLY A N 1
ATOM 5315 C CA . GLY A 1 683 ? -15.703 14.803 7.958 1.00 79.81 683 GLY A CA 1
ATOM 5316 C C . GLY A 1 683 ? -16.115 13.732 8.973 1.00 79.81 683 GLY A C 1
ATOM 5317 O O . GLY A 1 683 ? -17.196 13.829 9.551 1.00 79.81 683 GLY A O 1
ATOM 5318 N N . VAL A 1 684 ? -15.240 12.761 9.256 1.00 93.56 684 VAL A N 1
ATOM 5319 C CA . VAL A 1 684 ? -15.530 11.678 10.210 1.00 93.56 684 VAL A CA 1
ATOM 5320 C C . VAL A 1 684 ? -15.474 12.172 11.659 1.00 93.56 684 VAL A C 1
ATOM 5322 O O . VAL A 1 684 ? -16.387 11.878 12.426 1.00 93.56 684 VAL A O 1
ATOM 5325 N N . ILE A 1 685 ? -14.473 12.983 12.029 1.00 95.62 685 ILE A N 1
ATOM 5326 C CA . ILE A 1 685 ? -14.323 13.540 13.389 1.00 95.62 685 ILE A CA 1
ATOM 5327 C C . ILE A 1 685 ? -15.571 14.337 13.791 1.00 95.62 685 ILE A C 1
ATOM 5329 O O . ILE A 1 685 ? -16.169 14.071 14.835 1.00 95.62 685 ILE A O 1
ATOM 5333 N N . HIS A 1 686 ? -16.005 15.280 12.947 1.00 92.06 686 HIS A N 1
ATOM 5334 C CA . HIS A 1 686 ? -17.209 16.066 13.228 1.00 92.06 686 HIS A CA 1
ATOM 5335 C C . HIS A 1 686 ? -18.473 15.204 13.259 1.00 92.06 686 HIS A C 1
ATOM 5337 O O . HIS A 1 686 ? -19.336 15.439 14.101 1.00 92.06 686 HIS A O 1
ATOM 5343 N N . ALA A 1 687 ? -18.583 14.197 12.384 1.00 92.88 687 ALA A N 1
ATOM 5344 C CA . ALA A 1 687 ? -19.720 13.282 12.400 1.00 92.88 687 ALA A CA 1
ATOM 5345 C C . ALA A 1 687 ? -19.794 12.497 13.719 1.00 92.88 687 ALA A C 1
ATOM 5347 O O . ALA A 1 687 ? -20.868 12.429 14.311 1.00 92.88 687 ALA A O 1
ATOM 5348 N N . ILE A 1 688 ? -18.666 11.968 14.215 1.00 95.94 688 ILE A N 1
ATOM 5349 C CA . ILE A 1 688 ? -18.609 11.258 15.501 1.00 95.94 688 ILE A CA 1
ATOM 5350 C C . ILE A 1 688 ? -19.043 12.184 16.640 1.00 95.94 688 ILE A C 1
ATOM 5352 O O . ILE A 1 688 ? -19.941 11.827 17.401 1.00 95.94 688 ILE A O 1
ATOM 5356 N N . LEU A 1 689 ? -18.443 13.374 16.750 1.00 94.88 689 LEU A N 1
ATOM 5357 C CA . LEU A 1 689 ? -18.757 14.322 17.824 1.00 94.88 689 LEU A CA 1
ATOM 5358 C C . LEU A 1 689 ? -20.230 14.734 17.799 1.00 94.88 689 LEU A C 1
ATOM 5360 O O . LEU A 1 689 ? -20.902 14.704 18.829 1.00 94.88 689 LEU A O 1
ATOM 5364 N N . HIS A 1 690 ? -20.748 15.057 16.614 1.00 92.25 690 HIS A N 1
ATOM 5365 C CA . HIS A 1 690 ? -22.130 15.476 16.458 1.00 92.25 690 HIS A CA 1
ATOM 5366 C C . HIS A 1 690 ? -23.124 14.372 16.828 1.00 92.25 690 HIS A C 1
ATOM 5368 O O . HIS A 1 690 ? -24.045 14.613 17.607 1.00 92.25 690 HIS A O 1
ATOM 5374 N N . LEU A 1 691 ? -22.926 13.165 16.294 1.00 92.69 691 LEU A N 1
ATOM 5375 C CA . LEU A 1 691 ? -23.818 12.030 16.534 1.00 92.69 691 LEU A CA 1
ATOM 5376 C C . LEU A 1 691 ? -23.802 11.554 17.978 1.00 92.69 691 LEU A C 1
ATOM 5378 O O . LEU A 1 691 ? -24.801 11.046 18.474 1.00 92.69 691 LEU A O 1
ATOM 5382 N N . SER A 1 692 ? -22.678 11.757 18.654 1.00 93.62 692 SER A N 1
ATOM 5383 C CA . SER A 1 692 ? -22.532 11.427 20.067 1.00 93.62 692 SER A CA 1
ATOM 5384 C C . SER A 1 692 ? -23.151 12.482 20.989 1.00 93.62 692 SER A C 1
ATOM 5386 O O . SER A 1 692 ? -23.134 12.311 22.205 1.00 93.62 692 SER A O 1
ATOM 5388 N N . GLY A 1 693 ? -23.672 13.586 20.434 1.00 92.94 693 GLY A N 1
ATOM 5389 C CA . GLY A 1 693 ? -24.199 14.712 21.204 1.00 92.94 693 GLY A CA 1
ATOM 5390 C C . GLY A 1 693 ? -23.124 15.480 21.975 1.00 92.94 693 GLY A C 1
ATOM 5391 O O . GLY A 1 693 ? -23.452 16.186 22.926 1.00 92.94 693 GLY A O 1
ATOM 5392 N N . ALA A 1 694 ? -21.852 15.334 21.597 1.00 94.06 694 ALA A N 1
ATOM 5393 C CA . ALA A 1 694 ? -20.751 16.014 22.258 1.00 94.06 694 ALA A CA 1
ATOM 5394 C C . ALA A 1 694 ? -20.776 17.514 21.938 1.00 94.06 694 ALA A C 1
ATOM 5396 O O . ALA A 1 694 ? -21.002 17.916 20.795 1.00 94.06 694 ALA A O 1
ATOM 5397 N N . GLU A 1 695 ? -20.495 18.344 22.938 1.00 93.25 695 GLU A N 1
ATOM 5398 C CA . GLU A 1 695 ? -20.210 19.759 22.721 1.00 93.25 695 GLU A CA 1
ATOM 5399 C C . GLU A 1 695 ? -18.770 19.906 22.227 1.00 93.25 695 GLU A C 1
ATOM 5401 O O . GLU A 1 695 ? -17.837 19.361 22.817 1.00 93.25 695 GLU A O 1
ATOM 5406 N N . TYR A 1 696 ? -18.577 20.626 21.126 1.00 93.69 696 TYR A N 1
ATOM 5407 C CA . TYR A 1 696 ? -17.254 20.886 20.572 1.00 93.69 696 TYR A CA 1
ATOM 5408 C C . TYR A 1 696 ? -17.225 22.245 19.875 1.00 93.69 696 TYR A C 1
ATOM 5410 O O . TYR A 1 696 ? -18.250 22.766 19.429 1.00 93.69 696 TYR A O 1
ATOM 5418 N N . LYS A 1 697 ? -16.022 22.807 19.770 1.00 93.94 697 LYS A N 1
ATOM 5419 C CA . LYS A 1 697 ? -15.732 24.023 19.013 1.00 93.94 697 LYS A CA 1
ATOM 5420 C C . LYS A 1 697 ? -14.751 23.676 17.900 1.00 93.94 697 LYS A C 1
ATOM 5422 O O . LYS A 1 697 ? -13.743 23.025 18.155 1.00 93.94 697 LYS A O 1
ATOM 5427 N N . THR A 1 698 ? -15.029 24.145 16.690 1.00 91.00 698 THR A N 1
ATOM 5428 C CA . THR A 1 698 ? -14.119 23.999 15.551 1.00 91.00 698 THR A CA 1
ATOM 5429 C C . THR A 1 698 ? -13.284 25.263 15.401 1.00 91.00 698 THR A C 1
ATOM 5431 O O . THR A 1 698 ? -13.829 26.350 15.214 1.00 91.00 698 THR A O 1
ATOM 5434 N N . GLU A 1 699 ? -11.961 25.129 15.459 1.00 91.31 699 GLU A N 1
ATOM 5435 C CA . GLU A 1 699 ? -11.029 26.216 15.154 1.00 91.31 699 GLU A CA 1
ATOM 5436 C C . GLU A 1 699 ? -10.359 25.950 13.805 1.00 91.31 699 GLU A C 1
ATOM 5438 O O . GLU A 1 699 ? -9.659 24.955 13.618 1.00 91.31 699 GLU A O 1
ATOM 5443 N N . TYR A 1 700 ? -10.607 26.832 12.835 1.00 89.00 700 TYR A N 1
ATOM 5444 C CA . TYR A 1 700 ? -10.014 26.729 11.505 1.00 89.00 700 TYR A CA 1
ATOM 5445 C C . TYR A 1 700 ? -8.708 27.518 11.454 1.00 89.00 700 TYR A C 1
ATOM 5447 O O . TYR A 1 700 ? -8.704 28.730 11.652 1.00 89.00 700 TYR A O 1
ATOM 5455 N N . VAL A 1 701 ? -7.619 26.827 11.126 1.00 87.94 701 VAL A N 1
ATOM 5456 C CA . VAL A 1 701 ? -6.278 27.409 11.010 1.00 87.94 701 VAL A CA 1
ATOM 5457 C C . VAL A 1 701 ? -5.901 27.532 9.534 1.00 87.94 701 VAL A C 1
ATOM 5459 O O . VAL A 1 701 ? -6.132 26.614 8.740 1.00 87.94 701 VAL A O 1
ATOM 5462 N N . SER A 1 702 ? -5.334 28.673 9.139 1.00 88.81 702 SER A N 1
ATOM 5463 C CA . SER A 1 702 ? -4.874 28.883 7.757 1.00 88.81 702 SER A CA 1
ATOM 5464 C C . SER A 1 702 ? -3.598 28.085 7.448 1.00 88.81 702 SER A C 1
ATOM 5466 O O . SER A 1 702 ? -2.836 27.729 8.345 1.00 88.81 702 SER A O 1
ATOM 5468 N N . ARG A 1 703 ? -3.323 27.808 6.164 1.00 86.75 703 ARG A N 1
ATOM 5469 C CA . ARG A 1 703 ? -2.083 27.108 5.768 1.00 86.75 703 ARG A CA 1
ATOM 5470 C C . ARG A 1 703 ? -0.842 27.925 6.120 1.00 86.75 703 ARG A C 1
ATOM 5472 O O . ARG A 1 703 ? 0.179 27.356 6.494 1.00 86.75 703 ARG A O 1
ATOM 5479 N N . GLU A 1 704 ? -0.944 29.242 6.000 1.00 91.75 704 GLU A N 1
ATOM 5480 C CA . GLU A 1 704 ? 0.100 30.207 6.326 1.00 91.75 704 GLU A CA 1
ATOM 5481 C C . GLU A 1 704 ? 0.404 30.187 7.826 1.00 91.75 704 GLU A C 1
ATOM 5483 O O . GLU A 1 704 ? 1.567 30.151 8.216 1.00 91.75 704 GLU A O 1
ATOM 5488 N N . GLU A 1 705 ? -0.633 30.125 8.660 1.00 91.19 705 GLU A N 1
ATOM 5489 C CA . GLU A 1 705 ? -0.498 30.023 10.113 1.00 91.19 705 GLU A CA 1
ATOM 5490 C C . GLU A 1 705 ? 0.091 28.676 10.545 1.00 91.19 705 GLU A C 1
ATOM 5492 O O . GLU A 1 705 ? 0.998 28.656 11.375 1.00 91.19 705 GLU A O 1
ATOM 5497 N N . ILE A 1 706 ? -0.320 27.563 9.920 1.00 90.94 706 ILE A N 1
ATOM 5498 C CA . ILE A 1 706 ? 0.310 26.250 10.150 1.00 90.94 706 ILE A CA 1
ATOM 5499 C C . ILE A 1 706 ? 1.797 26.301 9.789 1.00 90.94 706 ILE A C 1
ATOM 5501 O O . ILE A 1 706 ? 2.635 25.802 10.535 1.00 90.94 706 ILE A O 1
ATOM 5505 N N . ALA A 1 707 ? 2.143 26.906 8.650 1.00 91.56 707 ALA A N 1
ATOM 5506 C CA . ALA A 1 707 ? 3.527 27.013 8.205 1.00 91.56 707 ALA A CA 1
ATOM 5507 C C . ALA A 1 707 ? 4.377 27.916 9.113 1.00 91.56 707 ALA A C 1
ATOM 5509 O O . ALA A 1 707 ? 5.550 27.608 9.322 1.00 91.56 707 ALA A O 1
ATOM 5510 N N . ALA A 1 708 ? 3.795 28.998 9.641 1.00 94.31 708 ALA A N 1
ATOM 5511 C CA . ALA A 1 708 ? 4.458 29.942 10.538 1.00 94.31 708 ALA A CA 1
ATOM 5512 C C . ALA A 1 708 ? 4.606 29.421 11.976 1.00 94.31 708 ALA A C 1
ATOM 5514 O O . ALA A 1 708 ? 5.502 29.874 12.681 1.00 94.31 708 ALA A O 1
ATOM 5515 N N . HIS A 1 709 ? 3.745 28.488 12.395 1.00 93.44 709 HIS A N 1
ATOM 5516 C CA . HIS A 1 709 ? 3.667 27.989 13.768 1.00 93.44 709 HIS A CA 1
ATOM 5517 C C . HIS A 1 709 ? 3.651 26.462 13.855 1.00 93.44 709 HIS A C 1
ATOM 5519 O O . HIS A 1 709 ? 2.857 25.877 14.594 1.00 93.44 709 HIS A O 1
ATOM 5525 N N . ARG A 1 710 ? 4.512 25.783 13.092 1.00 93.06 710 ARG A N 1
ATOM 5526 C CA . ARG A 1 710 ? 4.576 24.311 13.087 1.00 93.06 710 ARG A CA 1
ATOM 5527 C C . ARG A 1 710 ? 4.818 23.744 14.485 1.00 93.06 710 ARG A C 1
ATOM 5529 O O . ARG A 1 710 ? 4.275 22.703 14.820 1.00 93.06 710 ARG A O 1
ATOM 5536 N N . GLU A 1 711 ? 5.585 24.450 15.305 1.00 94.38 711 GLU A N 1
ATOM 5537 C CA . GLU A 1 711 ? 5.884 24.094 16.689 1.00 94.38 711 GLU A CA 1
ATOM 5538 C C . GLU A 1 711 ? 4.655 24.055 17.607 1.00 94.38 711 GLU A C 1
ATOM 5540 O O . GLU A 1 711 ? 4.717 23.420 18.655 1.00 94.38 711 GLU A O 1
ATOM 5545 N N . LYS A 1 712 ? 3.544 24.708 17.231 1.00 92.50 712 LYS A N 1
ATOM 5546 C CA . LYS A 1 712 ? 2.298 24.705 18.015 1.00 92.50 712 LYS A CA 1
ATOM 5547 C C . LYS A 1 712 ? 1.442 23.457 17.806 1.00 92.50 712 LYS A C 1
ATOM 5549 O O . LYS A 1 712 ? 0.486 23.268 18.546 1.00 92.50 712 LYS A O 1
ATOM 5554 N N . PHE A 1 713 ? 1.737 22.638 16.800 1.00 93.94 713 PHE A N 1
ATOM 5555 C CA . PHE A 1 713 ? 0.979 21.423 16.504 1.00 93.94 713 PHE A CA 1
ATOM 5556 C C . PHE A 1 713 ? 1.851 20.202 16.827 1.00 93.94 713 PHE A C 1
ATOM 5558 O O . PHE A 1 713 ? 3.010 20.202 16.404 1.00 93.94 713 PHE A O 1
ATOM 5565 N N . PRO A 1 714 ? 1.325 19.136 17.467 1.00 93.25 714 PRO A N 1
ATOM 5566 C CA . PRO A 1 714 ? 2.100 17.966 17.903 1.00 93.25 714 PRO A CA 1
ATOM 5567 C C . PRO A 1 714 ? 3.085 17.416 16.868 1.00 93.25 714 PRO A C 1
ATOM 5569 O O . PRO A 1 714 ? 4.201 17.022 17.199 1.00 93.25 714 PRO A O 1
ATOM 5572 N N . PHE A 1 715 ? 2.666 17.413 15.600 1.00 95.00 715 PHE A N 1
ATOM 5573 C CA . PHE A 1 715 ? 3.433 16.895 14.467 1.00 95.00 715 PHE A CA 1
ATOM 5574 C C . PHE A 1 715 ? 3.619 17.938 13.351 1.00 95.00 715 PHE A C 1
ATOM 5576 O O . PHE A 1 715 ? 3.913 17.602 12.206 1.00 95.00 715 PHE A O 1
ATOM 5583 N N . GLY A 1 716 ? 3.432 19.227 13.653 1.00 93.56 716 GLY A N 1
ATOM 5584 C CA . GLY A 1 716 ? 3.574 20.302 12.667 1.00 93.56 716 GLY A CA 1
ATOM 5585 C C . GLY A 1 716 ? 2.464 20.382 11.617 1.00 93.56 716 GLY A C 1
ATOM 5586 O O . GLY A 1 716 ? 2.661 21.022 10.579 1.00 93.56 716 GLY A O 1
ATOM 5587 N N . HIS A 1 717 ? 1.317 19.743 11.868 1.00 92.69 717 HIS A N 1
ATOM 5588 C CA . HIS A 1 717 ? 0.132 19.773 11.014 1.00 92.69 717 HIS A CA 1
ATOM 5589 C C . HIS A 1 717 ? -1.170 19.546 11.799 1.00 92.69 717 HIS A C 1
ATOM 5591 O O . HIS A 1 717 ? -1.166 19.027 12.914 1.00 92.69 717 HIS A O 1
ATOM 5597 N N . VAL A 1 718 ? -2.290 19.885 11.162 1.00 93.19 718 VAL A N 1
ATOM 5598 C CA . VAL A 1 718 ? -3.666 19.647 11.631 1.00 93.19 718 VAL A CA 1
ATOM 5599 C C . VAL A 1 718 ? -4.246 18.382 10.967 1.00 93.19 718 VAL A C 1
ATOM 5601 O O . VAL A 1 718 ? -3.808 18.041 9.864 1.00 93.19 718 VAL A O 1
ATOM 5604 N N . PRO A 1 719 ? -5.217 17.677 11.581 1.00 94.50 719 PRO A N 1
ATOM 5605 C CA . PRO A 1 719 ? -6.027 18.074 12.734 1.00 94.50 719 PRO A CA 1
ATOM 5606 C C . PRO A 1 719 ? -5.332 17.848 14.075 1.00 94.50 719 PRO A C 1
ATOM 5608 O O . PRO A 1 719 ? -4.455 16.994 14.199 1.00 94.50 719 PRO A O 1
ATOM 5611 N N . VAL A 1 720 ? -5.795 18.599 15.074 1.00 95.56 720 VAL A N 1
ATOM 5612 C CA . VAL A 1 720 ? -5.477 18.408 16.490 1.00 95.56 720 VAL A CA 1
ATOM 5613 C C . VAL A 1 720 ? -6.790 18.447 17.267 1.00 95.56 720 VAL A C 1
ATOM 5615 O O . VAL A 1 720 ? -7.590 19.363 17.083 1.00 95.56 720 VAL A O 1
ATOM 5618 N N . LEU A 1 721 ? -7.022 17.441 18.106 1.00 97.06 721 LEU A N 1
ATOM 5619 C CA . LEU A 1 721 ? -8.078 17.439 19.110 1.00 97.06 721 LEU A CA 1
ATOM 5620 C C . LEU A 1 721 ? -7.497 17.981 20.415 1.00 97.06 721 LEU A C 1
ATOM 5622 O O . LEU A 1 721 ? -6.481 17.476 20.887 1.00 97.06 721 LEU A O 1
ATOM 5626 N N . ILE A 1 722 ? -8.177 18.960 21.005 1.00 97.06 722 ILE A N 1
ATOM 5627 C CA . ILE A 1 722 ? -7.914 19.432 22.364 1.00 97.06 722 ILE A CA 1
ATOM 5628 C C . ILE A 1 722 ? -9.181 19.182 23.175 1.00 97.06 722 ILE A C 1
ATOM 5630 O O . ILE A 1 722 ? -10.237 19.742 22.881 1.00 97.06 722 ILE A O 1
ATOM 5634 N N . GLU A 1 723 ? -9.079 18.325 24.182 1.00 97.25 723 GLU A N 1
ATOM 5635 C CA . GLU A 1 723 ? -10.166 18.005 25.098 1.00 97.25 723 GLU A CA 1
ATOM 5636 C C . GLU A 1 723 ? -9.856 18.532 26.500 1.00 97.25 723 GLU A C 1
ATOM 5638 O O . GLU A 1 723 ? -8.810 18.225 27.069 1.00 97.25 723 GLU A O 1
ATOM 5643 N N . THR A 1 724 ? -10.792 19.275 27.090 1.00 96.62 724 THR A N 1
ATOM 5644 C CA . THR A 1 724 ? -10.746 19.618 28.516 1.00 96.62 724 THR A CA 1
ATOM 5645 C C . THR A 1 724 ? -11.375 18.487 29.325 1.00 96.62 724 THR A C 1
ATOM 5647 O O . THR A 1 724 ? -12.571 18.220 29.202 1.00 96.62 724 THR A O 1
ATOM 5650 N N . LEU A 1 725 ? -10.571 17.826 30.154 1.00 94.88 725 LEU A N 1
ATOM 5651 C CA . LEU A 1 725 ? -10.997 16.720 31.007 1.00 94.88 725 LEU A CA 1
ATOM 5652 C C . LEU A 1 725 ? -11.796 17.224 32.228 1.00 94.88 725 LEU A C 1
ATOM 5654 O O . LEU A 1 725 ? -11.707 18.402 32.586 1.00 94.88 725 LEU A O 1
ATOM 5658 N N . PRO A 1 726 ? -12.566 16.353 32.918 1.00 94.94 726 PRO A N 1
ATOM 5659 C CA . PRO A 1 726 ? -13.387 16.755 34.068 1.00 94.94 726 PRO A CA 1
ATOM 5660 C C . PRO A 1 726 ? -12.614 17.386 35.235 1.00 94.94 726 PRO A C 1
ATOM 5662 O O . PRO A 1 726 ? -13.203 18.095 36.048 1.00 94.94 726 PRO A O 1
ATOM 5665 N N . ASP A 1 727 ? -11.311 17.124 35.335 1.00 95.12 727 ASP A N 1
ATOM 5666 C CA . ASP A 1 727 ? -10.416 17.700 36.343 1.00 95.12 727 ASP A CA 1
ATOM 5667 C C . ASP A 1 727 ? -9.844 19.076 35.946 1.00 95.12 727 ASP A C 1
ATOM 5669 O O . ASP A 1 727 ? -9.089 19.677 36.710 1.00 95.12 727 ASP A O 1
ATOM 5673 N N . GLY A 1 728 ? -10.214 19.590 34.768 1.00 95.75 728 GLY A N 1
ATOM 5674 C CA . GLY A 1 728 ? -9.742 20.855 34.211 1.00 95.75 728 GLY A CA 1
ATOM 5675 C C . GLY A 1 728 ? -8.408 20.762 33.464 1.00 95.75 728 GLY A C 1
ATOM 5676 O O . GLY A 1 728 ? -7.957 21.774 32.927 1.00 95.75 728 GLY A O 1
ATOM 5677 N N . SER A 1 729 ? -7.774 19.586 33.408 1.00 96.81 729 SER A N 1
ATOM 5678 C CA . SER A 1 729 ? -6.578 19.372 32.589 1.00 96.81 729 SER A CA 1
ATOM 5679 C C . SER A 1 729 ? -6.929 19.260 31.100 1.00 96.81 729 SER A C 1
ATOM 5681 O O . SER A 1 729 ? -8.084 19.044 30.731 1.00 96.81 729 SER A O 1
ATOM 5683 N N . THR A 1 730 ? -5.936 19.446 30.226 1.00 96.81 730 THR A N 1
ATOM 5684 C CA . THR A 1 730 ? -6.115 19.334 28.771 1.00 96.81 730 THR A CA 1
ATOM 5685 C C . THR A 1 730 ? -5.447 18.071 28.239 1.00 96.81 730 THR A C 1
ATOM 5687 O O . THR A 1 730 ? -4.318 17.744 28.604 1.00 96.81 730 THR A O 1
ATOM 5690 N N . PHE A 1 731 ? -6.162 17.358 27.374 1.00 97.00 731 PHE A N 1
ATOM 5691 C CA . PHE A 1 731 ? -5.669 16.234 26.592 1.00 97.00 731 PHE A CA 1
ATOM 5692 C C . PHE A 1 731 ? -5.552 16.665 25.128 1.00 97.00 731 PHE A C 1
ATOM 5694 O O . PHE A 1 731 ? -6.541 17.074 24.520 1.00 97.00 731 PHE A O 1
ATOM 5701 N N . GLU A 1 732 ? -4.345 16.581 24.572 1.00 97.31 732 GLU A N 1
ATOM 5702 C CA . GLU A 1 732 ? -4.044 16.967 23.192 1.00 97.31 732 GLU A CA 1
ATOM 5703 C C . GLU A 1 732 ? -3.678 15.735 22.356 1.00 97.31 732 GLU A C 1
ATOM 5705 O O . GLU A 1 732 ? -2.872 14.902 22.777 1.00 97.31 732 GLU A O 1
ATOM 5710 N N . LEU A 1 733 ? -4.268 15.620 21.162 1.00 97.56 733 LEU A N 1
ATOM 5711 C CA . LEU A 1 733 ? -4.056 14.494 20.254 1.00 97.56 733 LEU A CA 1
ATOM 5712 C C . LEU A 1 733 ? -3.998 14.965 18.795 1.00 97.56 733 LEU A C 1
ATOM 5714 O O . LEU A 1 733 ? -4.953 15.548 18.287 1.00 97.56 733 LEU A O 1
ATOM 5718 N N . GLY A 1 734 ? -2.884 14.693 18.112 1.00 95.44 734 GLY A N 1
ATOM 5719 C CA . GLY A 1 734 ? -2.746 14.862 16.659 1.00 95.44 734 GLY A CA 1
ATOM 5720 C C . GLY A 1 734 ? -3.128 13.597 15.879 1.00 95.44 734 GLY A C 1
ATOM 5721 O O . GLY A 1 734 ? -3.382 12.557 16.479 1.00 95.44 734 GLY A O 1
ATOM 5722 N N . GLU A 1 735 ? -3.089 13.687 14.545 1.00 94.50 735 GLU A N 1
ATOM 5723 C CA . GLU A 1 735 ? -3.418 12.625 13.569 1.00 94.50 735 GLU A CA 1
ATOM 5724 C C . GLU A 1 735 ? -4.908 12.284 13.455 1.00 94.50 735 GLU A C 1
ATOM 5726 O O . GLU A 1 735 ? -5.532 11.782 14.387 1.00 94.50 735 GLU A O 1
ATOM 5731 N N . ALA A 1 736 ? -5.480 12.472 12.260 1.00 94.38 736 ALA A N 1
ATOM 5732 C CA . ALA A 1 736 ? -6.917 12.305 12.025 1.00 94.38 736 ALA A CA 1
ATOM 5733 C C . ALA A 1 736 ? -7.434 10.916 12.437 1.00 94.38 736 ALA A C 1
ATOM 5735 O O . ALA A 1 736 ? -8.380 10.813 13.211 1.00 94.38 736 ALA A O 1
ATOM 5736 N N . VAL A 1 737 ? -6.765 9.846 11.997 1.00 95.62 737 VAL A N 1
ATOM 5737 C CA . VAL A 1 737 ? -7.183 8.464 12.293 1.00 95.62 737 VAL A CA 1
ATOM 5738 C C . VAL A 1 737 ? -7.011 8.122 13.779 1.00 95.62 737 VAL A C 1
ATOM 5740 O O . VAL A 1 737 ? -7.800 7.356 14.333 1.00 95.62 737 VAL A O 1
ATOM 5743 N N . ALA A 1 738 ? -6.009 8.697 14.454 1.00 97.31 738 ALA A N 1
ATOM 5744 C CA . ALA A 1 738 ? -5.824 8.502 15.891 1.00 97.31 738 ALA A CA 1
ATOM 5745 C C . ALA A 1 738 ? -6.945 9.185 16.686 1.00 97.31 738 ALA A C 1
ATOM 5747 O O . ALA A 1 738 ? -7.535 8.561 17.570 1.00 97.31 738 ALA A O 1
ATOM 5748 N N . ILE A 1 739 ? -7.286 10.424 16.316 1.00 98.19 739 ILE A N 1
ATOM 5749 C CA . ILE A 1 739 ? -8.424 11.168 16.868 1.00 98.19 739 ILE A CA 1
ATOM 5750 C C . ILE A 1 739 ? -9.728 10.397 16.635 1.00 98.19 739 ILE A C 1
ATOM 5752 O O . ILE A 1 739 ? -10.501 10.196 17.568 1.00 98.19 739 ILE A O 1
ATOM 5756 N N . GLU A 1 740 ? -9.966 9.911 15.418 1.00 97.94 740 GLU A N 1
ATOM 5757 C CA . GLU A 1 740 ? -11.158 9.130 15.082 1.00 97.94 740 GLU A CA 1
ATOM 5758 C C . GLU A 1 740 ? -11.273 7.850 15.914 1.00 97.94 740 GLU A C 1
ATOM 5760 O O . GLU A 1 740 ? -12.344 7.569 16.446 1.00 97.94 740 GLU A O 1
ATOM 5765 N N . HIS A 1 741 ? -10.185 7.095 16.082 1.00 98.00 741 HIS A N 1
ATOM 5766 C CA . HIS A 1 741 ? -10.187 5.899 16.925 1.00 98.00 741 HIS A CA 1
ATOM 5767 C C . HIS A 1 741 ? -10.449 6.219 18.397 1.00 98.00 741 HIS A C 1
ATOM 5769 O O . HIS A 1 741 ? -11.239 5.514 19.023 1.00 98.00 741 HIS A O 1
ATOM 5775 N N . TYR A 1 742 ? -9.818 7.270 18.930 1.00 98.38 742 TYR A N 1
ATOM 5776 C CA . TYR A 1 742 ? -10.041 7.726 20.300 1.00 98.38 742 TYR A CA 1
ATOM 5777 C C . TYR A 1 742 ? -11.516 8.079 20.532 1.00 98.38 742 TYR A C 1
ATOM 5779 O O . TYR A 1 742 ? -12.140 7.578 21.467 1.00 98.38 742 TYR A O 1
ATOM 5787 N N . LEU A 1 743 ? -12.106 8.880 19.641 1.00 98.38 743 LEU A N 1
ATOM 5788 C CA . LEU A 1 743 ? -13.508 9.286 19.746 1.00 98.38 743 LEU A CA 1
ATOM 5789 C C . LEU A 1 743 ? -14.466 8.109 19.512 1.00 98.38 743 LEU A C 1
ATOM 5791 O O . LEU A 1 743 ? -15.462 7.981 20.220 1.00 98.38 743 LEU A O 1
ATOM 5795 N N . ALA A 1 744 ? -14.170 7.223 18.560 1.00 98.31 744 ALA A N 1
ATOM 5796 C CA . ALA A 1 744 ? -14.985 6.042 18.300 1.00 98.31 744 ALA A CA 1
ATOM 5797 C C . ALA A 1 744 ? -15.013 5.082 19.497 1.00 98.31 744 ALA A C 1
ATOM 5799 O O . ALA A 1 744 ? -16.053 4.492 19.786 1.00 98.31 744 ALA A O 1
ATOM 5800 N N . GLU A 1 745 ? -13.894 4.933 20.207 1.00 98.06 745 GLU A N 1
ATOM 5801 C CA . GLU A 1 745 ? -13.833 4.168 21.452 1.00 98.06 745 GLU A CA 1
ATOM 5802 C C . GLU A 1 745 ? -14.624 4.863 22.562 1.00 98.06 745 GLU A C 1
ATOM 5804 O O . GLU A 1 745 ? -15.523 4.262 23.150 1.00 98.06 745 GLU A O 1
ATOM 5809 N N . LYS A 1 746 ? -14.368 6.159 22.775 1.00 97.50 746 LYS A N 1
ATOM 5810 C CA . LYS A 1 746 ? -15.030 6.981 23.795 1.00 97.50 746 LYS A CA 1
ATOM 5811 C C . LYS A 1 746 ? -16.556 6.986 23.673 1.00 97.50 746 LYS A C 1
ATOM 5813 O O . LYS A 1 746 ? -17.252 6.965 24.686 1.00 97.50 746 LYS A O 1
ATOM 5818 N N . TYR A 1 747 ? -17.075 6.994 22.447 1.00 97.62 747 TYR A N 1
ATOM 5819 C CA . TYR A 1 747 ? -18.511 7.034 22.162 1.00 97.62 747 TYR A CA 1
ATOM 5820 C C . TYR A 1 747 ? -19.096 5.684 21.721 1.00 97.62 747 TYR A C 1
ATOM 5822 O O . TYR A 1 747 ? -20.184 5.637 21.154 1.00 97.62 747 TYR A O 1
ATOM 5830 N N . ASN A 1 748 ? -18.418 4.569 22.019 1.00 97.19 748 ASN A N 1
ATOM 5831 C CA . ASN A 1 748 ? -18.922 3.204 21.802 1.00 97.19 748 ASN A CA 1
ATOM 5832 C C . ASN A 1 748 ? -19.301 2.867 20.342 1.00 97.19 748 ASN A C 1
ATOM 5834 O O . ASN A 1 748 ? -20.162 2.017 20.099 1.00 97.19 748 ASN A O 1
ATOM 5838 N N . LEU A 1 749 ? -18.631 3.494 19.371 1.00 98.06 749 LEU A N 1
ATOM 5839 C CA . LEU A 1 749 ? -18.750 3.219 17.930 1.00 98.06 749 LEU A CA 1
ATOM 5840 C C . LEU A 1 749 ? -17.822 2.085 17.462 1.00 98.06 749 LEU A C 1
ATOM 5842 O O . LEU A 1 749 ? -17.808 1.722 16.282 1.00 98.06 749 LEU A O 1
ATOM 5846 N N . LEU A 1 750 ? -17.032 1.535 18.381 1.00 97.75 750 LEU A N 1
ATOM 5847 C CA . LEU A 1 750 ? -16.263 0.312 18.199 1.00 97.75 750 LEU A CA 1
ATOM 5848 C C . LEU A 1 750 ? -16.973 -0.896 18.831 1.00 97.75 750 LEU A C 1
ATOM 5850 O O . LEU A 1 750 ? -18.076 -0.814 19.380 1.00 97.75 750 LEU A O 1
ATOM 5854 N N . GLY A 1 751 ? -16.339 -2.056 18.703 1.00 93.06 751 GLY A N 1
ATOM 5855 C CA . GLY A 1 751 ? -16.826 -3.316 19.237 1.00 93.06 751 GLY A CA 1
ATOM 5856 C C . GLY A 1 751 ? -16.748 -3.376 20.756 1.00 93.06 751 GLY A C 1
ATOM 5857 O O . GLY A 1 751 ? -15.892 -2.747 21.370 1.00 93.06 751 GLY A O 1
ATOM 5858 N N . SER A 1 752 ? -17.609 -4.193 21.355 1.00 94.06 752 SER A N 1
ATOM 5859 C CA . SER A 1 752 ? -17.591 -4.457 22.800 1.00 94.06 752 SER A CA 1
ATOM 5860 C C . SER A 1 752 ? -16.409 -5.335 23.225 1.00 94.06 752 SER A C 1
ATOM 5862 O O . SER A 1 752 ? -16.019 -5.355 24.391 1.00 94.06 752 SER A O 1
ATOM 5864 N N . THR A 1 753 ? -15.820 -6.052 22.265 1.00 96.12 753 THR A N 1
ATOM 5865 C CA . THR A 1 753 ? -14.647 -6.904 22.459 1.00 96.12 753 THR A CA 1
ATOM 5866 C C . THR A 1 753 ? -13.457 -6.408 21.634 1.00 96.12 753 THR A C 1
ATOM 5868 O O . THR A 1 753 ? -13.644 -5.761 20.594 1.00 96.12 753 THR A O 1
ATOM 5871 N N . PRO A 1 754 ? -12.214 -6.749 22.029 1.00 97.19 754 PRO A N 1
ATOM 5872 C CA . PRO A 1 754 ? -11.032 -6.455 21.222 1.00 97.19 754 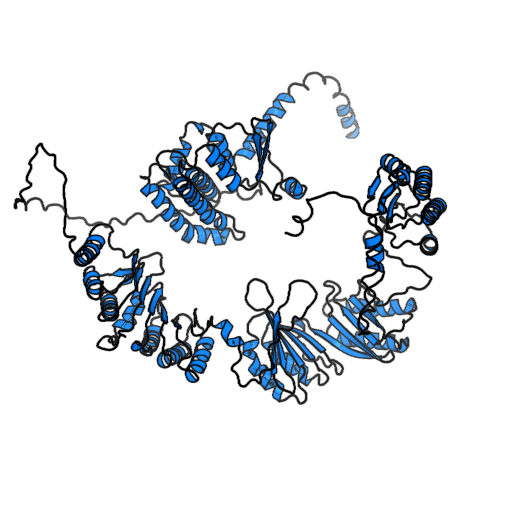PRO A CA 1
ATOM 5873 C C . PRO A 1 754 ? -11.135 -6.987 19.786 1.00 97.19 754 PRO A C 1
ATOM 5875 O O . PRO A 1 754 ? -10.718 -6.316 18.845 1.00 97.19 754 PRO A O 1
ATOM 5878 N N . GLN A 1 755 ? -11.732 -8.167 19.601 1.00 97.69 755 GLN A N 1
ATOM 5879 C CA . GLN A 1 755 ? -11.904 -8.814 18.301 1.00 97.69 755 GLN A CA 1
ATOM 5880 C C . GLN A 1 755 ? -12.885 -8.048 17.404 1.00 97.69 755 GLN A C 1
ATOM 5882 O O . GLN A 1 755 ? -12.600 -7.837 16.226 1.00 97.69 755 GLN A O 1
ATOM 5887 N N . GLU A 1 756 ? -14.022 -7.607 17.945 1.00 96.62 756 GLU A N 1
ATOM 5888 C CA . GLU A 1 756 ? -14.979 -6.773 17.207 1.00 96.62 756 GLU A CA 1
ATOM 5889 C C . GLU A 1 756 ? -14.367 -5.417 16.849 1.00 96.62 756 GLU A C 1
ATOM 5891 O O . GLU A 1 756 ? -14.445 -4.984 15.700 1.00 96.62 756 GLU A O 1
ATOM 5896 N N . SER A 1 757 ? -13.688 -4.779 17.805 1.00 97.88 757 SER A N 1
ATOM 5897 C CA . SER A 1 757 ? -12.984 -3.516 17.580 1.00 97.88 757 SER A CA 1
ATOM 5898 C C . SER A 1 757 ? -11.918 -3.635 16.492 1.00 97.88 757 SER A C 1
ATOM 5900 O O . SER A 1 757 ? -11.832 -2.770 15.622 1.00 97.88 757 SER A O 1
ATOM 5902 N N . ALA A 1 758 ? -11.139 -4.719 16.489 1.00 97.88 758 ALA A N 1
ATOM 5903 C CA . ALA A 1 758 ? -10.141 -4.980 15.457 1.00 97.88 758 ALA A CA 1
ATOM 5904 C C . ALA A 1 758 ? -10.776 -5.179 14.072 1.00 97.88 758 ALA A C 1
ATOM 5906 O O . ALA A 1 758 ? -10.258 -4.656 13.087 1.00 97.88 758 ALA A O 1
ATOM 5907 N N . ARG A 1 759 ? -11.916 -5.879 13.982 1.00 97.88 759 ARG A N 1
ATOM 5908 C CA . ARG A 1 759 ? -12.650 -6.061 12.717 1.00 97.88 759 ARG A CA 1
ATOM 5909 C C . ARG A 1 759 ? -13.198 -4.742 12.176 1.00 97.88 759 ARG A C 1
ATOM 5911 O O . ARG A 1 759 ? -12.998 -4.450 11.001 1.00 97.88 759 ARG A O 1
ATOM 5918 N N . ILE A 1 760 ? -13.816 -3.927 13.033 1.00 98.50 760 ILE A N 1
ATOM 5919 C CA . ILE A 1 760 ? -14.334 -2.604 12.653 1.00 98.50 760 ILE A CA 1
ATOM 5920 C C . ILE A 1 760 ? -13.197 -1.708 12.153 1.00 98.50 760 ILE A C 1
ATOM 5922 O O . ILE A 1 760 ? -13.302 -1.123 11.075 1.00 98.50 760 ILE A O 1
ATOM 5926 N N . LYS A 1 761 ? -12.079 -1.654 12.891 1.00 98.38 761 LYS A N 1
ATOM 5927 C CA . LYS A 1 761 ? -10.886 -0.899 12.481 1.00 98.38 761 LYS A CA 1
ATOM 5928 C C . LYS A 1 761 ? -10.317 -1.423 11.163 1.00 98.38 761 LYS A C 1
ATOM 5930 O O . LYS A 1 761 ? -9.996 -0.623 10.299 1.00 98.38 761 LYS A O 1
ATOM 5935 N N . SER A 1 762 ? -10.251 -2.741 10.964 1.00 98.12 762 SER A N 1
ATOM 5936 C CA . SER A 1 762 ? -9.745 -3.338 9.721 1.00 98.12 762 SER A CA 1
ATOM 5937 C C . SER A 1 762 ? -10.558 -2.921 8.492 1.00 98.12 762 SER A C 1
ATOM 5939 O O . SER A 1 762 ? -9.961 -2.539 7.485 1.00 98.12 762 SER A O 1
ATOM 5941 N N . VAL A 1 763 ? -11.894 -2.936 8.580 1.00 98.19 763 VAL A N 1
ATOM 5942 C CA . VAL A 1 763 ? -12.765 -2.470 7.489 1.00 98.19 763 VAL A CA 1
ATOM 5943 C C . VAL A 1 763 ? -12.561 -0.976 7.237 1.00 98.19 763 VAL A C 1
ATOM 5945 O O . VAL A 1 763 ? -12.305 -0.587 6.100 1.00 98.19 763 VAL A O 1
ATOM 5948 N N . ALA A 1 764 ? -12.584 -0.148 8.286 1.00 98.00 764 ALA A N 1
ATOM 5949 C CA . ALA A 1 764 ? -12.363 1.294 8.172 1.00 98.00 764 ALA A CA 1
ATOM 5950 C C . ALA A 1 764 ? -10.994 1.638 7.553 1.00 98.00 764 ALA A C 1
ATOM 5952 O O . ALA A 1 764 ? -10.907 2.454 6.638 1.00 98.00 764 ALA A O 1
ATOM 5953 N N . THR A 1 765 ? -9.920 0.980 7.999 1.00 96.75 765 THR A N 1
ATOM 5954 C CA . THR A 1 765 ? -8.571 1.163 7.451 1.00 96.75 765 THR A CA 1
ATOM 5955 C C . THR A 1 765 ? -8.494 0.745 5.986 1.00 96.75 765 THR A C 1
ATOM 5957 O O . THR A 1 765 ? -7.868 1.449 5.199 1.00 96.75 765 THR A O 1
ATOM 5960 N N . ASN A 1 766 ? -9.147 -0.350 5.582 1.00 96.81 766 ASN A N 1
ATOM 5961 C CA . ASN A 1 766 ? -9.179 -0.730 4.170 1.00 96.81 766 ASN A CA 1
ATOM 5962 C C . ASN A 1 766 ? -9.880 0.332 3.303 1.00 96.81 766 ASN A C 1
ATOM 5964 O O . ASN A 1 766 ? -9.392 0.621 2.215 1.00 96.81 766 ASN A O 1
ATOM 5968 N N . ILE A 1 767 ? -10.951 0.967 3.801 1.00 96.12 767 ILE A N 1
ATOM 5969 C CA . ILE A 1 767 ? -11.599 2.089 3.101 1.00 96.12 767 ILE A CA 1
ATOM 5970 C C . ILE A 1 767 ? -10.613 3.242 2.891 1.00 96.12 767 ILE A C 1
ATOM 5972 O O . ILE A 1 767 ? -10.492 3.744 1.776 1.00 96.12 767 ILE A O 1
ATOM 5976 N N . TYR A 1 768 ? -9.865 3.628 3.927 1.00 93.75 768 TYR A N 1
ATOM 5977 C CA . TYR A 1 768 ? -8.842 4.666 3.802 1.00 93.75 768 TYR A CA 1
ATOM 5978 C C . TYR A 1 768 ? -7.769 4.315 2.767 1.00 93.75 768 TYR A C 1
ATOM 5980 O O . TYR A 1 768 ? -7.482 5.132 1.897 1.00 93.75 768 TYR A O 1
ATOM 5988 N N . LEU A 1 769 ? -7.198 3.110 2.838 1.00 92.00 769 LEU A N 1
ATOM 5989 C CA . LEU A 1 769 ? -6.091 2.705 1.969 1.00 92.00 769 LEU A CA 1
ATOM 5990 C C . LEU A 1 769 ? -6.507 2.587 0.497 1.00 92.00 769 LEU A C 1
ATOM 5992 O O . LEU A 1 769 ? -5.785 3.047 -0.383 1.00 92.00 769 LEU A O 1
ATOM 5996 N N . GLU A 1 770 ? -7.675 2.007 0.211 1.00 91.44 770 GLU A N 1
ATOM 5997 C CA . GLU A 1 770 ? -8.129 1.831 -1.173 1.00 91.44 770 GLU A CA 1
ATOM 5998 C C . GLU A 1 770 ? -8.592 3.154 -1.803 1.00 91.44 770 GLU A C 1
ATOM 6000 O O . GLU A 1 770 ? -8.492 3.318 -3.018 1.00 91.44 770 GLU A O 1
ATOM 6005 N N . LEU A 1 771 ? -9.095 4.112 -1.016 1.00 90.88 771 LEU A N 1
ATOM 6006 C CA . LEU A 1 771 ? -9.691 5.334 -1.564 1.00 90.88 771 LEU A CA 1
ATOM 6007 C C . LEU A 1 771 ? -8.764 6.554 -1.504 1.00 90.88 771 LEU A C 1
ATOM 6009 O O . LEU A 1 771 ? -8.739 7.333 -2.458 1.00 90.88 771 LEU A O 1
ATOM 6013 N N . ALA A 1 772 ? -7.974 6.736 -0.444 1.00 87.06 772 ALA A N 1
ATOM 6014 C CA . ALA A 1 772 ? -7.177 7.952 -0.270 1.00 87.06 772 ALA A CA 1
ATOM 6015 C C . ALA A 1 772 ? -6.076 8.104 -1.324 1.00 87.06 772 ALA A C 1
ATOM 6017 O O . ALA A 1 772 ? -6.012 9.133 -2.004 1.00 87.06 772 ALA A O 1
ATOM 6018 N N . ASP A 1 773 ? -5.264 7.064 -1.511 1.00 79.75 773 ASP A N 1
ATOM 6019 C CA . ASP A 1 773 ? -4.124 7.091 -2.435 1.00 79.75 773 ASP A CA 1
ATOM 6020 C C . ASP A 1 773 ? -4.559 7.257 -3.896 1.00 79.75 773 ASP A C 1
ATOM 6022 O O . ASP A 1 773 ? -3.851 7.859 -4.712 1.00 79.75 773 ASP A O 1
ATOM 6026 N N . ASN A 1 774 ? -5.745 6.746 -4.224 1.00 81.38 774 ASN A N 1
ATOM 6027 C CA . ASN A 1 774 ? -6.282 6.778 -5.576 1.00 81.38 774 ASN A CA 1
ATOM 6028 C C . ASN A 1 774 ? -6.993 8.095 -5.905 1.00 81.38 774 ASN A C 1
ATOM 6030 O O . ASN A 1 774 ? -6.879 8.585 -7.029 1.00 81.38 774 ASN A O 1
ATOM 6034 N N . LEU A 1 775 ? -7.678 8.709 -4.935 1.00 81.50 775 LEU A N 1
ATOM 6035 C CA . LEU A 1 775 ? -8.442 9.939 -5.160 1.00 81.50 775 LEU A CA 1
ATOM 6036 C C . LEU A 1 775 ? -7.607 11.222 -5.025 1.00 81.50 775 LEU A C 1
ATOM 6038 O O . LEU A 1 775 ? -7.955 12.227 -5.644 1.00 81.50 775 LEU A O 1
ATOM 6042 N N . PHE A 1 776 ? -6.504 11.202 -4.267 1.00 77.25 776 PHE A N 1
ATOM 6043 C CA . PHE A 1 776 ? -5.719 12.409 -3.947 1.00 77.25 776 PHE A CA 1
ATOM 6044 C C . PHE A 1 776 ? -4.287 12.422 -4.497 1.00 77.25 776 PHE A C 1
ATOM 6046 O O . PHE A 1 776 ? -3.451 13.221 -4.076 1.00 77.25 776 PHE A O 1
ATOM 6053 N N . SER A 1 777 ? -3.991 11.565 -5.472 1.00 75.69 777 SER A N 1
ATOM 6054 C CA . SER A 1 777 ? -2.684 11.550 -6.132 1.00 75.69 777 SER A CA 1
ATOM 6055 C C . SER A 1 777 ? -2.402 12.807 -6.978 1.00 75.69 777 SER A C 1
ATOM 6057 O O . SER A 1 777 ? -3.312 13.446 -7.505 1.00 75.69 777 SER A O 1
ATOM 6059 N N . ALA A 1 778 ? -1.116 13.132 -7.167 1.00 60.41 778 ALA A N 1
ATOM 6060 C CA . ALA A 1 778 ? -0.673 14.286 -7.962 1.00 60.41 778 ALA A CA 1
ATOM 6061 C C . ALA A 1 778 ? -1.022 14.195 -9.466 1.00 60.41 778 ALA A C 1
ATOM 6063 O O . ALA A 1 778 ? -1.090 15.226 -10.132 1.00 60.41 778 ALA A O 1
ATOM 6064 N N . ASP A 1 779 ? -1.274 12.989 -9.990 1.00 68.69 779 ASP A N 1
ATOM 6065 C CA . ASP A 1 779 ? -1.691 12.734 -11.380 1.00 68.69 779 ASP A CA 1
ATOM 6066 C C . ASP A 1 779 ? -3.168 12.306 -11.433 1.00 68.69 779 ASP A C 1
ATOM 6068 O O . ASP A 1 779 ? -3.544 11.217 -11.879 1.00 68.69 779 ASP A O 1
ATOM 6072 N N . ALA A 1 780 ? -4.015 13.171 -10.871 1.00 63.81 780 ALA A N 1
ATOM 6073 C CA . ALA A 1 780 ? -5.401 12.864 -10.535 1.00 63.81 780 ALA A CA 1
ATOM 6074 C C . ALA A 1 780 ? -6.261 12.430 -11.735 1.00 63.81 780 ALA A C 1
ATOM 6076 O O . ALA A 1 780 ? -7.248 11.730 -11.543 1.00 63.81 780 ALA A O 1
ATOM 6077 N N . ALA A 1 781 ? -5.924 12.819 -12.969 1.00 72.38 781 ALA A N 1
ATOM 6078 C CA . ALA A 1 781 ? -6.724 12.463 -14.141 1.00 72.38 781 ALA A CA 1
ATOM 6079 C C . ALA A 1 781 ? -6.464 11.023 -14.616 1.00 72.38 781 ALA A C 1
ATOM 6081 O O . ALA A 1 781 ? -7.417 10.273 -14.836 1.00 72.38 781 ALA A O 1
ATOM 6082 N N . ALA A 1 782 ? -5.194 10.626 -14.752 1.00 72.38 782 ALA A N 1
ATOM 6083 C CA . ALA A 1 782 ? -4.827 9.285 -15.205 1.00 72.38 782 ALA A CA 1
ATOM 6084 C C . ALA A 1 782 ? -5.176 8.229 -14.149 1.00 72.38 782 ALA A C 1
ATOM 6086 O O . ALA A 1 782 ? -5.841 7.237 -14.453 1.00 72.38 782 ALA A O 1
ATOM 6087 N N . LYS A 1 783 ? -4.831 8.501 -12.885 1.00 77.75 783 LYS A N 1
ATOM 6088 C CA . LYS A 1 783 ? -5.144 7.603 -11.767 1.00 77.75 783 LYS A CA 1
ATOM 6089 C C . LYS A 1 783 ? -6.631 7.493 -11.482 1.00 77.75 783 LYS A C 1
ATOM 6091 O O . LYS A 1 783 ? -7.077 6.449 -11.028 1.00 77.75 783 LYS A O 1
ATOM 6096 N N . ARG A 1 784 ? -7.429 8.515 -11.798 1.00 80.88 784 ARG A N 1
ATOM 6097 C CA . ARG A 1 784 ? -8.885 8.408 -11.682 1.00 80.88 784 ARG A CA 1
ATOM 6098 C C . ARG A 1 784 ? -9.473 7.394 -12.658 1.00 80.88 784 ARG A C 1
ATOM 6100 O O . ARG A 1 784 ? -10.336 6.621 -12.261 1.00 80.88 784 ARG A O 1
ATOM 6107 N N . ALA A 1 785 ? -9.030 7.392 -13.914 1.00 83.81 785 ALA A N 1
ATOM 6108 C CA . ALA A 1 785 ? -9.525 6.425 -14.894 1.00 83.81 785 ALA A CA 1
ATOM 6109 C C . ALA A 1 785 ? -9.145 4.986 -14.503 1.00 83.81 785 ALA A C 1
ATOM 6111 O O . ALA A 1 785 ? -9.959 4.074 -14.633 1.00 83.81 785 ALA A O 1
ATOM 6112 N N . GLU A 1 786 ? -7.930 4.793 -13.986 1.00 86.25 786 GLU A N 1
ATOM 6113 C CA . GLU A 1 786 ? -7.474 3.520 -13.417 1.00 86.25 786 GLU A CA 1
ATOM 6114 C C . GLU A 1 786 ? -8.285 3.131 -12.174 1.00 86.25 786 GLU A C 1
ATOM 6116 O O . GLU A 1 786 ? -8.777 2.008 -12.084 1.00 86.25 786 GLU A O 1
ATOM 6121 N N . PHE A 1 787 ? -8.515 4.077 -11.262 1.00 89.38 787 PHE A N 1
ATOM 6122 C CA . PHE A 1 787 ? -9.333 3.879 -10.072 1.00 89.38 787 PHE A CA 1
ATOM 6123 C C . PHE A 1 787 ? -10.749 3.425 -10.431 1.00 89.38 787 PHE A C 1
ATOM 6125 O O . PHE A 1 787 ? -11.196 2.396 -9.937 1.00 89.38 787 PHE A O 1
ATOM 6132 N N . GLU A 1 788 ? -11.443 4.140 -11.320 1.00 89.94 788 GLU A N 1
ATOM 6133 C CA . GLU A 1 788 ? -12.804 3.791 -11.745 1.00 89.94 788 GLU A CA 1
ATOM 6134 C C . GLU A 1 788 ? -12.859 2.430 -12.461 1.00 89.94 788 GLU A C 1
ATOM 6136 O O . GLU A 1 788 ? -13.851 1.710 -12.333 1.00 89.94 788 GLU A O 1
ATOM 6141 N N . ARG A 1 789 ? -11.801 2.057 -13.197 1.00 90.56 789 ARG A N 1
ATOM 6142 C CA . ARG A 1 789 ? -11.742 0.806 -13.967 1.00 90.56 789 ARG A CA 1
ATOM 6143 C C . ARG A 1 789 ? -11.366 -0.413 -13.126 1.00 90.56 789 ARG A C 1
ATOM 6145 O O . ARG A 1 789 ? -11.890 -1.494 -13.381 1.00 90.56 789 ARG A O 1
ATOM 6152 N N . GLU A 1 790 ? -10.438 -0.271 -12.185 1.00 89.81 790 GLU A N 1
ATOM 6153 C CA . GLU A 1 790 ? -9.769 -1.408 -11.539 1.00 89.81 790 GLU A CA 1
ATOM 6154 C C . GLU A 1 790 ? -10.003 -1.449 -10.032 1.00 89.81 790 GLU A C 1
ATOM 6156 O O . GLU A 1 790 ? -10.414 -2.478 -9.490 1.00 89.81 790 GLU A O 1
ATOM 6161 N N . VAL A 1 791 ? -9.779 -0.326 -9.352 1.00 91.62 791 VAL A N 1
ATOM 6162 C CA . VAL A 1 791 ? -9.835 -0.269 -7.887 1.00 91.62 791 VAL A CA 1
ATOM 6163 C C . VAL A 1 791 ? -11.277 -0.224 -7.398 1.00 91.62 791 VAL A C 1
ATOM 6165 O O . VAL A 1 791 ? -11.655 -1.008 -6.531 1.00 91.62 791 VAL A O 1
ATOM 6168 N N . LEU A 1 792 ? -12.105 0.649 -7.972 1.00 93.94 792 LEU A N 1
ATOM 6169 C CA . LEU A 1 792 ? -13.477 0.883 -7.538 1.00 93.94 792 LEU A CA 1
ATOM 6170 C C . LEU A 1 792 ? -14.359 -0.375 -7.637 1.00 93.94 792 LEU A C 1
ATOM 6172 O O . LEU A 1 792 ? -15.045 -0.666 -6.656 1.00 93.94 792 LEU A O 1
ATOM 6176 N N . PRO A 1 793 ? -14.333 -1.173 -8.728 1.00 94.25 793 PRO A N 1
ATOM 6177 C CA . PRO A 1 793 ? -15.110 -2.411 -8.786 1.00 94.25 793 PRO A CA 1
ATOM 6178 C C . PRO A 1 793 ? -14.660 -3.443 -7.745 1.00 94.25 793 PRO A C 1
ATOM 6180 O O . PRO A 1 793 ? -15.495 -4.109 -7.135 1.00 94.25 793 PRO A O 1
ATOM 6183 N N . ARG A 1 794 ? -13.346 -3.559 -7.500 1.00 94.81 794 ARG A N 1
ATOM 6184 C CA . ARG A 1 794 ? -12.791 -4.466 -6.483 1.00 94.81 794 ARG A CA 1
ATOM 6185 C C . ARG A 1 794 ? -13.167 -4.021 -5.071 1.00 94.81 794 ARG A C 1
ATOM 6187 O O . ARG A 1 794 ? -13.563 -4.851 -4.255 1.00 94.81 794 ARG A O 1
ATOM 6194 N N . PHE A 1 795 ? -13.053 -2.722 -4.801 1.00 95.94 795 PHE A N 1
ATOM 6195 C CA . PHE A 1 795 ? -13.480 -2.099 -3.555 1.00 95.94 795 PHE A CA 1
ATOM 6196 C C . PHE A 1 795 ? -14.965 -2.373 -3.307 1.00 95.94 795 PHE A C 1
ATOM 6198 O O . PHE A 1 795 ? -15.313 -2.915 -2.258 1.00 95.94 795 PHE A O 1
ATOM 6205 N N . ALA A 1 796 ? -15.823 -2.085 -4.292 1.00 96.44 796 ALA A N 1
ATOM 6206 C CA . ALA A 1 796 ? -17.258 -2.313 -4.187 1.00 96.44 796 ALA A CA 1
ATOM 6207 C C . ALA A 1 796 ? -17.568 -3.780 -3.885 1.00 96.44 796 ALA A C 1
ATOM 6209 O O . ALA A 1 796 ? -18.185 -4.063 -2.866 1.00 96.44 796 ALA A O 1
ATOM 6210 N N . LEU A 1 797 ? -17.027 -4.716 -4.669 1.00 95.75 797 LEU A N 1
ATOM 6211 C CA . LEU A 1 797 ? -17.239 -6.150 -4.458 1.00 95.75 797 LEU A CA 1
ATOM 6212 C C . LEU A 1 797 ? -16.821 -6.618 -3.053 1.00 95.75 797 LEU A C 1
ATOM 6214 O O . LEU A 1 797 ? -17.508 -7.428 -2.430 1.00 95.75 797 LEU A O 1
ATOM 6218 N N . CYS A 1 798 ? -15.680 -6.136 -2.552 1.00 96.75 798 CYS A N 1
ATOM 6219 C CA . CYS A 1 798 ? -15.176 -6.507 -1.232 1.00 96.75 798 CYS A CA 1
ATOM 6220 C C . CYS A 1 798 ? -16.090 -5.988 -0.113 1.00 96.75 798 CYS A C 1
ATOM 6222 O O . CYS A 1 798 ? -16.472 -6.744 0.780 1.00 96.75 798 CYS A O 1
ATOM 6224 N N . HIS A 1 799 ? -16.463 -4.710 -0.167 1.00 98.00 799 HIS A N 1
ATOM 6225 C CA . HIS A 1 799 ? -17.245 -4.060 0.886 1.00 98.00 799 HIS A CA 1
ATOM 6226 C C . HIS A 1 799 ? -18.728 -4.429 0.843 1.00 98.00 799 HIS A C 1
ATOM 6228 O O . HIS A 1 799 ? -19.340 -4.608 1.894 1.00 98.00 799 HIS A O 1
ATOM 6234 N N . GLU A 1 800 ? -19.294 -4.641 -0.343 1.00 98.00 800 GLU A N 1
ATOM 6235 C CA . GLU A 1 800 ? -20.647 -5.178 -0.497 1.00 98.00 800 GLU A CA 1
ATOM 6236 C C . GLU A 1 800 ? -20.753 -6.579 0.105 1.00 98.00 800 GLU A C 1
ATOM 6238 O O . GLU A 1 800 ? -21.715 -6.848 0.818 1.00 98.00 800 GLU A O 1
ATOM 6243 N N . ARG A 1 801 ? -19.728 -7.430 -0.047 1.00 97.44 801 ARG A N 1
ATOM 6244 C CA . ARG A 1 801 ? -19.691 -8.745 0.610 1.00 97.44 801 ARG A CA 1
ATOM 6245 C C . ARG A 1 801 ? -19.766 -8.637 2.136 1.00 97.44 801 ARG A C 1
ATOM 6247 O O . ARG A 1 801 ? -20.469 -9.429 2.757 1.00 97.44 801 ARG A O 1
ATOM 6254 N N . TRP A 1 802 ? -19.057 -7.687 2.749 1.00 97.44 802 TRP A N 1
ATOM 6255 C CA . TRP A 1 802 ? -19.144 -7.459 4.198 1.00 97.44 802 TRP A CA 1
ATOM 6256 C C . TRP A 1 802 ? -20.555 -7.040 4.621 1.00 97.44 802 TRP A C 1
ATOM 6258 O O . TRP A 1 802 ? -21.099 -7.581 5.583 1.00 97.44 802 TRP A O 1
ATOM 6268 N N . LEU A 1 803 ? -21.172 -6.124 3.872 1.00 98.00 803 LEU A N 1
ATOM 6269 C CA . LEU A 1 803 ? -22.539 -5.672 4.133 1.00 98.00 803 LEU A CA 1
ATOM 6270 C C . LEU A 1 803 ? -23.553 -6.806 3.954 1.00 98.00 803 LEU A C 1
ATOM 6272 O O . LEU A 1 803 ? -24.439 -6.974 4.785 1.00 98.00 803 LEU A O 1
ATOM 6276 N N . GLU A 1 804 ? -23.414 -7.617 2.909 1.00 97.44 804 GLU A N 1
ATOM 6277 C CA . GLU A 1 804 ? -24.265 -8.780 2.644 1.00 97.44 804 GLU A CA 1
ATOM 6278 C C . GLU A 1 804 ? -24.140 -9.857 3.722 1.00 97.44 804 GLU A C 1
ATOM 6280 O O . GLU A 1 804 ? -25.155 -10.401 4.158 1.00 97.44 804 GLU A O 1
ATOM 6285 N N . GLN A 1 805 ? -22.925 -10.126 4.210 1.00 96.31 805 GLN A N 1
ATOM 6286 C CA . GLN A 1 805 ? -22.699 -11.030 5.344 1.00 96.31 805 GLN A CA 1
ATOM 6287 C C . GLN A 1 805 ? -23.409 -10.549 6.615 1.00 96.31 805 GLN A C 1
ATOM 6289 O O . GLN A 1 805 ? -23.843 -11.370 7.421 1.00 96.31 805 GLN A O 1
ATOM 6294 N N . ASN A 1 806 ? -23.583 -9.235 6.761 1.00 97.31 806 ASN A N 1
ATOM 6295 C CA . ASN A 1 806 ? -24.363 -8.616 7.828 1.00 97.31 806 ASN A CA 1
ATOM 6296 C C . ASN A 1 806 ? -25.857 -8.428 7.459 1.00 97.31 806 ASN A C 1
ATOM 6298 O O . ASN A 1 806 ? -26.567 -7.611 8.043 1.00 97.31 806 ASN A O 1
ATOM 6302 N N . GLY A 1 807 ? -26.359 -9.166 6.462 1.00 97.50 807 GLY A N 1
ATOM 6303 C CA . GLY A 1 807 ? -27.764 -9.147 6.040 1.00 97.50 807 GLY A CA 1
ATOM 6304 C C . GLY A 1 807 ? -28.169 -7.931 5.204 1.00 97.50 807 GLY A C 1
ATOM 6305 O O . GLY A 1 807 ? -29.363 -7.697 5.007 1.00 97.50 807 GLY A O 1
ATOM 6306 N N . ASN A 1 808 ? -27.199 -7.149 4.718 1.00 96.62 808 ASN A N 1
ATOM 6307 C CA . ASN A 1 808 ? -27.389 -5.921 3.948 1.00 96.62 808 ASN A CA 1
ATOM 6308 C C . ASN A 1 808 ? -28.409 -4.988 4.623 1.00 96.62 808 ASN A C 1
ATOM 6310 O O . ASN A 1 808 ? -29.344 -4.501 3.989 1.00 96.62 808 ASN A O 1
ATOM 6314 N N . ASN A 1 809 ? -28.295 -4.781 5.934 1.00 96.50 809 ASN A N 1
ATOM 6315 C CA . ASN A 1 809 ? -29.236 -3.969 6.712 1.00 96.50 809 ASN A CA 1
ATOM 6316 C C . ASN A 1 809 ? -28.894 -2.466 6.722 1.00 96.50 809 ASN A C 1
ATOM 6318 O O . ASN A 1 809 ? -29.672 -1.681 7.251 1.00 96.50 809 ASN A O 1
ATOM 6322 N N . GLY A 1 810 ? -27.793 -2.063 6.078 1.00 96.31 810 GLY A N 1
ATOM 6323 C CA . GLY A 1 810 ? -27.297 -0.682 6.067 1.00 96.31 810 GLY A CA 1
ATOM 6324 C C . GLY A 1 810 ? -26.196 -0.395 7.092 1.00 96.31 810 GLY A C 1
ATOM 6325 O O . GLY A 1 810 ? -25.794 0.756 7.214 1.00 96.31 810 GLY A O 1
ATOM 6326 N N . HIS A 1 811 ? -25.689 -1.424 7.776 1.00 97.69 811 HIS A N 1
ATOM 6327 C CA . HIS A 1 811 ? -24.538 -1.352 8.675 1.00 97.69 811 HIS A CA 1
ATOM 6328 C C . HIS A 1 811 ? -23.505 -2.421 8.309 1.00 97.69 811 HIS A C 1
ATOM 6330 O O . HIS A 1 811 ? -23.869 -3.516 7.871 1.00 97.69 811 HIS A O 1
ATOM 6336 N N . TYR A 1 812 ? -22.220 -2.142 8.529 1.00 97.94 812 TYR A N 1
ATOM 6337 C CA . TYR A 1 812 ? -21.162 -3.148 8.397 1.00 97.94 812 TYR A CA 1
ATOM 6338 C C . TYR A 1 812 ? -21.219 -4.220 9.488 1.00 97.94 812 TYR A C 1
ATOM 6340 O O . TYR A 1 812 ? -20.907 -5.378 9.216 1.00 97.94 812 TYR A O 1
ATOM 6348 N N . PHE A 1 813 ? -21.594 -3.854 10.718 1.00 97.06 813 PHE A N 1
ATOM 6349 C CA . PHE A 1 813 ? -21.559 -4.768 11.861 1.00 97.06 813 PHE A CA 1
ATOM 6350 C C . PHE A 1 813 ? -22.807 -4.639 12.735 1.00 97.06 813 PHE A C 1
ATOM 6352 O O . PHE A 1 813 ? -23.050 -3.593 13.336 1.00 97.06 813 PHE A O 1
ATOM 6359 N N . GLY A 1 814 ? -23.558 -5.736 12.869 1.00 95.69 814 GLY A N 1
ATOM 6360 C CA . GLY A 1 814 ? -24.781 -5.762 13.669 1.00 95.69 814 GLY A CA 1
ATOM 6361 C C . GLY A 1 814 ? -25.856 -4.856 13.072 1.00 95.69 814 GLY A C 1
ATOM 6362 O O . GLY A 1 814 ? -25.967 -4.735 11.858 1.00 95.69 814 GLY A O 1
ATOM 6363 N N . ASP A 1 815 ? -26.656 -4.221 13.913 1.00 95.75 815 ASP A N 1
ATOM 6364 C CA . ASP A 1 815 ? -27.771 -3.341 13.542 1.00 95.75 815 ASP A CA 1
ATOM 6365 C C . ASP A 1 815 ? -27.602 -1.911 14.080 1.00 95.75 815 ASP A C 1
ATOM 6367 O O . ASP A 1 815 ? -28.567 -1.153 14.167 1.00 95.75 815 ASP A O 1
ATOM 6371 N N . ARG A 1 816 ? -26.371 -1.543 14.452 1.00 93.75 816 ARG A N 1
ATOM 6372 C CA . ARG A 1 816 ? -26.043 -0.247 15.050 1.00 93.75 816 ARG A CA 1
ATOM 6373 C C . ARG A 1 816 ? -24.995 0.499 14.242 1.00 93.75 816 ARG A C 1
ATOM 6375 O O . ARG A 1 816 ? -24.182 -0.101 13.546 1.00 93.75 816 ARG A O 1
ATOM 6382 N N . LEU A 1 817 ? -24.974 1.816 14.421 1.00 96.69 817 LEU A N 1
ATOM 6383 C CA . LEU A 1 817 ? -23.934 2.679 13.879 1.00 96.69 817 LEU A CA 1
ATOM 6384 C C . LEU A 1 817 ? -22.556 2.310 14.450 1.00 96.69 817 LEU A C 1
ATOM 6386 O O . LEU A 1 817 ? -22.377 2.215 15.665 1.00 96.69 817 LEU A O 1
ATOM 6390 N N . THR A 1 818 ? -21.573 2.167 13.566 1.00 98.12 818 THR A N 1
ATOM 6391 C CA . THR A 1 818 ? -20.168 1.928 13.906 1.00 98.12 818 THR A CA 1
ATOM 6392 C C . THR A 1 818 ? -19.238 2.911 13.202 1.00 98.12 818 THR A C 1
ATOM 6394 O O . THR A 1 818 ? -19.611 3.598 12.249 1.00 98.12 818 THR A O 1
ATOM 6397 N N . TYR A 1 819 ? -17.983 2.951 13.648 1.00 98.38 819 TYR A N 1
ATOM 6398 C CA . TYR A 1 819 ? -16.931 3.755 13.026 1.00 98.38 819 TYR A CA 1
ATOM 6399 C C . TYR A 1 819 ? -16.747 3.450 11.527 1.00 98.38 819 TYR A C 1
ATOM 6401 O O . TYR A 1 819 ? -16.599 4.375 10.731 1.00 98.38 819 TYR A O 1
ATOM 6409 N N . ALA A 1 820 ? -16.827 2.178 11.119 1.00 98.25 820 ALA A N 1
ATOM 6410 C CA . ALA A 1 820 ? -16.691 1.789 9.714 1.00 98.25 820 ALA A CA 1
ATOM 6411 C C . ALA A 1 820 ? -17.789 2.401 8.821 1.00 98.25 820 ALA A C 1
ATOM 6413 O O . ALA A 1 820 ? -17.494 2.841 7.709 1.00 98.25 820 ALA A O 1
ATOM 6414 N N . ASP A 1 821 ? -19.025 2.499 9.324 1.00 98.06 821 ASP A N 1
ATOM 6415 C CA . ASP A 1 821 ? -20.143 3.103 8.588 1.00 98.06 821 ASP A CA 1
ATOM 6416 C C . ASP A 1 821 ? -19.898 4.600 8.328 1.00 98.06 821 ASP A C 1
ATOM 6418 O O . ASP A 1 821 ? -20.133 5.097 7.225 1.00 98.06 821 ASP A O 1
ATOM 6422 N N . LEU A 1 822 ? -19.374 5.319 9.329 1.00 96.88 822 LEU A N 1
ATOM 6423 C CA . LEU A 1 822 ? -19.060 6.749 9.222 1.00 96.88 822 LEU A CA 1
ATOM 6424 C C . LEU A 1 822 ? -17.899 7.022 8.263 1.00 96.88 822 LEU A C 1
ATOM 6426 O O . LEU A 1 822 ? -17.950 7.985 7.494 1.00 96.88 822 LEU A O 1
ATOM 6430 N N . VAL A 1 823 ? -16.876 6.164 8.276 1.00 97.06 823 VAL A N 1
ATOM 6431 C CA . VAL A 1 823 ? -15.757 6.249 7.330 1.00 97.06 823 VAL A CA 1
ATOM 6432 C C . VAL A 1 823 ? -16.255 6.023 5.903 1.00 97.06 823 VAL A C 1
ATOM 6434 O O . VAL A 1 823 ? -15.958 6.841 5.030 1.00 97.06 823 VAL A O 1
ATOM 6437 N N . LEU A 1 824 ? -17.072 4.989 5.656 1.00 96.88 824 LEU A N 1
ATOM 6438 C CA . LEU A 1 824 ? -17.660 4.767 4.331 1.00 96.88 824 LEU A CA 1
ATOM 6439 C C . LEU A 1 824 ? -18.498 5.968 3.883 1.00 96.88 824 LEU A C 1
ATOM 6441 O O . LEU A 1 824 ? -18.308 6.452 2.769 1.00 96.88 824 LEU A O 1
ATOM 6445 N N . LEU A 1 825 ? -19.387 6.477 4.741 1.00 94.81 825 LEU A N 1
ATOM 6446 C CA . LEU A 1 825 ? -20.222 7.639 4.428 1.00 94.81 825 LEU A CA 1
ATOM 6447 C C . LEU A 1 825 ? -19.377 8.846 3.995 1.00 94.81 825 LEU A C 1
ATOM 6449 O O . LEU A 1 825 ? -19.676 9.492 2.988 1.00 94.81 825 LEU A O 1
ATOM 6453 N N . ASN A 1 826 ? -18.312 9.150 4.740 1.00 93.44 826 ASN A N 1
ATOM 6454 C CA . ASN A 1 826 ? -17.413 10.247 4.402 1.00 93.44 826 ASN A CA 1
ATOM 6455 C C . ASN A 1 826 ? -16.784 10.051 3.015 1.00 93.44 826 ASN A C 1
ATOM 6457 O O . ASN A 1 826 ? -16.781 10.969 2.195 1.00 93.44 826 ASN A O 1
ATOM 6461 N N . TRP A 1 827 ? -16.310 8.844 2.716 1.00 93.38 827 TRP A N 1
ATOM 6462 C CA . TRP A 1 827 ? -15.680 8.553 1.433 1.00 93.38 827 TRP A CA 1
ATOM 6463 C C . TRP A 1 827 ? -16.661 8.482 0.255 1.00 93.38 827 TRP A C 1
ATOM 6465 O O . TRP A 1 827 ? -16.311 8.930 -0.836 1.00 93.38 827 TRP A O 1
ATOM 6475 N N . LEU A 1 828 ? -17.902 8.022 0.454 1.00 93.00 828 LEU A N 1
ATOM 6476 C CA . LEU A 1 828 ? -18.968 8.105 -0.557 1.00 93.00 828 LEU A CA 1
ATOM 6477 C C . LEU A 1 828 ? -19.230 9.562 -0.968 1.00 93.00 828 LEU A C 1
ATOM 6479 O O . LEU A 1 828 ? -19.354 9.866 -2.157 1.00 93.00 828 LEU A O 1
ATOM 6483 N N . ARG A 1 829 ? -19.230 10.480 0.004 1.00 90.12 829 ARG A N 1
ATOM 6484 C CA . ARG A 1 829 ? -19.374 11.924 -0.235 1.00 90.12 829 ARG A CA 1
ATOM 6485 C C . ARG A 1 829 ? -18.174 12.514 -0.979 1.00 90.12 829 ARG A C 1
ATOM 6487 O O . ARG A 1 829 ? -18.357 13.285 -1.922 1.00 90.12 829 ARG A O 1
ATOM 6494 N N . VAL A 1 830 ? -16.951 12.120 -0.612 1.00 89.25 830 VAL A N 1
ATOM 6495 C CA . VAL A 1 830 ? -15.724 12.519 -1.330 1.00 89.25 830 VAL A CA 1
ATOM 6496 C C . VAL A 1 830 ? -15.750 12.029 -2.782 1.00 89.25 830 VAL A C 1
ATOM 6498 O O . VAL A 1 830 ? -15.482 12.815 -3.691 1.00 89.25 830 VAL A O 1
ATOM 6501 N N . MET A 1 831 ? -16.131 10.771 -3.018 1.00 89.81 831 MET A N 1
ATOM 6502 C CA . MET A 1 831 ? -16.280 10.207 -4.364 1.00 89.81 831 MET A CA 1
ATOM 6503 C C . MET A 1 831 ? -17.318 10.975 -5.189 1.00 89.81 831 MET A C 1
ATOM 6505 O O . MET A 1 831 ? -17.019 11.408 -6.303 1.00 89.81 831 MET A O 1
ATOM 6509 N N . SER A 1 832 ? -18.497 11.235 -4.622 1.00 89.12 832 SER A N 1
ATOM 6510 C CA . SER A 1 832 ? -19.550 12.018 -5.281 1.00 89.12 832 SER A CA 1
ATOM 6511 C C . SER A 1 832 ? -19.055 13.404 -5.706 1.00 89.12 832 SER A C 1
ATOM 6513 O O . SER A 1 832 ? -19.281 13.832 -6.839 1.00 89.12 832 SER A O 1
ATOM 6515 N N . MET A 1 833 ? -18.286 14.079 -4.845 1.00 84.38 833 MET A N 1
ATOM 6516 C CA . MET A 1 833 ? -17.710 15.394 -5.138 1.00 84.38 833 MET A CA 1
ATOM 6517 C C . MET A 1 833 ? -16.738 15.362 -6.317 1.00 84.38 833 MET A C 1
ATOM 6519 O O . MET A 1 833 ? -16.779 16.247 -7.176 1.00 84.38 833 MET A O 1
ATOM 6523 N N . VAL A 1 834 ? -15.860 14.358 -6.381 1.00 85.00 834 VAL A N 1
ATOM 6524 C CA . VAL A 1 834 ? -14.968 14.224 -7.537 1.00 85.00 834 VAL A CA 1
ATOM 6525 C C . VAL A 1 834 ? -15.725 13.751 -8.780 1.00 85.00 834 VAL A C 1
ATOM 6527 O O . VAL A 1 834 ? -15.169 13.784 -9.868 1.00 85.00 834 VAL A O 1
ATOM 6530 N N . GLY A 1 835 ? -17.013 13.419 -8.681 1.00 88.38 835 GLY A N 1
ATOM 6531 C CA . GLY A 1 835 ? -17.873 13.024 -9.795 1.00 88.38 835 GLY A CA 1
ATOM 6532 C C . GLY A 1 835 ? -17.903 11.516 -10.028 1.00 88.38 835 GLY A C 1
ATOM 6533 O O . GLY A 1 835 ? -18.177 11.089 -11.145 1.00 88.38 835 GLY A O 1
ATOM 6534 N N . ILE A 1 836 ? -17.582 10.727 -9.005 1.00 90.00 836 ILE A N 1
ATOM 6535 C CA . ILE A 1 836 ? -17.677 9.269 -9.005 1.00 90.00 836 ILE A CA 1
ATOM 6536 C C . ILE A 1 836 ? -18.975 8.893 -8.301 1.00 90.00 836 ILE A C 1
ATOM 6538 O O . ILE A 1 836 ? -19.192 9.236 -7.140 1.00 90.00 836 ILE A O 1
ATOM 6542 N N . THR A 1 837 ? -19.852 8.189 -9.007 1.00 88.06 837 THR A N 1
ATOM 6543 C CA . THR A 1 837 ? -21.161 7.788 -8.485 1.00 88.06 837 THR A CA 1
ATOM 6544 C C . THR A 1 837 ? -21.224 6.280 -8.302 1.00 88.06 837 THR A C 1
ATOM 6546 O O . THR A 1 837 ? -20.969 5.539 -9.249 1.00 88.06 837 THR A O 1
ATOM 6549 N N . ILE A 1 838 ? -21.625 5.839 -7.111 1.00 92.50 838 ILE A N 1
ATOM 6550 C CA . ILE A 1 838 ? -22.008 4.448 -6.848 1.00 92.50 838 ILE A CA 1
ATOM 6551 C C . ILE A 1 838 ? -23.474 4.255 -7.246 1.00 92.50 838 ILE A C 1
ATOM 6553 O O . ILE A 1 838 ? -24.286 5.164 -7.062 1.00 92.50 838 ILE A O 1
ATOM 6557 N N . GLU A 1 839 ? -23.816 3.090 -7.795 1.00 92.44 839 GLU A N 1
ATOM 6558 C CA . GLU A 1 839 ? -25.194 2.767 -8.172 1.00 92.44 839 GLU A CA 1
ATOM 6559 C C . GLU A 1 839 ? -26.129 2.783 -6.955 1.00 92.44 839 GLU A C 1
ATOM 6561 O O . GLU A 1 839 ? -25.822 2.199 -5.922 1.00 92.44 839 GLU A O 1
ATOM 6566 N N . GLU A 1 840 ? -27.310 3.391 -7.091 1.00 92.62 840 GLU A N 1
ATOM 6567 C CA . GLU A 1 840 ? -28.301 3.513 -6.003 1.00 92.62 840 GLU A CA 1
ATOM 6568 C C . GLU A 1 840 ? -28.796 2.163 -5.455 1.00 92.62 840 GLU A C 1
ATOM 6570 O O . GLU A 1 840 ? -29.283 2.083 -4.330 1.00 92.62 840 GLU A O 1
ATOM 6575 N N . SER A 1 841 ? -28.671 1.087 -6.236 1.00 93.19 841 SER A N 1
ATOM 6576 C CA . SER A 1 841 ? -28.996 -0.278 -5.810 1.00 93.19 841 SER A CA 1
ATOM 6577 C C . SER A 1 841 ? -27.890 -0.967 -5.004 1.00 93.19 841 SER A C 1
ATOM 6579 O O . SER A 1 841 ? -28.138 -2.039 -4.457 1.00 93.19 841 SER A O 1
ATOM 6581 N N . SER A 1 842 ? -26.685 -0.393 -4.944 1.00 95.75 842 SER A N 1
ATOM 6582 C CA . SER A 1 842 ? -25.543 -0.962 -4.222 1.00 95.75 842 SER A CA 1
ATOM 6583 C C . SER A 1 842 ? -25.806 -1.023 -2.709 1.00 95.75 842 SER A C 1
ATOM 6585 O O . SER A 1 842 ? -26.296 -0.042 -2.134 1.00 95.75 842 SER A O 1
ATOM 6587 N N . PRO A 1 843 ? -25.414 -2.114 -2.020 1.00 97.38 843 PRO A N 1
ATOM 6588 C CA . PRO A 1 843 ? -25.343 -2.152 -0.560 1.00 97.38 843 PRO A CA 1
ATOM 6589 C C . PRO A 1 843 ? -24.596 -0.956 0.055 1.00 97.38 843 PRO A C 1
ATOM 6591 O O . PRO A 1 843 ? -25.015 -0.451 1.095 1.00 97.38 843 PRO A O 1
ATOM 6594 N N . LEU A 1 844 ? -23.554 -0.431 -0.603 1.00 97.50 844 LEU A N 1
ATOM 6595 C CA . LEU A 1 844 ? -22.817 0.746 -0.120 1.00 97.50 844 LEU A CA 1
ATOM 6596 C C . LEU A 1 844 ? -23.718 1.985 -0.034 1.00 97.50 844 LEU A C 1
ATOM 6598 O O . LEU A 1 844 ? -23.680 2.723 0.950 1.00 97.50 844 LEU A O 1
ATOM 6602 N N . LYS A 1 845 ? -24.574 2.196 -1.041 1.00 95.88 845 LYS A N 1
ATOM 6603 C CA . LYS A 1 845 ? -25.544 3.301 -1.057 1.00 95.88 845 LYS A CA 1
ATOM 6604 C C . LYS A 1 845 ? -26.630 3.142 0.000 1.00 95.88 845 LYS A C 1
ATOM 6606 O O . LYS A 1 845 ? -27.137 4.135 0.523 1.00 95.88 845 LYS A O 1
ATOM 6611 N N . LYS A 1 846 ? -26.948 1.905 0.386 1.00 96.62 846 LYS A N 1
ATOM 6612 C CA . LYS A 1 846 ? -27.871 1.645 1.493 1.00 96.62 846 LYS A CA 1
ATOM 6613 C C . LYS A 1 846 ? -27.329 2.159 2.830 1.00 96.62 846 LYS A C 1
ATOM 6615 O O . LYS A 1 846 ? -28.119 2.697 3.601 1.00 96.62 846 LYS A O 1
ATOM 6620 N N . VAL A 1 847 ? -26.019 2.053 3.077 1.00 96.88 847 VAL A N 1
ATOM 6621 C CA . VAL A 1 847 ? -25.377 2.628 4.277 1.00 96.88 847 VAL A CA 1
ATOM 6622 C C . VAL A 1 847 ? -25.590 4.141 4.318 1.00 96.88 847 VAL A C 1
ATOM 6624 O O . VAL A 1 847 ? -26.087 4.668 5.309 1.00 96.88 847 VAL A O 1
ATOM 6627 N N . GLU A 1 848 ? -25.302 4.841 3.214 1.00 94.38 848 GLU A N 1
ATOM 6628 C CA . GLU A 1 848 ? -25.516 6.293 3.112 1.00 94.38 848 GLU A CA 1
ATOM 6629 C C . GLU A 1 848 ? -26.967 6.681 3.426 1.00 94.38 848 GLU A C 1
ATOM 6631 O O . GLU A 1 848 ? -27.202 7.598 4.218 1.00 94.38 848 GLU A O 1
ATOM 6636 N N . LYS A 1 849 ? -27.929 5.947 2.854 1.00 94.12 849 LYS A N 1
ATOM 6637 C CA . LYS A 1 849 ? -29.357 6.176 3.076 1.00 94.12 849 LYS A CA 1
ATOM 6638 C C . LYS A 1 849 ? -29.746 6.007 4.545 1.00 94.12 849 LYS A C 1
ATOM 6640 O O . LYS A 1 849 ? -30.346 6.919 5.107 1.00 94.12 849 LYS A O 1
ATOM 6645 N N . VAL A 1 850 ? -29.386 4.882 5.168 1.00 94.94 850 VAL A N 1
ATOM 6646 C CA . VAL A 1 850 ? -29.718 4.606 6.577 1.00 94.94 850 VAL A CA 1
ATOM 6647 C C . VAL A 1 850 ? -29.118 5.671 7.492 1.00 94.94 850 VAL A C 1
ATOM 6649 O O . VAL A 1 850 ? -29.825 6.231 8.326 1.00 94.94 850 VAL A O 1
ATOM 6652 N N . LEU A 1 851 ? -27.848 6.030 7.286 1.00 93.00 851 LEU A N 1
ATOM 6653 C CA . LEU A 1 851 ? -27.189 7.062 8.086 1.00 93.00 851 LEU A CA 1
ATOM 6654 C C . LEU A 1 851 ? -27.805 8.454 7.875 1.00 93.00 851 LEU A C 1
ATOM 6656 O O . LEU A 1 851 ? -27.821 9.255 8.805 1.00 93.00 851 LEU A O 1
ATOM 6660 N N . SER A 1 852 ? -28.335 8.754 6.685 1.00 90.12 852 SER A N 1
ATOM 6661 C CA . SER A 1 852 ? -29.002 10.036 6.404 1.00 90.12 852 SER A CA 1
ATOM 6662 C C . SER A 1 852 ? -30.355 10.213 7.090 1.00 90.12 852 SER A C 1
ATOM 6664 O O . SER A 1 852 ? -30.793 11.342 7.314 1.00 90.12 852 SER A O 1
ATOM 6666 N N . GLU A 1 853 ? -31.002 9.103 7.444 1.00 91.94 853 GLU A N 1
ATOM 6667 C CA . GLU A 1 853 ? -32.326 9.067 8.069 1.00 91.94 853 GLU A CA 1
ATOM 6668 C C . GLU A 1 853 ? -32.254 9.024 9.605 1.00 91.94 853 GLU A C 1
ATOM 6670 O O . GLU A 1 853 ? -33.287 9.112 10.274 1.00 91.94 853 GLU A O 1
ATOM 6675 N N . LEU A 1 854 ? -31.046 8.931 10.173 1.00 91.81 854 LEU A N 1
ATOM 6676 C CA . LEU A 1 854 ? -30.820 8.950 11.615 1.00 91.81 854 LEU A CA 1
ATOM 6677 C C . LEU A 1 854 ? -31.405 10.232 12.251 1.00 91.81 854 LEU A C 1
ATOM 6679 O O . LEU A 1 854 ? -31.104 11.343 11.795 1.00 91.81 854 LEU A O 1
ATOM 6683 N N . PRO A 1 855 ? -32.227 10.123 13.313 1.00 90.38 855 PRO A N 1
ATOM 6684 C CA . PRO A 1 855 ? -32.847 11.275 13.970 1.00 90.38 855 PRO A CA 1
ATOM 6685 C C . PRO A 1 855 ? -31.849 12.339 14.438 1.00 90.38 855 PRO A C 1
ATOM 6687 O O . PRO A 1 855 ? -32.145 13.533 14.379 1.00 90.38 855 PRO A O 1
ATOM 6690 N N . GLU A 1 856 ? -30.664 11.912 14.865 1.00 87.75 856 GLU A N 1
ATOM 6691 C CA . GLU A 1 856 ? -29.565 12.750 15.346 1.00 87.75 856 GLU A CA 1
ATOM 6692 C C . GLU A 1 856 ? -29.033 13.677 14.244 1.00 87.75 856 GLU A C 1
ATOM 6694 O O . GLU A 1 856 ? -28.619 14.801 14.516 1.00 87.75 856 GLU A O 1
ATOM 6699 N N . TRP A 1 857 ? -29.122 13.251 12.980 1.00 84.94 857 TRP A N 1
ATOM 6700 C CA . TRP A 1 857 ? -28.700 14.018 11.808 1.00 84.94 857 TRP A CA 1
ATOM 6701 C C . TRP A 1 857 ? -29.747 15.015 11.301 1.00 84.94 857 TRP A C 1
ATOM 6703 O O . TRP A 1 857 ? -29.477 15.758 10.347 1.00 84.94 857 TRP A O 1
ATOM 6713 N N . LYS A 1 858 ? -30.958 15.040 11.874 1.00 78.38 858 LYS A N 1
ATOM 6714 C CA . LYS A 1 858 ? -32.106 15.767 11.315 1.00 78.38 858 LYS A CA 1
ATOM 6715 C C . LYS A 1 858 ? -31.791 17.250 11.081 1.00 78.38 858 LYS A C 1
ATOM 6717 O O . LYS A 1 858 ? -31.562 18.021 12.009 1.00 78.38 858 LYS A O 1
ATOM 6722 N N . GLY A 1 859 ? -31.812 17.654 9.808 1.00 77.88 859 GLY A N 1
ATOM 6723 C CA . GLY A 1 859 ? -31.514 19.024 9.366 1.00 77.88 859 GLY A CA 1
ATOM 6724 C C . GLY A 1 859 ? -30.023 19.380 9.298 1.00 77.88 859 GLY A C 1
ATOM 6725 O O . GLY A 1 859 ? -29.689 20.483 8.871 1.00 77.88 859 GLY A O 1
ATOM 6726 N N . LYS A 1 860 ? -29.128 18.460 9.674 1.00 80.62 860 LYS A N 1
ATOM 6727 C CA . LYS A 1 860 ? -27.672 18.660 9.736 1.00 80.62 860 LYS A CA 1
ATOM 6728 C C . LYS A 1 860 ? -26.871 17.701 8.848 1.00 80.62 860 LYS A C 1
ATOM 6730 O O . LYS A 1 860 ? -25.668 17.888 8.697 1.00 80.62 860 LYS A O 1
ATOM 6735 N N . TYR A 1 861 ? -27.520 16.736 8.191 1.00 79.31 861 TYR A N 1
ATOM 6736 C CA . TYR A 1 861 ? -26.877 15.799 7.257 1.00 79.31 861 TYR A CA 1
ATOM 6737 C C . TYR A 1 861 ? -25.950 16.455 6.238 1.00 79.31 861 TYR A C 1
ATOM 6739 O O . TYR A 1 861 ? -24.771 16.105 6.149 1.00 79.31 861 TYR A O 1
ATOM 6747 N N . GLU A 1 862 ? -26.461 17.467 5.546 1.00 78.69 862 GLU A N 1
ATOM 6748 C CA . GLU A 1 862 ? -25.695 18.228 4.562 1.00 78.69 862 GLU A CA 1
ATOM 6749 C C . GLU A 1 862 ? -24.652 19.152 5.194 1.00 78.69 862 GLU A C 1
ATOM 6751 O O . GLU A 1 862 ? -23.691 19.530 4.533 1.00 78.69 862 GLU A O 1
ATOM 6756 N N . PHE A 1 863 ? -24.822 19.546 6.458 1.00 76.44 863 PHE A N 1
ATOM 6757 C CA . PHE A 1 863 ? -23.905 20.464 7.133 1.00 76.44 863 PHE A CA 1
ATOM 6758 C C . PHE A 1 863 ? -22.546 19.810 7.399 1.00 76.44 863 PHE A C 1
ATOM 6760 O O . PHE A 1 863 ? -21.513 20.414 7.129 1.00 76.44 863 PHE A O 1
ATOM 6767 N N . TYR A 1 864 ? -22.549 18.543 7.819 1.00 73.31 864 TYR A N 1
ATOM 6768 C CA . TYR A 1 864 ? -21.325 17.754 8.010 1.00 73.31 864 TYR A CA 1
ATOM 6769 C C . TYR A 1 864 ? -20.844 17.063 6.735 1.00 73.31 864 TYR A C 1
ATOM 6771 O O . TYR A 1 864 ? -20.058 16.116 6.784 1.00 73.31 864 TYR A O 1
ATOM 6779 N N . HIS A 1 865 ? -21.319 17.507 5.572 1.00 70.00 865 HIS A N 1
ATOM 6780 C CA . HIS A 1 865 ? -20.653 17.163 4.329 1.00 70.00 865 HIS A CA 1
ATOM 6781 C C . HIS A 1 865 ? -19.239 17.773 4.368 1.00 70.00 865 HIS A C 1
ATOM 6783 O O . HIS A 1 865 ? -19.130 18.952 4.715 1.00 70.00 865 HIS A O 1
ATOM 6789 N N . PRO A 1 866 ? -18.168 17.043 3.994 1.00 59.97 866 PRO A N 1
ATOM 6790 C CA . PRO A 1 866 ? -16.766 17.436 4.231 1.00 59.97 866 PRO A CA 1
ATOM 6791 C C . PRO A 1 866 ? -16.321 18.813 3.681 1.00 59.97 866 PRO A C 1
ATOM 6793 O O . PRO A 1 866 ? -15.216 19.261 3.977 1.00 59.97 866 PRO A O 1
ATOM 6796 N N . PHE A 1 867 ? -17.182 19.507 2.926 1.00 58.47 867 PHE A N 1
ATOM 6797 C CA . PHE A 1 867 ? -16.927 20.822 2.327 1.00 58.47 867 PHE A CA 1
ATOM 6798 C C . PHE A 1 867 ? -18.064 21.851 2.511 1.00 58.47 867 PHE A C 1
ATOM 6800 O O . PHE A 1 867 ? -17.915 22.984 2.064 1.00 58.47 867 PHE A O 1
ATOM 6807 N N . ASN A 1 868 ? -19.192 21.508 3.157 1.00 56.62 868 ASN A N 1
ATOM 6808 C CA . ASN A 1 868 ? -20.325 22.440 3.322 1.00 56.62 868 ASN A CA 1
ATOM 6809 C C . ASN A 1 868 ? -20.226 23.323 4.580 1.00 56.62 868 ASN A C 1
ATOM 6811 O O . ASN A 1 868 ? -20.918 24.341 4.653 1.00 56.62 868 ASN A O 1
ATOM 6815 N N . SER A 1 869 ? -19.402 22.955 5.569 1.00 51.25 869 SER A N 1
ATOM 6816 C CA . SER A 1 869 ? -19.349 23.654 6.862 1.00 51.25 869 SER A CA 1
ATOM 6817 C C . SER A 1 869 ? -18.765 25.070 6.760 1.00 51.25 869 SER A C 1
ATOM 6819 O O . SER A 1 869 ? -19.237 25.973 7.443 1.00 51.25 869 SER A O 1
ATOM 6821 N N . LEU A 1 870 ? -17.824 25.314 5.841 1.00 49.06 870 LEU A N 1
ATOM 6822 C CA . LEU A 1 870 ? -17.131 26.605 5.732 1.00 49.06 870 LEU A CA 1
ATOM 6823 C C . LEU A 1 870 ? -18.014 27.743 5.194 1.00 49.06 870 LEU A C 1
ATOM 6825 O O . LEU A 1 870 ? -17.961 28.855 5.712 1.00 49.06 870 LEU A O 1
ATOM 6829 N N . GLU A 1 871 ? -18.846 27.492 4.178 1.00 47.69 871 GLU A N 1
ATOM 6830 C CA . GLU A 1 871 ? -19.640 28.563 3.551 1.00 47.69 871 GLU A CA 1
ATOM 6831 C C . GLU A 1 871 ? -20.779 29.054 4.453 1.00 47.69 871 GLU A C 1
ATOM 6833 O O . GLU A 1 871 ? -21.112 30.239 4.446 1.00 47.69 871 GLU A O 1
ATOM 6838 N N . LYS A 1 872 ? -21.375 28.155 5.246 1.00 50.88 872 LYS A N 1
ATOM 6839 C CA . LYS A 1 872 ? -22.518 28.483 6.108 1.00 50.88 872 LYS A CA 1
ATOM 6840 C C . LYS A 1 872 ? -22.102 29.017 7.475 1.00 50.88 872 LYS A C 1
ATOM 6842 O O . LYS A 1 872 ? -22.791 29.897 7.978 1.00 50.88 872 LYS A O 1
ATOM 6847 N N . GLU A 1 873 ? -20.989 28.557 8.049 1.00 50.78 873 GLU A N 1
ATOM 6848 C CA . GLU A 1 873 ? -20.460 29.121 9.301 1.00 50.78 873 GLU A CA 1
ATOM 6849 C C . GLU A 1 873 ? -19.848 30.510 9.084 1.00 50.78 873 GLU A C 1
ATOM 6851 O O . GLU A 1 873 ? -20.100 31.402 9.886 1.00 50.78 873 GLU A O 1
ATOM 6856 N N . GLU A 1 874 ? -19.140 30.758 7.971 1.00 50.66 874 GLU A N 1
ATOM 6857 C CA . GLU A 1 874 ? -18.698 32.121 7.632 1.00 50.66 874 GLU A CA 1
ATOM 6858 C C . GLU A 1 874 ? -19.891 33.047 7.335 1.00 50.66 874 GLU A C 1
ATOM 6860 O O . GLU A 1 874 ? -19.842 34.229 7.675 1.00 50.66 874 GLU A O 1
ATOM 6865 N N . ALA A 1 875 ? -20.973 32.537 6.733 1.00 53.84 875 ALA A N 1
ATOM 6866 C CA . ALA A 1 875 ? -22.202 33.306 6.529 1.00 53.84 875 ALA A CA 1
ATOM 6867 C C . ALA A 1 875 ? -22.947 33.586 7.847 1.00 53.84 875 ALA A C 1
ATOM 6869 O O . ALA A 1 875 ? -23.425 34.702 8.037 1.00 53.84 875 ALA A O 1
ATOM 6870 N N . ALA A 1 876 ? -23.001 32.623 8.772 1.00 49.78 876 ALA A N 1
ATOM 6871 C CA . ALA A 1 876 ? -23.589 32.799 10.101 1.00 49.78 876 ALA A CA 1
ATOM 6872 C C . ALA A 1 876 ? -22.764 33.768 10.968 1.00 49.78 876 ALA A C 1
ATOM 6874 O O . ALA A 1 876 ? -23.321 34.697 11.545 1.00 49.78 876 ALA A O 1
ATOM 6875 N N . ALA A 1 877 ? -21.433 33.642 10.967 1.00 50.91 877 ALA A N 1
ATOM 6876 C CA . ALA A 1 877 ? -20.525 34.540 11.684 1.00 50.91 877 ALA A CA 1
ATOM 6877 C C . ALA A 1 877 ? -20.506 35.968 11.103 1.00 50.91 877 ALA A C 1
ATOM 6879 O O . ALA A 1 877 ? -20.274 36.936 11.829 1.00 50.91 877 ALA A O 1
ATOM 6880 N N . LYS A 1 878 ? -20.757 36.123 9.794 1.00 52.84 878 LYS A N 1
ATOM 6881 C CA . LYS A 1 878 ? -20.973 37.437 9.164 1.00 52.84 878 LYS A CA 1
ATOM 6882 C C . LYS A 1 878 ? -22.366 37.999 9.458 1.00 52.84 878 LYS A C 1
ATOM 6884 O O . LYS A 1 878 ? -22.472 39.201 9.672 1.00 52.84 878 LYS A O 1
ATOM 6889 N N . GLY A 1 879 ? -23.398 37.156 9.520 1.00 45.84 879 GLY A N 1
ATOM 6890 C CA . GLY A 1 879 ? -24.760 37.551 9.899 1.00 45.84 879 GLY A CA 1
ATOM 6891 C C . GLY A 1 879 ? -24.852 38.064 11.339 1.00 45.84 879 GLY A C 1
ATOM 6892 O O . GLY A 1 879 ? -25.428 39.119 11.573 1.00 45.84 879 GLY A O 1
ATOM 6893 N N . GLU A 1 880 ? -24.182 37.402 12.287 1.00 42.69 880 GLU A N 1
ATOM 6894 C CA . GLU A 1 880 ? -24.122 37.848 13.690 1.00 42.69 880 GLU A CA 1
ATOM 6895 C C . GLU A 1 880 ? -23.272 39.116 13.902 1.00 42.69 880 GLU A C 1
ATOM 6897 O O . GLU A 1 880 ? -23.466 39.826 14.891 1.00 42.69 880 GLU A O 1
ATOM 6902 N N . ARG A 1 881 ? -22.346 39.437 12.982 1.00 45.31 881 ARG A N 1
ATOM 6903 C CA . ARG A 1 881 ? -21.639 40.734 12.973 1.00 45.31 881 ARG A CA 1
ATOM 6904 C C . ARG A 1 881 ? -22.472 41.865 12.370 1.00 45.31 881 ARG A C 1
ATOM 6906 O O . ARG A 1 881 ? -22.314 42.991 12.825 1.00 45.31 881 ARG A O 1
ATOM 6913 N N . GLY A 1 882 ? -23.335 41.579 11.393 1.00 41.22 882 GLY A N 1
ATOM 6914 C CA . GLY A 1 882 ? -24.239 42.571 10.797 1.00 41.22 882 GLY A CA 1
ATOM 6915 C C . GLY A 1 882 ? -25.305 43.051 11.784 1.00 41.22 882 GLY A C 1
ATOM 6916 O O . GLY A 1 882 ? -25.431 44.245 12.018 1.00 41.22 882 GLY A O 1
ATOM 6917 N N . ASP A 1 883 ? -25.961 42.123 12.489 1.00 42.03 883 ASP A N 1
ATOM 6918 C CA . ASP A 1 883 ? -27.050 42.454 13.429 1.00 42.03 883 ASP A CA 1
ATOM 6919 C C . ASP A 1 883 ? -26.595 43.181 14.713 1.00 42.03 883 ASP A C 1
ATOM 6921 O O . ASP A 1 883 ? -27.429 43.707 15.457 1.00 42.03 883 ASP A O 1
ATOM 6925 N N . LYS A 1 884 ? -25.284 43.214 14.997 1.00 42.97 884 LYS A N 1
ATOM 6926 C CA . LYS A 1 884 ? -24.700 43.991 16.105 1.00 42.97 884 LYS A CA 1
ATOM 6927 C C . LYS A 1 884 ? -24.115 45.336 15.677 1.00 42.97 884 LYS A C 1
ATOM 6929 O O . LYS A 1 884 ? -24.050 46.220 16.520 1.00 42.97 884 LYS A O 1
ATOM 6934 N N . ALA A 1 885 ? -23.703 45.492 14.419 1.00 41.75 885 ALA A N 1
ATOM 6935 C CA . ALA A 1 885 ? -23.197 46.767 13.909 1.00 41.75 885 ALA A CA 1
ATOM 6936 C C . ALA A 1 885 ? -24.345 47.719 13.526 1.00 41.75 885 ALA A C 1
ATOM 6938 O O . ALA A 1 885 ? -24.281 48.905 13.820 1.00 41.75 885 ALA A O 1
ATOM 6939 N N . ASP A 1 886 ? -25.455 47.188 13.005 1.00 42.84 886 ASP A N 1
ATOM 6940 C CA . ASP A 1 886 ? -26.580 48.000 12.513 1.00 42.84 886 ASP A CA 1
ATOM 6941 C C . ASP A 1 886 ? -27.544 48.482 13.623 1.00 42.84 886 ASP A C 1
ATOM 6943 O O . ASP A 1 886 ? -28.636 48.970 13.342 1.00 42.84 886 ASP A O 1
ATOM 6947 N N . LYS A 1 887 ? -27.175 48.340 14.906 1.00 40.97 887 LYS A N 1
ATOM 6948 C CA . LYS A 1 887 ? -27.967 48.834 16.053 1.00 40.97 887 LYS A CA 1
ATOM 6949 C C . LYS A 1 887 ? -27.245 49.817 16.971 1.00 40.97 887 LYS A C 1
ATOM 6951 O O . LYS A 1 887 ? -27.886 50.318 17.891 1.00 40.97 887 LYS A O 1
ATOM 6956 N N . GLU A 1 888 ? 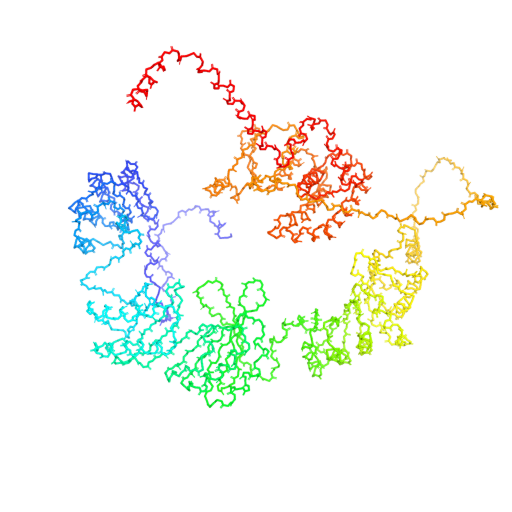-25.966 50.104 16.738 1.00 42.50 888 GLU A N 1
ATOM 6957 C CA . GLU A 1 888 ? -25.214 51.073 17.553 1.00 42.50 888 GLU A CA 1
ATOM 6958 C C . GLU A 1 888 ? -24.791 52.343 16.790 1.00 42.50 888 GLU A C 1
ATOM 6960 O O . GLU A 1 888 ? -24.368 53.288 17.443 1.00 42.50 888 GLU A O 1
ATOM 6965 N N . ASP A 1 889 ? -25.029 52.436 15.472 1.00 38.97 889 ASP A N 1
ATOM 6966 C CA . ASP A 1 889 ? -24.645 53.605 14.651 1.00 38.97 889 ASP A CA 1
ATOM 6967 C C . ASP A 1 889 ? -25.834 54.385 14.025 1.00 38.97 889 ASP A C 1
ATOM 6969 O O . ASP A 1 889 ? -25.627 55.266 13.195 1.00 38.97 889 ASP A O 1
ATOM 6973 N N . GLU A 1 890 ? -27.091 54.122 14.421 1.00 38.69 890 GLU A N 1
ATOM 6974 C CA . GLU A 1 890 ? -28.277 54.865 13.919 1.00 38.69 890 GLU A CA 1
ATOM 6975 C C . GLU A 1 890 ? -28.758 56.015 14.836 1.00 38.69 890 GLU A C 1
ATOM 6977 O O . GLU A 1 890 ? -29.767 56.662 14.561 1.00 38.69 890 GLU A O 1
ATOM 6982 N N . GLU A 1 891 ? -28.013 56.342 15.895 1.00 43.16 891 GLU A N 1
ATOM 6983 C CA . GLU A 1 891 ? -28.207 57.567 16.681 1.00 43.16 891 GLU A CA 1
ATOM 6984 C C . GLU A 1 891 ? -26.862 58.289 16.834 1.00 43.16 891 GLU A C 1
ATOM 6986 O O . GLU A 1 891 ? -26.147 58.038 17.796 1.00 43.16 891 GLU A O 1
ATOM 6991 N N . VAL A 1 892 ? -26.531 59.156 15.865 1.00 46.38 892 VAL A N 1
ATOM 6992 C CA . VAL A 1 892 ? -25.620 60.333 15.896 1.00 46.38 892 VAL A CA 1
ATOM 6993 C C . VAL A 1 892 ? -24.918 60.435 14.533 1.00 46.38 892 VAL A C 1
ATOM 6995 O O . VAL A 1 892 ? -23.809 59.954 14.381 1.00 46.38 892 VAL A O 1
ATOM 6998 N N . GLU A 1 893 ? -25.582 61.031 13.534 1.00 37.00 893 GLU A N 1
ATOM 6999 C CA . GLU A 1 893 ? -24.971 61.807 12.426 1.00 37.00 893 GLU A CA 1
ATOM 7000 C C . GLU A 1 893 ? -26.061 62.306 11.443 1.00 37.00 893 GLU A C 1
ATOM 7002 O O . GLU A 1 893 ? -26.024 62.091 10.234 1.00 37.00 893 GLU A O 1
ATOM 7007 N N . GLU A 1 894 ? -27.063 63.025 11.955 1.00 44.66 894 GLU A N 1
ATOM 7008 C CA . GLU A 1 894 ? -27.744 64.058 11.163 1.00 44.66 894 GLU A CA 1
ATOM 7009 C C . GLU A 1 894 ? -27.146 65.397 11.597 1.00 44.66 894 GLU A C 1
ATOM 7011 O O . GLU A 1 894 ? -27.566 65.924 12.617 1.00 44.66 894 GLU A O 1
ATOM 7016 N N . ASP A 1 895 ? -26.095 65.857 10.905 1.00 45.16 895 ASP A N 1
ATOM 7017 C CA . ASP A 1 895 ? -25.669 67.267 10.764 1.00 45.16 895 ASP A CA 1
ATOM 7018 C C . ASP A 1 895 ? -24.177 67.335 10.368 1.00 45.16 895 ASP A C 1
ATOM 7020 O O . ASP A 1 895 ? -23.360 67.659 11.214 1.00 45.16 895 ASP A O 1
ATOM 7024 N N . GLU A 1 896 ? -23.789 67.023 9.113 1.00 43.56 896 GLU A N 1
ATOM 7025 C CA . GLU A 1 896 ? -22.546 67.575 8.490 1.00 43.56 896 GLU A CA 1
ATOM 7026 C C . GLU A 1 896 ? -22.282 67.217 7.000 1.00 43.56 896 GLU A C 1
ATOM 7028 O O . GLU A 1 896 ? -21.175 67.395 6.498 1.00 43.56 896 GLU A O 1
ATOM 7033 N N . VAL A 1 897 ? -23.278 66.786 6.208 1.00 46.88 897 VAL A N 1
ATOM 7034 C CA . VAL A 1 897 ? -23.059 66.433 4.775 1.00 46.88 897 VAL A CA 1
ATOM 7035 C C . VAL A 1 897 ? -23.414 67.573 3.791 1.00 46.88 897 VAL A C 1
ATOM 7037 O O . VAL A 1 897 ? -23.227 67.459 2.582 1.00 46.88 897 VAL A O 1
ATOM 7040 N N . GLY A 1 898 ? -23.863 68.733 4.283 1.00 45.16 898 GLY A N 1
ATOM 7041 C CA . GLY A 1 898 ? -24.339 69.842 3.439 1.00 45.16 898 GLY A CA 1
ATOM 7042 C C . GLY A 1 898 ? -23.269 70.709 2.752 1.00 45.16 898 GLY A C 1
ATOM 7043 O O . GLY A 1 898 ? -23.581 71.370 1.763 1.00 45.16 898 GLY A O 1
ATOM 7044 N N . GLU A 1 899 ? -22.015 70.733 3.221 1.00 46.44 899 GLU A N 1
ATOM 7045 C CA . GLU A 1 899 ? -21.039 71.753 2.777 1.00 46.44 899 GLU A CA 1
ATOM 7046 C C . GLU A 1 899 ? -20.008 71.286 1.729 1.00 46.44 899 GLU A C 1
ATOM 7048 O O . GLU A 1 899 ? -19.409 72.119 1.039 1.00 46.44 899 GLU A O 1
ATOM 7053 N N . ASP A 1 900 ? -19.814 69.978 1.521 1.00 48.28 900 ASP A N 1
ATOM 7054 C CA . ASP A 1 900 ? -18.748 69.481 0.628 1.00 48.28 900 ASP A CA 1
ATOM 7055 C C . ASP A 1 900 ? -19.209 69.250 -0.831 1.00 48.28 900 ASP A C 1
ATOM 7057 O O . ASP A 1 900 ? -18.404 69.177 -1.769 1.00 48.28 900 ASP A O 1
ATOM 7061 N N . GLU A 1 901 ? -20.524 69.241 -1.074 1.00 50.50 901 GLU A N 1
ATOM 7062 C CA . GLU A 1 901 ? -21.097 69.075 -2.417 1.00 50.50 901 GLU A CA 1
ATOM 7063 C C . GLU A 1 901 ? -21.186 70.409 -3.192 1.00 50.50 901 GLU A C 1
ATOM 7065 O O . GLU A 1 901 ? -20.954 70.457 -4.406 1.00 50.50 901 GLU A O 1
ATOM 7070 N N . GLU A 1 902 ? -21.361 71.538 -2.493 1.00 53.09 902 GLU A N 1
ATOM 7071 C CA . GLU A 1 902 ? -21.345 72.878 -3.099 1.00 53.09 902 GLU A CA 1
ATOM 7072 C C . GLU A 1 902 ? -19.913 73.351 -3.436 1.00 53.09 902 GLU A C 1
ATOM 7074 O O . GLU A 1 902 ? -19.682 74.071 -4.417 1.00 53.09 902 GLU A O 1
ATOM 7079 N N . ARG A 1 903 ? -18.911 72.855 -2.697 1.00 56.19 903 ARG A N 1
ATOM 7080 C CA . ARG A 1 903 ? -17.480 73.120 -2.933 1.00 56.19 903 ARG A CA 1
ATOM 7081 C C . ARG A 1 903 ? -16.921 72.341 -4.130 1.00 56.19 903 ARG A C 1
ATOM 7083 O O . ARG A 1 903 ? -16.032 72.836 -4.828 1.00 56.19 903 ARG A O 1
ATOM 7090 N N . ARG A 1 904 ? -17.477 71.157 -4.421 1.00 60.28 904 ARG A N 1
ATOM 7091 C CA . ARG A 1 904 ? -17.172 70.359 -5.626 1.00 60.28 904 ARG A CA 1
ATOM 7092 C C . ARG A 1 904 ? -17.801 70.925 -6.900 1.00 60.28 904 ARG A C 1
ATOM 7094 O O . ARG A 1 904 ? -17.209 70.776 -7.970 1.00 60.28 904 ARG A O 1
ATOM 7101 N N . LYS A 1 905 ? -18.936 71.626 -6.801 1.00 59.25 905 LYS A N 1
ATOM 7102 C CA . LYS A 1 905 ? -19.614 72.245 -7.953 1.00 59.25 905 LYS A CA 1
ATOM 7103 C C . LYS A 1 905 ? -18.914 73.525 -8.445 1.00 59.25 905 LYS A C 1
ATOM 7105 O O . LYS A 1 905 ? -18.767 73.692 -9.648 1.00 59.25 905 LYS A O 1
ATOM 7110 N N . ARG A 1 906 ? -18.336 74.342 -7.550 1.00 63.69 906 ARG A N 1
ATOM 7111 C CA . ARG A 1 906 ? -17.564 75.564 -7.905 1.00 63.69 906 ARG A CA 1
ATOM 7112 C C . ARG A 1 906 ? -16.145 75.323 -8.446 1.00 63.69 906 ARG A C 1
ATOM 7114 O O . ARG A 1 906 ? -15.465 76.273 -8.806 1.00 63.69 906 ARG A O 1
ATOM 7121 N N . ARG A 1 907 ? -15.663 74.073 -8.465 1.00 54.28 907 ARG A N 1
ATOM 7122 C CA . ARG A 1 907 ? -14.373 73.686 -9.078 1.00 54.28 907 ARG A CA 1
ATOM 7123 C C . ARG A 1 907 ? -14.523 73.043 -10.465 1.00 54.28 907 ARG A C 1
ATOM 7125 O O . ARG A 1 907 ? -13.514 72.682 -11.064 1.00 54.28 907 ARG A O 1
ATOM 7132 N N . ARG A 1 908 ? -15.757 72.849 -10.947 1.00 53.97 908 ARG A N 1
ATOM 7133 C CA . ARG A 1 908 ? -16.068 72.287 -12.276 1.00 53.97 908 ARG A CA 1
ATOM 7134 C C . ARG A 1 908 ? -16.734 73.286 -13.237 1.00 53.97 908 ARG A C 1
ATOM 7136 O O . ARG A 1 908 ? -16.906 72.935 -14.400 1.00 53.97 908 ARG A O 1
ATOM 7143 N N . GLU A 1 909 ? -17.054 74.492 -12.774 1.00 52.84 909 GLU A N 1
ATOM 7144 C CA . GLU A 1 909 ? -17.305 75.701 -13.584 1.00 52.84 909 GLU A CA 1
ATOM 7145 C C . GLU A 1 909 ? -16.049 76.576 -13.551 1.00 52.84 909 GLU A C 1
ATOM 7147 O O . GLU A 1 909 ? -15.739 77.195 -14.594 1.00 52.84 909 GLU A O 1
#

Sequence (909 aa):
MLLEIYKDESSSASGRDVLGLFAENQHDHRTLHSLSIQRIGALLCYDHAFQETSIKHLKEFTSSQAGVLDAHCARLEIELTSMSVAHNLCAALNSSGHIFDISIRLMWPACKDELESILWNISRSGAKVLEIDWSVTLAGADVSLFVHLVRSGGLDTIILRNYATPAVQYVIIGAPYIWQQNTNFPVHGLRCSDNGGAAVFERMDIIAILEVLGELKAERKSIAVVSAYLTELSNILSQQKVPTLTKIDIFDPKSRTWQGRLRIEDGVVLGLEEAIIPSTVSHSPILEFGSLRRLKAPSDLPETISQFFSLLNVNPALRQFKLMVQENGMFNHIEMIRQQCRHISRPPRVTLFERGRGKGEWVLTQLVLGHEGMTCKQCMVEKDDGVKIMNIDSEEAPCDCPLPQAMDVLQWDRDRVSGPLTDNDTHFLDTATRQHPSILTGFTLDITLLTDQGIASVQNILGRSKLEYLHIHCEPLKSHMEHSADKALQAVQWSTIKSLVIFGSDVDSWIRVWADQGCPLGSTVSHQLQSLKVIGTGSVCQRLSHSSALALHGFLYGCALTDLTLDNVQLRVENDWEFIIGAVDFTLIETISMCNTGIDGTNRQKTLLGEHYALLTPPTEGVPEGPNGPTSLVADFNVDKDALAVDAKNSKKGGWVTGPQHKIRNNPPSKRQADGRRQTYFGVIHAILHLSGAEYKTEYVSREEIAAHREKFPFGHVPVLIETLPDGSTFELGEAVAIEHYLAEKYNLLGSTPQESARIKSVATNIYLELADNLFSADAAAKRAEFEREVLPRFALCHERWLEQNGNNGHYFGDRLTYADLVLLNWLRVMSMVGITIEESSPLKKVEKVLSELPEWKGKYEFYHPFNSLEKEEAAAKGERGDKADKEDEEVEEDEVGEDEERRKRRRE

Organism: NCBI:txid64525

InterPro domains:
  IPR004045 Glutathione S-transferase, N-terminal [PS50404] (669-751)
  IPR004046 Glutathione S-transferase, C-terminal [PF14497] (773-841)
  IPR010987 Glutathione S-transferase, C-terminal-like [PS50405] (753-879)
  IPR036249 Thioredoxin-like superfamily [SSF52833] (684-748)
  IPR036282 Glutathione S-transferase, C-terminal domain superfamily [SSF47616] (749-865)
  IPR040079 Glutathione transferase family [SFLDS00019] (685-846)
  IPR050213 Glutathione S-transferase superfamily [PTHR11571] (684-856)

Foldseek 3Di:
DVVPPPDDDDDDDDPDDPVPPPPDDDDDPDDDDDDDPVVVVVVVCPPPDQPCVLLVLVVVLCVVFVWDQDPVQLEIEGEDADLVSLVSNLVSLQSNLDEHAYAYEYPDQADLVSVVVSQVSCVVSNYAYAEYEHDDPPPDDDPVSVQVSLVPHVHPFYWYPDDPPPDDTDTDHYDDDPDDQWDDPLQQFKIWHFPPDDFDDDPVLVVVLVVLSVVVPDPDDDPVSVVVSLVVQLVSQQVVQRQGTAKMWGADNPVSHTAFMWGDHRSGTLFTQEGEDEQVNLPDLDPQNQNHAEYEYEYADPVSLVSVLSVCVRHVNHAEYEYEYEDPDVVVCVVVSVVSQVPRPFRHFYFYAYADDDDPWGFGWGWTQGPVGIDIFTFTADDDDDDDTDGPPDDDDDPPDDDPVLCVVQVNDFQEGDDDDELVRLQVLLVVCVVPVARHQYYEDDCPRYDLSSLVSLLSNQLSHLHQYYEYEDEDDDPVCLVSLLSNVVSHQQQRHQEYHYEYQASQSSLLSCLVVPNPLVPRRHLNHAEYAHEHDDPAQAEHEPSSLVSLLSNLANHLYQYYYDESHEYPDPCSVVSNLVRHPPVRHNYYHHYNHPPPDDPPVCVSVVVVVVVVDDDDDDDDDDDDDDDDDDDDDDDDDDDPDDDDDDPPDDDDDDDDDDDFDDDDDDPPPPDPDDFFPQLLLVVLCLLLVHDDDDDDDDPVRLVVPLVVAPRSDDDKDWDQDPVRDIDIDGDRVVSNLVSLVVSVLADPDPVRNVVLVVLLVVLCVLQVCQCDDPPNPVSVVVCLVPSVVVNLVVQLVQCVVQVLCLDSDHNDHHSSLSSLLLRQLVCVNVPHHDDCPGSSVSNNVVVCPDPSCVVPSVCSNSPNVVVVVVVVVVVVVVVVVVPPPPPDDPDDPPPVVVVVVVVVD

Radius of gyration: 43.55 Å; chains: 1; bounding box: 107×123×92 Å

pLDDT: mean 70.65, std 23.13, range [25.81, 98.5]

Secondary structure (DSSP, 8-state):
--SSSS--------S--SSSSS-------SS-S-S-THHHHHHSSTTS---TTTSHHHHHHHHHTTEEEETTTTEEEEEE-SHHHHHHHHHHHHHH----EEEEEESS---HHHHHHHHHHHHHTTPEEEEEEE----SS--THHHHHHHHHS--S-------SSTT-------SSS---SSEEETTTTEEEEESSSPPP--HHHHHHHHHHHHHTTSS---HHHHHHHHHHHHHHHHHTT-TTEEEEEEE-TTT--EEEEEEEETTEEEEEEEEEPPGGGTT-S----TT--EEEEEE-STHHHHHHHHHHHH-TT--EEEEEE-SS-SGGGHHHHHHHHTT-SS--EEEEEE--SSTT-EEEEEEEEETTEEEEEEEEE-SSSS------------TTSPPGGGSGGGTEETTEE-SPPPHHHHHHHHHHHHH-GGG-SEEEE--TT--HHHHHHHHHHHHH---SEEEEE-PPPPTTTHHHHHHHHHTS-GGG-SEEEEEETTHHHHHHHHHHTT-GGGT-S-TT--EEEEEE-SSS-EEE-HHHHHHHHHHHTT---SEEEEESEEESSTTHHHHHHHTS-TTT-SEEEEES----SSSHHHHHHHHHHHTTS-------PPP---------------------------------------PPPPGGGGS-------HHHHHHHHHTT---------HHHHHH-GGGSTTSSS-EEEEE-TTS-EEEEE-HHHHHHHHHHHTT-S-SSHHHHHHHHHHHHHHHHHHHHHHS-TTHHHHHHHIIIIIHHHHHHHHHHHHHHTTTSS-SSTTS--HHHHHHHHHHHHHHHHT----TTSHHHHHHHHHHT-GGGTTTTTTTSTTTHHHHHHHHHHHHHHHHHTTTSSSS-SSSSSSHHHHHHTTT-